Protein 7O82 (pdb70)

Structure (mmCIF, N/CA/C/O backbone):
data_7O82
#
_entry.id   7O82
#
_cell.length_a   104.708
_cell.length_b   175.592
_cell.length_c   73.275
_cell.angle_alpha   90.000
_cell.angle_beta   90.000
_cell.angle_gamma   90.000
#
_symmetry.space_group_name_H-M   'P 21 21 2'
#
loop_
_entity.id
_entity.type
_entity.pdbx_description
1 polymer 'Arginine/agmatine antiporter'
2 non-polymer 'nonyl beta-D-glucopyranoside'
3 non-polymer 2-AMINO-2-HYDROXYMETHYL-PROPANE-1,3-DIOL
4 non-polymer HEXANE
5 non-polymer DECANE
6 non-polymer N-OCTANE
7 water water
#
loop_
_atom_site.group_PDB
_atom_site.id
_atom_site.type_symbol
_atom_site.label_atom_id
_atom_site.label_alt_id
_atom_site.label_comp_id
_atom_site.label_asym_id
_atom_site.label_entity_id
_atom_site.label_seq_id
_atom_site.pdbx_PDB_ins_code
_atom_site.Cartn_x
_atom_site.Cartn_y
_atom_site.Cartn_z
_atom_site.occupancy
_atom_site.B_iso_or_equiv
_atom_site.auth_seq_id
_atom_site.auth_comp_id
_atom_site.auth_asym_id
_atom_site.auth_atom_id
_atom_site.pdbx_PDB_model_num
ATOM 1 N N . ALA A 1 5 ? -22.626 52.577 -6.401 1.00 81.26 5 ALA A N 1
ATOM 2 C CA . ALA A 1 5 ? -21.931 51.321 -6.136 1.00 74.28 5 ALA A CA 1
ATOM 3 C C . ALA A 1 5 ? -22.457 50.624 -4.877 1.00 68.01 5 ALA A C 1
ATOM 4 O O . ALA A 1 5 ? -22.724 49.397 -4.900 1.00 61.36 5 ALA A O 1
ATOM 6 N N . ASP A 1 6 ? -22.596 51.413 -3.800 1.00 66.54 6 ASP A N 1
ATOM 7 C CA . ASP A 1 6 ? -22.968 50.874 -2.487 1.00 56.69 6 ASP A CA 1
ATOM 8 C C . ASP A 1 6 ? -24.252 50.057 -2.546 1.00 49.30 6 ASP A C 1
ATOM 9 O O . ASP A 1 6 ? -24.402 49.089 -1.793 1.00 48.44 6 ASP A O 1
ATOM 14 N N . ALA A 1 7 ? -25.172 50.403 -3.444 1.00 50.78 7 ALA A N 1
ATOM 15 C CA . ALA A 1 7 ? -26.466 49.727 -3.497 1.00 54.57 7 ALA A CA 1
ATOM 16 C C . ALA A 1 7 ? -26.380 48.287 -3.992 1.00 57.69 7 ALA A C 1
ATOM 17 O O . ALA A 1 7 ? -27.331 47.522 -3.794 1.00 60.33 7 ALA A O 1
ATOM 19 N N . HIS A 1 8 ? -25.290 47.888 -4.639 1.00 51.55 8 HIS A N 1
ATOM 20 C CA . HIS A 1 8 ? -25.219 46.541 -5.179 1.00 51.96 8 HIS A CA 1
ATOM 21 C C . HIS A 1 8 ? -24.298 45.652 -4.368 1.00 50.51 8 HIS A C 1
ATOM 22 O O . HIS A 1 8 ? -23.912 44.581 -4.842 1.00 57.04 8 HIS A O 1
ATOM 29 N N . LYS A 1 9 ? -23.965 46.058 -3.139 1.00 45.37 9 LYS A N 1
ATOM 30 C CA . LYS A 1 9 ? -23.013 45.305 -2.306 1.00 42.14 9 LYS A CA 1
ATOM 31 C C . LYS A 1 9 ? -23.736 44.305 -1.404 1.00 46.46 9 LYS A C 1
ATOM 32 O O . LYS A 1 9 ? -24.872 44.542 -0.973 1.00 47.96 9 LYS A O 1
ATOM 38 N N . VAL A 1 10 ? -23.031 43.214 -1.071 1.00 40.40 10 VAL A N 1
ATOM 39 C CA . VAL A 1 10 ? -23.560 42.091 -0.308 1.00 41.60 10 VAL A CA 1
ATOM 40 C C . VAL A 1 10 ? -23.116 42.226 1.145 1.00 44.23 10 VAL A C 1
ATOM 41 O O . VAL A 1 10 ? -21.956 42.549 1.413 1.00 42.90 10 VAL A O 1
ATOM 45 N N . GLY A 1 11 ? -24.032 41.941 2.098 1.00 42.36 11 GLY A N 1
ATOM 46 C CA . GLY A 1 11 ? -23.730 42.134 3.509 1.00 42.65 11 GLY A CA 1
ATOM 47 C C . GLY A 1 11 ? -22.949 40.934 4.098 1.00 40.16 11 GLY A C 1
ATOM 48 O O . GLY A 1 11 ? -22.714 39.906 3.464 1.00 42.73 11 GLY A O 1
ATOM 49 N N . LEU A 1 12 ? -22.577 41.080 5.363 1.00 40.56 12 LEU A N 1
ATOM 50 C CA . LEU A 1 12 ? -21.684 40.106 5.996 1.00 39.03 12 LEU A CA 1
ATOM 51 C C . LEU A 1 12 ? -22.273 38.696 6.015 1.00 37.90 12 LEU A C 1
ATOM 52 O O . LEU A 1 12 ? -21.569 37.726 5.751 1.00 38.75 12 LEU A O 1
ATOM 57 N N . ILE A 1 13 ? -23.562 38.558 6.384 1.00 40.01 13 ILE A N 1
ATOM 58 C CA . ILE A 1 13 ? -24.121 37.219 6.598 1.00 39.17 13 ILE A CA 1
ATOM 59 C C . ILE A 1 13 ? -24.141 36.424 5.308 1.00 34.51 13 ILE A C 1
ATOM 60 O O . ILE A 1 13 ? -23.669 35.276 5.304 1.00 33.45 13 ILE A O 1
ATOM 65 N N . PRO A 1 14 ? -24.694 36.928 4.213 1.00 38.69 14 PRO A N 1
ATOM 66 C CA . PRO A 1 14 ? -24.663 36.180 2.959 1.00 37.61 14 PRO A CA 1
ATOM 67 C C . PRO A 1 14 ? -23.266 35.905 2.471 1.00 36.46 14 PRO A C 1
ATOM 68 O O . PRO A 1 14 ? -23.059 34.841 1.911 1.00 35.81 14 PRO A O 1
ATOM 72 N N . VAL A 1 15 ? -22.299 36.806 2.661 1.00 37.62 15 VAL A N 1
ATOM 73 C CA . VAL A 1 15 ? -20.938 36.482 2.211 1.00 34.17 15 VAL A CA 1
ATOM 74 C C . VAL A 1 15 ? -20.344 35.348 3.045 1.00 34.48 15 VAL A C 1
ATOM 75 O O . VAL A 1 15 ? -19.658 34.469 2.525 1.00 34.33 15 VAL A O 1
ATOM 79 N N . THR A 1 16 ? -20.597 35.341 4.359 1.00 36.01 16 THR A N 1
ATOM 80 C CA . THR A 1 16 ? -20.092 34.244 5.184 1.00 36.06 16 THR A CA 1
ATOM 81 C C . THR A 1 16 ? -20.705 32.913 4.783 1.00 36.46 16 THR A C 1
ATOM 82 O O . THR A 1 16 ? -20.014 31.890 4.706 1.00 35.73 16 THR A O 1
ATOM 86 N N . LEU A 1 17 ? -22.015 32.915 4.517 1.00 35.06 17 LEU A N 1
ATOM 87 C CA . LEU A 1 17 ? -22.683 31.708 4.072 1.00 34.28 17 LEU A CA 1
ATOM 88 C C . LEU A 1 17 ? -22.209 31.291 2.683 1.00 33.66 17 LEU A C 1
ATOM 89 O O . LEU A 1 17 ? -22.192 30.115 2.376 1.00 34.72 17 LEU A O 1
ATOM 94 N N . MET A 1 18 ? -21.805 32.239 1.842 1.00 35.14 18 MET A N 1
ATOM 95 C CA . MET A 1 18 ? -21.215 31.834 0.568 1.00 35.38 18 MET A CA 1
ATOM 96 C C . MET A 1 18 ? -19.859 31.162 0.766 1.00 33.72 18 MET A C 1
ATOM 97 O O . MET A 1 18 ? -19.547 30.215 0.081 1.00 33.07 18 MET A O 1
ATOM 102 N N . VAL A 1 19 ? -19.031 31.665 1.672 1.00 32.85 19 VAL A N 1
ATOM 103 C CA . VAL A 1 19 ? -17.772 30.996 1.963 1.00 30.58 19 VAL A CA 1
ATOM 104 C C . VAL A 1 19 ? -18.044 29.582 2.443 1.00 30.71 19 VAL A C 1
ATOM 105 O O . VAL A 1 19 ? -17.486 28.611 1.927 1.00 29.70 19 VAL A O 1
ATOM 109 N N . SER A 1 20 ? -18.905 29.452 3.449 1.00 32.85 20 SER A N 1
ATOM 110 C CA . SER A 1 20 ? -19.088 28.133 4.029 1.00 35.08 20 SER A CA 1
ATOM 111 C C . SER A 1 20 ? -19.814 27.201 3.057 1.00 33.07 20 SER A C 1
ATOM 112 O O . SER A 1 20 ? -19.492 26.023 2.976 1.00 31.35 20 SER A O 1
ATOM 115 N N . GLY A 1 21 ? -20.749 27.725 2.276 1.00 32.30 21 GLY A N 1
ATOM 116 C CA . GLY A 1 21 ? -21.425 26.895 1.307 1.00 32.21 21 GLY A CA 1
ATOM 117 C C . GLY A 1 21 ? -20.543 26.507 0.137 1.00 33.01 21 GLY A C 1
ATOM 118 O O . GLY A 1 21 ? -20.641 25.393 -0.348 1.00 34.57 21 GLY A O 1
ATOM 119 N N . ASN A 1 22 ? -19.682 27.427 -0.349 1.00 31.75 22 ASN A N 1
ATOM 120 C CA . ASN A 1 22 ? -18.749 27.053 -1.416 1.00 31.80 22 ASN A CA 1
ATOM 121 C C . ASN A 1 22 ? -17.772 25.979 -0.933 1.00 33.62 22 ASN A C 1
ATOM 122 O O . ASN A 1 22 ? -17.369 25.094 -1.704 1.00 32.76 22 ASN A O 1
ATOM 127 N N . ILE A 1 23 ? -17.354 26.065 0.334 1.00 29.57 23 ILE A N 1
ATOM 128 C CA . ILE A 1 23 ? -16.471 25.064 0.921 1.00 29.18 23 ILE A CA 1
ATOM 129 C C . ILE A 1 23 ? -17.179 23.709 1.052 1.00 32.85 23 ILE A C 1
ATOM 130 O O . ILE A 1 23 ? -16.668 22.671 0.617 1.00 31.32 23 ILE A O 1
ATOM 135 N N . MET A 1 24 ? -18.373 23.693 1.647 1.00 31.77 24 MET A N 1
ATOM 136 C CA . MET A 1 24 ? -18.992 22.444 2.059 1.00 31.87 24 MET A CA 1
ATOM 137 C C . MET A 1 24 ? -19.791 21.789 0.951 1.00 37.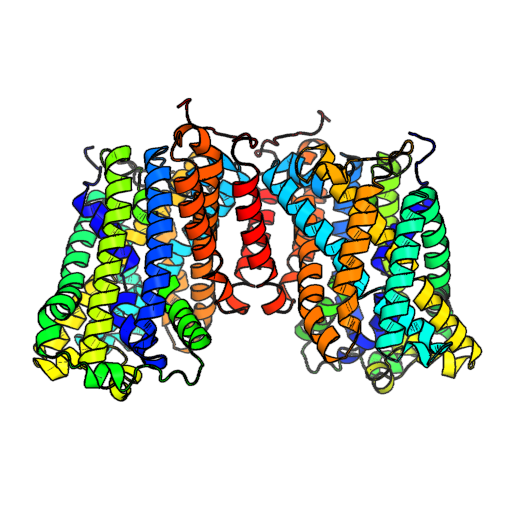66 24 MET A C 1
ATOM 138 O O . MET A 1 24 ? -19.849 20.566 0.905 1.00 38.86 24 MET A O 1
ATOM 143 N N . GLY A 1 25 ? -20.486 22.562 0.164 1.00 38.36 25 GLY A N 1
ATOM 144 C CA . GLY A 1 25 ? -20.967 22.101 -1.151 1.00 46.38 25 GLY A CA 1
ATOM 145 C C . GLY A 1 25 ? -21.460 20.678 -1.249 1.00 44.22 25 GLY A C 1
ATOM 146 O O . GLY A 1 25 ? -22.357 20.311 -0.549 1.00 46.25 25 GLY A O 1
ATOM 147 N N . SER A 1 26 ? -20.936 19.968 -2.226 1.00 48.15 26 SER A N 1
ATOM 148 C CA . SER A 1 26 ? -21.252 18.539 -2.460 1.00 57.41 26 SER A CA 1
ATOM 149 C C . SER A 1 26 ? -20.515 17.632 -1.490 1.00 60.30 26 SER A C 1
ATOM 150 O O . SER A 1 26 ? -21.104 16.652 -1.047 1.00 74.67 26 SER A O 1
ATOM 153 N N . GLY A 1 27 ? -19.302 17.972 -1.170 1.00 41.24 27 GLY A N 1
ATOM 154 C CA . GLY A 1 27 ? -18.465 17.072 -0.378 1.00 43.28 27 GLY A CA 1
ATOM 155 C C . GLY A 1 27 ? -18.974 16.763 1.008 1.00 41.92 27 GLY A C 1
ATOM 156 O O . GLY A 1 27 ? -18.740 15.673 1.441 1.00 39.39 27 GLY A O 1
ATOM 157 N N . VAL A 1 28 ? -19.635 17.671 1.669 1.00 37.56 28 VAL A N 1
ATOM 158 C CA . VAL A 1 28 ? -19.875 17.438 3.092 1.00 38.34 28 VAL A CA 1
ATOM 159 C C . VAL A 1 28 ? -20.691 16.167 3.312 1.00 38.73 28 VAL A C 1
ATOM 160 O O . VAL A 1 28 ? -20.460 15.429 4.279 1.00 37.23 28 VAL A O 1
ATOM 164 N N . PHE A 1 29 ? -21.646 15.865 2.423 1.00 34.92 29 PHE A N 1
ATOM 165 C CA . PHE A 1 29 ? -22.514 14.711 2.623 1.00 39.36 29 PHE A CA 1
ATOM 166 C C . PHE A 1 29 ? -21.844 13.386 2.270 1.00 44.47 29 PHE A C 1
ATOM 167 O O . PHE A 1 29 ? -22.352 12.323 2.643 1.00 43.23 29 PHE A O 1
ATOM 175 N N . LEU A 1 30 ? -20.702 13.447 1.600 1.00 39.28 30 LEU A N 1
ATOM 176 C CA . LEU A 1 30 ? -19.974 12.276 1.144 1.00 43.74 30 LEU A CA 1
ATOM 177 C C . LEU A 1 30 ? -18.767 11.966 2.013 1.00 45.71 30 LEU A C 1
ATOM 178 O O . LEU A 1 30 ? -18.302 10.820 2.013 1.00 43.56 30 LEU A O 1
ATOM 183 N N . LEU A 1 31 ? -18.282 12.942 2.775 1.00 41.49 31 LEU A N 1
ATOM 184 C CA . LEU A 1 31 ? -17.098 12.756 3.617 1.00 44.91 31 LEU A CA 1
ATOM 185 C C . LEU A 1 31 ? -17.123 11.476 4.424 1.00 44.66 31 LEU A C 1
ATOM 186 O O . LEU A 1 31 ? -16.122 10.745 4.408 1.00 47.45 31 LEU A O 1
ATOM 191 N N . PRO A 1 32 ? -18.163 11.179 5.198 1.00 54.11 32 PRO A N 1
ATOM 192 C CA . PRO A 1 32 ? -18.115 9.969 6.039 1.00 57.25 32 PRO A CA 1
ATOM 193 C C . PRO A 1 32 ? -17.859 8.706 5.233 1.00 51.31 32 PRO A C 1
ATOM 194 O O . PRO A 1 32 ? -17.057 7.855 5.646 1.00 48.60 32 PRO A O 1
ATOM 198 N N . ALA A 1 33 ? -18.467 8.590 4.053 1.00 48.88 33 ALA A N 1
ATOM 199 C CA . ALA A 1 33 ? -18.207 7.429 3.212 1.00 51.89 33 ALA A CA 1
ATOM 200 C C . ALA A 1 33 ? -16.747 7.381 2.776 1.00 56.00 33 ALA A C 1
ATOM 201 O O . ALA A 1 33 ? -16.113 6.323 2.827 1.00 57.30 33 ALA A O 1
ATOM 203 N N . ASN A 1 34 ? -16.196 8.521 2.370 1.00 46.77 34 ASN A N 1
ATOM 204 C CA . ASN A 1 34 ? -14.811 8.558 1.901 1.00 50.34 34 ASN A CA 1
ATOM 205 C C . ASN A 1 34 ? -13.836 8.185 3.022 1.00 50.56 34 ASN A C 1
ATOM 206 O O . ASN A 1 34 ? -12.863 7.462 2.799 1.00 57.78 34 ASN A O 1
ATOM 211 N N . LEU A 1 35 ? -14.079 8.686 4.231 1.00 40.43 35 LEU A N 1
ATOM 212 C CA . LEU A 1 35 ? -13.161 8.424 5.343 1.00 47.08 35 LEU A CA 1
ATOM 213 C C . LEU A 1 35 ? -13.393 7.068 6.011 1.00 48.17 35 LEU A C 1
ATOM 214 O O . LEU A 1 35 ? -12.569 6.649 6.840 1.00 44.23 35 LEU A O 1
ATOM 219 N N . ALA A 1 36 ? -14.493 6.377 5.684 1.00 49.68 36 ALA A N 1
ATOM 220 C CA . ALA A 1 36 ? -14.754 5.067 6.281 1.00 52.73 36 ALA A CA 1
ATOM 221 C C . ALA A 1 36 ? -13.700 4.036 5.907 1.00 51.91 36 ALA A C 1
ATOM 222 O O . ALA A 1 36 ? -13.452 3.105 6.682 1.00 44.70 36 ALA A O 1
ATOM 224 N N . SER A 1 37 ? -13.083 4.162 4.726 1.00 47.25 37 SER A N 1
ATOM 225 C CA . SER A 1 37 ? -12.036 3.211 4.370 1.00 49.64 37 SER A CA 1
ATOM 226 C C . SER A 1 37 ? -10.764 3.407 5.187 1.00 47.65 37 SER A C 1
ATOM 227 O O . SER A 1 37 ? -9.886 2.543 5.151 1.00 49.88 37 SER A O 1
ATOM 230 N N . THR A 1 38 ? -10.643 4.511 5.920 1.00 43.14 38 THR A N 1
ATOM 231 C CA . THR A 1 38 ? -9.545 4.697 6.860 1.00 47.18 38 THR A CA 1
ATOM 232 C C . THR A 1 38 ? -9.965 4.410 8.290 1.00 48.46 38 THR A C 1
ATOM 233 O O . THR A 1 38 ? -9.290 3.640 8.980 1.00 46.70 38 THR A O 1
ATOM 237 N N . GLY A 1 39 ? -11.062 4.995 8.753 1.00 44.08 39 GLY A N 1
ATOM 238 C CA . GLY A 1 39 ? -11.551 4.703 10.084 1.00 44.29 39 GLY A CA 1
ATOM 239 C C . GLY A 1 39 ? -11.496 5.923 10.977 1.00 36.29 39 GLY A C 1
ATOM 240 O O . GLY A 1 39 ? -11.259 7.052 10.536 1.00 38.81 39 GLY A O 1
ATOM 241 N N . GLY A 1 40 ? -11.741 5.688 12.267 1.00 44.47 40 GLY A N 1
ATOM 242 C CA . GLY A 1 40 ? -11.852 6.789 13.205 1.00 48.77 40 GLY A CA 1
ATOM 243 C C . GLY A 1 40 ? -10.564 7.558 13.399 1.00 51.41 40 GLY A C 1
ATOM 244 O O . GLY A 1 40 ? -10.594 8.726 13.797 1.00 51.99 40 GLY A O 1
ATOM 245 N N . ILE A 1 41 ? -9.423 6.914 13.141 1.00 44.92 41 ILE A N 1
ATOM 246 C CA . ILE A 1 41 ? -8.143 7.618 13.141 1.00 43.55 41 ILE A CA 1
ATOM 247 C C . ILE A 1 41 ? -8.176 8.845 12.239 1.00 42.79 41 ILE A C 1
ATOM 248 O O . ILE A 1 41 ? -7.311 9.719 12.354 1.00 40.82 41 ILE A O 1
ATOM 253 N N . ALA A 1 42 ? -9.190 8.988 11.366 1.00 37.74 42 ALA A N 1
ATOM 254 C CA . ALA A 1 42 ? -9.317 10.200 10.578 1.00 37.53 42 ALA A CA 1
ATOM 255 C C . ALA A 1 42 ? -9.344 11.455 11.439 1.00 41.42 42 ALA A C 1
ATOM 256 O O . ALA A 1 42 ? -8.991 12.526 10.946 1.00 38.37 42 ALA A O 1
ATOM 258 N N . ILE A 1 43 ? -9.726 11.352 12.725 1.00 38.10 43 ILE A N 1
ATOM 259 C CA . ILE A 1 43 ? -9.736 12.549 13.569 1.00 40.63 43 ILE A CA 1
ATOM 260 C C . ILE A 1 43 ? -8.356 13.209 13.562 1.00 41.49 43 ILE A C 1
ATOM 261 O O . ILE A 1 43 ? -8.245 14.443 13.549 1.00 40.71 43 ILE A O 1
ATOM 266 N N . TYR A 1 44 ? -7.276 12.400 13.505 1.00 40.38 44 TYR A N 1
ATOM 267 C CA . TYR A 1 44 ? -5.933 12.983 13.431 1.00 39.54 44 TYR A CA 1
ATOM 268 C C . TYR A 1 44 ? -5.771 13.788 12.151 1.00 41.46 44 TYR A C 1
ATOM 269 O O . TYR A 1 44 ? -5.329 14.947 12.173 1.00 42.98 44 TYR A O 1
ATOM 278 N N . GLY A 1 45 ? -6.115 13.179 11.013 1.00 39.40 45 GLY A N 1
ATOM 279 C CA . GLY A 1 45 ? -6.147 13.927 9.777 1.00 38.11 45 GLY A CA 1
ATOM 280 C C . GLY A 1 45 ? -6.932 15.215 9.905 1.00 43.15 45 GLY A C 1
ATOM 281 O O . GLY A 1 45 ? -6.492 16.273 9.430 1.00 36.40 45 GLY A O 1
ATOM 282 N N . TRP A 1 46 ? -8.089 15.166 10.591 1.00 40.95 46 TRP A N 1
ATOM 283 C CA . TRP A 1 46 ? -8.891 16.384 10.652 1.00 39.71 46 TRP A CA 1
ATOM 284 C C . TRP A 1 46 ? -8.136 17.472 11.389 1.00 38.62 46 TRP A C 1
ATOM 285 O O . TRP A 1 46 ? -8.136 18.643 10.975 1.00 39.38 46 TRP A O 1
ATOM 296 N N . LEU A 1 47 ? -7.469 17.095 12.483 1.00 40.64 47 LEU A N 1
ATOM 297 C CA . LEU A 1 47 ? -6.723 18.066 13.269 1.00 45.84 47 LEU A CA 1
ATOM 298 C C . LEU A 1 47 ? -5.678 18.754 12.402 1.00 40.75 47 LEU A C 1
ATOM 299 O O . LEU A 1 47 ? -5.612 19.997 12.349 1.00 41.29 47 LEU A O 1
ATOM 304 N N . VAL A 1 48 ? -4.927 17.964 11.633 1.00 40.75 48 VAL A N 1
ATOM 305 C CA . VAL A 1 48 ? -3.884 18.545 10.796 1.00 39.63 48 VAL A CA 1
ATOM 306 C C . VAL A 1 48 ? -4.540 19.446 9.771 1.00 35.75 48 VAL A C 1
ATOM 307 O O . VAL A 1 48 ? -4.127 20.604 9.558 1.00 37.37 48 VAL A O 1
ATOM 311 N N . THR A 1 49 ? -5.638 18.958 9.183 1.00 34.43 49 THR A N 1
ATOM 312 C CA . THR A 1 49 ? -6.284 19.716 8.122 1.00 35.37 49 THR A CA 1
ATOM 313 C C . THR A 1 49 ? -6.790 21.030 8.656 1.00 37.64 49 THR A C 1
ATOM 314 O O . THR A 1 49 ? -6.581 22.084 8.042 1.00 35.91 49 THR A O 1
ATOM 318 N N . ILE A 1 50 ? -7.378 21.014 9.861 1.00 36.83 50 ILE A N 1
ATOM 319 C CA . ILE A 1 50 ? -8.044 22.225 10.287 1.00 37.06 50 ILE A CA 1
ATOM 320 C C . ILE A 1 50 ? -6.997 23.241 10.679 1.00 35.64 50 ILE A C 1
ATOM 321 O O . ILE A 1 50 ? -7.204 24.451 10.507 1.00 37.43 50 ILE A O 1
ATOM 326 N N . ILE A 1 51 ? -5.838 22.780 11.143 1.00 36.97 51 ILE A N 1
ATOM 327 C CA . ILE A 1 51 ? -4.806 23.752 11.461 1.00 39.60 51 ILE A CA 1
ATOM 328 C C . ILE A 1 51 ? -4.306 24.401 10.172 1.00 37.12 51 ILE A C 1
ATOM 329 O O . ILE A 1 51 ? -4.174 25.640 10.090 1.00 39.25 51 ILE A O 1
ATOM 334 N N . GLY A 1 52 ? -4.116 23.588 9.132 1.00 35.77 52 GLY A N 1
ATOM 335 C CA . GLY A 1 52 ? -3.629 24.127 7.864 1.00 38.23 52 GLY A CA 1
ATOM 336 C C . GLY A 1 52 ? -4.642 25.047 7.225 1.00 36.42 52 GLY A C 1
ATOM 337 O O . GLY A 1 52 ? -4.310 26.168 6.793 1.00 34.98 52 GLY A O 1
ATOM 338 N N . ALA A 1 53 ? -5.921 24.629 7.228 1.00 37.04 53 ALA A N 1
ATOM 339 C CA . ALA A 1 53 ? -6.965 25.432 6.605 1.00 35.46 53 ALA A CA 1
ATOM 340 C C . ALA A 1 53 ? -7.202 26.737 7.347 1.00 33.26 53 ALA A C 1
ATOM 341 O O . ALA A 1 53 ? -7.370 27.805 6.725 1.00 33.99 53 ALA A O 1
ATOM 343 N N . LEU A 1 54 ? -7.239 26.693 8.694 1.00 33.59 54 LEU A N 1
ATOM 344 C CA . LEU A 1 54 ? -7.330 27.936 9.434 1.00 37.64 54 LEU A CA 1
ATOM 345 C C . LEU A 1 54 ? -6.165 28.838 9.074 1.00 37.55 54 LEU A C 1
ATOM 346 O O . LEU A 1 54 ? -6.353 30.062 8.883 1.00 37.27 54 LEU A O 1
ATOM 351 N N . GLY A 1 55 ? -4.959 28.263 9.001 1.00 35.91 55 GLY A N 1
ATOM 352 C CA . GLY A 1 55 ? -3.809 29.066 8.626 1.00 34.36 55 GLY A CA 1
ATOM 353 C C . GLY A 1 55 ? -4.055 29.767 7.314 1.00 33.42 55 GLY A C 1
ATOM 354 O O . GLY A 1 55 ? -3.880 30.987 7.202 1.00 33.58 55 GLY A O 1
ATOM 355 N N . LEU A 1 56 ? -4.539 29.011 6.327 1.00 34.43 56 LEU A N 1
ATOM 356 C CA . LEU A 1 56 ? -4.780 29.609 5.020 1.00 34.41 56 LEU A CA 1
ATOM 357 C C . LEU A 1 56 ? -5.898 30.649 5.080 1.00 34.34 56 LEU A C 1
ATOM 358 O O . LEU A 1 56 ? -5.792 31.726 4.466 1.00 33.13 56 LEU A O 1
ATOM 363 N N . SER A 1 57 ? -6.947 30.395 5.876 1.00 35.83 57 SER A N 1
ATOM 364 C CA . SER A 1 57 ? -7.986 31.418 6.016 1.00 35.68 57 SER A CA 1
ATOM 365 C C . SER A 1 57 ? -7.430 32.699 6.635 1.00 34.86 57 SER A C 1
ATOM 366 O O . SER A 1 57 ? -7.784 33.819 6.224 1.00 34.74 57 SER A O 1
ATOM 369 N N . MET A 1 58 ? -6.504 32.567 7.602 1.00 32.81 58 MET A N 1
ATOM 370 C CA . MET A 1 58 ? -5.946 33.747 8.224 1.00 35.85 58 MET A CA 1
ATOM 371 C C . MET A 1 58 ? -5.126 34.529 7.205 1.00 33.04 58 MET A C 1
ATOM 372 O O . MET A 1 58 ? -5.173 35.779 7.170 1.00 37.32 58 MET A O 1
ATOM 377 N N . VAL A 1 59 ? -4.402 33.806 6.342 1.00 34.42 59 VAL A N 1
ATOM 378 C CA . VAL A 1 59 ? -3.649 34.486 5.301 1.00 35.62 59 VAL A CA 1
ATOM 379 C C . VAL A 1 59 ? -4.604 35.283 4.441 1.00 32.69 59 VAL A C 1
ATOM 380 O O . VAL A 1 59 ? -4.427 36.500 4.256 1.00 35.52 59 VAL A O 1
ATOM 384 N N . TYR A 1 60 ? -5.681 34.627 3.973 1.00 34.89 60 TYR A N 1
ATOM 385 C CA . TYR A 1 60 ? -6.623 35.357 3.128 1.00 33.29 60 TYR A CA 1
ATOM 386 C C . TYR A 1 60 ? -7.271 36.497 3.907 1.00 36.33 60 TYR A C 1
ATOM 387 O O . TYR A 1 60 ? -7.396 37.610 3.396 1.00 36.94 60 TYR A O 1
ATOM 396 N N . ALA A 1 61 ? -7.553 36.281 5.200 1.00 36.28 61 ALA A N 1
ATOM 397 C CA . ALA A 1 61 ? -8.193 37.341 5.962 1.00 37.25 61 ALA A CA 1
ATOM 398 C C . ALA A 1 61 ? -7.280 38.548 6.076 1.00 36.80 61 ALA A C 1
ATOM 399 O O . ALA A 1 61 ? -7.710 39.705 5.888 1.00 39.39 61 ALA A O 1
ATOM 401 N N . LYS A 1 62 ? -5.989 38.300 6.340 1.00 37.59 62 LYS A N 1
ATOM 402 C CA . LYS A 1 62 ? -5.106 39.431 6.512 1.00 37.04 62 LYS A CA 1
ATOM 403 C C . LYS A 1 62 ? -4.828 40.087 5.175 1.00 35.77 62 LYS A C 1
ATOM 404 O O . LYS A 1 62 ? -4.751 41.330 5.101 1.00 38.45 62 LYS A O 1
ATOM 410 N N . MET A 1 63 ? -4.705 39.279 4.116 1.00 40.13 63 MET A N 1
ATOM 411 C CA . MET A 1 63 ? -4.332 39.882 2.851 1.00 35.18 63 MET A CA 1
ATOM 412 C C . MET A 1 63 ? -5.476 40.746 2.367 1.00 38.12 63 MET A C 1
ATOM 413 O O . MET A 1 63 ? -5.273 41.879 1.957 1.00 36.92 63 MET A O 1
ATOM 418 N N . SER A 1 64 ? -6.705 40.235 2.497 1.00 40.41 64 SER A N 1
ATOM 419 C CA . SER A 1 64 ? -7.877 40.998 2.112 1.00 40.74 64 SER A CA 1
ATOM 420 C C . SER A 1 64 ? -8.077 42.232 3.002 1.00 42.79 64 SER A C 1
ATOM 421 O O . SER A 1 64 ? -8.567 43.262 2.540 1.00 41.33 64 SER A O 1
ATOM 424 N N . PHE A 1 65 ? -7.648 42.185 4.274 1.00 41.80 65 PHE A N 1
ATOM 425 C CA . PHE A 1 65 ? -7.742 43.361 5.111 1.00 44.54 65 PHE A CA 1
ATOM 426 C C . PHE A 1 65 ? -6.792 44.428 4.608 1.00 37.24 65 PHE A C 1
ATOM 427 O O . PHE A 1 65 ? -7.143 45.610 4.544 1.00 43.09 65 PHE A O 1
ATOM 435 N N . LEU A 1 66 ? -5.594 44.002 4.176 1.00 42.47 66 LEU A N 1
ATOM 436 C CA . LEU A 1 66 ? -4.591 44.948 3.714 1.00 40.69 66 LEU A CA 1
ATOM 437 C C . LEU A 1 66 ? -4.923 45.451 2.316 1.00 43.86 66 LEU A C 1
ATOM 438 O O . LEU A 1 66 ? -4.528 46.579 1.969 1.00 45.79 66 LEU A O 1
ATOM 443 N N . ASP A 1 67 ? -5.667 44.661 1.542 1.00 46.40 67 ASP A N 1
ATOM 444 C CA . ASP A 1 67 ? -5.923 44.970 0.134 1.00 46.06 67 ASP A CA 1
ATOM 445 C C . ASP A 1 67 ? -7.221 44.324 -0.304 1.00 38.30 67 ASP A C 1
ATOM 446 O O . ASP A 1 67 ? -7.250 43.193 -0.811 1.00 39.75 67 ASP A O 1
ATOM 451 N N . PRO A 1 68 ? -8.323 45.011 -0.145 1.00 43.58 68 PRO A N 1
ATOM 452 C CA . PRO A 1 68 ? -9.596 44.374 -0.523 1.00 46.63 68 PRO A CA 1
ATOM 453 C C . PRO A 1 68 ? -9.890 44.503 -2.017 1.00 51.11 68 PRO A C 1
ATOM 454 O O . PRO A 1 68 ? -10.911 45.042 -2.437 1.00 50.94 68 PRO A O 1
ATOM 458 N N . SER A 1 69 ? -8.978 44.033 -2.829 1.00 48.88 69 SER A N 1
ATOM 459 C CA . SER A 1 69 ? -9.093 44.274 -4.260 1.00 43.77 69 SER A CA 1
ATOM 460 C C . SER A 1 69 ? -10.026 43.256 -4.901 1.00 37.22 69 SER A C 1
ATOM 461 O O . SER A 1 69 ? -10.011 42.067 -4.540 1.00 38.76 69 SER A O 1
ATOM 464 N N . PRO A 1 70 ? -10.806 43.675 -5.902 1.00 41.85 70 PRO A N 1
ATOM 465 C CA . PRO A 1 70 ? -11.592 42.711 -6.678 1.00 40.23 70 PRO A CA 1
ATOM 466 C C . PRO A 1 70 ? -10.689 41.606 -7.236 1.00 42.94 70 PRO A C 1
ATOM 467 O O . PRO A 1 70 ? -9.573 41.867 -7.683 1.00 44.29 70 PRO A O 1
ATOM 471 N N . GLY A 1 71 ? -11.182 40.358 -7.218 1.00 37.81 71 GLY A N 1
ATOM 472 C CA . GLY A 1 71 ? -10.430 39.275 -7.754 1.00 34.49 71 GLY A CA 1
ATOM 473 C C . GLY A 1 71 ? -9.565 38.517 -6.772 1.00 36.88 71 GLY A C 1
ATOM 474 O O . GLY A 1 71 ? -9.079 37.437 -7.133 1.00 38.60 71 GLY A O 1
ATOM 475 N N . GLY A 1 72 ? -9.346 39.030 -5.563 1.00 38.58 72 GLY A N 1
ATOM 476 C CA . GLY A 1 72 ? -8.674 38.227 -4.551 1.00 37.37 72 GLY A CA 1
ATOM 477 C C . GLY A 1 72 ? -7.262 37.841 -4.985 1.00 33.05 72 GLY A C 1
ATOM 478 O O . GLY A 1 72 ? -6.432 38.723 -5.265 1.00 35.93 72 GLY A O 1
ATOM 479 N N . SER A 1 73 ? -7.003 36.548 -5.003 1.00 35.89 73 SER A N 1
ATOM 480 C CA . SER A 1 73 ? -5.693 35.946 -5.357 1.00 36.74 73 SER A CA 1
ATOM 481 C C . SER A 1 73 ? -5.101 36.621 -6.591 1.00 40.61 73 SER A C 1
ATOM 482 O O . SER A 1 73 ? -3.934 36.918 -6.579 1.00 32.77 73 SER A O 1
ATOM 485 N N . TYR A 1 74 ? -5.874 36.755 -7.634 1.00 32.99 74 TYR A N 1
ATOM 486 C CA . TYR A 1 74 ? -5.417 37.434 -8.857 1.00 36.40 74 TYR A CA 1
ATOM 487 C C . TYR A 1 74 ? -4.747 38.778 -8.574 1.00 38.88 74 TYR A C 1
ATOM 488 O O . TYR A 1 74 ? -3.588 39.011 -8.952 1.00 37.49 74 TYR A O 1
ATOM 497 N N . ALA A 1 75 ? -5.452 39.650 -7.844 1.00 34.55 75 ALA A N 1
ATOM 498 C CA . ALA A 1 75 ? -4.981 40.986 -7.550 1.00 34.63 75 ALA A CA 1
ATOM 499 C C . ALA A 1 75 ? -3.697 40.915 -6.725 1.00 39.53 75 ALA A C 1
ATOM 500 O O . ALA A 1 75 ? -2.724 41.630 -7.001 1.00 41.00 75 ALA A O 1
ATOM 502 N N . TYR A 1 76 ? -3.642 39.968 -5.766 1.00 36.67 76 TYR A N 1
ATOM 503 C CA . TYR A 1 76 ? -2.461 39.918 -4.908 1.00 36.87 76 TYR A CA 1
ATOM 504 C C . TYR A 1 76 ? -1.268 39.449 -5.711 1.00 39.74 76 TYR A C 1
ATOM 505 O O . TYR A 1 76 ? -0.149 39.981 -5.567 1.00 36.55 76 TYR A O 1
ATOM 514 N N . ALA A 1 77 ? -1.498 38.465 -6.584 1.00 37.37 77 ALA A N 1
ATOM 515 C CA . ALA A 1 77 ? -0.373 37.933 -7.329 1.00 35.76 77 ALA A CA 1
ATOM 516 C C . ALA A 1 77 ? 0.156 39.012 -8.250 1.00 37.16 77 ALA A C 1
ATOM 517 O O . ALA A 1 77 ? 1.379 39.207 -8.354 1.00 37.23 77 ALA A O 1
ATOM 519 N N . ARG A 1 78 ? -0.768 39.787 -8.834 1.00 38.76 78 ARG A N 1
ATOM 520 C CA . ARG A 1 78 ? -0.339 40.834 -9.748 1.00 42.46 78 ARG A CA 1
ATOM 521 C C . ARG A 1 78 ? 0.442 41.882 -8.987 1.00 41.62 78 ARG A C 1
ATOM 522 O O . ARG A 1 78 ? 1.467 42.374 -9.471 1.00 38.79 78 ARG A O 1
ATOM 530 N N . ARG A 1 79 ? 0.013 42.173 -7.751 1.00 39.63 79 ARG A N 1
ATOM 531 C CA . ARG A 1 79 ? 0.696 43.222 -7.005 1.00 38.54 79 ARG A CA 1
ATOM 532 C C . ARG A 1 79 ? 2.121 42.816 -6.706 1.00 37.84 79 ARG A C 1
ATOM 533 O O . ARG A 1 79 ? 3.030 43.653 -6.753 1.00 42.35 79 ARG A O 1
ATOM 541 N N . CYS A 1 80 ? 2.352 41.535 -6.396 1.00 39.31 80 CYS A N 1
ATOM 542 C CA . CYS A 1 80 ? 3.652 41.218 -5.824 1.00 36.25 80 CYS A CA 1
ATOM 543 C C . CYS A 1 80 ? 4.588 40.610 -6.849 1.00 39.73 80 CYS A C 1
ATOM 544 O O . CYS A 1 80 ? 5.816 40.715 -6.692 1.00 40.45 80 CYS A O 1
ATOM 547 N N . PHE A 1 81 ? 4.048 40.002 -7.902 1.00 40.60 81 PHE A N 1
ATOM 548 C CA . PHE A 1 81 ? 4.872 39.362 -8.920 1.00 40.95 81 PHE A CA 1
ATOM 549 C C . PHE A 1 81 ? 4.718 39.983 -10.297 1.00 46.21 81 PHE A C 1
ATOM 550 O O . PHE A 1 81 ? 5.577 39.749 -11.153 1.00 52.89 81 PHE A O 1
ATOM 558 N N . GLY A 1 82 ? 3.654 40.750 -10.545 1.00 40.97 82 GLY A N 1
ATOM 559 C CA . GLY A 1 82 ? 3.513 41.478 -11.775 1.00 39.61 82 GLY A CA 1
ATOM 560 C C . GLY A 1 82 ? 2.477 40.860 -12.698 1.00 41.10 82 GLY A C 1
ATOM 561 O O . GLY A 1 82 ? 1.872 39.828 -12.394 1.00 39.92 82 GLY A O 1
ATOM 562 N N . PRO A 1 83 ? 2.282 41.473 -13.860 1.00 46.76 83 PRO A N 1
ATOM 563 C CA . PRO A 1 83 ? 1.161 41.073 -14.718 1.00 51.40 83 PRO A CA 1
ATOM 564 C C . PRO A 1 83 ? 1.213 39.625 -15.169 1.00 43.16 83 PRO A C 1
ATOM 565 O O . PRO A 1 83 ? 0.150 39.032 -15.357 1.00 42.46 83 PRO A O 1
ATOM 569 N N . PHE A 1 84 ? 2.390 39.059 -15.423 1.00 39.27 84 PHE A N 1
ATOM 570 C CA . PHE A 1 84 ? 2.415 37.681 -15.922 1.00 40.74 84 PHE A CA 1
ATOM 571 C C . PHE A 1 84 ? 1.822 36.707 -14.906 1.00 41.15 84 PHE A C 1
ATOM 572 O O . PHE A 1 84 ? 0.986 35.864 -15.259 1.00 39.08 84 PHE A O 1
ATOM 580 N N . LEU A 1 85 ? 2.247 36.791 -13.642 1.00 38.46 85 LEU A N 1
ATOM 581 C CA . LEU A 1 85 ? 1.679 35.892 -12.645 1.00 39.99 85 LEU A CA 1
ATOM 582 C C . LEU A 1 85 ? 0.233 36.255 -12.289 1.00 37.54 85 LEU A C 1
ATOM 583 O O . LEU A 1 85 ? -0.550 35.359 -11.952 1.00 39.05 85 LEU A O 1
ATOM 588 N N . GLY A 1 86 ? -0.170 37.526 -12.399 1.00 41.25 86 GLY A N 1
ATOM 589 C CA . 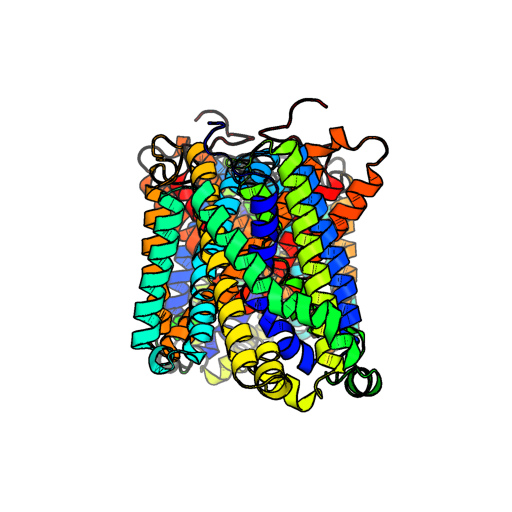GLY A 1 86 ? -1.596 37.829 -12.304 1.00 41.41 86 GLY A CA 1
ATOM 590 C C . GLY A 1 86 ? -2.403 37.138 -13.392 1.00 42.56 86 GLY A C 1
ATOM 591 O O . GLY A 1 86 ? -3.442 36.516 -13.123 1.00 36.57 86 GLY A O 1
ATOM 592 N N . TYR A 1 87 ? -1.932 37.243 -14.636 1.00 39.33 87 TYR A N 1
ATOM 593 C CA . TYR A 1 87 ? -2.549 36.553 -15.767 1.00 36.61 87 TYR A CA 1
ATOM 594 C C . TYR A 1 87 ? -2.682 35.059 -15.498 1.00 32.59 87 TYR A C 1
ATOM 595 O O . TYR A 1 87 ? -3.759 34.477 -15.679 1.00 36.51 87 TYR A O 1
ATOM 604 N N . GLN A 1 88 ? -1.581 34.426 -15.087 1.00 33.21 88 GLN A N 1
ATOM 605 C CA . GLN A 1 88 ? -1.557 33.000 -14.780 1.00 35.99 88 GLN A CA 1
ATOM 606 C C . GLN A 1 88 ? -2.585 32.650 -13.703 1.00 37.09 88 GLN A C 1
ATOM 607 O O . GLN A 1 88 ? -3.325 31.657 -13.835 1.00 33.68 88 GLN A O 1
ATOM 613 N N . THR A 1 89 ? -2.587 33.418 -12.614 1.00 35.15 89 THR A N 1
ATOM 614 C CA . THR A 1 89 ? -3.503 33.192 -11.489 1.00 36.23 89 THR A CA 1
ATOM 615 C C . THR A 1 89 ? -4.959 33.243 -11.943 1.00 30.64 89 THR A C 1
ATOM 616 O O . THR A 1 89 ? -5.745 32.340 -11.629 1.00 31.87 89 THR A O 1
ATOM 620 N N . ASN A 1 90 ? -5.319 34.255 -12.720 1.00 34.08 90 ASN A N 1
ATOM 621 C CA . ASN A 1 90 ? -6.700 34.354 -13.175 1.00 36.29 90 ASN A CA 1
ATOM 622 C C . ASN A 1 90 ? -7.063 33.206 -14.104 1.00 33.86 90 ASN A C 1
ATOM 623 O O . ASN A 1 90 ? -8.134 32.628 -13.966 1.00 34.62 90 ASN A O 1
ATOM 628 N N . VAL A 1 91 ? -6.229 32.891 -15.100 1.00 33.04 91 VAL A N 1
ATOM 629 C CA . VAL A 1 91 ? -6.581 31.787 -15.996 1.00 35.90 91 VAL A CA 1
ATOM 630 C C . VAL A 1 91 ? -6.850 30.505 -15.195 1.00 41.02 91 VAL A C 1
ATOM 631 O O . VAL A 1 91 ? -7.881 29.831 -15.379 1.00 32.95 91 VAL A O 1
ATOM 635 N N . LEU A 1 92 ? -5.928 30.153 -14.290 1.00 33.68 92 LEU A N 1
ATOM 636 C CA . LEU A 1 92 ? -6.077 28.925 -13.511 1.00 32.41 92 LEU A CA 1
ATOM 637 C C . LEU A 1 92 ? -7.364 28.955 -12.680 1.00 29.66 92 LEU A C 1
ATOM 638 O O . LEU A 1 92 ? -8.099 27.942 -12.641 1.00 34.66 92 LEU A O 1
ATOM 643 N N . TYR A 1 93 ? -7.592 30.047 -11.978 1.00 32.89 93 TYR A N 1
ATOM 644 C CA . TYR A 1 93 ? -8.704 30.128 -11.025 1.00 33.78 93 TYR A CA 1
ATOM 645 C C . TYR A 1 93 ? -10.051 30.157 -11.747 1.00 33.38 93 TYR A C 1
ATOM 646 O O . TYR A 1 93 ? -11.006 29.474 -11.351 1.00 33.90 93 TYR A O 1
ATOM 655 N N . TRP A 1 94 ? -10.141 30.940 -12.810 1.00 33.59 94 TRP A N 1
ATOM 656 C CA . TRP A 1 94 ? -11.347 30.997 -13.632 1.00 31.48 94 TRP A CA 1
ATOM 657 C C . TRP A 1 94 ? -11.718 29.618 -14.164 1.00 30.38 94 TRP A C 1
ATOM 658 O O . TRP A 1 94 ? -12.894 29.182 -14.072 1.00 35.17 94 TRP A O 1
ATOM 669 N N . LEU A 1 95 ? -10.729 28.908 -14.738 1.00 32.44 95 LEU A N 1
ATOM 670 C CA . LEU A 1 95 ? -10.958 27.539 -15.182 1.00 34.91 95 LEU A CA 1
ATOM 671 C C . LEU A 1 95 ? -11.465 26.680 -14.029 1.00 39.71 95 LEU A C 1
ATOM 672 O O . LEU A 1 95 ? -12.429 25.928 -14.183 1.00 35.20 95 LEU A O 1
ATOM 677 N N . ALA A 1 96 ? -10.789 26.733 -12.880 1.00 33.18 96 ALA A N 1
ATOM 678 C CA . ALA A 1 96 ? -11.194 25.901 -11.747 1.00 38.86 96 ALA A CA 1
ATOM 679 C C . ALA A 1 96 ? -12.658 26.160 -11.368 1.00 31.57 96 ALA A C 1
ATOM 680 O O . ALA A 1 96 ? -13.418 25.201 -11.160 1.00 36.25 96 ALA A O 1
ATOM 682 N N . CYS A 1 97 ? -13.066 27.429 -11.325 1.00 30.19 97 CYS A N 1
ATOM 683 C CA . CYS A 1 97 ? -14.437 27.794 -10.946 1.00 33.59 97 CYS A CA 1
ATOM 684 C C . CYS A 1 97 ? -15.453 27.136 -11.883 1.00 34.25 97 CYS A C 1
ATOM 685 O O . CYS A 1 97 ? -16.330 26.342 -11.465 1.00 37.26 97 CYS A O 1
ATOM 688 N N . TRP A 1 98 ? -15.332 27.415 -13.182 1.00 34.70 98 TRP A N 1
ATOM 689 C CA . TRP A 1 98 ? -16.444 26.915 -13.987 1.00 33.65 98 TRP A CA 1
ATOM 690 C C . TRP A 1 98 ? -16.339 25.435 -14.319 1.00 33.55 98 TRP A C 1
ATOM 691 O O . TRP A 1 98 ? -17.374 24.742 -14.401 1.00 35.98 98 TRP A O 1
ATOM 702 N N . ILE A 1 99 ? -15.130 24.857 -14.448 1.00 34.55 99 ILE A N 1
ATOM 703 C CA . ILE A 1 99 ? -15.047 23.433 -14.663 1.00 33.85 99 ILE A CA 1
ATOM 704 C C . ILE A 1 99 ? -15.581 22.670 -13.453 1.00 32.05 99 ILE A C 1
ATOM 705 O O . ILE A 1 99 ? -16.239 21.637 -13.624 1.00 34.46 99 ILE A O 1
ATOM 710 N N . GLY A 1 100 ? -15.314 23.168 -12.227 1.00 34.02 100 GLY A N 1
ATOM 711 C CA . GLY A 1 100 ? -15.803 22.468 -11.047 1.00 37.53 100 GLY A CA 1
ATOM 712 C C . GLY A 1 100 ? -17.313 22.470 -10.937 1.00 32.17 100 GLY A C 1
ATOM 713 O O . GLY A 1 100 ? -17.914 21.543 -10.332 1.00 37.10 100 GLY A O 1
ATOM 714 N N . ASN A 1 101 ? -17.958 23.459 -11.558 1.00 35.21 101 ASN A N 1
ATOM 715 C CA . ASN A 1 101 ? -19.425 23.441 -11.538 1.00 39.10 101 ASN A CA 1
ATOM 716 C C . ASN A 1 101 ? -20.062 22.232 -12.224 1.00 39.65 101 ASN A C 1
ATOM 717 O O . ASN A 1 101 ? -21.201 21.885 -11.889 1.00 37.89 101 ASN A O 1
ATOM 722 N N . ILE A 1 102 ? -19.402 21.591 -13.205 1.00 38.46 102 ILE A N 1
ATOM 723 C CA . ILE A 1 102 ? -20.002 20.435 -13.867 1.00 42.43 102 ILE A CA 1
ATOM 724 C C . ILE A 1 102 ? -20.225 19.300 -12.871 1.00 46.60 102 ILE A C 1
ATOM 725 O O . ILE A 1 102 ? -21.325 18.717 -12.770 1.00 44.89 102 ILE A O 1
ATOM 730 N N . ALA A 1 103 ? -19.171 18.957 -12.169 1.00 38.15 103 ALA A N 1
ATOM 731 C CA . ALA A 1 103 ? -19.250 17.859 -11.191 1.00 50.07 103 ALA A CA 1
ATOM 732 C C . ALA A 1 103 ? -20.289 18.231 -10.149 1.00 49.20 103 ALA A C 1
ATOM 733 O O . ALA A 1 103 ? -21.085 17.389 -9.781 1.00 45.99 103 ALA A O 1
ATOM 735 N N . MET A 1 104 ? -20.346 19.492 -9.747 1.00 43.63 104 MET A N 1
ATOM 736 C CA A MET A 1 104 ? -21.319 19.859 -8.777 0.53 42.61 104 MET A CA 1
ATOM 737 C CA B MET A 1 104 ? -21.331 20.011 -8.746 0.47 42.30 104 MET A CA 1
ATOM 738 C C . MET A 1 104 ? -22.881 19.898 -8.928 1.00 46.20 104 MET A C 1
ATOM 739 O O . MET A 1 104 ? -23.818 19.355 -8.261 1.00 42.05 104 MET A O 1
ATOM 748 N N . VAL A 1 105 ? -23.102 20.177 -10.195 1.00 38.25 105 VAL A N 1
ATOM 749 C CA . VAL A 1 105 ? -24.486 20.126 -10.720 1.00 40.88 105 VAL A CA 1
ATOM 750 C C . VAL A 1 105 ? -24.840 18.659 -10.915 1.00 39.95 105 VAL A C 1
ATOM 751 O O . VAL A 1 105 ? -25.951 18.313 -10.607 1.00 42.41 105 VAL A O 1
ATOM 755 N N . VAL A 1 106 ? -23.910 17.846 -11.374 1.00 44.13 106 VAL A N 1
ATOM 756 C CA . VAL A 1 106 ? -24.260 16.432 -11.506 1.00 45.82 106 VAL A CA 1
ATOM 757 C C . VAL A 1 106 ? -24.598 15.835 -10.137 1.00 44.89 106 VAL A C 1
ATOM 758 O O . VAL A 1 106 ? -25.596 15.111 -9.987 1.00 46.13 106 VAL A O 1
ATOM 762 N N . ILE A 1 107 ? -23.814 16.172 -9.111 1.00 43.80 107 ILE A N 1
ATOM 763 C CA . ILE A 1 107 ? -24.075 15.658 -7.761 1.00 47.16 107 ILE A CA 1
ATOM 764 C C . ILE A 1 107 ? -25.411 16.183 -7.229 1.00 41.53 107 ILE A C 1
ATOM 765 O O . ILE A 1 107 ? -26.235 15.415 -6.701 1.00 45.02 107 ILE A O 1
ATOM 770 N N . GLY A 1 108 ? -25.653 17.502 -7.359 1.00 44.63 108 GLY A N 1
ATOM 771 C CA . GLY A 1 108 ? -26.893 18.073 -6.830 1.00 43.12 108 GLY A CA 1
ATOM 772 C C . GLY A 1 108 ? -28.137 17.517 -7.500 1.00 50.78 108 GLY A C 1
ATOM 773 O O . GLY A 1 108 ? -29.123 17.131 -6.836 1.00 47.96 108 GLY A O 1
ATOM 774 N N . VAL A 1 109 ? -28.122 17.449 -8.835 1.00 45.55 109 VAL A N 1
ATOM 775 C CA . VAL A 1 109 ? -29.253 16.820 -9.507 1.00 47.92 109 VAL A CA 1
ATOM 776 C C . VAL A 1 109 ? -29.363 15.346 -9.107 1.00 50.85 109 VAL A C 1
ATOM 777 O O . VAL A 1 109 ? -30.477 14.821 -8.937 1.00 52.32 109 VAL A O 1
ATOM 781 N N . GLY A 1 110 ? -28.222 14.662 -8.924 1.00 51.49 110 GLY A N 1
ATOM 782 C CA . GLY A 1 110 ? -28.263 13.293 -8.442 1.00 56.19 110 GLY A CA 1
ATOM 783 C C . GLY A 1 110 ? -29.026 13.165 -7.137 1.00 52.89 110 GLY A C 1
ATOM 784 O O . GLY A 1 110 ? -29.794 12.223 -6.946 1.00 53.55 110 GLY A O 1
ATOM 785 N N . TYR A 1 111 ? -28.815 14.106 -6.219 1.00 51.05 111 TYR A N 1
ATOM 786 C CA . TYR A 1 111 ? -29.578 14.060 -4.976 1.00 50.57 111 TYR A CA 1
ATOM 787 C C . TYR A 1 111 ? -31.057 14.195 -5.266 1.00 52.92 111 TYR A C 1
ATOM 788 O O . TYR A 1 111 ? -31.889 13.541 -4.619 1.00 58.06 111 TYR A O 1
ATOM 797 N N . LEU A 1 112 ? -31.408 15.054 -6.232 1.00 54.86 112 LEU A N 1
ATOM 798 C CA . LEU A 1 112 ? -32.823 15.212 -6.577 1.00 54.06 112 LEU A CA 1
ATOM 799 C C . LEU A 1 112 ? -33.433 13.947 -7.169 1.00 58.85 112 LEU A C 1
ATOM 800 O O . LEU A 1 112 ? -34.663 13.794 -7.167 1.00 54.30 112 LEU A O 1
ATOM 805 N N . SER A 1 113 ? -32.599 13.057 -7.702 1.00 56.22 113 SER A N 1
ATOM 806 C CA . SER A 1 113 ? -33.108 11.804 -8.248 1.00 64.40 113 SER A CA 1
ATOM 807 C C . SER A 1 113 ? -33.788 10.936 -7.184 1.00 68.85 113 SER A C 1
ATOM 808 O O . SER A 1 113 ? -34.488 9.979 -7.534 1.00 70.12 113 SER A O 1
ATOM 811 N N . TYR A 1 114 ? -33.582 11.241 -5.892 1.00 61.34 114 TYR A N 1
ATOM 812 C CA . TYR A 1 114 ? -34.339 10.586 -4.823 1.00 59.32 114 TYR A CA 1
ATOM 813 C C . TYR A 1 114 ? -35.843 10.801 -4.999 1.00 57.45 114 TYR A C 1
ATOM 814 O O . TYR A 1 114 ? -36.650 9.904 -4.721 1.00 62.01 114 TYR A O 1
ATOM 823 N N . PHE A 1 115 ? -36.240 11.988 -5.455 1.00 57.28 115 PHE A N 1
ATOM 824 C CA . PHE A 1 115 ? -37.648 12.265 -5.707 1.00 57.64 115 PHE A CA 1
ATOM 825 C C . PHE A 1 115 ? -38.053 11.901 -7.128 1.00 66.29 115 PHE A C 1
ATOM 826 O O . PHE A 1 115 ? -39.152 11.382 -7.339 1.00 70.85 115 PHE A O 1
ATOM 834 N N . PHE A 1 116 ? -37.186 12.140 -8.113 1.00 59.48 116 PHE A N 1
ATOM 835 C CA . PHE A 1 116 ? -37.518 11.925 -9.520 1.00 65.19 116 PHE A CA 1
ATOM 836 C C . PHE A 1 116 ? -36.490 10.974 -10.119 1.00 65.20 116 PHE A C 1
ATOM 837 O O . PHE A 1 116 ? -35.515 11.419 -10.739 1.00 64.03 116 PHE A O 1
ATOM 845 N N . PRO A 1 117 ? -36.686 9.656 -9.990 1.00 63.36 117 PRO A N 1
ATOM 846 C CA . PRO A 1 117 ? -35.657 8.710 -10.448 1.00 63.42 117 PRO A CA 1
ATOM 847 C C . PRO A 1 117 ? -35.373 8.792 -11.943 1.00 61.06 117 PRO A C 1
ATOM 848 O O . PRO A 1 117 ? -34.328 8.300 -12.387 1.00 67.17 117 PRO A O 1
ATOM 852 N N . ILE A 1 118 ? -36.265 9.399 -12.733 1.00 60.13 118 ILE A N 1
ATOM 853 C CA . ILE A 1 118 ? -35.956 9.676 -14.138 1.00 69.97 118 ILE A CA 1
ATOM 854 C C . ILE A 1 118 ? -34.657 10.471 -14.267 1.00 69.09 118 ILE A C 1
ATOM 855 O O . ILE A 1 118 ? -33.951 10.342 -15.275 1.00 64.37 118 ILE A O 1
ATOM 860 N N . LEU A 1 119 ? -34.298 11.265 -13.248 1.00 65.46 119 LEU A N 1
ATOM 861 C CA . LEU A 1 119 ? -33.043 12.005 -13.288 1.00 64.41 119 LEU A CA 1
ATOM 862 C C . LEU A 1 119 ? -31.814 11.112 -13.261 1.00 62.98 119 LEU A C 1
ATOM 863 O O . LEU A 1 119 ? -30.702 11.651 -13.282 1.00 59.60 119 LEU A O 1
ATOM 868 N N . LYS A 1 120 ? -31.955 9.782 -13.197 1.00 66.46 120 LYS A N 1
ATOM 869 C CA . LYS A 1 120 ? -30.770 8.925 -13.246 1.00 65.43 120 LYS A CA 1
ATOM 870 C C . LYS A 1 120 ? -30.417 8.456 -14.661 1.00 63.29 120 LYS A C 1
ATOM 871 O O . LYS A 1 120 ? -29.316 7.933 -14.860 1.00 66.69 120 LYS A O 1
ATOM 877 N N . ASP A 1 121 ? -31.301 8.644 -15.639 1.00 63.89 121 ASP A N 1
ATOM 878 C CA . ASP A 1 121 ? -30.937 8.402 -17.045 1.00 69.95 121 ASP A CA 1
ATOM 879 C C . ASP A 1 121 ? -29.949 9.459 -17.545 1.00 73.09 121 ASP A C 1
ATOM 880 O O . ASP A 1 121 ? -30.213 10.662 -17.400 1.00 68.45 121 ASP A O 1
ATOM 885 N N . PRO A 1 122 ? -28.838 9.064 -18.178 1.00 79.36 122 PRO A N 1
ATOM 886 C CA . PRO A 1 122 ? -27.825 10.061 -18.578 1.00 74.83 122 PRO A CA 1
ATOM 887 C C . PRO A 1 122 ? -28.365 11.196 -19.447 1.00 72.12 122 PRO A C 1
ATOM 888 O O . PRO A 1 122 ? -27.952 12.349 -19.268 1.00 71.55 122 PRO A O 1
ATOM 892 N N . LEU A 1 123 ? -29.277 10.918 -20.379 1.00 66.12 123 LEU A N 1
ATOM 893 C CA . LEU A 1 123 ? -29.767 11.979 -21.257 1.00 66.11 123 LEU A CA 1
ATOM 894 C C . LEU A 1 123 ? -30.577 13.013 -20.473 1.00 63.70 123 LEU A C 1
ATOM 895 O O . LEU A 1 123 ? -30.356 14.230 -20.598 1.00 60.29 123 LEU A O 1
ATOM 900 N N . VAL A 1 124 ? -31.528 12.543 -19.663 1.00 60.57 124 VAL A N 1
ATOM 901 C CA . VAL A 1 124 ? -32.337 13.455 -18.857 1.00 65.49 124 VAL A CA 1
ATOM 902 C C . VAL A 1 124 ? -31.457 14.197 -17.853 1.00 58.34 124 VAL A C 1
ATOM 903 O O . VAL A 1 124 ? -31.633 15.400 -17.621 1.00 55.25 124 VAL A O 1
ATOM 907 N N . LEU A 1 125 ? -30.492 13.500 -17.249 1.00 57.52 125 LEU A N 1
ATOM 908 C CA . LEU A 1 125 ? -29.573 14.155 -16.338 1.00 60.29 125 LEU A CA 1
ATOM 909 C C . LEU A 1 125 ? -28.844 15.306 -17.027 1.00 53.75 125 LEU A C 1
ATOM 910 O O . LEU A 1 125 ? -28.715 16.399 -16.462 1.00 49.02 125 LEU A O 1
ATOM 915 N N . THR A 1 126 ? -28.347 15.071 -18.250 1.00 52.25 126 THR A N 1
ATOM 916 C CA . THR A 1 126 ? -27.587 16.094 -18.961 1.00 47.84 126 THR A CA 1
ATOM 917 C C . THR A 1 126 ?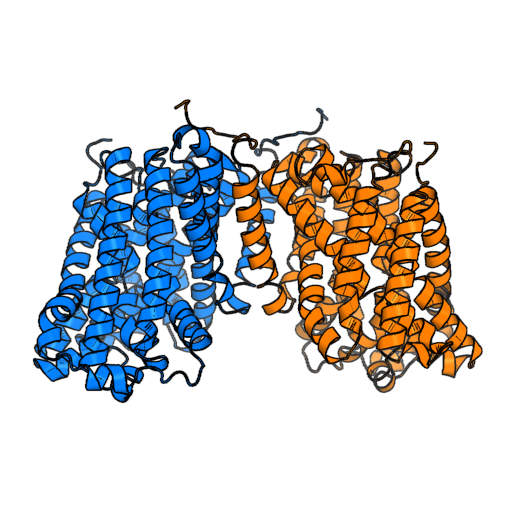 -28.471 17.286 -19.285 1.00 45.81 126 THR A C 1
ATOM 918 O O . THR A 1 126 ? -28.090 18.439 -19.058 1.00 49.45 126 THR A O 1
ATOM 922 N N . ILE A 1 127 ? -29.667 17.024 -19.809 1.00 49.09 127 ILE A N 1
ATOM 923 C CA . ILE A 1 127 ? -30.553 18.152 -20.109 1.00 56.28 127 ILE A CA 1
ATOM 924 C C . ILE A 1 127 ? -30.857 18.942 -18.841 1.00 52.79 127 ILE A C 1
ATOM 925 O O . ILE A 1 127 ? -30.835 20.180 -18.835 1.00 45.15 127 ILE A O 1
ATOM 930 N N . THR A 1 128 ? -31.163 18.237 -17.745 1.00 50.40 128 THR A N 1
ATOM 931 C CA . THR A 1 128 ? -31.521 18.919 -16.505 1.00 51.76 128 THR A CA 1
ATOM 932 C C . THR A 1 128 ? -30.352 19.740 -15.978 1.00 45.96 128 THR A C 1
ATOM 933 O O . THR A 1 128 ? -30.544 20.878 -15.524 1.00 42.24 128 THR A O 1
ATOM 937 N N . CYS A 1 129 ? -29.140 19.183 -16.029 1.00 42.35 129 CYS A N 1
ATOM 938 C CA . CYS A 1 129 ? -27.964 19.896 -15.554 1.00 45.21 129 CYS A CA 1
ATOM 939 C C . CYS A 1 129 ? -27.720 21.157 -16.355 1.00 45.88 129 CYS A C 1
ATOM 940 O O . CYS A 1 129 ? -27.392 22.196 -15.791 1.00 39.91 129 CYS A O 1
ATOM 943 N N . VAL A 1 130 ? -27.881 21.091 -17.681 1.00 45.29 130 VAL A N 1
ATOM 944 C CA . VAL A 1 130 ? -27.729 22.306 -18.482 1.00 41.54 130 VAL A CA 1
ATOM 945 C C . VAL A 1 130 ? -28.764 23.357 -18.061 1.00 45.64 130 VAL A C 1
ATOM 946 O O . VAL A 1 130 ? -28.443 24.543 -17.874 1.00 41.71 130 VAL A O 1
ATOM 950 N N . VAL A 1 131 ? -30.014 22.928 -17.877 1.00 40.29 131 VAL A N 1
ATOM 951 C CA . VAL A 1 131 ? -31.033 23.878 -17.435 1.00 43.13 131 VAL A CA 1
ATOM 952 C C . VAL A 1 131 ? -30.616 24.523 -16.114 1.00 43.63 131 VAL A C 1
ATOM 953 O O . VAL A 1 131 ? -30.670 25.747 -15.959 1.00 41.55 131 VAL A O 1
ATOM 957 N N . VAL A 1 132 ? -30.192 23.709 -15.146 1.00 41.26 132 VAL A N 1
ATOM 958 C CA . VAL A 1 132 ? -29.886 24.248 -13.818 1.00 42.51 132 VAL A CA 1
ATOM 959 C C . VAL A 1 132 ? -28.700 25.201 -13.878 1.00 40.77 132 VAL A C 1
ATOM 960 O O . VAL A 1 132 ? -28.694 26.265 -13.225 1.00 37.39 132 VAL A O 1
ATOM 964 N N . LEU A 1 133 ? -27.664 24.835 -14.639 1.00 40.58 133 LEU A N 1
ATOM 965 C CA . LEU A 1 133 ? -26.521 25.722 -14.816 1.00 42.97 133 LEU A CA 1
ATOM 966 C C . LEU A 1 133 ? -26.968 27.089 -15.325 1.00 38.70 133 LEU A C 1
ATOM 967 O O . LEU A 1 133 ? -26.529 28.126 -14.813 1.00 40.50 133 LEU A O 1
ATOM 972 N N . TRP A 1 134 ? -27.850 27.112 -16.339 1.00 38.42 134 TRP A N 1
ATOM 973 C CA . TRP A 1 134 ? -28.328 28.398 -16.835 1.00 42.46 134 TRP A CA 1
ATOM 974 C C . TRP A 1 134 ? -29.180 29.125 -15.800 1.00 40.30 134 TRP A C 1
ATOM 975 O O . TRP A 1 134 ? -29.120 30.353 -15.717 1.00 40.88 134 TRP A O 1
ATOM 986 N N . ILE A 1 135 ? -29.962 28.403 -15.004 1.00 42.31 135 ILE A N 1
ATOM 987 C CA . ILE A 1 135 ? -30.695 29.068 -13.928 1.00 43.32 135 ILE A CA 1
ATOM 988 C C . ILE A 1 135 ? -29.727 29.861 -13.053 1.00 43.03 135 ILE A C 1
ATOM 989 O O . ILE A 1 135 ? -29.965 31.038 -12.752 1.00 39.08 135 ILE A O 1
ATOM 994 N N . PHE A 1 136 ? -28.586 29.255 -12.699 1.00 37.48 136 PHE A N 1
ATOM 995 C CA . PHE A 1 136 ? -27.686 29.955 -11.777 1.00 40.21 136 PHE A CA 1
ATOM 996 C C . PHE A 1 136 ? -26.834 31.020 -12.474 1.00 36.99 136 PHE A C 1
ATOM 997 O O . PHE A 1 136 ? -26.538 32.060 -11.868 1.00 37.02 136 PHE A O 1
ATOM 1005 N N . VAL A 1 137 ? -26.537 30.855 -13.763 1.00 38.78 137 VAL A N 1
ATOM 1006 C CA . VAL A 1 137 ? -26.003 31.984 -14.532 1.00 38.70 137 VAL A CA 1
ATOM 1007 C C . VAL A 1 137 ? -26.996 33.163 -14.532 1.00 38.98 137 VAL A C 1
ATOM 1008 O O . VAL A 1 137 ? -26.622 34.322 -14.298 1.00 37.16 137 VAL A O 1
ATOM 1012 N N . LEU A 1 138 ? -28.276 32.888 -14.800 1.00 38.69 138 LEU A N 1
ATOM 1013 C CA . LEU A 1 138 ? -29.282 33.947 -14.863 1.00 38.51 138 LEU A CA 1
ATOM 1014 C C . LEU A 1 138 ? -29.460 34.636 -13.505 1.00 35.00 138 LEU A C 1
ATOM 1015 O O . LEU A 1 138 ? -29.557 35.863 -13.437 1.00 36.25 138 LEU A O 1
ATOM 1020 N N . LEU A 1 139 ? -29.474 33.862 -12.410 1.00 38.22 139 LEU A N 1
ATOM 1021 C CA . LEU A 1 139 ? -29.535 34.503 -11.095 1.00 38.75 139 LEU A CA 1
ATOM 1022 C C . LEU A 1 139 ? -28.319 35.401 -10.860 1.00 34.73 139 LEU A C 1
ATOM 1023 O O . LEU A 1 139 ? -28.450 36.502 -10.308 1.00 34.57 139 LEU A O 1
ATOM 1028 N N . ASN A 1 140 ? -27.130 34.989 -11.323 1.00 35.87 140 ASN A N 1
ATOM 1029 C CA . ASN A 1 140 ? -25.959 35.864 -11.214 1.00 33.93 140 ASN A CA 1
ATOM 1030 C C . ASN A 1 140 ? -26.128 37.135 -12.033 1.00 36.31 140 ASN A C 1
ATOM 1031 O O . ASN A 1 140 ? -25.638 38.206 -11.654 1.00 35.72 140 ASN A O 1
ATOM 1036 N N . ILE A 1 141 ? -26.783 37.026 -13.190 1.00 38.28 141 ILE A N 1
ATOM 1037 C CA . ILE A 1 141 ? -27.029 38.220 -14.000 1.00 38.49 141 ILE A CA 1
ATOM 1038 C C . ILE A 1 141 ? -27.996 39.165 -13.294 1.00 39.03 141 ILE A C 1
ATOM 1039 O O . ILE A 1 141 ? -27.850 40.391 -13.370 1.00 45.34 141 ILE A O 1
ATOM 1044 N N . VAL A 1 142 ? -28.987 38.622 -12.587 1.00 35.77 142 VAL A N 1
ATOM 1045 C CA . VAL A 1 142 ? -29.835 39.476 -11.769 1.00 37.61 142 VAL A CA 1
ATOM 1046 C C . VAL A 1 142 ? -28.986 40.272 -10.794 1.00 43.45 142 VAL A C 1
ATOM 1047 O O . VAL A 1 142 ? -29.275 41.439 -10.509 1.00 44.77 142 VAL A O 1
ATOM 1051 N N . GLY A 1 143 ? -27.951 39.645 -10.234 1.00 40.10 143 GLY A N 1
ATOM 1052 C CA . GLY A 1 143 ? -26.902 40.373 -9.551 1.00 42.32 143 GLY A CA 1
ATOM 1053 C C . GLY A 1 143 ? -26.363 39.669 -8.311 1.00 43.09 143 GLY A C 1
ATOM 1054 O O . GLY A 1 143 ? -26.903 38.658 -7.848 1.00 41.02 143 GLY A O 1
ATOM 1055 N N . PRO A 1 144 ? -25.270 40.185 -7.747 1.00 40.94 144 PRO A N 1
ATOM 1056 C CA . PRO A 1 144 ? -24.675 39.506 -6.582 1.00 42.82 144 PRO A CA 1
ATOM 1057 C C . PRO A 1 144 ? -25.598 39.433 -5.358 1.00 37.76 144 PRO A C 1
ATOM 1058 O O . PRO A 1 144 ? -25.542 38.402 -4.660 1.00 39.76 144 PRO A O 1
ATOM 1062 N N . LYS A 1 145 ? -26.435 40.449 -5.102 1.00 39.45 145 LYS A N 1
ATOM 1063 C CA . LYS A 1 145 ? -27.417 40.381 -4.005 1.00 40.41 145 LYS A CA 1
ATOM 1064 C C . LYS A 1 145 ? -28.374 39.203 -4.191 1.00 42.75 145 LYS A C 1
ATOM 1065 O O . LYS A 1 145 ? -28.633 38.453 -3.242 1.00 41.16 145 LYS A O 1
ATOM 1071 N N . MET A 1 146 ? -28.879 38.998 -5.423 1.00 38.57 146 MET A N 1
ATOM 1072 C CA . MET A 1 146 ? -29.751 37.865 -5.697 1.00 40.67 146 MET A CA 1
ATOM 1073 C C . MET A 1 146 ? -29.026 36.541 -5.462 1.00 39.75 146 MET A C 1
ATOM 1074 O O . MET A 1 146 ? -29.540 35.654 -4.772 1.00 39.06 146 MET A O 1
ATOM 1079 N N . ILE A 1 147 ? -27.830 36.371 -6.046 1.00 33.86 147 ILE A N 1
ATOM 1080 C CA . ILE A 1 147 ? -27.209 35.055 -6.033 1.00 35.90 147 ILE A CA 1
ATOM 1081 C C . ILE A 1 147 ? -26.779 34.704 -4.621 1.00 34.74 147 ILE A C 1
ATOM 1082 O O . ILE A 1 147 ? -26.913 33.547 -4.204 1.00 35.63 147 ILE A O 1
ATOM 1087 N N . THR A 1 148 ? -26.340 35.701 -3.840 1.00 35.70 148 THR A N 1
ATOM 1088 C CA . THR A 1 148 ? -25.921 35.399 -2.475 1.00 39.67 148 THR A CA 1
ATOM 1089 C C . THR A 1 148 ? -27.114 35.214 -1.550 1.00 39.01 148 THR A C 1
ATOM 1090 O O . THR A 1 148 ? -27.004 34.416 -0.607 1.00 39.01 148 THR A O 1
ATOM 1094 N N . ARG A 1 149 ? -28.257 35.835 -1.843 1.00 41.24 149 ARG A N 1
ATOM 1095 C CA . ARG A 1 149 ? -29.459 35.551 -1.056 1.00 43.49 149 ARG A CA 1
ATOM 1096 C C . ARG A 1 149 ? -29.930 34.116 -1.303 1.00 40.00 149 ARG A C 1
ATOM 1097 O O . ARG A 1 149 ? -30.282 33.383 -0.356 1.00 38.96 149 ARG A O 1
ATOM 1105 N N . VAL A 1 150 ? -29.911 33.692 -2.580 1.00 36.20 150 VAL A N 1
ATOM 1106 C CA . VAL A 1 150 ? -30.291 32.322 -2.941 1.00 37.04 150 VAL A CA 1
ATOM 1107 C C . VAL A 1 150 ? -29.335 31.327 -2.287 1.00 37.50 150 VAL A C 1
ATOM 1108 O O . VAL A 1 150 ? -29.758 30.311 -1.693 1.00 35.29 150 VAL A O 1
ATOM 1112 N N . GLN A 1 151 ? -28.028 31.593 -2.388 1.00 32.23 151 GLN A N 1
ATOM 1113 C CA . GLN A 1 151 ? -27.059 30.680 -1.806 1.00 32.42 151 GLN A CA 1
ATOM 1114 C C . GLN A 1 151 ? -27.138 30.688 -0.280 1.00 32.42 151 GLN A C 1
ATOM 1115 O O . GLN A 1 151 ? -26.989 29.621 0.331 1.00 36.72 151 GLN A O 1
ATOM 1121 N N . ALA A 1 152 ? -27.454 31.818 0.350 1.00 35.33 152 ALA A N 1
ATOM 1122 C CA . ALA A 1 152 ? -27.569 31.838 1.811 1.00 37.36 152 ALA A CA 1
ATOM 1123 C C . ALA A 1 152 ? -28.696 30.931 2.274 1.00 40.80 152 ALA A C 1
ATOM 1124 O O . ALA A 1 152 ? -28.520 30.121 3.207 1.00 37.37 152 ALA A O 1
ATOM 1126 N N . VAL A 1 153 ? -29.849 31.000 1.588 1.00 38.29 153 VAL A N 1
ATOM 1127 C CA . VAL A 1 153 ? -30.949 30.107 1.934 1.00 41.67 153 VAL A CA 1
ATOM 1128 C C . VAL A 1 153 ? -30.556 28.655 1.694 1.00 38.03 153 VAL A C 1
ATOM 1129 O O . VAL A 1 153 ? -30.816 27.773 2.528 1.00 37.92 153 VAL A O 1
ATOM 1133 N N . ALA A 1 154 ? -29.932 28.376 0.544 1.00 33.84 154 ALA A N 1
ATOM 1134 C CA . ALA A 1 154 ? -29.562 27.004 0.214 1.00 39.31 154 ALA A CA 1
ATOM 1135 C C . ALA A 1 154 ? -28.552 26.443 1.219 1.00 38.90 154 ALA A C 1
ATOM 1136 O O . ALA A 1 154 ? -28.608 25.262 1.587 1.00 37.16 154 ALA A O 1
ATOM 1138 N N . THR A 1 155 ? -27.642 27.286 1.690 1.00 34.54 155 THR A N 1
ATOM 1139 C CA . THR A 1 155 ? -26.594 26.860 2.600 1.00 36.06 155 THR A CA 1
ATOM 1140 C C . THR A 1 155 ? -27.179 26.546 3.975 1.00 36.39 155 THR A C 1
ATOM 1141 O O . THR A 1 155 ? -26.818 25.528 4.588 1.00 37.98 155 THR A O 1
ATOM 1145 N N . VAL A 1 156 ? -28.108 27.383 4.455 1.00 37.33 156 VAL A N 1
ATOM 1146 C CA . VAL A 1 156 ? -28.787 27.084 5.723 1.00 38.36 156 VAL A CA 1
ATOM 1147 C C . VAL A 1 156 ? -29.578 25.776 5.609 1.00 39.82 156 VAL A C 1
ATOM 1148 O O . VAL A 1 156 ? -29.525 24.902 6.499 1.00 39.73 156 VAL A O 1
ATOM 1152 N N . LEU A 1 157 ? -30.314 25.609 4.493 1.00 34.77 157 LEU A N 1
ATOM 1153 C CA . LEU A 1 157 ? -31.003 24.343 4.268 1.00 42.65 157 LEU A CA 1
ATOM 1154 C C . LEU A 1 157 ? -30.021 23.177 4.330 1.00 44.10 157 LEU A C 1
ATOM 1155 O O . LEU A 1 157 ? -30.258 22.179 5.022 1.00 38.68 157 LEU A O 1
ATOM 1160 N N . ALA A 1 158 ? -28.908 23.283 3.606 1.00 37.42 158 ALA A N 1
ATOM 1161 C CA . ALA A 1 158 ? -27.935 22.204 3.595 1.00 42.02 158 ALA A CA 1
ATOM 1162 C C . ALA A 1 158 ? -27.356 21.959 4.993 1.00 42.40 158 ALA A C 1
ATOM 1163 O O . ALA A 1 158 ? -26.893 20.852 5.292 1.00 45.79 158 ALA A O 1
ATOM 1165 N N . LEU A 1 159 ? -27.362 22.973 5.848 1.00 42.25 159 LEU A N 1
ATOM 1166 C CA . LEU A 1 159 ? -26.846 22.799 7.195 1.00 42.73 159 LEU A CA 1
ATOM 1167 C C . LEU A 1 159 ? -27.787 22.014 8.087 1.00 45.83 159 LEU A C 1
ATOM 1168 O O . LEU A 1 159 ? -27.354 21.489 9.125 1.00 46.18 159 LEU A O 1
ATOM 1173 N N . ILE A 1 160 ? -29.067 21.975 7.735 1.00 43.75 160 ILE A N 1
ATOM 1174 C CA . ILE A 1 160 ? -30.039 21.252 8.565 1.00 46.33 160 ILE A CA 1
ATOM 1175 C C . ILE A 1 160 ? -29.608 19.817 8.898 1.00 46.65 160 ILE A C 1
ATOM 1176 O O . ILE A 1 160 ? -29.549 19.461 10.086 1.00 44.45 160 ILE A O 1
ATOM 1181 N N . PRO A 1 161 ? -29.330 18.942 7.931 1.00 42.83 161 PRO A N 1
ATOM 1182 C CA . PRO A 1 161 ? -28.897 17.586 8.329 1.00 45.36 161 PRO A CA 1
ATOM 1183 C C . PRO A 1 161 ? -27.540 17.579 9.024 1.00 48.49 161 PRO A C 1
ATOM 1184 O O . PRO A 1 161 ? -27.321 16.793 9.962 1.00 43.44 161 PRO A O 1
ATOM 1188 N N . ILE A 1 162 ? -26.638 18.465 8.607 1.00 45.71 162 ILE A N 1
ATOM 1189 C CA . ILE A 1 162 ? -25.269 18.431 9.114 1.00 53.28 162 ILE A CA 1
ATOM 1190 C C . ILE A 1 162 ? -25.248 18.855 10.571 1.00 53.76 162 ILE A C 1
ATOM 1191 O O . ILE A 1 162 ? -24.739 18.141 11.443 1.00 60.92 162 ILE A O 1
ATOM 1196 N N . VAL A 1 163 ? -25.819 20.018 10.859 1.00 55.61 163 VAL A N 1
ATOM 1197 C CA . VAL A 1 163 ? -25.953 20.470 12.239 1.00 57.44 163 VAL A CA 1
ATOM 1198 C C . VAL A 1 163 ? -26.865 19.540 13.028 1.00 62.26 163 VAL A C 1
ATOM 1199 O O . VAL A 1 163 ? -26.625 19.282 14.217 1.00 69.38 163 VAL A O 1
ATOM 1203 N N . GLY A 1 164 ? -27.935 19.047 12.407 1.00 54.04 164 GLY A N 1
ATOM 1204 C CA . GLY A 1 164 ? -28.815 18.148 13.139 1.00 50.36 164 GLY A CA 1
ATOM 1205 C C . GLY A 1 164 ? -28.054 16.983 13.725 1.00 59.34 164 GLY A C 1
ATOM 1206 O O . GLY A 1 164 ? -28.136 16.708 14.924 1.00 60.75 164 GLY A O 1
ATOM 1207 N N . ILE A 1 165 ? -27.278 16.292 12.878 1.00 59.19 165 ILE A N 1
ATOM 1208 C CA . ILE A 1 165 ? -26.420 15.205 13.347 1.00 56.96 165 ILE A CA 1
ATOM 1209 C C . ILE A 1 165 ? -25.401 15.719 14.363 1.00 61.21 165 ILE A C 1
ATOM 1210 O O . ILE A 1 165 ? -25.320 15.204 15.477 1.00 62.34 165 ILE A O 1
ATOM 1215 N N . ALA A 1 166 ? -24.661 16.778 14.019 1.00 62.13 166 ALA A N 1
ATOM 1216 C CA . ALA A 1 166 ? -23.587 17.266 14.884 1.00 64.76 166 ALA A CA 1
ATOM 1217 C C . ALA A 1 166 ? -24.062 17.608 16.293 1.00 71.40 166 ALA A C 1
ATOM 1218 O O . ALA A 1 166 ? -23.247 17.603 17.221 1.00 74.75 166 ALA A O 1
ATOM 1220 N N . VAL A 1 167 ? -25.337 17.934 16.477 1.00 63.50 167 VAL A N 1
ATOM 1221 C CA . VAL A 1 167 ? -25.848 18.281 17.799 1.00 70.92 167 VAL A CA 1
ATOM 1222 C C . VAL A 1 167 ? -26.590 17.117 18.446 1.00 75.87 167 VAL A C 1
ATOM 1223 O O . VAL A 1 167 ? -26.448 16.885 19.647 1.00 83.15 167 VAL A O 1
ATOM 1227 N N . PHE A 1 168 ? -27.398 16.374 17.687 1.00 71.41 168 PHE A N 1
ATOM 1228 C CA . PHE A 1 168 ? -28.313 15.429 18.308 1.00 72.02 168 PHE A CA 1
ATOM 1229 C C . PHE A 1 168 ? -27.962 13.977 18.063 1.00 74.68 168 PHE A C 1
ATOM 1230 O O . PHE A 1 168 ? -28.492 13.111 18.764 1.00 77.12 168 PHE A O 1
ATOM 1238 N N . GLY A 1 169 ? -27.098 13.677 17.095 1.00 72.02 169 GLY A N 1
ATOM 1239 C CA . GLY A 1 169 ? -26.736 12.299 16.873 1.00 69.22 169 GLY A CA 1
ATOM 1240 C C . GLY A 1 169 ? -25.892 11.723 17.977 1.00 67.22 169 GLY A C 1
ATOM 1241 O O . GLY A 1 169 ? -25.765 10.497 18.064 1.00 70.79 169 GLY A O 1
ATOM 1242 N N . TRP A 1 170 ? -25.324 12.577 18.832 1.00 61.81 170 TRP A N 1
ATOM 1243 C CA . TRP A 1 170 ? -24.528 12.108 19.955 1.00 65.16 170 TRP A CA 1
ATOM 1244 C C . TRP A 1 170 ? -25.360 11.298 20.933 1.00 76.16 170 TRP A C 1
ATOM 1245 O O . TRP A 1 170 ? -24.804 10.505 21.700 1.00 83.59 170 TRP A O 1
ATOM 1256 N N . PHE A 1 171 ? -26.678 11.484 20.932 1.00 73.73 171 PHE A N 1
ATOM 1257 C CA . PHE A 1 171 ? -27.535 10.621 21.726 1.00 70.07 171 PHE A CA 1
ATOM 1258 C C . PHE A 1 171 ? -27.492 9.178 21.220 1.00 61.18 171 PHE A C 1
ATOM 1259 O O . PHE A 1 171 ? -27.673 8.248 22.008 1.00 55.87 171 PHE A O 1
ATOM 1267 N N . TRP A 1 172 ? -27.201 8.959 19.939 1.00 59.23 172 TRP A N 1
ATOM 1268 C CA . TRP A 1 172 ? -27.039 7.606 19.424 1.00 62.53 172 TRP A CA 1
ATOM 1269 C C . TRP A 1 172 ? -25.573 7.216 19.217 1.00 59.21 172 TRP A C 1
ATOM 1270 O O . TRP A 1 172 ? -25.287 6.053 18.909 1.00 55.81 172 TRP A O 1
ATOM 1281 N N . PHE A 1 173 ? -24.655 8.158 19.375 1.00 57.38 173 PHE A N 1
ATOM 1282 C CA . PHE A 1 173 ? -23.234 7.870 19.227 1.00 49.57 173 PHE A CA 1
ATOM 1283 C C . PHE A 1 173 ? -22.795 6.827 20.239 1.00 59.38 173 PHE A C 1
ATOM 1284 O O . PHE A 1 173 ? -23.178 6.880 21.410 1.00 54.83 173 PHE A O 1
ATOM 1292 N N . ARG A 1 174 ? -21.996 5.863 19.784 1.00 54.28 174 ARG A N 1
ATOM 1293 C CA . ARG A 1 174 ? -21.411 4.851 20.658 1.00 56.21 174 ARG A CA 1
ATOM 1294 C C . ARG A 1 174 ? -19.911 4.782 20.402 1.00 59.59 174 ARG A C 1
ATOM 1295 O O . ARG A 1 174 ? -19.473 4.569 19.258 1.00 53.18 174 ARG A O 1
ATOM 1303 N N . GLY A 1 175 ? -19.123 4.982 21.462 1.00 60.91 175 GLY A N 1
ATOM 1304 C CA . GLY A 1 175 ? -17.674 4.945 21.320 1.00 61.80 175 GLY A CA 1
ATOM 1305 C C . GLY A 1 175 ? -17.140 3.568 20.971 1.00 61.95 175 GLY A C 1
ATOM 1306 O O . GLY A 1 175 ? -16.097 3.447 20.317 1.00 60.85 175 GLY A O 1
ATOM 1307 N N . GLU A 1 176 ? -17.843 2.518 21.396 1.00 60.48 176 GLU A N 1
ATOM 1308 C CA . GLU A 1 176 ? -17.476 1.176 20.960 1.00 66.73 176 GLU A CA 1
ATOM 1309 C C . GLU A 1 176 ? -17.511 1.081 19.447 1.00 64.67 176 GLU A C 1
ATOM 1310 O O . GLU A 1 176 ? -16.617 0.491 18.832 1.00 59.39 176 GLU A O 1
ATOM 1316 N N . THR A 1 177 ? -18.543 1.662 18.834 1.00 61.42 177 THR A N 1
ATOM 1317 C CA . THR A 1 177 ? -18.696 1.594 17.386 1.00 56.80 177 THR A CA 1
ATOM 1318 C C . THR A 1 177 ? -17.596 2.385 16.693 1.00 53.12 177 THR A C 1
ATOM 1319 O O . THR A 1 177 ? -17.022 1.927 15.698 1.00 58.99 177 THR A O 1
ATOM 1323 N N . TYR A 1 178 ? -17.299 3.586 17.202 1.00 46.65 178 TYR A N 1
ATOM 1324 C CA . TYR A 1 178 ? -16.243 4.406 16.626 1.00 52.53 178 TYR A CA 1
ATOM 1325 C C . TYR A 1 178 ? -14.902 3.682 16.692 1.00 57.28 178 TYR A C 1
ATOM 1326 O O . TYR A 1 178 ? -14.204 3.538 15.680 1.00 47.31 178 TYR A O 1
ATOM 1335 N N . MET A 1 179 ? -14.530 3.211 17.884 1.00 51.70 179 MET A N 1
ATOM 1336 C CA . MET A 1 179 ? -13.223 2.605 18.083 1.00 57.71 179 MET A CA 1
ATOM 1337 C C . MET A 1 179 ? -13.089 1.223 17.458 1.00 60.40 179 MET A C 1
ATOM 1338 O O . MET A 1 179 ? -11.959 0.791 17.200 1.00 60.49 179 MET A O 1
ATOM 1343 N N . ALA A 1 180 ? -14.185 0.499 17.224 1.00 57.87 180 ALA A N 1
ATOM 1344 C CA . ALA A 1 180 ? -14.019 -0.797 16.578 1.00 61.22 180 ALA A CA 1
ATOM 1345 C C . ALA A 1 180 ? -13.446 -0.629 15.178 1.00 61.76 180 ALA A C 1
ATOM 1346 O O . ALA A 1 180 ? -12.804 -1.545 14.649 1.00 67.66 180 ALA A O 1
ATOM 1348 N N . ALA A 1 181 ? -13.639 0.542 14.585 1.00 50.44 181 ALA A N 1
ATOM 1349 C CA . ALA A 1 181 ? -13.148 0.877 13.258 1.00 49.98 181 ALA A CA 1
ATOM 1350 C C . ALA A 1 181 ? -12.116 1.983 13.349 1.00 46.62 181 ALA A C 1
ATOM 1351 O O . ALA A 1 181 ? -12.057 2.855 12.495 1.00 46.07 181 ALA A O 1
ATOM 1353 N N . TRP A 1 182 ? -11.289 1.963 14.404 1.00 49.68 182 TRP A N 1
ATOM 1354 C CA . TRP A 1 182 ? -10.330 3.049 14.593 1.00 46.74 182 TRP A CA 1
ATOM 1355 C C . TRP A 1 182 ? -9.382 3.166 13.408 1.00 40.51 182 TRP A C 1
ATOM 1356 O O . TRP A 1 182 ? -9.060 4.265 12.970 1.00 41.81 182 TRP A O 1
ATOM 1367 N N . ASN A 1 183 ? -8.856 2.034 12.938 1.00 44.67 183 ASN A N 1
ATOM 1368 C CA . ASN A 1 183 ? -7.940 2.051 11.797 1.00 48.77 183 ASN A CA 1
ATOM 1369 C C . ASN A 1 183 ? -8.203 0.783 11.001 1.00 42.33 183 ASN A C 1
ATOM 1370 O O . ASN A 1 183 ? -7.806 -0.307 11.400 1.00 45.83 183 ASN A O 1
ATOM 1375 N N . VAL A 1 184 ? -8.897 0.945 9.880 1.00 42.96 184 VAL A N 1
ATOM 1376 C CA . VAL A 1 184 ? -9.191 -0.161 8.990 1.00 52.48 184 VAL A CA 1
ATOM 1377 C C . VAL A 1 184 ? -8.466 0.019 7.656 1.00 48.93 184 VAL A C 1
ATOM 1378 O O . VAL A 1 184 ? -8.761 -0.686 6.699 1.00 56.17 184 VAL A O 1
ATOM 1382 N N . SER A 1 185 ? -7.533 0.977 7.578 1.00 43.29 185 SER A N 1
ATOM 1383 C CA . SER A 1 185 ? -6.786 1.266 6.346 1.00 49.39 185 SER A CA 1
ATOM 1384 C C . SER A 1 185 ? -5.788 0.160 5.996 1.00 50.30 185 SER A C 1
ATOM 1385 O O . SER A 1 185 ? -5.321 0.114 4.857 1.00 55.50 185 SER A O 1
ATOM 1388 N N . GLY A 1 186 ? -5.440 -0.696 6.951 1.00 46.49 186 GLY A N 1
ATOM 1389 C CA . GLY A 1 186 ? -4.317 -1.594 6.828 1.00 52.01 186 GLY A CA 1
ATOM 1390 C C . GLY A 1 186 ? -2.953 -0.928 6.870 1.00 50.75 186 GLY A C 1
ATOM 1391 O O . GLY A 1 186 ? -1.941 -1.620 6.720 1.00 54.29 186 GLY A O 1
ATOM 1392 N N . LEU A 1 187 ? -2.897 0.380 7.086 1.00 46.45 187 LEU A N 1
ATOM 1393 C CA . LEU A 1 187 ? -1.671 1.158 7.151 1.00 53.80 187 LEU A CA 1
ATOM 1394 C C . LEU A 1 187 ? -1.313 1.466 8.604 1.00 53.70 187 LEU A C 1
ATOM 1395 O O . LEU A 1 187 ? -2.166 1.455 9.495 1.00 49.75 187 LEU A O 1
ATOM 1400 N N . GLY A 1 188 ? -0.030 1.732 8.842 1.00 50.43 188 GLY A N 1
ATOM 1401 C CA . GLY A 1 188 ? 0.382 2.291 10.121 1.00 52.55 188 GLY A CA 1
ATOM 1402 C C . GLY A 1 188 ? -0.197 3.696 10.302 1.00 50.13 188 GLY A C 1
ATOM 1403 O O . GLY A 1 188 ? -0.845 4.269 9.418 1.00 41.86 188 GLY A O 1
ATOM 1404 N N . THR A 1 189 ? 0.070 4.278 11.480 1.00 38.61 189 THR A N 1
ATOM 1405 C CA . THR A 1 189 ? -0.536 5.565 11.843 1.00 42.09 189 THR A CA 1
ATOM 1406 C C . THR A 1 189 ? -0.252 6.665 10.813 1.00 43.89 189 THR A C 1
ATOM 1407 O O . THR A 1 189 ? -1.165 7.392 10.407 1.00 41.09 189 THR A O 1
ATOM 1411 N N . PHE A 1 190 ? 1.008 6.828 10.380 1.00 43.28 190 PHE A N 1
ATOM 1412 C CA . PHE A 1 190 ? 1.271 7.917 9.445 1.00 42.54 190 PHE A CA 1
ATOM 1413 C C . PHE A 1 190 ? 0.563 7.681 8.113 1.00 39.95 190 PHE A C 1
ATOM 1414 O O . PHE A 1 190 ? -0.011 8.622 7.543 1.00 40.18 190 PHE A O 1
ATOM 1422 N N . GLY A 1 191 ? 0.616 6.455 7.593 1.00 43.08 191 GLY A N 1
ATOM 1423 C CA . GLY A 1 191 ? -0.074 6.159 6.343 1.00 43.28 191 GLY A CA 1
ATOM 1424 C C . GLY A 1 191 ? -1.568 6.398 6.443 1.00 38.98 191 GLY A C 1
ATOM 1425 O O . GLY A 1 191 ? -2.179 6.947 5.527 1.00 37.77 191 GLY A O 1
ATOM 1426 N N . ALA A 1 192 ? -2.175 6.023 7.572 1.00 38.78 192 ALA A N 1
ATOM 1427 C CA . ALA A 1 192 ? -3.599 6.269 7.778 1.00 39.52 192 ALA A CA 1
ATOM 1428 C C . ALA A 1 192 ? -3.910 7.762 7.815 1.00 44.88 192 ALA A C 1
ATOM 1429 O O . ALA A 1 192 ? -4.917 8.216 7.251 1.00 37.54 192 ALA A O 1
ATOM 1431 N N . ILE A 1 193 ? -3.066 8.555 8.491 1.00 40.27 193 ILE A N 1
ATOM 1432 C CA . ILE A 1 193 ? -3.259 9.993 8.456 1.00 37.94 193 ILE A CA 1
ATOM 1433 C C . ILE A 1 193 ? -3.143 10.504 7.028 1.00 39.56 193 ILE A C 1
ATOM 1434 O O . ILE A 1 193 ? -3.947 11.338 6.592 1.00 37.89 193 ILE A O 1
ATOM 1439 N N . GLN A 1 194 ? -2.152 10.011 6.288 1.00 36.84 194 GLN A N 1
ATOM 1440 C CA . GLN A 1 194 ? -2.002 10.441 4.904 1.00 36.92 194 GLN A CA 1
ATOM 1441 C C . GLN A 1 194 ? -3.247 10.102 4.088 1.00 37.26 194 GLN A C 1
ATOM 1442 O O . GLN A 1 194 ? -3.718 10.928 3.285 1.00 38.56 194 GLN A O 1
ATOM 1448 N N . SER A 1 195 ? -3.787 8.885 4.259 1.00 37.86 195 SER A N 1
ATOM 1449 C CA . SER A 1 195 ? -4.976 8.537 3.486 1.00 43.71 195 SER A CA 1
ATOM 1450 C C . SER A 1 195 ? -6.135 9.458 3.847 1.00 40.83 195 SER A C 1
ATOM 1451 O O . SER A 1 195 ? -6.946 9.800 2.974 1.00 38.96 195 SER A O 1
ATOM 1454 N N . THR A 1 196 ? -6.194 9.930 5.103 1.00 33.34 196 THR A N 1
ATOM 1455 C CA . THR A 1 196 ? -7.208 10.920 5.480 1.00 32.81 196 THR A CA 1
ATOM 1456 C C . THR A 1 196 ? -6.991 12.247 4.760 1.00 33.10 196 THR A C 1
ATOM 1457 O O . THR A 1 196 ? -7.940 12.838 4.205 1.00 34.53 196 THR A O 1
ATOM 1461 N N . LEU A 1 197 ? -5.751 12.762 4.819 1.00 34.41 197 LEU A N 1
ATOM 1462 C CA . LEU A 1 197 ? -5.416 14.057 4.220 1.00 32.14 197 LEU A CA 1
ATOM 1463 C C . LEU A 1 197 ? -5.730 14.065 2.731 1.00 37.03 197 LEU A C 1
ATOM 1464 O O . LEU A 1 197 ? -6.156 15.099 2.195 1.00 36.07 197 LEU A O 1
ATOM 1469 N N . ASN A 1 198 ? -5.512 12.926 2.070 1.00 39.01 198 ASN A N 1
ATOM 1470 C CA . ASN A 1 198 ? -5.852 12.765 0.659 1.00 46.61 198 ASN A CA 1
ATOM 1471 C C . ASN A 1 198 ? -7.297 13.175 0.393 1.00 45.22 198 ASN A C 1
ATOM 1472 O O . ASN A 1 198 ? -7.628 13.594 -0.713 1.00 42.56 198 ASN A O 1
ATOM 1477 N N . VAL A 1 199 ? -8.164 13.053 1.390 1.00 40.03 199 VAL A N 1
ATOM 1478 C CA . VAL A 1 199 ? -9.560 13.489 1.294 1.00 39.35 199 VAL A CA 1
ATOM 1479 C C . VAL A 1 199 ? -9.750 14.882 1.875 1.00 42.89 199 VAL A C 1
ATOM 1480 O O . VAL A 1 199 ? -10.307 15.788 1.225 1.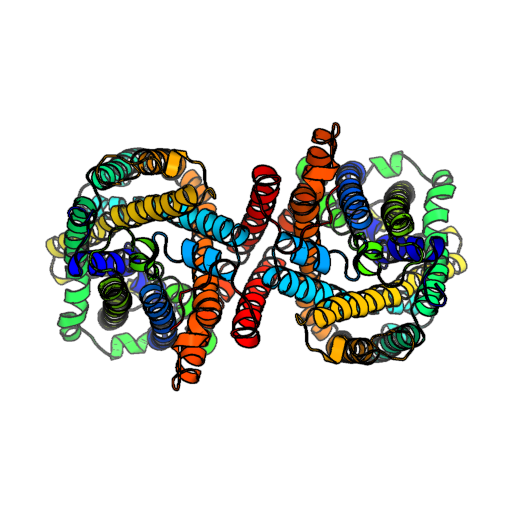00 38.80 199 VAL A O 1
ATOM 1484 N N . THR A 1 200 ? -9.291 15.089 3.109 1.00 35.71 200 THR A N 1
ATOM 1485 C CA . THR A 1 200 ? -9.685 16.232 3.890 1.00 31.96 200 THR A CA 1
ATOM 1486 C C . THR A 1 200 ? -9.008 17.525 3.433 1.00 33.41 200 THR A C 1
ATOM 1487 O O . THR A 1 200 ? -9.606 18.588 3.572 1.00 34.47 200 THR A O 1
ATOM 1491 N N . LEU A 1 201 ? -7.767 17.464 2.927 1.00 34.13 201 LEU A N 1
ATOM 1492 C CA . LEU A 1 201 ? -7.111 18.699 2.514 1.00 40.98 201 LEU A CA 1
ATOM 1493 C C . LEU A 1 201 ? -7.898 19.367 1.397 1.00 38.95 201 LEU A C 1
ATOM 1494 O O . LEU A 1 201 ? -7.925 20.595 1.290 1.00 47.17 201 LEU A O 1
ATOM 1499 N N . TRP A 1 202 ? -8.562 18.569 0.576 1.00 34.66 202 TRP A N 1
ATOM 1500 C CA . TRP A 1 202 ? -9.341 19.124 -0.515 1.00 36.93 202 TRP A CA 1
ATOM 1501 C C . TRP A 1 202 ? -10.709 19.612 -0.062 1.00 42.14 202 TRP A C 1
ATOM 1502 O O . TRP A 1 202 ? -11.387 20.290 -0.839 1.00 40.07 202 TRP A O 1
ATOM 1513 N N A SER A 1 203 ? -11.085 19.368 1.197 0.53 34.89 203 SER A N 1
ATOM 1514 N N B SER A 1 203 ? -11.047 19.436 1.194 0.47 35.66 203 SER A N 1
ATOM 1515 C CA A SER A 1 203 ? -12.406 19.798 1.675 0.53 35.80 203 SER A CA 1
ATOM 1516 C CA B SER A 1 203 ? -12.406 19.817 1.652 0.47 35.87 203 SER A CA 1
ATOM 1517 C C A SER A 1 203 ? -12.510 21.292 1.995 0.53 38.31 203 SER A C 1
ATOM 1518 C C B SER A 1 203 ? -12.499 21.301 2.034 0.47 38.47 203 SER A C 1
ATOM 1519 O O A SER A 1 203 ? -13.591 21.729 2.403 0.53 35.47 203 SER A O 1
ATOM 1520 O O B SER A 1 203 ? -13.601 21.723 2.358 0.47 36.05 203 SER A O 1
ATOM 1525 N N . PHE A 1 204 ? -11.436 22.084 1.921 1.00 35.67 204 PHE A N 1
ATOM 1526 C CA . PHE A 1 204 ? -11.533 23.498 2.238 1.00 32.37 204 PHE A CA 1
ATOM 1527 C C . PHE A 1 204 ? -11.325 24.374 1.014 1.00 29.84 204 PHE A C 1
ATOM 1528 O O . PHE A 1 204 ? -11.225 25.598 1.146 1.00 32.93 204 PHE A O 1
ATOM 1536 N N . ILE A 1 205 ? -11.390 23.785 -0.185 1.00 30.90 205 ILE A N 1
ATOM 1537 C CA . ILE A 1 205 ? -11.439 24.632 -1.374 1.00 31.33 205 ILE A CA 1
ATOM 1538 C C . ILE A 1 205 ? -12.655 25.561 -1.283 1.00 31.92 205 ILE A C 1
ATOM 1539 O O . ILE A 1 205 ? -13.787 25.098 -1.062 1.00 33.12 205 ILE A O 1
ATOM 1544 N N . GLY A 1 206 ? -12.451 26.854 -1.503 1.00 29.95 206 GLY A N 1
ATOM 1545 C CA . GLY A 1 206 ? -13.492 27.849 -1.318 1.00 29.59 206 GLY A CA 1
ATOM 1546 C C . GLY A 1 206 ? -13.202 28.814 -0.207 1.00 27.77 206 GLY A C 1
ATOM 1547 O O . GLY A 1 206 ? -13.897 29.836 -0.092 1.00 29.71 206 GLY A O 1
ATOM 1548 N N . VAL A 1 207 ? -12.125 28.586 0.560 1.00 32.18 207 VAL A N 1
ATOM 1549 C CA . VAL A 1 207 ? -11.726 29.518 1.612 1.00 31.33 207 VAL A CA 1
ATOM 1550 C C . VAL A 1 207 ? -11.472 30.926 1.060 1.00 31.55 207 VAL A C 1
ATOM 1551 O O . VAL A 1 207 ? -11.675 31.921 1.762 1.00 34.21 207 VAL A O 1
ATOM 1555 N N . GLU A 1 208 ? -11.057 31.025 -0.212 1.00 34.19 208 GLU A N 1
ATOM 1556 C CA . GLU A 1 208 ? -10.770 32.296 -0.874 1.00 32.20 208 GLU A CA 1
ATOM 1557 C C . GLU A 1 208 ? -12.006 33.046 -1.352 1.00 30.96 208 GLU A C 1
ATOM 1558 O O . GLU A 1 208 ? -11.861 34.130 -1.946 1.00 32.87 208 GLU A O 1
ATOM 1564 N N . SER A 1 209 ? -13.208 32.513 -1.146 1.00 34.92 209 SER A N 1
ATOM 1565 C CA . SER A 1 209 ? -14.380 33.008 -1.865 1.00 38.02 209 SER A CA 1
ATOM 1566 C C . SER A 1 209 ? -14.645 34.486 -1.562 1.00 35.92 209 SER A C 1
ATOM 1567 O O . SER A 1 209 ? -14.905 35.275 -2.473 1.00 34.00 209 SER A O 1
ATOM 1570 N N . ALA A 1 210 ? -14.605 34.892 -0.284 1.00 29.96 210 ALA A N 1
ATOM 1571 C CA . ALA A 1 210 ? -14.905 36.289 0.015 1.00 33.80 210 ALA A CA 1
ATOM 1572 C C . ALA A 1 210 ? -13.839 37.220 -0.556 1.00 32.51 210 ALA A C 1
ATOM 1573 O O . ALA A 1 210 ? -14.174 38.328 -1.019 1.00 33.61 210 ALA A O 1
ATOM 1575 N N . SER A 1 211 ? -12.572 36.826 -0.462 1.00 32.54 211 SER A N 1
ATOM 1576 C CA . SER A 1 211 ? -11.465 37.606 -1.012 1.00 35.28 211 SER A CA 1
ATOM 1577 C C . SER A 1 211 ? -11.643 37.814 -2.515 1.00 34.37 211 SER A C 1
ATOM 1578 O O . SER A 1 211 ? -11.506 38.947 -3.018 1.00 35.28 211 SER A O 1
ATOM 1581 N N . VAL A 1 212 ? -12.022 36.753 -3.227 1.00 32.67 212 VAL A N 1
ATOM 1582 C CA . VAL A 1 212 ? -12.220 36.866 -4.675 1.00 35.55 212 VAL A CA 1
ATOM 1583 C C . VAL A 1 212 ? -13.431 37.737 -4.979 1.00 34.46 212 VAL A C 1
ATOM 1584 O O . VAL A 1 212 ? -13.419 38.502 -5.957 1.00 34.21 212 VAL A O 1
ATOM 1588 N N . ALA A 1 213 ? -14.483 37.703 -4.135 1.00 35.08 213 ALA A N 1
ATOM 1589 C CA . ALA A 1 213 ? -15.694 38.496 -4.306 1.00 33.52 213 ALA A CA 1
ATOM 1590 C C . ALA A 1 213 ? -15.629 39.898 -3.639 1.00 33.12 213 ALA A C 1
ATOM 1591 O O . ALA A 1 213 ? -16.654 40.561 -3.500 1.00 36.19 213 ALA A O 1
ATOM 1593 N N . ALA A 1 214 ? -14.440 40.347 -3.225 1.00 37.18 214 ALA A N 1
ATOM 1594 C CA . ALA A 1 214 ? -14.313 41.576 -2.439 1.00 37.18 214 ALA A CA 1
ATOM 1595 C C . ALA A 1 214 ? -14.935 42.785 -3.162 1.00 38.65 214 ALA A C 1
ATOM 1596 O O . ALA A 1 214 ? -15.503 43.670 -2.511 1.00 37.91 214 ALA A O 1
ATOM 1598 N N . GLY A 1 215 ? -14.872 42.829 -4.503 1.00 38.05 215 GLY A N 1
ATOM 1599 C CA . GLY A 1 215 ? -15.493 43.907 -5.263 1.00 37.42 215 GLY A CA 1
ATOM 1600 C C . GLY A 1 215 ? -17.003 44.036 -5.115 1.00 39.44 215 GLY A C 1
ATOM 1601 O O . GLY A 1 215 ? -17.564 45.108 -5.416 1.00 41.01 215 GLY A O 1
ATOM 1602 N N . VAL A 1 216 ? -17.699 42.986 -4.667 1.00 36.54 216 VAL A N 1
ATOM 1603 C CA . VAL A 1 216 ? -19.141 43.095 -4.487 1.00 37.45 216 VAL A CA 1
ATOM 1604 C C . VAL A 1 216 ? -19.529 43.020 -3.009 1.00 38.40 216 VAL A C 1
ATOM 1605 O O . VAL A 1 216 ? -20.718 42.988 -2.682 1.00 41.22 216 VAL A O 1
ATOM 1609 N N . VAL A 1 217 ? -18.555 43.031 -2.095 1.00 36.11 217 VAL A N 1
ATOM 1610 C CA . VAL A 1 217 ? -18.864 42.926 -0.664 1.00 35.67 217 VAL A CA 1
ATOM 1611 C C . VAL A 1 217 ? -18.932 44.325 -0.027 1.00 36.69 217 VAL A C 1
ATOM 1612 O O . VAL A 1 217 ? -18.033 45.157 -0.205 1.00 38.19 217 VAL A O 1
ATOM 1616 N N . LYS A 1 218 ? -19.971 44.563 0.761 1.00 37.38 218 LYS A N 1
ATOM 1617 C CA . LYS A 1 218 ? -20.056 45.752 1.604 1.00 38.30 218 LYS A CA 1
ATOM 1618 C C . LYS A 1 218 ? -18.868 45.803 2.569 1.00 37.40 218 LYS A C 1
ATOM 1619 O O . LYS A 1 218 ? -18.528 44.802 3.203 1.00 39.10 218 LYS A O 1
ATOM 1625 N N . ASN A 1 219 ? -18.273 46.995 2.733 1.00 41.19 219 ASN A N 1
ATOM 1626 C CA . ASN A 1 219 ? -17.193 47.219 3.691 1.00 43.11 219 ASN A CA 1
ATOM 1627 C C . ASN A 1 219 ? -16.180 46.061 3.705 1.00 40.41 219 ASN A C 1
ATOM 1628 O O . ASN A 1 219 ? -15.964 45.420 4.735 1.00 41.29 219 ASN A O 1
ATOM 1633 N N . PRO A 1 220 ? -15.549 45.791 2.565 1.00 39.16 220 PRO A N 1
ATOM 1634 C CA . PRO A 1 220 ? -14.735 44.567 2.451 1.00 42.56 220 PRO A CA 1
ATOM 1635 C C . PRO A 1 220 ? -13.560 44.498 3.420 1.00 39.62 220 PRO A C 1
ATOM 1636 O O . PRO A 1 220 ? -13.236 43.386 3.839 1.00 37.28 220 PRO A O 1
ATOM 1640 N N . LYS A 1 221 ? -12.946 45.596 3.779 1.00 45.11 221 LYS A N 1
ATOM 1641 C CA . LYS A 1 221 ? -11.795 45.522 4.715 1.00 49.49 221 LYS A CA 1
ATOM 1642 C C . LYS A 1 221 ? -12.257 44.930 6.033 1.00 55.31 221 LYS A C 1
ATOM 1643 O O . LYS A 1 221 ? -11.454 44.390 6.738 1.00 47.78 221 LYS A O 1
ATOM 1649 N N . ARG A 1 222 ? -13.519 45.039 6.330 1.00 49.19 222 ARG A N 1
ATOM 1650 C CA . ARG A 1 222 ? -14.031 44.494 7.595 1.00 43.69 222 ARG A CA 1
ATOM 1651 C C . ARG A 1 222 ? -14.727 43.166 7.329 1.00 46.52 222 ARG A C 1
ATOM 1652 O O . ARG A 1 222 ? -14.477 42.239 8.036 1.00 46.10 222 ARG A O 1
ATOM 1660 N N . ASN A 1 223 ? -15.499 43.084 6.294 1.00 37.82 223 ASN A N 1
ATOM 1661 C CA . ASN A 1 223 ? -16.334 41.883 6.128 1.00 42.08 223 ASN A CA 1
ATOM 1662 C C . ASN A 1 223 ? -15.614 40.721 5.432 1.00 41.22 223 ASN A C 1
ATOM 1663 O O . ASN A 1 223 ? -15.936 39.623 5.759 1.00 39.03 223 ASN A O 1
ATOM 1668 N N . VAL A 1 224 ? -14.722 40.948 4.491 1.00 40.87 224 VAL A N 1
ATOM 1669 C CA . VAL A 1 224 ? -14.048 39.812 3.884 1.00 36.95 224 VAL A CA 1
ATOM 1670 C C . VAL A 1 224 ? -13.247 39.040 4.931 1.00 34.62 224 VAL A C 1
ATOM 1671 O O . VAL A 1 224 ? -13.353 37.803 4.969 1.00 36.55 224 VAL A O 1
ATOM 1675 N N . PRO A 1 225 ? -12.475 39.685 5.815 1.00 39.50 225 PRO A N 1
ATOM 1676 C CA . PRO A 1 225 ? -11.744 38.891 6.826 1.00 41.94 225 PRO A CA 1
ATOM 1677 C C . PRO A 1 225 ? -12.675 38.089 7.729 1.00 36.09 225 PRO A C 1
ATOM 1678 O O . PRO A 1 225 ? -12.424 36.883 7.954 1.00 39.63 225 PRO A O 1
ATOM 1682 N N . ILE A 1 226 ? -13.752 38.723 8.230 1.00 39.49 226 ILE A N 1
ATOM 1683 C CA . ILE A 1 226 ? -14.700 38.018 9.094 1.00 38.71 226 ILE A CA 1
ATOM 1684 C C . ILE A 1 226 ? -15.350 36.862 8.353 1.00 36.67 226 ILE A C 1
ATOM 1685 O O . ILE A 1 226 ? -15.452 35.752 8.876 1.00 40.79 226 ILE A O 1
ATOM 1690 N N . ALA A 1 227 ? -15.829 37.107 7.122 1.00 36.17 227 ALA A N 1
ATOM 1691 C CA . ALA A 1 227 ? -16.481 36.038 6.362 1.00 35.39 227 ALA A CA 1
ATOM 1692 C C . ALA A 1 227 ? -15.531 34.893 6.028 1.00 35.84 227 ALA A C 1
ATOM 1693 O O . ALA A 1 227 ? -15.939 33.728 6.024 1.00 33.22 227 ALA A O 1
ATOM 1695 N N . THR A 1 228 ? -14.258 35.189 5.753 1.00 35.48 228 THR A N 1
ATOM 1696 C CA . THR A 1 228 ? -13.291 34.164 5.447 1.00 33.76 228 THR A CA 1
ATOM 1697 C C . THR A 1 228 ? -13.064 33.262 6.642 1.00 35.28 228 THR A C 1
ATOM 1698 O O . THR A 1 228 ? -13.232 32.038 6.560 1.00 35.07 228 THR A O 1
ATOM 1702 N N . ILE A 1 229 ? -12.707 33.870 7.778 1.00 38.65 229 ILE A N 1
ATOM 1703 C CA . ILE A 1 229 ? -12.408 33.055 8.951 1.00 40.95 229 ILE A CA 1
ATOM 1704 C C . ILE A 1 229 ? -13.680 32.369 9.458 1.00 38.95 229 ILE A C 1
ATOM 1705 O O . ILE A 1 229 ? -13.667 31.172 9.805 1.00 39.85 229 ILE A O 1
ATOM 1710 N N . GLY A 1 230 ? -14.784 33.114 9.513 1.00 43.09 230 GLY A N 1
ATOM 1711 C CA . GLY A 1 230 ? -16.049 32.541 9.946 1.00 43.86 230 GLY A CA 1
ATOM 1712 C C . GLY A 1 230 ? -16.545 31.412 9.067 1.00 36.93 230 GLY A C 1
ATOM 1713 O O . GLY A 1 230 ? -16.983 30.372 9.576 1.00 39.19 230 GLY A O 1
ATOM 1714 N N . GLY A 1 231 ? -16.475 31.572 7.730 1.00 35.07 231 GLY A N 1
ATOM 1715 C CA . GLY A 1 231 ? -16.867 30.480 6.859 1.00 35.12 231 GLY A CA 1
ATOM 1716 C C . GLY A 1 231 ? -16.047 29.224 7.081 1.00 39.49 231 GLY A C 1
ATOM 1717 O O . GLY A 1 231 ? -16.598 28.108 7.148 1.00 36.09 231 GLY A O 1
ATOM 1718 N N . VAL A 1 232 ? -14.715 29.384 7.210 1.00 32.96 232 VAL A N 1
ATOM 1719 C CA . VAL A 1 232 ? -13.873 28.230 7.424 1.00 34.51 232 VAL A CA 1
ATOM 1720 C C . VAL A 1 232 ? -14.195 27.568 8.761 1.00 32.83 232 VAL A C 1
ATOM 1721 O O . VAL A 1 232 ? -14.217 26.328 8.847 1.00 34.22 232 VAL A O 1
ATOM 1725 N N . LEU A 1 233 ? -14.470 28.362 9.786 1.00 35.74 233 LEU A N 1
ATOM 1726 C CA . LEU A 1 233 ? -14.770 27.788 11.105 1.00 37.81 233 LEU A CA 1
ATOM 1727 C C . LEU A 1 233 ? -16.088 27.012 11.098 1.00 36.18 233 LEU A C 1
ATOM 1728 O O . LEU A 1 233 ? -16.167 25.920 11.690 1.00 34.87 233 LEU A O 1
ATOM 1733 N N . ILE A 1 234 ? -17.116 27.564 10.433 1.00 37.69 234 ILE A N 1
ATOM 1734 C CA . ILE A 1 234 ? -18.379 26.850 10.241 1.00 38.78 234 ILE A CA 1
ATOM 1735 C C . ILE A 1 234 ? -18.112 25.501 9.597 1.00 38.64 234 ILE A C 1
ATOM 1736 O O . ILE A 1 234 ? -18.555 24.452 10.094 1.00 35.64 234 ILE A O 1
ATOM 1741 N N . ALA A 1 235 ? -17.365 25.504 8.491 1.00 35.74 235 ALA A N 1
ATOM 1742 C CA . ALA A 1 235 ? -17.098 24.259 7.795 1.00 36.18 235 ALA A CA 1
ATOM 1743 C C . ALA A 1 235 ? -16.315 23.287 8.679 1.00 34.02 235 ALA A C 1
ATOM 1744 O O . ALA A 1 235 ? -16.623 22.088 8.728 1.00 36.83 235 ALA A O 1
ATOM 1746 N N . ALA A 1 236 ? -15.253 23.763 9.329 1.00 34.59 236 ALA A N 1
ATOM 1747 C CA . ALA A 1 236 ? -14.448 22.877 10.157 1.00 37.06 236 ALA A CA 1
ATOM 1748 C C . ALA A 1 236 ? -15.301 22.206 11.231 1.00 37.42 236 ALA A C 1
ATOM 1749 O O . ALA A 1 236 ? -15.226 20.977 11.414 1.00 37.98 236 ALA A O 1
ATOM 1751 N N . VAL A 1 237 ? -16.114 22.993 11.949 1.00 38.10 237 VAL A N 1
ATOM 1752 C CA . VAL A 1 237 ? -16.944 22.420 13.011 1.00 37.35 237 VAL A CA 1
ATOM 1753 C C . VAL A 1 237 ? -17.931 21.425 12.430 1.00 38.22 237 VAL A C 1
ATOM 1754 O O . VAL A 1 237 ? -18.075 20.299 12.932 1.00 42.23 237 VAL A O 1
ATOM 1758 N N . CYS A 1 238 ? -18.598 21.803 11.342 1.00 35.42 238 CYS A N 1
ATOM 1759 C CA . CYS A 1 238 ? -19.560 20.906 10.729 1.00 38.72 238 CYS A CA 1
ATOM 1760 C C . CYS A 1 238 ? -18.909 19.585 10.339 1.00 43.12 238 CYS A C 1
ATOM 1761 O O . CYS A 1 238 ? -19.432 18.503 10.648 1.00 42.27 238 CYS A O 1
ATOM 1764 N N . TYR A 1 239 ? -17.733 19.654 9.689 1.00 36.44 239 TYR A N 1
ATOM 1765 C CA . TYR A 1 239 ? -17.010 18.472 9.229 1.00 36.24 239 TYR A CA 1
ATOM 1766 C C . TYR A 1 239 ? -16.669 17.549 10.381 1.00 36.14 239 TYR A C 1
ATOM 1767 O O . TYR A 1 239 ? -16.981 16.352 10.353 1.00 39.50 239 TYR A O 1
ATOM 1776 N N . VAL A 1 240 ? -15.982 18.092 11.392 1.00 37.39 240 VAL A N 1
ATOM 1777 C CA . VAL A 1 240 ? -15.503 17.241 12.471 1.00 41.16 240 VAL A CA 1
ATOM 1778 C C . VAL A 1 240 ? -16.678 16.625 13.219 1.00 46.24 240 VAL A C 1
ATOM 1779 O O . VAL A 1 240 ? -16.744 15.400 13.404 1.00 46.10 240 VAL A O 1
ATOM 1783 N N . LEU A 1 241 ? -17.630 17.459 13.648 1.00 44.56 241 LEU A N 1
ATOM 1784 C CA . LEU A 1 241 ? -18.709 16.931 14.479 1.00 47.60 241 LEU A CA 1
ATOM 1785 C C . LEU A 1 241 ? -19.543 15.911 13.710 1.00 46.93 241 LEU A C 1
ATOM 1786 O O . LEU A 1 241 ? -19.866 14.839 14.243 1.00 47.13 241 LEU A O 1
ATOM 1791 N N . SER A 1 242 ? -19.876 16.205 12.448 1.00 43.85 242 SER A N 1
ATOM 1792 C CA . SER A 1 242 ? -20.766 15.308 11.724 1.00 49.42 242 SER A CA 1
ATOM 1793 C C . SER A 1 242 ? -20.069 14.003 11.340 1.00 48.48 242 SER A C 1
ATOM 1794 O O . SER A 1 242 ? -20.636 12.920 11.536 1.00 48.91 242 SER A O 1
ATOM 1797 N N . THR A 1 243 ? -18.840 14.059 10.787 1.00 42.74 243 THR A N 1
ATOM 1798 C CA . THR A 1 243 ? -18.199 12.795 10.440 1.00 41.25 243 THR A CA 1
ATOM 1799 C C . THR A 1 243 ? -17.942 11.951 11.688 1.00 38.55 243 THR A C 1
ATOM 1800 O O . THR A 1 243 ? -18.122 10.714 11.671 1.00 39.28 243 THR A O 1
ATOM 1804 N N . THR A 1 244 ? -17.539 12.593 12.794 1.00 39.30 244 THR A N 1
ATOM 1805 C CA . THR A 1 244 ? -17.324 11.839 14.024 1.00 41.89 244 THR A CA 1
ATOM 1806 C C . THR A 1 244 ? -18.626 11.182 14.489 1.00 43.54 244 THR A C 1
ATOM 1807 O O . THR A 1 244 ? -18.661 9.965 14.755 1.00 44.60 244 THR A O 1
ATOM 1811 N N . ALA A 1 245 ? -19.707 11.963 14.577 1.00 44.63 245 ALA A N 1
ATOM 1812 C CA . ALA A 1 245 ? -20.970 11.417 15.061 1.00 48.07 245 ALA A CA 1
ATOM 1813 C C . ALA A 1 245 ? -21.377 10.211 14.223 1.00 51.50 245 ALA A C 1
ATOM 1814 O O . ALA A 1 245 ? -21.676 9.131 14.756 1.00 49.67 245 ALA A O 1
ATOM 1816 N N . ILE A 1 246 ? -21.327 10.367 12.895 1.00 48.80 246 ILE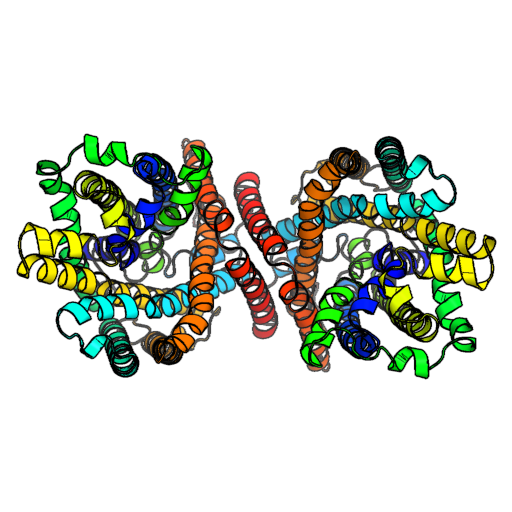 A N 1
ATOM 1817 C CA . ILE A 1 246 ? -21.759 9.284 12.006 1.00 49.62 246 ILE A CA 1
ATOM 1818 C C . ILE A 1 246 ? -20.928 8.026 12.229 1.00 39.62 246 ILE A C 1
ATOM 1819 O O . ILE A 1 246 ? -21.473 6.915 12.306 1.00 42.44 246 ILE A O 1
ATOM 1824 N N . MET A 1 247 ? -19.601 8.161 12.354 1.00 40.06 247 MET A N 1
ATOM 1825 C CA . MET A 1 247 ? -18.785 6.977 12.572 1.00 43.05 247 MET A CA 1
ATOM 1826 C C . MET A 1 247 ? -19.067 6.322 13.918 1.00 45.92 247 MET A C 1
ATOM 1827 O O . MET A 1 247 ? -18.676 5.172 14.121 1.00 44.26 247 MET A O 1
ATOM 1832 N N . GLY A 1 248 ? -19.698 7.046 14.850 1.00 47.33 248 GLY A N 1
ATOM 1833 C CA . GLY A 1 248 ? -20.093 6.372 16.074 1.00 50.85 248 GLY A CA 1
ATOM 1834 C C . GLY A 1 248 ? -21.520 5.853 16.082 1.00 54.97 248 GLY A C 1
ATOM 1835 O O . GLY A 1 248 ? -21.937 5.165 17.021 1.00 57.35 248 GLY A O 1
ATOM 1836 N N . MET A 1 249 ? -22.299 6.176 15.047 1.00 52.83 249 MET A N 1
ATOM 1837 C CA . MET A 1 249 ? -23.687 5.737 14.990 1.00 53.68 249 MET A CA 1
ATOM 1838 C C . MET A 1 249 ? -23.909 4.575 14.020 1.00 56.23 249 MET A C 1
ATOM 1839 O O . MET A 1 249 ? -24.856 3.799 14.210 1.00 61.31 249 MET A O 1
ATOM 1844 N N . ILE A 1 250 ? -23.041 4.416 13.026 1.00 52.86 250 ILE A N 1
ATOM 1845 C CA . ILE A 1 250 ? -23.249 3.495 11.912 1.00 55.63 250 ILE A CA 1
ATOM 1846 C C . ILE A 1 250 ? -22.022 2.600 11.818 1.00 54.00 250 ILE A C 1
ATOM 1847 O O . ILE A 1 250 ? -20.906 3.115 11.705 1.00 51.61 250 ILE A O 1
ATOM 1852 N N . PRO A 1 251 ? -22.176 1.276 11.812 1.00 54.04 251 PRO A N 1
ATOM 1853 C CA . PRO A 1 251 ? -20.996 0.413 11.704 1.00 56.44 251 PRO A CA 1
ATOM 1854 C C . PRO A 1 251 ? -20.208 0.701 10.434 1.00 51.09 251 PRO A C 1
ATOM 1855 O O . PRO A 1 251 ? -20.759 1.027 9.375 1.00 54.82 251 PRO A O 1
ATOM 1859 N N . ASN A 1 252 ? -18.892 0.563 10.561 1.00 50.40 252 ASN A N 1
ATOM 1860 C CA . ASN A 1 252 ? -17.978 0.914 9.484 1.00 48.74 252 ASN A CA 1
ATOM 1861 C C . ASN A 1 252 ? -18.324 0.190 8.181 1.00 48.42 252 ASN A C 1
ATOM 1862 O O . ASN A 1 252 ? -18.271 0.799 7.104 1.00 53.04 252 ASN A O 1
ATOM 1867 N N . ALA A 1 253 ? -18.690 -1.093 8.258 1.00 56.32 253 ALA A N 1
ATOM 1868 C CA . ALA A 1 253 ? -18.968 -1.866 7.044 1.00 62.89 253 ALA A CA 1
ATOM 1869 C C . ALA A 1 253 ? -20.087 -1.238 6.212 1.00 66.87 253 ALA A C 1
ATOM 1870 O O . ALA A 1 253 ? -19.973 -1.119 4.987 1.00 68.37 253 ALA A O 1
ATOM 1872 N N . ALA A 1 254 ? -21.183 -0.825 6.862 1.00 68.91 254 ALA A N 1
ATOM 1873 C CA . ALA A 1 254 ? -22.264 -0.160 6.132 1.00 64.95 254 ALA A CA 1
ATOM 1874 C C . ALA A 1 254 ? -21.836 1.196 5.594 1.00 63.67 254 ALA A C 1
ATOM 1875 O O . ALA A 1 254 ? -22.159 1.563 4.450 1.00 63.33 254 ALA A O 1
ATOM 1877 N N . LEU A 1 255 ? -21.117 1.970 6.416 1.00 57.18 255 LEU A N 1
ATOM 1878 C CA . LEU A 1 255 ? -20.674 3.297 6.021 1.00 58.47 255 LEU A CA 1
ATOM 1879 C C . LEU A 1 255 ? -19.807 3.243 4.767 1.00 62.47 255 LEU A C 1
ATOM 1880 O O . LEU A 1 255 ? -19.881 4.136 3.911 1.00 59.91 255 LEU A O 1
ATOM 1885 N N . ARG A 1 256 ? -18.982 2.203 4.643 1.00 67.59 256 ARG A N 1
ATOM 1886 C CA . ARG A 1 256 ? -18.095 2.081 3.492 1.00 70.57 256 ARG A CA 1
ATOM 1887 C C . ARG A 1 256 ? -18.882 2.037 2.192 1.00 77.07 256 ARG A C 1
ATOM 1888 O O . ARG A 1 256 ? -18.557 2.738 1.227 1.00 84.47 256 ARG A O 1
ATOM 1896 N N . VAL A 1 257 ? -19.930 1.211 2.152 1.00 75.87 257 VAL A N 1
ATOM 1897 C CA . VAL A 1 257 ? -20.666 0.951 0.916 1.00 83.73 257 VAL A CA 1
ATOM 1898 C C . VAL A 1 257 ? -21.714 2.005 0.601 1.00 81.50 257 VAL A C 1
ATOM 1899 O O . VAL A 1 257 ? -22.192 2.067 -0.542 1.00 82.88 257 VAL A O 1
ATOM 1903 N N . SER A 1 258 ? -22.094 2.832 1.568 1.00 79.26 258 SER A N 1
ATOM 1904 C CA . SER A 1 258 ? -23.173 3.787 1.352 1.00 80.71 258 SER A CA 1
ATOM 1905 C C . SER A 1 258 ? -22.752 4.869 0.362 1.00 82.22 258 SER A C 1
ATOM 1906 O O . SER A 1 258 ? -21.703 5.501 0.526 1.00 74.07 258 SER A O 1
ATOM 1909 N N . ALA A 1 259 ? -23.586 5.096 -0.660 1.00 83.34 259 ALA A N 1
ATOM 1910 C CA . ALA A 1 259 ? -23.358 6.219 -1.561 1.00 84.23 259 ALA A CA 1
ATOM 1911 C C . ALA A 1 259 ? -23.863 7.540 -0.994 1.00 85.99 259 ALA A C 1
ATOM 1912 O O . ALA A 1 259 ? -23.419 8.606 -1.438 1.00 85.42 259 ALA A O 1
ATOM 1914 N N . SER A 1 260 ? -24.780 7.493 -0.031 1.00 87.69 260 SER A N 1
ATOM 1915 C CA . SER A 1 260 ? -25.266 8.686 0.662 1.00 81.12 260 SER A CA 1
ATOM 1916 C C . SER A 1 260 ? -25.397 8.339 2.134 1.00 70.57 260 SER A C 1
ATOM 1917 O O . SER A 1 260 ? -26.488 8.015 2.616 1.00 71.94 260 SER A O 1
ATOM 1920 N N . PRO A 1 261 ? -24.290 8.389 2.889 1.00 63.15 261 PRO A N 1
ATOM 1921 C CA . PRO A 1 261 ? -24.360 7.969 4.302 1.00 67.25 261 PRO A CA 1
ATOM 1922 C C . PRO A 1 261 ? -25.358 8.771 5.139 1.00 72.84 261 PRO A C 1
ATOM 1923 O O . PRO A 1 261 ? -26.169 8.157 5.834 1.00 81.73 261 PRO A O 1
ATOM 1927 N N . PHE A 1 262 ? -25.328 10.111 5.113 1.00 62.04 262 PHE A N 1
ATOM 1928 C CA . PHE A 1 262 ? -26.336 10.891 5.844 1.00 56.82 262 PHE A CA 1
ATOM 1929 C C . PHE A 1 262 ? -27.750 10.486 5.442 1.00 63.46 262 PHE A C 1
ATOM 1930 O O . PHE A 1 262 ? -28.614 10.270 6.299 1.00 68.01 262 PHE A O 1
ATOM 1938 N N . GLY A 1 263 ? -28.021 10.415 4.133 1.00 72.55 263 GLY A N 1
ATOM 1939 C CA . GLY A 1 263 ? -29.349 10.054 3.665 1.00 77.13 263 GLY A CA 1
ATOM 1940 C C . GLY A 1 263 ? -29.714 8.607 3.908 1.00 86.16 263 GLY A C 1
ATOM 1941 O O . GLY A 1 263 ? -30.875 8.305 4.204 1.00 88.48 263 GLY A O 1
ATOM 1942 N N . ASP A 1 264 ? -28.740 7.691 3.797 1.00 92.00 264 ASP A N 1
ATOM 1943 C CA . ASP A 1 264 ? -29.016 6.279 4.053 1.00 98.03 264 ASP A CA 1
ATOM 1944 C C . ASP A 1 264 ? -29.240 6.028 5.540 1.00 87.59 264 ASP A C 1
ATOM 1945 O O . ASP A 1 264 ? -30.098 5.222 5.908 1.00 88.87 264 ASP A O 1
ATOM 1950 N N . ALA A 1 265 ? -28.504 6.738 6.398 1.00 75.50 265 ALA A N 1
ATOM 1951 C CA . ALA A 1 265 ? -28.697 6.665 7.842 1.00 71.07 265 ALA A CA 1
ATOM 1952 C C . ALA A 1 265 ? -29.998 7.310 8.271 1.00 81.90 265 ALA A C 1
ATOM 1953 O O . ALA A 1 265 ? -30.613 6.867 9.248 1.00 85.72 265 ALA A O 1
ATOM 1955 N N . ALA A 1 266 ? -30.410 8.383 7.589 1.00 80.59 266 ALA A N 1
ATOM 1956 C CA . ALA A 1 266 ? -31.659 9.032 7.957 1.00 87.08 266 ALA A CA 1
ATOM 1957 C C . ALA A 1 266 ? -32.858 8.202 7.517 1.00 99.47 266 ALA A C 1
ATOM 1958 O O . ALA A 1 266 ? -33.722 7.874 8.340 1.00 99.71 266 ALA A O 1
ATOM 1960 N N . ARG A 1 267 ? -32.910 7.830 6.227 1.00 102.49 267 ARG A N 1
ATOM 1961 C CA . ARG A 1 267 ? -34.044 7.087 5.691 1.00 111.74 267 ARG A CA 1
ATOM 1962 C C . ARG A 1 267 ? -34.351 5.831 6.494 1.00 118.21 267 ARG A C 1
ATOM 1963 O O . ARG A 1 267 ? -35.488 5.335 6.450 1.00 121.38 267 ARG A O 1
ATOM 1971 N N . MET A 1 268 ? -33.373 5.307 7.225 1.00 119.57 268 MET A N 1
ATOM 1972 C CA . MET A 1 268 ? -33.546 4.125 8.050 1.00 126.46 268 MET A CA 1
ATOM 1973 C C . MET A 1 268 ? -33.620 4.438 9.540 1.00 122.98 268 MET A C 1
ATOM 1974 O O . MET A 1 268 ? -33.909 3.536 10.334 1.00 125.48 268 MET A O 1
ATOM 1979 N N . ALA A 1 269 ? -33.404 5.695 9.952 1.00 119.63 269 ALA A N 1
ATOM 1980 C CA . ALA A 1 269 ? -33.553 6.086 11.352 1.00 115.48 269 ALA A CA 1
ATOM 1981 C C . ALA A 1 269 ? -34.956 6.620 11.635 1.00 123.19 269 ALA A C 1
ATOM 1982 O O . ALA A 1 269 ? -35.734 5.976 12.348 1.00 135.02 269 ALA A O 1
ATOM 1984 N N . LEU A 1 270 ? -35.294 7.790 11.077 1.00 116.85 270 LEU A N 1
ATOM 1985 C CA . LEU A 1 270 ? -36.569 8.451 11.336 1.00 111.09 270 LEU A CA 1
ATOM 1986 C C . LEU A 1 270 ? -37.575 8.291 10.197 1.00 103.57 270 LEU A C 1
ATOM 1987 O O . LEU A 1 270 ? -38.558 9.043 10.153 1.00 107.29 270 LEU A O 1
ATOM 1992 N N . GLY A 1 271 ? -37.356 7.351 9.278 1.00 94.07 271 GLY A N 1
ATOM 1993 C CA . GLY A 1 271 ? -38.327 7.023 8.248 1.00 98.09 271 GLY A CA 1
ATOM 1994 C C . GLY A 1 271 ? -37.953 7.591 6.883 1.00 109.49 271 GLY A C 1
ATOM 1995 O O . GLY A 1 271 ? -36.904 8.204 6.692 1.00 107.63 271 GLY A O 1
ATOM 1996 N N . ASP A 1 272 ? -38.870 7.389 5.931 1.00 90.42 272 ASP A N 1
ATOM 1997 C CA . ASP A 1 272 ? -38.627 7.800 4.546 1.00 97.18 272 ASP A CA 1
ATOM 1998 C C . ASP A 1 272 ? -38.627 9.322 4.389 1.00 91.27 272 ASP A C 1
ATOM 1999 O O . ASP A 1 272 ? -37.884 9.861 3.548 1.00 82.39 272 ASP A O 1
ATOM 2004 N N . THR A 1 273 ? -39.452 10.034 5.178 1.00 86.18 273 THR A N 1
ATOM 2005 C CA . THR A 1 273 ? -39.405 11.493 5.148 1.00 83.12 273 THR A CA 1
ATOM 2006 C C . THR A 1 273 ? -38.013 12.002 5.502 1.00 77.51 273 THR A C 1
ATOM 2007 O O . THR A 1 273 ? -37.599 13.047 5.003 1.00 78.78 273 THR A O 1
ATOM 2011 N N . ALA A 1 274 ? -37.274 11.276 6.339 1.00 70.97 274 ALA A N 1
ATOM 2012 C CA . ALA A 1 274 ? -35.950 11.741 6.730 1.00 68.61 274 ALA A CA 1
ATOM 2013 C C . ALA A 1 274 ? -34.971 11.643 5.569 1.00 64.06 274 ALA A C 1
ATOM 2014 O O . ALA A 1 274 ? -34.175 12.559 5.336 1.00 59.47 274 ALA A O 1
ATOM 2016 N N . GLY A 1 275 ? -34.991 10.517 4.849 1.00 62.80 275 GLY A N 1
ATOM 2017 C CA . GLY A 1 275 ? -34.179 10.416 3.646 1.00 58.02 275 GLY A CA 1
ATOM 2018 C C . GLY A 1 275 ? -34.550 11.484 2.635 1.00 57.06 275 GLY A C 1
ATOM 2019 O O . GLY A 1 275 ? -33.683 12.034 1.954 1.00 52.57 275 GLY A O 1
ATOM 2020 N N . ALA A 1 276 ? -35.844 11.818 2.569 1.00 55.24 276 ALA A N 1
ATOM 2021 C CA . ALA A 1 276 ? -36.301 12.889 1.689 1.00 55.67 276 ALA A CA 1
ATOM 2022 C C . ALA A 1 276 ? -35.722 14.233 2.111 1.00 55.03 276 ALA A C 1
ATOM 2023 O O . ALA A 1 276 ? -35.189 14.987 1.287 1.00 51.96 276 ALA A O 1
ATOM 2025 N N . ILE A 1 277 ? -35.826 14.551 3.394 1.00 55.58 277 ILE A N 1
ATOM 2026 C CA . ILE A 1 277 ? -35.297 15.819 3.887 1.00 57.51 277 ILE A CA 1
ATOM 2027 C C . ILE A 1 277 ? -33.807 15.913 3.599 1.00 51.10 277 ILE A C 1
ATOM 2028 O O . ILE A 1 277 ? -33.306 16.949 3.132 1.00 51.20 277 ILE A O 1
ATOM 2033 N N . VAL A 1 278 ? -33.069 14.837 3.876 1.00 47.79 278 VAL A N 1
ATOM 2034 C CA . VAL A 1 278 ? -31.626 14.876 3.675 1.00 52.08 278 VAL A CA 1
ATOM 2035 C C . VAL A 1 278 ? -31.301 15.081 2.204 1.00 52.67 278 VAL A C 1
ATOM 2036 O O . VAL A 1 278 ? -30.430 15.887 1.856 1.00 44.32 278 VAL A O 1
ATOM 2040 N N . SER A 1 279 ? -31.973 14.330 1.319 1.00 49.07 279 SER A N 1
ATOM 2041 C CA . SER A 1 279 ? -31.678 14.455 -0.105 1.00 51.61 279 SER A CA 1
ATOM 2042 C C . SER A 1 279 ? -31.972 15.863 -0.599 1.00 47.53 279 SER A C 1
ATOM 2043 O O . SER A 1 279 ? -31.179 16.446 -1.346 1.00 43.03 279 SER A O 1
ATOM 2046 N N . PHE A 1 280 ? -33.080 16.445 -0.149 1.00 42.11 280 PHE A N 1
ATOM 2047 C CA . PHE A 1 280 ? -33.428 17.802 -0.547 1.00 46.66 280 PHE A CA 1
ATOM 2048 C C . PHE A 1 280 ? -32.387 18.803 -0.056 1.00 48.23 280 PHE A C 1
ATOM 2049 O O . PHE A 1 280 ? -31.936 19.673 -0.818 1.00 41.43 280 PHE A O 1
ATOM 2057 N N . CYS A 1 281 ? -31.999 18.705 1.221 1.00 46.09 281 CYS A N 1
ATOM 2058 C CA . CYS A 1 281 ? -31.012 19.633 1.770 1.00 41.64 281 CYS A CA 1
ATOM 2059 C C . CYS A 1 281 ? -29.666 19.500 1.068 1.00 39.38 281 CYS A C 1
ATOM 2060 O O . CYS A 1 281 ? -28.985 20.509 0.814 1.00 40.05 281 CYS A O 1
ATOM 2063 N N . ALA A 1 282 ? -29.260 18.271 0.747 1.00 39.70 282 ALA A N 1
ATOM 2064 C CA . ALA A 1 282 ? -27.978 18.074 0.094 1.00 38.74 282 ALA A CA 1
ATOM 2065 C C . ALA A 1 282 ? -28.001 18.640 -1.320 1.00 42.38 282 ALA A C 1
ATOM 2066 O O . ALA A 1 282 ? -27.023 19.267 -1.764 1.00 43.51 282 ALA A O 1
ATOM 2068 N N . ALA A 1 283 ? -29.116 18.438 -2.039 1.00 38.48 283 ALA A N 1
ATOM 2069 C CA . ALA A 1 283 ? -29.253 19.079 -3.344 1.00 42.28 283 ALA A CA 1
ATOM 2070 C C . ALA A 1 283 ? -29.157 20.596 -3.212 1.00 39.73 283 ALA A C 1
ATOM 2071 O O . ALA A 1 283 ? -28.475 21.255 -4.005 1.00 39.01 283 ALA A O 1
ATOM 2073 N N . ALA A 1 284 ? -29.833 21.172 -2.211 1.00 37.01 284 ALA A N 1
ATOM 2074 C CA . ALA A 1 284 ? -29.804 22.620 -2.049 1.00 38.91 284 ALA A CA 1
ATOM 2075 C C . ALA A 1 284 ? -28.374 23.115 -1.830 1.00 38.31 284 ALA A C 1
ATOM 2076 O O . ALA A 1 284 ? -27.949 24.108 -2.443 1.00 40.50 284 ALA A O 1
ATOM 2078 N N . GLY A 1 285 ? -27.599 22.429 -0.986 1.00 39.18 285 GLY A N 1
ATOM 2079 C CA . GLY A 1 285 ? -26.228 22.875 -0.767 1.00 39.34 285 GLY A CA 1
ATOM 2080 C C . GLY A 1 285 ? -25.410 22.859 -2.049 1.00 44.78 285 GLY A C 1
ATOM 2081 O O . GLY A 1 285 ? -24.671 23.821 -2.348 1.00 37.32 285 GLY A O 1
ATOM 2082 N N A CYS A 1 286 ? -25.551 21.790 -2.838 0.63 43.11 286 CYS A N 1
ATOM 2083 N N B CYS A 1 286 ? -25.451 21.790 -2.838 0.37 44.39 286 CYS A N 1
ATOM 2084 C CA A CYS A 1 286 ? -24.817 21.709 -4.114 0.63 44.75 286 CYS A CA 1
ATOM 2085 C CA B CYS A 1 286 ? -24.717 21.708 -4.114 0.37 44.67 286 CYS A CA 1
ATOM 2086 C C A CYS A 1 286 ? -25.212 22.836 -5.065 0.63 41.95 286 CYS A C 1
ATOM 2087 C C B CYS A 1 286 ? -25.112 22.836 -5.065 0.37 42.67 286 CYS A C 1
ATOM 2088 O O A CYS A 1 286 ? -24.350 23.520 -5.652 0.63 43.40 286 CYS A O 1
ATOM 2089 O O B CYS A 1 286 ? -24.250 23.520 -5.652 0.37 43.67 286 CYS A O 1
ATOM 2094 N N . LEU A 1 287 ? -26.517 22.983 -5.302 1.00 42.08 287 LEU A N 1
ATOM 2095 C CA . LEU A 1 287 ? -26.972 23.929 -6.309 1.00 43.51 287 LEU A CA 1
ATOM 2096 C C . LEU A 1 287 ? -26.652 25.364 -5.908 1.00 43.77 287 LEU A C 1
ATOM 2097 O O . LEU A 1 287 ? -26.202 26.190 -6.743 1.00 43.06 287 LEU A O 1
ATOM 2102 N N . GLY A 1 288 ? -26.834 25.695 -4.613 1.00 43.48 288 GLY A N 1
ATOM 2103 C CA . GLY A 1 288 ? -26.452 27.020 -4.166 1.00 42.78 288 GLY A CA 1
ATOM 2104 C C . GLY A 1 288 ? -24.979 27.291 -4.408 1.00 41.18 288 GLY A C 1
ATOM 2105 O O . GLY A 1 288 ? -24.592 28.404 -4.818 1.00 42.21 288 GLY A O 1
ATOM 2106 N N . SER A 1 289 ? -24.151 26.278 -4.150 1.00 37.42 289 SER A N 1
ATOM 2107 C CA . SER A 1 289 ? -22.730 26.339 -4.466 1.00 39.39 289 SER A CA 1
ATOM 2108 C C . SER A 1 289 ? -22.496 26.688 -5.943 1.00 38.39 289 SER A C 1
ATOM 2109 O O . SER A 1 289 ? -21.550 27.427 -6.280 1.00 36.38 289 SER A O 1
ATOM 2112 N N . LEU A 1 290 ? -23.306 26.122 -6.846 1.00 39.14 290 LEU A N 1
ATOM 2113 C CA . LEU A 1 290 ? -23.219 26.521 -8.265 1.00 39.84 290 LEU A CA 1
ATOM 2114 C C . LEU A 1 290 ? -23.317 28.028 -8.449 1.00 40.43 290 LEU A C 1
ATOM 2115 O O . LEU A 1 290 ? -22.555 28.635 -9.217 1.00 35.87 290 LEU A O 1
ATOM 2120 N N . GLY A 1 291 ? -24.283 28.650 -7.772 1.00 37.66 291 GLY A N 1
ATOM 2121 C CA . GLY A 1 291 ? -24.419 30.098 -7.873 1.00 38.42 291 GLY A CA 1
ATOM 2122 C C . GLY A 1 291 ? -23.162 30.817 -7.417 1.00 38.96 291 GLY A C 1
ATOM 2123 O O . GLY A 1 291 ? -22.656 31.728 -8.094 1.00 33.92 291 GLY A O 1
ATOM 2124 N N . GLY A 1 292 ? -22.646 30.416 -6.251 1.00 37.22 292 GLY A N 1
ATOM 2125 C CA . GLY A 1 292 ? -21.471 31.085 -5.705 1.00 33.91 292 GLY A CA 1
ATOM 2126 C C . GLY A 1 292 ? -20.217 30.940 -6.570 1.00 30.66 292 GLY A C 1
ATOM 2127 O O . GLY A 1 292 ? -19.472 31.926 -6.761 1.00 31.97 292 GLY A O 1
ATOM 2128 N N . TRP A 1 293 ? -19.967 29.725 -7.089 1.00 32.43 293 TRP A N 1
ATOM 2129 C CA . TRP A 1 293 ? -18.758 29.494 -7.895 1.00 32.85 293 TRP A CA 1
ATOM 2130 C C . TRP A 1 293 ? -18.866 30.198 -9.238 1.00 32.16 293 TRP A C 1
ATOM 2131 O O . TRP A 1 293 ? -17.874 30.732 -9.748 1.00 32.81 293 TRP A O 1
ATOM 2142 N N . THR A 1 294 ? -20.078 30.279 -9.788 1.00 30.57 294 THR A N 1
ATOM 2143 C CA . THR A 1 294 ? -20.261 31.090 -10.992 1.00 33.79 294 THR A CA 1
ATOM 2144 C C . THR A 1 294 ? -19.983 32.568 -10.730 1.00 34.66 294 THR A C 1
ATOM 2145 O O . THR A 1 294 ? -19.336 33.257 -11.554 1.00 32.83 294 THR A O 1
ATOM 2149 N N . LEU A 1 295 ? -20.494 33.111 -9.599 1.00 31.57 295 LEU A N 1
ATOM 2150 C CA . LEU A 1 295 ? -20.167 34.475 -9.236 1.00 34.15 295 LEU A CA 1
ATOM 2151 C C . LEU A 1 295 ? -18.658 34.686 -9.240 1.00 32.02 295 LEU A C 1
ATOM 2152 O O . LEU A 1 295 ? -18.160 35.684 -9.781 1.00 33.52 295 LEU A O 1
ATOM 2157 N N . LEU A 1 296 ? -17.931 33.746 -8.644 1.00 32.46 296 LEU A N 1
ATOM 2158 C CA . LEU A 1 296 ? -16.488 33.902 -8.498 1.00 33.11 296 LEU A CA 1
ATOM 2159 C C . LEU A 1 296 ? -15.801 33.873 -9.877 1.00 33.97 296 LEU A C 1
ATOM 2160 O O . LEU A 1 296 ? -14.869 34.659 -10.125 1.00 32.83 296 LEU A O 1
ATOM 2165 N N . ALA A 1 297 ? -16.251 32.981 -10.774 1.00 31.57 297 ALA A N 1
ATOM 2166 C CA . ALA A 1 297 ? -15.708 32.996 -12.145 1.00 34.94 297 ALA A CA 1
ATOM 2167 C C . ALA A 1 297 ? -15.888 34.376 -12.790 1.00 36.76 297 ALA A C 1
ATOM 2168 O O . ALA A 1 297 ? -14.939 34.960 -13.340 1.00 34.36 297 ALA A O 1
ATOM 2170 N N . GLY A 1 298 ? -17.108 34.937 -12.718 1.00 33.88 298 GLY A N 1
ATOM 2171 C CA . GLY A 1 298 ? -17.320 36.259 -13.288 1.00 32.62 298 GLY A CA 1
ATOM 2172 C C . GLY A 1 298 ? -16.426 37.309 -12.646 1.00 37.62 298 GLY A C 1
ATOM 2173 O O . GLY A 1 298 ? -15.870 38.162 -13.322 1.00 35.45 298 GLY A O 1
ATOM 2174 N N . GLN A 1 299 ? -16.202 37.193 -11.328 1.00 31.34 299 GLN A N 1
ATOM 2175 C CA . GLN A 1 299 ? -15.456 38.241 -10.626 1.00 33.73 299 GLN A CA 1
ATOM 2176 C C . GLN A 1 299 ? -13.950 38.188 -10.944 1.00 32.20 299 GLN A C 1
ATOM 2177 O O . GLN A 1 299 ? -13.337 39.262 -11.185 1.00 37.03 299 GLN A O 1
ATOM 2183 N N . THR A 1 300 ? -13.342 36.993 -10.919 1.00 34.64 300 THR A N 1
ATOM 2184 C CA . THR A 1 300 ? -11.921 36.884 -11.250 1.00 35.22 300 THR A CA 1
ATOM 2185 C C . THR A 1 300 ? -11.682 37.373 -12.682 1.00 33.82 300 THR A C 1
ATOM 2186 O O . THR A 1 300 ? -10.798 38.210 -12.924 1.00 35.30 300 THR A O 1
ATOM 2190 N N . ALA A 1 301 ? -12.512 36.899 -13.637 1.00 34.41 301 ALA A N 1
ATOM 2191 C CA . ALA A 1 301 ? -12.308 37.312 -15.025 1.00 35.97 301 ALA A CA 1
ATOM 2192 C C . ALA A 1 301 ? -12.504 38.815 -15.217 1.00 37.42 301 ALA A C 1
ATOM 2193 O O . ALA A 1 301 ? -11.771 39.442 -15.992 1.00 37.40 301 ALA A O 1
ATOM 2195 N N . LYS A 1 302 ? -13.503 39.429 -14.560 1.00 36.51 302 LYS A N 1
ATOM 2196 C CA . LYS A 1 302 ? -13.668 40.873 -14.673 1.00 37.48 302 LYS A CA 1
ATOM 2197 C C . LYS A 1 302 ? -12.449 41.623 -14.128 1.00 37.73 302 LYS A C 1
ATOM 2198 O O . LYS A 1 302 ? -11.999 42.602 -14.733 1.00 37.99 302 LYS A O 1
ATOM 2204 N N . ALA A 1 303 ? -11.931 41.212 -12.965 1.00 39.40 303 ALA A N 1
ATOM 2205 C CA . ALA A 1 303 ? -10.799 41.931 -12.371 1.00 39.89 303 ALA A CA 1
ATOM 2206 C C . ALA A 1 303 ? -9.569 41.864 -13.288 1.00 36.66 303 ALA A C 1
ATOM 2207 O O . ALA A 1 303 ? -8.884 42.878 -13.525 1.00 42.36 303 ALA A O 1
ATOM 2209 N N . ALA A 1 304 ? -9.314 40.680 -13.844 1.00 36.19 304 ALA A N 1
ATOM 2210 C CA . ALA A 1 304 ? -8.186 40.511 -14.761 1.00 39.56 304 ALA A CA 1
ATOM 2211 C C . ALA A 1 304 ? -8.403 41.344 -16.034 1.00 40.94 304 ALA A C 1
ATOM 2212 O O . ALA A 1 304 ? -7.502 42.084 -16.471 1.00 42.30 304 ALA A O 1
ATOM 2214 N N . ALA A 1 305 ? -9.615 41.286 -16.614 1.00 40.05 305 ALA A N 1
ATOM 2215 C CA . ALA A 1 305 ? -9.909 42.085 -17.800 1.00 41.29 305 ALA A CA 1
ATOM 2216 C C . ALA A 1 305 ? -9.791 43.585 -17.525 1.00 42.63 305 ALA A C 1
ATOM 2217 O O . ALA A 1 305 ? -9.352 44.353 -18.390 1.00 43.46 305 ALA A O 1
ATOM 2219 N N . ASP A 1 306 ? -10.215 44.031 -16.334 1.00 39.04 306 ASP A N 1
ATOM 2220 C CA . ASP A 1 306 ? -10.136 45.438 -15.975 1.00 44.78 306 ASP A CA 1
ATOM 2221 C C . ASP A 1 306 ? -8.696 45.926 -15.956 1.00 45.53 306 ASP A C 1
ATOM 2222 O O . ASP A 1 306 ? -8.465 47.125 -16.160 1.00 45.16 306 ASP A O 1
ATOM 2227 N N . ASP A 1 307 ? -7.750 45.046 -15.654 1.00 45.24 307 ASP A N 1
ATOM 2228 C CA . ASP A 1 307 ? -6.316 45.349 -15.748 1.00 47.06 307 ASP A CA 1
ATOM 2229 C C . ASP A 1 307 ? -5.687 45.047 -17.117 1.00 49.58 307 ASP A C 1
ATOM 2230 O O . ASP A 1 307 ? -4.454 45.031 -17.227 1.00 53.38 307 ASP A O 1
ATOM 2235 N N . GLY A 1 308 ? -6.481 44.802 -18.155 1.00 48.35 308 GLY A N 1
ATOM 2236 C CA . GLY A 1 308 ? -5.911 44.398 -19.439 1.00 47.59 308 GLY A CA 1
ATOM 2237 C C . GLY A 1 308 ? -5.225 43.042 -19.482 1.00 46.46 308 GLY A C 1
ATOM 2238 O O . GLY A 1 308 ? -4.378 42.825 -20.356 1.00 46.80 308 GLY A O 1
ATOM 2239 N N . LEU A 1 309 ? -5.566 42.103 -18.582 1.00 39.00 309 LEU A N 1
ATOM 2240 C CA . LEU A 1 309 ? -4.907 40.799 -18.521 1.00 38.84 309 LEU A CA 1
ATOM 2241 C C . LEU A 1 309 ? -5.862 39.645 -18.848 1.00 42.45 309 LEU A C 1
ATOM 2242 O O . LEU A 1 309 ? -5.621 38.511 -18.468 1.00 41.02 309 LEU A O 1
ATOM 2247 N N . PHE A 1 310 ? -6.947 39.919 -19.562 1.00 42.11 310 PHE A N 1
ATOM 2248 C CA . PHE A 1 310 ? -7.953 38.933 -19.956 1.00 40.02 310 PHE A CA 1
ATOM 2249 C C . PHE A 1 310 ? -8.787 39.630 -21.013 1.00 40.33 310 PHE A C 1
ATOM 2250 O O . PHE A 1 310 ? -8.775 40.861 -21.067 1.00 43.86 310 PHE A O 1
ATOM 2258 N N . PRO A 1 311 ? -9.485 38.925 -21.895 1.00 41.12 311 PRO A N 1
ATOM 2259 C CA . PRO A 1 311 ? -10.151 39.628 -23.012 1.00 43.57 311 PRO A CA 1
ATOM 2260 C C . PRO A 1 311 ? -11.156 40.654 -22.510 1.00 45.92 311 PRO A C 1
ATOM 2261 O O . PRO A 1 311 ? -11.919 40.390 -21.561 1.00 42.48 311 PRO A O 1
ATOM 2265 N N . PRO A 1 312 ? -11.178 41.830 -23.130 1.00 45.89 312 PRO A N 1
ATOM 2266 C CA . PRO A 1 312 ? -12.057 42.935 -22.671 1.00 46.70 312 PRO A CA 1
ATOM 2267 C C . PRO A 1 312 ? -13.517 42.553 -22.485 1.00 47.26 312 PRO A C 1
ATOM 2268 O O . PRO A 1 312 ? -14.182 43.150 -21.630 1.00 44.76 312 PRO A O 1
ATOM 2272 N N . ILE A 1 313 ? -14.037 41.585 -23.245 1.00 46.53 313 ILE A N 1
ATOM 2273 C CA . ILE A 1 313 ? -15.438 41.215 -23.089 1.00 46.88 313 ILE A CA 1
ATOM 2274 C C . ILE A 1 313 ? -15.752 40.822 -21.643 1.00 44.87 313 ILE A C 1
ATOM 2275 O O . ILE A 1 313 ? -16.892 40.988 -21.194 1.00 43.29 313 ILE A O 1
ATOM 2280 N N . PHE A 1 314 ? -14.769 40.326 -20.888 1.00 40.84 314 PHE A N 1
ATOM 2281 C CA . PHE A 1 314 ? -15.065 39.878 -19.522 1.00 39.37 314 PHE A CA 1
ATOM 2282 C C . PHE A 1 314 ? -15.196 41.031 -18.528 1.00 43.71 314 PHE A C 1
ATOM 2283 O O . PHE A 1 314 ? -15.569 40.807 -17.359 1.00 44.27 314 PHE A O 1
ATOM 2291 N N . ALA A 1 315 ? -14.861 42.237 -18.940 1.00 40.64 315 ALA A N 1
ATOM 2292 C CA . ALA A 1 315 ? -15.030 43.419 -18.103 1.00 40.52 315 ALA A CA 1
ATOM 2293 C C . ALA A 1 315 ? -16.255 44.242 -18.485 1.00 45.60 315 ALA A C 1
ATOM 2294 O O . ALA A 1 315 ? -16.514 45.284 -17.872 1.00 47.72 315 ALA A O 1
ATOM 2296 N N . ARG A 1 316 ? -16.998 43.831 -19.502 1.00 46.87 316 ARG A N 1
ATOM 2297 C CA . ARG A 1 316 ? -18.162 44.606 -19.887 1.00 51.51 316 ARG A CA 1
ATOM 2298 C C . ARG A 1 316 ? -19.246 44.408 -18.845 1.00 47.71 316 ARG A C 1
ATOM 2299 O O . ARG A 1 316 ? -19.553 43.269 -18.470 1.00 49.44 316 ARG A O 1
ATOM 2307 N N . VAL A 1 317 ? -19.802 45.502 -18.353 1.00 49.28 317 VAL A N 1
ATOM 2308 C CA . VAL A 1 317 ? -20.769 45.410 -17.269 1.00 47.28 317 VAL A CA 1
ATOM 2309 C C . VAL A 1 317 ? -22.055 46.143 -17.622 1.00 45.71 317 VAL A C 1
ATOM 2310 O O . VAL A 1 317 ? -22.084 47.092 -18.426 1.00 49.16 317 VAL A O 1
ATOM 2314 N N . ASN A 1 318 ? -23.130 45.737 -16.962 1.00 44.84 318 ASN A N 1
ATOM 2315 C CA . ASN A 1 318 ? -24.365 46.505 -16.970 1.00 49.75 318 ASN A CA 1
ATOM 2316 C C . ASN A 1 318 ? -24.238 47.663 -15.976 1.00 55.23 318 ASN A C 1
ATOM 2317 O O . ASN A 1 318 ? -23.177 47.888 -15.371 1.00 47.77 318 ASN A O 1
ATOM 2322 N N . LYS A 1 319 ? -25.339 48.390 -15.771 1.00 55.08 319 LYS A N 1
ATOM 2323 C CA . LYS A 1 319 ? -25.313 49.597 -14.951 1.00 59.05 319 LYS A CA 1
ATOM 2324 C C . LYS A 1 319 ? -24.977 49.276 -13.500 1.00 62.06 319 LYS A C 1
ATOM 2325 O O . LYS A 1 319 ? -24.380 50.104 -12.804 1.00 59.62 319 LYS A O 1
ATOM 2331 N N . ALA A 1 320 ? -25.342 48.087 -13.032 1.00 54.28 320 ALA A N 1
ATOM 2332 C CA . ALA A 1 320 ? -25.011 47.645 -11.679 1.00 53.61 320 ALA A CA 1
ATOM 2333 C C . ALA A 1 320 ? -23.581 47.149 -11.525 1.00 52.41 320 ALA A C 1
ATOM 2334 O O . ALA A 1 320 ? -23.187 46.793 -10.405 1.00 53.23 320 ALA A O 1
ATOM 2336 N N . GLY A 1 321 ? -22.794 47.084 -12.598 1.00 46.51 321 GLY A N 1
ATOM 2337 C CA . GLY A 1 321 ? -21.462 46.538 -12.503 1.00 45.99 321 GLY A CA 1
ATOM 2338 C C . GLY A 1 321 ? -21.333 45.034 -12.649 1.00 44.50 321 GLY A C 1
ATOM 2339 O O . GLY A 1 321 ? -20.248 44.498 -12.398 1.00 43.20 321 GLY A O 1
ATOM 2340 N N . THR A 1 322 ? -22.390 44.342 -13.039 1.00 44.92 322 THR A N 1
ATOM 2341 C CA . THR A 1 322 ? -22.338 42.907 -13.246 1.00 43.88 322 THR A CA 1
ATOM 2342 C C . THR A 1 322 ? -21.717 42.587 -14.606 1.00 41.67 322 THR A C 1
ATOM 2343 O O . THR A 1 322 ? -22.152 43.163 -15.615 1.00 42.36 322 THR A O 1
ATOM 2347 N N . PRO A 1 323 ? -20.743 41.684 -14.669 1.00 41.42 323 PRO A N 1
ATOM 2348 C CA . PRO A 1 323 ? -20.140 41.261 -15.963 1.00 43.18 323 PRO A CA 1
ATOM 2349 C C . PRO A 1 323 ? -21.048 40.267 -16.685 1.00 41.16 323 PRO A C 1
ATOM 2350 O O . PRO A 1 323 ? -20.791 39.066 -16.740 1.00 40.51 323 PRO A O 1
ATOM 2354 N N . VAL A 1 324 ? -22.137 40.808 -17.245 1.00 40.21 324 VAL A N 1
ATOM 2355 C CA . VAL A 1 324 ? -23.173 39.961 -17.831 1.00 42.50 324 VAL A CA 1
ATOM 2356 C C . VAL A 1 324 ? -22.583 39.089 -18.933 1.00 40.98 324 VAL A C 1
ATOM 2357 O O . VAL A 1 324 ? -22.806 37.870 -18.983 1.00 37.90 324 VAL A O 1
ATOM 2361 N N . ALA A 1 325 ? -21.837 39.712 -19.850 1.00 43.99 325 ALA A N 1
ATOM 2362 C CA . ALA A 1 325 ? -21.243 38.940 -20.943 1.00 46.04 325 ALA A CA 1
ATOM 2363 C C . ALA A 1 325 ? -20.313 37.851 -20.424 1.00 43.78 325 ALA A C 1
ATOM 2364 O O . ALA A 1 325 ? -20.317 36.728 -20.940 1.00 43.85 325 ALA A O 1
ATOM 2366 N N . GLY A 1 326 ? -19.494 38.150 -19.405 1.00 40.75 326 GLY A N 1
ATOM 2367 C CA . GLY A 1 326 ? -18.606 37.139 -18.854 1.00 40.00 326 GLY A CA 1
ATOM 2368 C C . GLY A 1 326 ? -19.361 35.961 -18.258 1.00 38.74 326 GLY A C 1
ATOM 2369 O O . GLY A 1 326 ? -18.936 34.803 -18.376 1.00 38.45 326 GLY A O 1
ATOM 2370 N N . LEU A 1 327 ? -20.503 36.249 -17.613 1.00 36.53 327 LEU A N 1
ATOM 2371 C CA . LEU A 1 327 ? -21.306 35.199 -17.012 1.00 35.14 327 LEU A CA 1
ATOM 2372 C C . LEU A 1 327 ? -21.937 34.335 -18.087 1.00 36.89 327 LEU A C 1
ATOM 2373 O O . LEU A 1 327 ? -21.959 33.104 -17.964 1.00 37.01 327 LEU A O 1
ATOM 2378 N N . ILE A 1 328 ? -22.382 34.960 -19.178 1.00 37.51 328 ILE A N 1
ATOM 2379 C CA . ILE A 1 328 ? -22.932 34.186 -20.293 1.00 38.29 328 ILE A CA 1
ATOM 2380 C C . ILE A 1 328 ? -21.853 33.297 -20.924 1.00 35.58 328 ILE A C 1
ATOM 2381 O O . ILE A 1 328 ? -22.103 32.139 -21.291 1.00 37.50 328 ILE A O 1
ATOM 2386 N N . ILE A 1 329 ? -20.650 33.832 -21.105 1.00 36.77 329 ILE A N 1
ATOM 2387 C CA . ILE A 1 329 ? -19.583 33.015 -21.687 1.00 40.36 329 ILE A CA 1
ATOM 2388 C C . ILE A 1 329 ? -19.313 31.799 -20.807 1.00 43.74 329 ILE A C 1
ATOM 2389 O O . ILE A 1 329 ? -19.185 30.673 -21.295 1.00 38.83 329 ILE A O 1
ATOM 2394 N N . VAL A 1 330 ? -19.239 32.002 -19.486 1.00 36.45 330 VAL A N 1
ATOM 2395 C CA . VAL A 1 330 ? -19.079 30.885 -18.567 1.00 37.79 330 VAL A CA 1
ATOM 2396 C C . VAL A 1 330 ? -20.227 29.895 -18.706 1.00 35.20 330 VAL A C 1
ATOM 2397 O O . VAL A 1 330 ? -20.014 28.678 -18.633 1.00 37.32 330 VAL A O 1
ATOM 2401 N N . GLY A 1 331 ? -21.455 30.389 -18.897 1.00 35.46 331 GLY A N 1
ATOM 2402 C CA . GLY A 1 331 ? -22.584 29.489 -19.094 1.00 36.98 331 GLY A CA 1
ATOM 2403 C C . GLY A 1 331 ? -22.433 28.637 -20.341 1.00 39.23 331 GLY A C 1
ATOM 2404 O O . GLY A 1 331 ? -22.705 27.430 -20.328 1.00 36.13 331 GLY A O 1
ATOM 2405 N N . ILE A 1 332 ? -21.973 29.248 -21.430 1.00 38.83 332 ILE A N 1
ATOM 2406 C CA . ILE A 1 332 ? -21.773 28.500 -22.672 1.00 42.20 332 ILE A CA 1
ATOM 2407 C C . ILE A 1 332 ? -20.706 27.423 -22.478 1.00 39.71 332 ILE A C 1
ATOM 2408 O O . ILE A 1 332 ? -20.886 26.262 -22.875 1.00 39.38 332 ILE A O 1
ATOM 2413 N N . LEU A 1 333 ? -19.575 27.799 -21.883 1.00 37.05 333 LEU A N 1
ATOM 2414 C CA . LEU A 1 333 ? -18.472 26.863 -21.679 1.00 39.95 333 LEU A CA 1
ATOM 2415 C C . LEU A 1 333 ? -18.916 25.698 -20.798 1.00 40.73 333 LEU A C 1
ATOM 2416 O O . LEU A 1 333 ? -18.633 24.523 -21.096 1.00 42.15 333 LEU A O 1
ATOM 2421 N N . MET A 1 334 ? -19.626 26.012 -19.710 1.00 37.30 334 MET A N 1
ATOM 2422 C CA . MET A 1 334 ? -20.124 24.960 -18.835 1.00 40.41 334 MET A CA 1
ATOM 2423 C C . MET A 1 334 ? -21.101 24.065 -19.568 1.00 39.35 334 MET A C 1
ATOM 2424 O O . MET A 1 334 ? -21.122 22.857 -19.339 1.00 39.07 334 MET A O 1
ATOM 2429 N N . THR A 1 335 ? -21.949 24.638 -20.434 1.00 36.34 335 THR A N 1
ATOM 2430 C CA . THR A 1 335 ? -22.888 23.825 -21.196 1.00 39.51 335 THR A CA 1
ATOM 2431 C C . THR A 1 335 ? -22.155 22.827 -22.066 1.00 43.00 335 THR A C 1
ATOM 2432 O O . THR A 1 335 ? -22.547 21.659 -22.147 1.00 43.71 335 THR A O 1
ATOM 2436 N N . ILE A 1 336 ? -21.096 23.283 -22.732 1.00 45.02 336 ILE A N 1
ATOM 2437 C CA . ILE A 1 336 ? -20.341 22.383 -23.603 1.00 49.19 336 ILE A CA 1
ATOM 2438 C C . ILE A 1 336 ? -19.763 21.227 -22.788 1.00 52.29 336 ILE A C 1
ATOM 2439 O O . ILE A 1 336 ? -19.919 20.052 -23.143 1.00 57.44 336 ILE A O 1
ATOM 2444 N N . PHE A 1 337 ? -19.100 21.547 -21.679 1.00 48.98 337 PHE A N 1
ATOM 2445 C CA . PHE A 1 337 ? -18.503 20.466 -20.896 1.00 49.19 337 PHE A CA 1
ATOM 2446 C C . PHE A 1 337 ? -19.555 19.587 -20.247 1.00 46.52 337 PHE A C 1
ATOM 2447 O O . PHE A 1 337 ? -19.312 18.396 -20.022 1.00 52.83 337 PHE A O 1
ATOM 2455 N N . GLN A 1 338 ? -20.733 20.134 -19.959 1.00 39.72 338 GLN A N 1
ATOM 2456 C CA . GLN A 1 338 ? -21.803 19.345 -19.363 1.00 40.74 338 GLN A CA 1
ATOM 2457 C C . GLN A 1 338 ? -22.254 18.206 -20.260 1.00 48.12 338 GLN A C 1
ATOM 2458 O O . GLN A 1 338 ? -22.967 17.303 -19.798 1.00 56.11 338 GLN A O 1
ATOM 2464 N N . LEU A 1 339 ? -21.896 18.238 -21.539 1.00 53.47 339 LEU A N 1
ATOM 2465 C CA . LEU A 1 339 ? -22.240 17.105 -22.384 1.00 58.45 339 LEU A CA 1
ATOM 2466 C C . LEU A 1 339 ? -21.589 15.821 -21.878 1.00 59.00 339 LEU A C 1
ATOM 2467 O O . LEU A 1 339 ? -22.081 14.733 -22.184 1.00 64.57 339 LEU A O 1
ATOM 2472 N N . SER A 1 340 ? -20.521 15.934 -21.092 1.00 57.48 340 SER A N 1
ATOM 2473 C CA . SER A 1 340 ? -19.842 14.740 -20.589 1.00 60.96 340 SER A CA 1
ATOM 2474 C C . SER A 1 340 ? -20.783 13.810 -19.821 1.00 64.44 340 SER A C 1
ATOM 2475 O O . SER A 1 340 ? -20.525 12.605 -19.755 1.00 64.77 340 SER A O 1
ATOM 2478 N N . SER A 1 341 ? -21.855 14.333 -19.216 1.00 57.77 341 SER A N 1
ATOM 2479 C CA . SER A 1 341 ? -22.724 13.469 -18.419 1.00 61.00 341 SER A CA 1
ATOM 2480 C C . SER A 1 341 ? -23.676 12.634 -19.279 1.00 65.44 341 SER A C 1
ATOM 2481 O O . SER A 1 341 ? -24.584 11.982 -18.738 1.00 61.37 341 SER A O 1
ATOM 2484 N N . ILE A 1 342 ? -23.486 12.615 -20.599 1.00 66.39 342 ILE A N 1
ATOM 2485 C CA . ILE A 1 342 ? -24.456 11.971 -21.472 1.00 68.33 342 ILE A CA 1
ATOM 2486 C C . ILE A 1 342 ? -24.349 10.451 -21.422 1.00 75.11 342 ILE A C 1
ATOM 2487 O O . ILE A 1 342 ? -25.304 9.753 -21.780 1.00 81.36 342 ILE A O 1
ATOM 2492 N N . SER A 1 343 ? -23.208 9.920 -20.999 1.00 68.45 343 SER A N 1
ATOM 2493 C CA . SER A 1 343 ? -23.008 8.482 -20.899 1.00 69.17 343 SER A CA 1
ATOM 2494 C C . SER A 1 343 ? -21.975 8.225 -19.822 1.00 65.12 343 SER A C 1
ATOM 2495 O O . SER A 1 343 ? -21.249 9.142 -19.414 1.00 56.17 343 SER A O 1
ATOM 2498 N N . PRO A 1 344 ? -21.888 6.988 -19.326 1.00 67.36 344 PRO A N 1
ATOM 2499 C CA . PRO A 1 344 ? -20.804 6.652 -18.387 1.00 67.42 344 PRO A CA 1
ATOM 2500 C C . PRO A 1 344 ? -19.412 6.878 -18.965 1.00 72.68 344 PRO A C 1
ATOM 2501 O O . PRO A 1 344 ? -18.529 7.388 -18.261 1.00 69.46 344 PRO A O 1
ATOM 2505 N N . ASN A 1 345 ? -19.197 6.533 -20.245 1.00 72.59 345 ASN A N 1
ATOM 2506 C CA . ASN A 1 345 ? -17.892 6.749 -20.872 1.00 68.41 345 ASN A CA 1
ATOM 2507 C C . ASN A 1 345 ? -17.616 8.233 -21.085 1.00 61.17 345 ASN A C 1
ATOM 2508 O O . ASN A 1 345 ? -16.479 8.688 -20.902 1.00 60.15 345 ASN A O 1
ATOM 2513 N N . ALA A 1 346 ? -18.638 9.003 -21.467 1.00 63.98 346 ALA A N 1
ATOM 2514 C CA . ALA A 1 346 ? -18.475 10.451 -21.576 1.00 64.62 346 ALA A CA 1
ATOM 2515 C C . ALA A 1 346 ? -18.043 11.059 -20.240 1.00 63.15 346 ALA A C 1
ATOM 2516 O O . ALA A 1 346 ? -17.115 11.884 -20.183 1.00 64.76 346 ALA A O 1
ATOM 2518 N N . THR A 1 347 ? -18.708 10.653 -19.147 1.00 70.89 347 THR A N 1
ATOM 2519 C CA . THR A 1 347 ? -18.388 11.183 -17.824 1.00 72.49 347 THR A CA 1
ATOM 2520 C C . THR A 1 347 ? -16.997 10.755 -17.376 1.00 74.87 347 THR A C 1
ATOM 2521 O O . THR A 1 347 ? -16.254 11.548 -16.775 1.00 67.38 347 THR A O 1
ATOM 2525 N N . LYS A 1 348 ? -16.610 9.510 -17.667 1.00 82.66 348 LYS A N 1
ATOM 2526 C CA . LYS A 1 348 ? -15.251 9.100 -17.340 1.00 87.29 348 LYS A CA 1
ATOM 2527 C C . LYS A 1 348 ? -14.221 9.941 -18.095 1.00 84.16 348 LYS A C 1
ATOM 2528 O O . LYS A 1 348 ? -13.236 10.405 -17.505 1.00 76.53 348 LYS A O 1
ATOM 2534 N N . GLU A 1 349 ? -14.451 10.173 -19.395 1.00 82.70 349 GLU A N 1
ATOM 2535 C CA . GLU A 1 349 ? -13.591 11.084 -20.160 1.00 88.02 349 GLU A CA 1
ATOM 2536 C C . GLU A 1 349 ? -13.446 12.443 -19.465 1.00 82.92 349 GLU A C 1
ATOM 2537 O O . GLU A 1 349 ? -12.331 12.911 -19.212 1.00 76.73 349 GLU A O 1
ATOM 2543 N N . PHE A 1 350 ? -14.574 13.093 -19.143 1.00 83.36 350 PHE A N 1
ATOM 2544 C CA . PHE A 1 350 ? -14.488 14.411 -18.503 1.00 78.53 350 PHE A CA 1
ATOM 2545 C C . PHE A 1 350 ? -13.817 14.373 -17.120 1.00 74.33 350 PHE A C 1
ATOM 2546 O O . PHE A 1 350 ? -13.283 15.404 -16.665 1.00 76.55 350 PHE A O 1
ATOM 2554 N N . GLY A 1 351 ? -13.825 13.210 -16.455 1.00 65.46 351 GLY A N 1
ATOM 2555 C CA . GLY A 1 351 ? -13.308 13.129 -15.092 1.00 65.71 351 GLY A CA 1
ATOM 2556 C C . GLY A 1 351 ? -11.887 13.631 -14.913 1.00 69.63 351 GLY A C 1
ATOM 2557 O O . GLY A 1 351 ? -11.576 14.284 -13.907 1.00 71.50 351 GLY A O 1
ATOM 2558 N N . LEU A 1 352 ? -10.983 13.294 -15.840 1.00 71.38 352 LEU A N 1
ATOM 2559 C CA . LEU A 1 352 ? -9.602 13.744 -15.672 1.00 76.61 352 LEU A CA 1
ATOM 2560 C C . LEU A 1 352 ? -9.521 15.262 -15.726 1.00 68.48 352 LEU A C 1
ATOM 2561 O O . LEU A 1 352 ? -8.752 15.884 -14.970 1.00 67.46 352 LEU A O 1
ATOM 2566 N N . VAL A 1 353 ? -10.294 15.876 -16.619 1.00 61.91 353 VAL A N 1
ATOM 2567 C CA . VAL A 1 353 ? -10.373 17.325 -16.655 1.00 56.45 353 VAL A CA 1
ATOM 2568 C C . VAL A 1 353 ? -10.770 17.863 -15.286 1.00 56.85 353 VAL A C 1
ATOM 2569 O O . VAL A 1 353 ? -10.106 18.757 -14.734 1.00 49.18 353 VAL A O 1
ATOM 2573 N N . SER A 1 354 ? -11.856 17.333 -14.715 1.00 54.94 354 SER A N 1
ATOM 2574 C CA . SER A 1 354 ? -12.289 17.819 -13.399 1.00 54.06 354 SER A CA 1
ATOM 2575 C C . SER A 1 354 ? -11.167 17.698 -12.362 1.00 47.62 354 SER A C 1
ATOM 2576 O O . SER A 1 354 ? -10.907 18.636 -11.578 1.00 48.84 354 SER A O 1
ATOM 2579 N N . SER A 1 355 ? -10.487 16.541 -12.333 1.00 49.74 355 SER A N 1
ATOM 2580 C CA . SER A 1 355 ? -9.475 16.327 -11.296 1.00 59.43 355 SER A CA 1
ATOM 2581 C C . SER A 1 355 ? -8.320 17.303 -11.446 1.00 53.02 355 SER A C 1
ATOM 2582 O O . SER A 1 355 ? -7.881 17.930 -10.470 1.00 54.28 355 SER A O 1
ATOM 2585 N N . VAL A 1 356 ? -7.839 17.475 -12.678 1.00 47.40 356 VAL A N 1
ATOM 2586 C CA . VAL A 1 356 ? -6.779 18.451 -12.935 1.00 44.72 356 VAL A CA 1
ATOM 2587 C C . VAL A 1 356 ? -7.195 19.852 -12.478 1.00 40.03 356 VAL A C 1
ATOM 2588 O O . VAL A 1 356 ? -6.438 20.604 -11.804 1.00 43.28 356 VAL A O 1
ATOM 2592 N N . SER A 1 357 ? -8.415 20.256 -12.863 1.00 39.84 357 SER A N 1
ATOM 2593 C CA . SER A 1 357 ? -8.808 21.627 -12.612 1.00 38.08 357 SER A CA 1
ATOM 2594 C C . SER A 1 357 ? -8.883 21.915 -11.124 1.00 34.96 357 SER A C 1
ATOM 2595 O O . SER A 1 357 ? -8.696 23.060 -10.705 1.00 43.03 357 SER A O 1
ATOM 2598 N N . VAL A 1 358 ? -9.119 20.888 -10.301 1.00 42.12 358 VAL A N 1
ATOM 2599 C CA . VAL A 1 358 ? -9.121 21.133 -8.853 1.00 37.05 358 VAL A CA 1
ATOM 2600 C C . VAL A 1 358 ? -7.724 21.512 -8.354 1.00 38.90 358 VAL A C 1
ATOM 2601 O O . VAL A 1 358 ? -7.561 22.393 -7.495 1.00 38.44 358 VAL A O 1
ATOM 2605 N N . ILE A 1 359 ? -6.686 20.875 -8.902 1.00 35.85 359 ILE A N 1
ATOM 2606 C CA . ILE A 1 359 ? -5.318 21.249 -8.543 1.00 38.18 359 ILE A CA 1
ATOM 2607 C C . ILE A 1 359 ? -5.043 22.702 -8.879 1.00 38.93 359 ILE A C 1
ATOM 2608 O O . ILE A 1 359 ? -4.288 23.385 -8.168 1.00 36.29 359 ILE A O 1
ATOM 2613 N N . PHE A 1 360 ? -5.675 23.230 -9.955 1.00 35.56 360 PHE A N 1
ATOM 2614 C CA . PHE A 1 360 ? -5.406 24.620 -10.347 1.00 35.47 360 PHE A CA 1
ATOM 2615 C C . PHE A 1 360 ? -5.506 25.609 -9.174 1.00 36.94 360 PHE A C 1
ATOM 2616 O O . PHE A 1 360 ? -4.739 26.573 -9.099 1.00 36.97 360 PHE A O 1
ATOM 2624 N N . THR A 1 361 ? -6.512 25.437 -8.307 1.00 35.34 361 THR A N 1
ATOM 2625 C CA . THR A 1 361 ? -6.791 26.405 -7.254 1.00 35.19 361 THR A CA 1
ATOM 2626 C C . THR A 1 361 ? -5.606 26.613 -6.330 1.00 33.99 361 THR A C 1
ATOM 2627 O O . THR A 1 361 ? -5.467 27.693 -5.735 1.00 36.67 361 THR A O 1
ATOM 2631 N N . LEU A 1 362 ? -4.760 25.597 -6.192 1.00 32.03 362 LEU A N 1
ATOM 2632 C CA . LEU A 1 362 ? -3.668 25.703 -5.222 1.00 34.30 362 LEU A CA 1
ATOM 2633 C C . LEU A 1 362 ? -2.625 26.717 -5.641 1.00 35.46 362 LEU A C 1
ATOM 2634 O O . LEU A 1 362 ? -1.894 27.221 -4.782 1.00 34.06 362 LEU A O 1
ATOM 2639 N N . VAL A 1 363 ? -2.483 27.024 -6.932 1.00 34.20 363 VAL A N 1
ATOM 2640 C CA . VAL A 1 363 ? -1.507 28.045 -7.316 1.00 32.02 363 VAL A CA 1
ATOM 2641 C C . VAL A 1 363 ? -1.935 29.431 -6.817 1.00 34.35 363 VAL A C 1
ATOM 2642 O O . VAL A 1 363 ? -1.125 30.133 -6.184 1.00 36.50 363 VAL A O 1
ATOM 2646 N N . PRO A 1 364 ? -3.206 29.865 -7.038 1.00 34.22 364 PRO A N 1
ATOM 2647 C CA . PRO A 1 364 ? -3.724 31.056 -6.345 1.00 34.27 364 PRO A CA 1
ATOM 2648 C C . PRO A 1 364 ? -3.467 31.043 -4.834 1.00 29.73 364 PRO A C 1
ATOM 2649 O O . PRO A 1 364 ? -3.038 32.077 -4.341 1.00 32.16 364 PRO A O 1
ATOM 2653 N N . TYR A 1 365 ? -3.675 29.951 -4.171 1.00 32.25 365 TYR A N 1
ATOM 2654 C CA . TYR A 1 365 ? -3.407 29.914 -2.719 1.00 31.04 365 TYR A CA 1
ATOM 2655 C C . TYR A 1 365 ? -1.924 30.154 -2.445 1.00 35.64 365 TYR A C 1
ATOM 2656 O O . TYR A 1 365 ? -1.620 30.907 -1.569 1.00 31.93 365 TYR A O 1
ATOM 2665 N N . LEU A 1 366 ? -1.050 29.485 -3.190 1.00 33.74 366 LEU A N 1
ATOM 2666 C CA . LEU A 1 366 ? 0.419 29.616 -2.992 1.00 36.58 366 LEU A CA 1
ATOM 2667 C C . LEU A 1 366 ? 0.847 31.075 -3.185 1.00 35.45 366 LEU A C 1
ATOM 2668 O O . LEU A 1 366 ? 1.661 31.557 -2.371 1.00 31.80 366 LEU A O 1
ATOM 2673 N N . TYR A 1 367 ? 0.330 31.755 -4.204 1.00 32.33 367 TYR A N 1
ATOM 2674 C CA . TYR A 1 367 ? 0.714 33.150 -4.457 1.00 32.39 367 TYR A CA 1
ATOM 2675 C C . TYR A 1 367 ? 0.066 34.066 -3.428 1.00 32.99 367 TYR A C 1
ATOM 2676 O O . TYR A 1 367 ? 0.599 35.096 -3.226 1.00 36.83 367 TYR A O 1
ATOM 2685 N N . THR A 1 368 ? -1.071 33.735 -2.906 1.00 31.31 368 THR A N 1
ATOM 2686 C CA . THR A 1 368 ? -1.623 34.607 -1.872 1.00 32.70 368 THR A CA 1
ATOM 2687 C C . THR A 1 368 ? -0.738 34.552 -0.615 1.00 33.10 368 THR A C 1
ATOM 2688 O O . THR A 1 368 ? 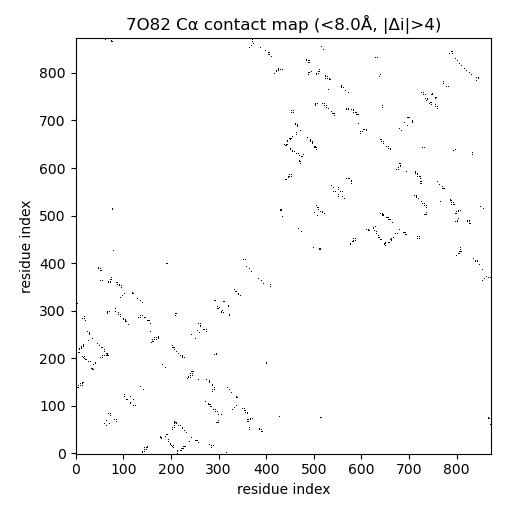-0.472 35.573 0.011 1.00 35.17 368 THR A O 1
ATOM 2692 N N . CYS A 1 369 ? -0.272 33.351 -0.247 1.00 32.75 369 CYS A N 1
ATOM 2693 C CA . CYS A 1 369 ? 0.658 33.236 0.885 1.00 34.04 369 CYS A CA 1
ATOM 2694 C C . CYS A 1 369 ? 1.915 34.079 0.631 1.00 31.77 369 CYS A C 1
ATOM 2695 O O . CYS A 1 369 ? 2.346 34.895 1.473 1.00 34.71 369 CYS A O 1
ATOM 2698 N N . ALA A 1 370 ? 2.492 33.902 -0.561 1.00 35.72 370 ALA A N 1
ATOM 2699 C CA . ALA A 1 370 ? 3.666 34.681 -0.932 1.00 35.67 370 ALA A CA 1
ATOM 2700 C C . ALA A 1 370 ? 3.390 36.172 -0.823 1.00 35.78 370 ALA A C 1
ATOM 2701 O O . ALA A 1 370 ? 4.172 36.918 -0.249 1.00 35.67 370 ALA A O 1
ATOM 2703 N N . ALA A 1 371 ? 2.260 36.608 -1.375 1.00 36.16 371 ALA A N 1
ATOM 2704 C CA . ALA A 1 371 ? 1.919 38.010 -1.435 1.00 35.67 371 ALA A CA 1
ATOM 2705 C C . ALA A 1 371 ? 1.754 38.591 -0.036 1.00 34.08 371 ALA A C 1
ATOM 2706 O O . ALA A 1 371 ? 2.207 39.699 0.219 1.00 37.26 371 ALA A O 1
ATOM 2708 N N . LEU A 1 372 ? 1.112 37.863 0.886 1.00 38.23 372 LEU A N 1
ATOM 2709 C CA . LEU A 1 372 ? 0.977 38.403 2.245 1.00 35.32 372 LEU A CA 1
ATOM 2710 C C . LEU A 1 372 ? 2.351 38.780 2.791 1.00 36.63 372 LEU A C 1
ATOM 2711 O O . LEU A 1 372 ? 2.550 39.899 3.279 1.00 41.04 372 LEU A O 1
ATOM 2716 N N . LEU A 1 373 ? 3.339 37.882 2.640 1.00 36.80 373 LEU A N 1
ATOM 2717 C CA . LEU A 1 373 ? 4.671 38.232 3.175 1.00 38.84 373 LEU A CA 1
ATOM 2718 C C . LEU A 1 373 ? 5.316 39.379 2.388 1.00 42.36 373 LEU A C 1
ATOM 2719 O O . LEU A 1 373 ? 5.791 40.375 2.978 1.00 45.28 373 LEU A O 1
ATOM 2724 N N . LEU A 1 374 ? 5.275 39.282 1.053 1.00 39.43 374 LEU A N 1
ATOM 2725 C CA . LEU A 1 374 ? 6.036 40.161 0.167 1.00 42.55 374 LEU A CA 1
ATOM 2726 C C . LEU A 1 374 ? 5.487 41.583 0.152 1.00 44.85 374 LEU A C 1
ATOM 2727 O O . LEU A 1 374 ? 6.254 42.547 0.035 1.00 42.18 374 LEU A O 1
ATOM 2732 N N . LEU A 1 375 ? 4.162 41.726 0.224 1.00 39.14 375 LEU A N 1
ATOM 2733 C CA . LEU A 1 375 ? 3.475 43.010 0.287 1.00 41.00 375 LEU A CA 1
ATOM 2734 C C . LEU A 1 375 ? 3.253 43.485 1.711 1.00 49.14 375 LEU A C 1
ATOM 2735 O O . LEU A 1 375 ? 3.288 44.681 1.960 1.00 48.91 375 LEU A O 1
ATOM 2740 N N . GLY A 1 376 ? 2.989 42.599 2.666 1.00 39.35 376 GLY A N 1
ATOM 2741 C CA . GLY A 1 376 ? 2.532 43.053 3.953 1.00 42.68 376 GLY A CA 1
ATOM 2742 C C . GLY A 1 376 ? 3.565 43.135 5.042 1.00 44.42 376 GLY A C 1
ATOM 2743 O O . GLY A 1 376 ? 3.207 43.561 6.144 1.00 47.36 376 GLY A O 1
ATOM 2744 N N . HIS A 1 377 ? 4.851 42.813 4.773 1.00 46.38 377 HIS A N 1
ATOM 2745 C CA . HIS A 1 377 ? 5.828 42.858 5.862 1.00 48.37 377 HIS A CA 1
ATOM 2746 C C . HIS A 1 377 ? 5.841 44.176 6.635 1.00 53.72 377 HIS A C 1
ATOM 2747 O O . HIS A 1 377 ? 6.155 44.190 7.838 1.00 51.12 377 HIS A O 1
ATOM 2754 N N . GLY A 1 378 ? 5.552 45.304 5.985 1.00 53.25 378 GLY A N 1
ATOM 2755 C CA . GLY A 1 378 ? 5.586 46.556 6.712 1.00 56.43 378 GLY A CA 1
ATOM 2756 C C . GLY A 1 378 ? 4.435 46.771 7.674 1.00 62.62 378 GLY A C 1
ATOM 2757 O O . GLY A 1 378 ? 4.412 47.790 8.374 1.00 64.47 378 GLY A O 1
ATOM 2758 N N . HIS A 1 379 ? 3.480 45.838 7.727 1.00 60.11 379 HIS A N 1
ATOM 2759 C CA . HIS A 1 379 ? 2.306 45.925 8.585 1.00 65.57 379 HIS A CA 1
ATOM 2760 C C . HIS A 1 379 ? 2.336 44.936 9.744 1.00 67.25 379 HIS A C 1
ATOM 2761 O O . HIS A 1 379 ? 1.444 44.987 10.600 1.00 69.93 379 HIS A O 1
ATOM 2768 N N . PHE A 1 380 ? 3.338 44.052 9.818 1.00 54.10 380 PHE A N 1
ATOM 2769 C CA . PHE A 1 380 ? 3.353 43.034 10.865 1.00 57.48 380 PHE A CA 1
ATOM 2770 C C . PHE A 1 380 ? 3.742 43.614 12.227 1.00 61.01 380 PHE A C 1
ATOM 2771 O O . PHE A 1 380 ? 3.126 43.281 13.245 1.00 66.96 380 PHE A O 1
ATOM 2779 N N . GLY A 1 381 ? 4.770 44.454 12.267 1.00 60.25 381 GLY A N 1
ATOM 2780 C CA . GLY A 1 381 ? 5.284 44.963 13.531 1.00 70.30 381 GLY A CA 1
ATOM 2781 C C . GLY A 1 381 ? 5.842 43.850 14.404 1.00 73.29 381 GLY A C 1
ATOM 2782 O O . GLY A 1 381 ? 6.451 42.866 13.930 1.00 68.50 381 GLY A O 1
ATOM 2783 N N . LYS A 1 382 ? 5.592 43.984 15.714 1.00 71.84 382 LYS A N 1
ATOM 2784 C CA . LYS A 1 382 ? 6.125 43.044 16.697 1.00 75.52 382 LYS A CA 1
ATOM 2785 C C . LYS A 1 382 ? 5.645 41.619 16.460 1.00 70.38 382 LYS A C 1
ATOM 2786 O O . LYS A 1 382 ? 6.319 40.672 16.882 1.00 69.22 382 LYS A O 1
ATOM 2792 N N . ALA A 1 383 ? 4.498 41.451 15.808 1.00 66.57 383 ALA A N 1
ATOM 2793 C CA . ALA A 1 383 ? 3.924 40.137 15.564 1.00 66.14 383 ALA A CA 1
ATOM 2794 C C . ALA A 1 383 ? 4.492 39.456 14.321 1.00 61.79 383 ALA A C 1
ATOM 2795 O O . ALA A 1 383 ? 3.948 38.432 13.898 1.00 60.17 383 ALA A O 1
ATOM 2797 N N . ARG A 1 384 ? 5.582 39.976 13.742 1.00 60.62 384 ARG A N 1
ATOM 2798 C CA . ARG A 1 384 ? 6.149 39.361 12.539 1.00 60.39 384 ARG A CA 1
ATOM 2799 C C . ARG A 1 384 ? 6.346 37.849 12.648 1.00 60.94 384 ARG A C 1
ATOM 2800 O O . ARG A 1 384 ? 5.973 37.133 11.700 1.00 58.70 384 ARG A O 1
ATOM 2808 N N . PRO A 1 385 ? 6.942 37.297 13.716 1.00 57.59 385 PRO A N 1
ATOM 2809 C CA . PRO A 1 385 ? 7.102 35.829 13.761 1.00 60.49 385 PRO A CA 1
ATOM 2810 C C . PRO A 1 385 ? 5.786 35.085 13.621 1.00 57.31 385 PRO A C 1
ATOM 2811 O O . PRO A 1 385 ? 5.718 34.087 12.892 1.00 57.68 385 PRO A O 1
ATOM 2815 N N . ALA A 1 386 ? 4.738 35.552 14.302 1.00 55.96 386 ALA A N 1
ATOM 2816 C CA . ALA A 1 386 ? 3.420 34.946 14.157 1.00 56.65 386 ALA A CA 1
ATOM 2817 C C . ALA A 1 386 ? 2.992 34.922 12.694 1.00 54.94 386 ALA A C 1
ATOM 2818 O O . ALA A 1 386 ? 2.609 33.870 12.156 1.00 48.58 386 ALA A O 1
ATOM 2820 N N . TYR A 1 387 ? 3.106 36.064 12.014 1.00 51.48 387 TYR A N 1
ATOM 2821 C CA . TYR A 1 387 ? 2.735 36.087 10.601 1.00 50.05 387 TYR A CA 1
ATOM 2822 C C . TYR A 1 387 ? 3.561 35.074 9.811 1.00 46.31 387 TYR A C 1
ATOM 2823 O O . TYR A 1 387 ? 3.037 34.392 8.904 1.00 40.96 387 TYR A O 1
ATOM 2832 N N . LEU A 1 388 ? 4.842 34.936 10.158 1.00 44.53 388 LEU A N 1
ATOM 2833 C CA . LEU A 1 388 ? 5.700 34.025 9.413 1.00 47.04 388 LEU A CA 1
ATOM 2834 C C . LEU A 1 388 ? 5.305 32.584 9.692 1.00 47.10 388 LEU A C 1
ATOM 2835 O O . LEU A 1 388 ? 5.264 31.755 8.775 1.00 44.32 388 LEU A O 1
ATOM 2840 N N . ALA A 1 389 ? 4.969 32.273 10.951 1.00 45.10 389 ALA A N 1
ATOM 2841 C CA . ALA A 1 389 ? 4.604 30.897 11.278 1.00 44.47 389 ALA A CA 1
ATOM 2842 C C . ALA A 1 389 ? 3.272 30.526 10.613 1.00 41.93 389 ALA A C 1
ATOM 2843 O O . ALA A 1 389 ? 3.172 29.501 9.920 1.00 42.87 389 ALA A O 1
ATOM 2845 N N . VAL A 1 390 ? 2.249 31.375 10.767 1.00 37.91 390 VAL A N 1
ATOM 2846 C CA . VAL A 1 390 ? 0.950 31.035 10.189 1.00 37.16 390 VAL A CA 1
ATOM 2847 C C . VAL A 1 390 ? 1.063 30.868 8.676 1.00 36.53 390 VAL A C 1
ATOM 2848 O O . VAL A 1 390 ? 0.496 29.930 8.090 1.00 37.19 390 VAL A O 1
ATOM 2852 N N . THR A 1 391 ? 1.787 31.783 8.011 1.00 39.24 391 THR A N 1
ATOM 2853 C CA . THR A 1 391 ? 1.905 31.693 6.552 1.00 40.58 391 THR A CA 1
ATOM 2854 C C . THR A 1 391 ? 2.689 30.437 6.142 1.00 39.94 391 THR A C 1
ATOM 2855 O O . THR A 1 391 ? 2.364 29.791 5.140 1.00 33.68 391 THR A O 1
ATOM 2859 N N . THR A 1 392 ? 3.693 30.049 6.935 1.00 37.02 392 THR A N 1
ATOM 2860 C CA . THR A 1 392 ? 4.410 28.822 6.636 1.00 36.14 392 THR A CA 1
ATOM 2861 C C . THR A 1 392 ? 3.462 27.642 6.751 1.00 33.69 392 THR A C 1
ATOM 2862 O O . THR A 1 392 ? 3.475 26.740 5.903 1.00 37.21 392 THR A O 1
ATOM 2866 N N . ILE A 1 393 ? 2.576 27.674 7.770 1.00 34.00 393 ILE A N 1
ATOM 2867 C CA . ILE A 1 393 ? 1.595 26.601 7.884 1.00 35.19 393 ILE A CA 1
ATOM 2868 C C . ILE A 1 393 ? 0.707 26.579 6.647 1.00 36.53 393 ILE A C 1
ATOM 2869 O O . ILE A 1 393 ? 0.435 25.497 6.079 1.00 36.04 393 ILE A O 1
ATOM 2874 N N . ALA A 1 394 ? 0.312 27.756 6.151 1.00 32.03 394 ALA A N 1
ATOM 2875 C CA . ALA A 1 394 ? -0.554 27.781 4.980 1.00 32.25 394 ALA A CA 1
ATOM 2876 C C . ALA A 1 394 ? 0.186 27.248 3.752 1.00 33.83 394 ALA A C 1
ATOM 2877 O O . ALA A 1 394 ? -0.398 26.507 2.935 1.00 33.92 394 ALA A O 1
ATOM 2879 N N . PHE A 1 395 ? 1.492 27.562 3.638 1.00 33.51 395 PHE A N 1
ATOM 2880 C CA . PHE A 1 395 ? 2.277 27.032 2.525 1.00 34.60 395 PHE A CA 1
ATOM 2881 C C . PHE A 1 395 ? 2.289 25.522 2.580 1.00 36.77 395 PHE A C 1
ATOM 2882 O O . PHE A 1 395 ? 2.101 24.838 1.552 1.00 33.46 395 PHE A O 1
ATOM 2890 N N . LEU A 1 396 ? 2.453 24.989 3.790 1.00 34.38 396 LEU A N 1
ATOM 2891 C CA . LEU A 1 396 ? 2.559 23.551 3.930 1.00 36.73 396 LEU A CA 1
ATOM 2892 C C . LEU A 1 396 ? 1.252 22.897 3.547 1.00 35.89 396 LEU A C 1
ATOM 2893 O O . LEU A 1 396 ? 1.235 21.849 2.880 1.00 34.32 396 LEU A O 1
ATOM 2898 N N . TYR A 1 397 ? 0.143 23.544 3.915 1.00 33.60 397 TYR A N 1
ATOM 2899 C CA . TYR A 1 397 ? -1.159 23.040 3.535 1.00 32.22 397 TYR A CA 1
ATOM 2900 C C . TYR A 1 397 ? -1.207 22.838 2.021 1.00 30.26 397 TYR A C 1
ATOM 2901 O O . TYR A 1 397 ? -1.424 21.704 1.528 1.00 36.10 397 TYR A O 1
ATOM 2910 N N . CYS A 1 398 ? -0.838 23.883 1.283 1.00 33.77 398 CYS A N 1
ATOM 2911 C CA . CYS A 1 398 ? -0.944 23.819 -0.173 1.00 38.91 398 CYS A CA 1
ATOM 2912 C C . CYS A 1 398 ? -0.024 22.751 -0.719 1.00 36.47 398 CYS A C 1
ATOM 2913 O O . CYS A 1 398 ? -0.438 21.866 -1.489 1.00 35.50 398 CYS A O 1
ATOM 2916 N N . ILE A 1 399 ? 1.210 22.731 -0.221 1.00 35.72 399 ILE A N 1
ATOM 2917 C CA . ILE A 1 399 ? 2.151 21.784 -0.763 1.00 30.77 399 ILE A CA 1
ATOM 2918 C C . ILE A 1 399 ? 1.706 20.379 -0.435 1.00 37.47 399 ILE A C 1
ATOM 2919 O O . ILE A 1 399 ? 1.755 19.475 -1.289 1.00 34.49 399 ILE A O 1
ATOM 2924 N N A TRP A 1 400 ? 1.225 20.164 0.796 0.52 34.62 400 TRP A N 1
ATOM 2925 N N B TRP A 1 400 ? 1.214 20.153 0.785 0.48 34.69 400 TRP A N 1
ATOM 2926 C CA A TRP A 1 400 ? 0.877 18.807 1.189 0.52 34.91 400 TRP A CA 1
ATOM 2927 C CA B TRP A 1 400 ? 0.928 18.764 1.084 0.48 34.66 400 TRP A CA 1
ATOM 2928 C C A TRP A 1 400 ? -0.277 18.283 0.333 0.52 36.54 400 TRP A C 1
ATOM 2929 C C B TRP A 1 400 ? -0.274 18.272 0.285 0.48 36.49 400 TRP A C 1
ATOM 2930 O O A TRP A 1 400 ? -0.273 17.107 -0.075 0.52 36.42 400 TRP A O 1
ATOM 2931 O O B TRP A 1 400 ? -0.304 17.098 -0.120 0.48 37.36 400 TRP A O 1
ATOM 2952 N N . ALA A 1 401 ? -1.217 19.171 -0.016 1.00 33.14 401 ALA A N 1
ATOM 2953 C CA . ALA A 1 401 ? -2.360 18.780 -0.830 1.00 36.54 401 ALA A CA 1
ATOM 2954 C C . ALA A 1 401 ? -1.881 18.213 -2.161 1.00 37.40 401 ALA A C 1
ATOM 2955 O O . ALA A 1 401 ? -2.329 17.136 -2.585 1.00 38.69 401 ALA A O 1
ATOM 2957 N N . VAL A 1 402 ? -0.895 18.872 -2.777 1.00 35.16 402 VAL A N 1
ATOM 2958 C CA . VAL A 1 402 ? -0.351 18.376 -4.045 1.00 39.45 402 VAL A CA 1
ATOM 2959 C C . VAL A 1 402 ? 0.450 17.099 -3.832 1.00 38.20 402 VAL A C 1
ATOM 2960 O O . VAL A 1 402 ? 0.368 16.152 -4.644 1.00 37.59 402 VAL A O 1
ATOM 2964 N N . VAL A 1 403 ? 1.221 17.023 -2.730 1.00 37.15 403 VAL A N 1
ATOM 2965 C CA . VAL A 1 403 ? 2.072 15.854 -2.531 1.00 40.36 403 VAL A CA 1
ATOM 2966 C C . VAL A 1 403 ? 1.226 14.597 -2.524 1.00 43.70 403 VAL A C 1
ATOM 2967 O O . VAL A 1 403 ? 1.636 13.555 -3.053 1.00 44.45 403 VAL A O 1
ATOM 2971 N N . GLY A 1 404 ? 0.009 14.684 -1.990 1.00 40.34 404 GLY A N 1
ATOM 2972 C CA . GLY A 1 404 ? -0.837 13.519 -1.902 1.00 46.23 404 GLY A CA 1
ATOM 2973 C C . GLY A 1 404 ? -1.785 13.285 -3.068 1.00 49.95 404 GLY A C 1
ATOM 2974 O O . GLY A 1 404 ? -2.559 12.325 -3.004 1.00 49.44 404 GLY A O 1
ATOM 2975 N N . SER A 1 405 ? -1.740 14.105 -4.127 1.00 42.45 405 SER A N 1
ATOM 2976 C CA . SER A 1 405 ? -2.615 14.007 -5.297 1.00 44.25 405 SER A CA 1
ATOM 2977 C C . SER A 1 405 ? -2.108 12.953 -6.280 1.00 44.81 405 SER A C 1
ATOM 2978 O O . SER A 1 405 ? -0.959 12.517 -6.231 1.00 43.38 405 SER A O 1
ATOM 2981 N N . GLY A 1 406 ? -2.970 12.551 -7.217 1.00 42.20 406 GLY A N 1
ATOM 2982 C CA . GLY A 1 406 ? -2.535 11.598 -8.223 1.00 44.32 406 GLY A CA 1
ATOM 2983 C C . GLY A 1 406 ? -1.516 12.226 -9.162 1.00 35.68 406 GLY A C 1
ATOM 2984 O O . GLY A 1 406 ? -1.649 13.384 -9.565 1.00 38.98 406 GLY A O 1
ATOM 2985 N N . ALA A 1 407 ? -0.490 11.441 -9.515 1.00 40.81 407 ALA A N 1
ATOM 2986 C CA . ALA A 1 407 ? 0.594 11.981 -10.335 1.00 41.97 407 ALA A CA 1
ATOM 2987 C C . ALA A 1 407 ? 0.070 12.505 -11.676 1.00 41.44 407 ALA A C 1
ATOM 2988 O O . ALA A 1 407 ? 0.506 13.556 -12.139 1.00 38.91 407 ALA A O 1
ATOM 2990 N N . LYS A 1 408 ? -0.860 11.786 -12.315 1.00 43.35 408 LYS A N 1
ATOM 2991 C CA . LYS A 1 408 ? -1.337 12.244 -13.633 1.00 46.21 408 LYS A CA 1
ATOM 2992 C C . LYS A 1 408 ? -2.039 13.604 -13.567 1.00 42.08 408 LYS A C 1
ATOM 2993 O O . LYS A 1 408 ? -1.815 14.481 -14.429 1.00 39.76 408 LYS A O 1
ATOM 2999 N N . GLU A 1 409 ? -2.858 13.858 -12.530 1.00 34.48 409 GLU A N 1
ATOM 3000 C CA . GLU A 1 409 ? -3.523 15.136 -12.435 1.00 33.78 409 GLU A CA 1
ATOM 3001 C C . GLU A 1 409 ? -2.510 16.265 -12.208 1.00 35.18 409 GLU A C 1
ATOM 3002 O O . GLU A 1 409 ? -2.609 17.330 -12.813 1.00 33.01 409 GLU A O 1
ATOM 3008 N N . VAL A 1 410 ? -1.466 16.002 -11.399 1.00 34.26 410 VAL A N 1
ATOM 3009 C CA . VAL A 1 410 ? -0.473 17.054 -11.191 1.00 33.01 410 VAL A CA 1
ATOM 3010 C C . VAL A 1 410 ? 0.336 17.280 -12.479 1.00 30.96 410 VAL A C 1
ATOM 3011 O O . VAL A 1 410 ? 0.646 18.435 -12.815 1.00 33.04 410 VAL A O 1
ATOM 3015 N N A MET A 1 411 ? 0.629 16.228 -13.189 0.51 33.56 411 MET A N 1
ATOM 3016 N N B MET A 1 411 ? 0.611 16.194 -13.197 0.49 33.70 411 MET A N 1
ATOM 3017 C CA A MET A 1 411 ? 1.397 16.364 -14.442 0.51 35.41 411 MET A CA 1
ATOM 3018 C CA B MET A 1 411 ? 1.387 16.252 -14.464 0.49 35.02 411 MET A CA 1
ATOM 3019 C C A MET A 1 411 ? 0.633 17.249 -15.422 0.51 33.04 411 MET A C 1
ATOM 3020 C C B MET A 1 411 ? 0.676 17.182 -15.451 0.49 32.84 411 MET A C 1
ATOM 3021 O O A MET A 1 411 ? 1.221 18.119 -15.982 0.51 29.89 411 MET A O 1
ATOM 3022 O O B MET A 1 411 ? 1.266 18.237 -15.761 0.49 33.46 411 MET A O 1
ATOM 3031 N N . TRP A 1 412 ? -0.631 17.005 -15.618 1.00 35.80 412 TRP A N 1
ATOM 3032 C CA . TRP A 1 412 ? -1.373 17.858 -16.550 1.00 36.37 412 TRP A CA 1
ATOM 3033 C C . TRP A 1 412 ? -1.567 19.284 -16.034 1.00 37.14 412 TRP A C 1
ATOM 3034 O O . TRP A 1 412 ? -1.684 20.227 -16.832 1.00 34.39 412 TRP A O 1
ATOM 3045 N N . SER A 1 413 ? -1.542 19.513 -14.705 1.00 31.22 413 SER A N 1
ATOM 3046 C CA . SER A 1 413 ? -1.478 20.868 -14.210 1.00 33.27 413 SER A CA 1
ATOM 3047 C C . SER A 1 413 ? -0.166 21.565 -14.609 1.00 33.69 413 SER A C 1
ATOM 3048 O O . SER A 1 413 ? -0.178 22.748 -14.979 1.00 34.77 413 SER A O 1
ATOM 3051 N N . PHE A 1 414 ? 0.966 20.854 -14.463 1.00 32.72 414 PHE A N 1
ATOM 3052 C CA . PHE A 1 414 ? 2.275 21.359 -14.889 1.00 31.75 414 PHE A CA 1
ATOM 3053 C C . PHE A 1 414 ? 2.217 21.771 -16.371 1.00 27.81 414 PHE A C 1
ATOM 3054 O O . PHE A 1 414 ? 2.563 22.914 -16.730 1.00 31.26 414 PHE A O 1
ATOM 3062 N N . VAL A 1 415 ? 1.699 20.871 -17.205 1.00 31.86 415 VAL A N 1
ATOM 3063 C CA . VAL A 1 415 ? 1.555 21.172 -18.636 1.00 34.46 415 VAL A CA 1
ATOM 3064 C C . VAL A 1 415 ? 0.710 22.426 -18.834 1.00 36.19 415 VAL A C 1
ATOM 3065 O O . VAL A 1 415 ? 1.022 23.280 -19.675 1.00 33.15 415 VAL A O 1
ATOM 3069 N N . THR A 1 416 ? -0.398 22.566 -18.080 1.00 34.89 416 THR A N 1
ATOM 3070 C CA . THR A 1 416 ? -1.249 23.742 -18.238 1.00 36.49 416 THR A CA 1
ATOM 3071 C C . THR A 1 416 ? -0.498 25.031 -17.934 1.00 35.23 416 THR A C 1
ATOM 3072 O O . THR A 1 416 ? -0.644 26.047 -18.636 1.00 35.87 416 THR A O 1
ATOM 3076 N N . LEU A 1 417 ? 0.304 25.035 -16.852 1.00 34.53 417 LEU A N 1
ATOM 3077 C CA . LEU A 1 417 ? 1.126 26.196 -16.569 1.00 32.25 417 LEU A CA 1
ATOM 3078 C C . LEU A 1 417 ? 2.042 26.519 -17.756 1.00 29.69 417 LEU A C 1
ATOM 3079 O O . LEU A 1 417 ? 2.236 27.701 -18.098 1.00 32.69 417 LEU A O 1
ATOM 3084 N N . MET A 1 418 ? 2.601 25.501 -18.387 1.00 32.34 418 MET A N 1
ATOM 3085 C CA . MET A 1 418 ? 3.499 25.778 -19.511 1.00 36.13 418 MET A CA 1
ATOM 3086 C C . MET A 1 418 ? 2.737 26.407 -20.680 1.00 34.87 418 MET A C 1
ATOM 3087 O O . MET A 1 418 ? 3.215 27.360 -21.320 1.00 32.57 418 MET A O 1
ATOM 3092 N N . VAL A 1 419 ? 1.551 25.874 -20.980 1.00 34.92 419 VAL A N 1
ATOM 3093 C CA . VAL A 1 419 ? 0.716 26.429 -22.053 1.00 34.90 419 VAL A CA 1
ATOM 3094 C C . VAL A 1 419 ? 0.318 27.870 -21.759 1.00 35.11 419 VAL A C 1
ATOM 3095 O O . VAL A 1 419 ? 0.318 28.722 -22.656 1.00 34.03 419 VAL A O 1
ATOM 3099 N N . ILE A 1 420 ? -0.061 28.171 -20.507 1.00 34.41 420 ILE A N 1
ATOM 3100 C CA . ILE A 1 420 ? -0.389 29.540 -20.125 1.00 36.13 420 ILE A CA 1
ATOM 3101 C C . ILE A 1 420 ? 0.800 30.467 -20.347 1.00 35.63 420 ILE A C 1
ATOM 3102 O O . ILE A 1 420 ? 0.643 31.591 -20.831 1.00 35.87 420 ILE A O 1
ATOM 3107 N N . THR A 1 421 ? 2.010 30.007 -20.010 1.00 33.62 421 THR A N 1
ATOM 3108 C CA . THR A 1 421 ? 3.190 30.840 -20.240 1.00 35.20 421 THR A CA 1
ATOM 3109 C C . THR A 1 421 ? 3.341 31.174 -21.722 1.00 33.75 421 THR A C 1
ATOM 3110 O O . THR A 1 421 ? 3.589 32.335 -22.103 1.00 36.42 421 THR A O 1
ATOM 3114 N N . ALA A 1 422 ? 3.248 30.153 -22.565 1.00 36.40 422 ALA A N 1
ATOM 3115 C CA . ALA A 1 422 ? 3.346 30.388 -24.002 1.00 37.11 422 ALA A CA 1
ATOM 3116 C C . ALA A 1 422 ? 2.246 31.333 -24.480 1.00 39.25 422 ALA A C 1
ATOM 3117 O O . ALA A 1 422 ? 2.505 32.231 -25.287 1.00 35.23 422 ALA A O 1
ATOM 3119 N N . MET A 1 423 ? 1.012 31.137 -24.011 1.00 37.89 423 MET A N 1
ATOM 3120 C CA . MET A 1 423 ? -0.101 32.012 -24.406 1.00 39.88 423 MET A CA 1
ATOM 3121 C C . MET A 1 423 ? 0.168 33.453 -24.012 1.00 38.55 423 MET A C 1
ATOM 3122 O O . MET A 1 423 ? -0.111 34.382 -24.774 1.00 39.99 423 MET A O 1
ATOM 3127 N N . TYR A 1 424 ? 0.635 33.660 -22.782 1.00 35.90 424 TYR A N 1
ATOM 3128 C CA . TYR A 1 424 ? 0.938 35.009 -22.338 1.00 37.48 424 TYR A CA 1
ATOM 3129 C C . TYR A 1 424 ? 1.977 35.640 -23.241 1.00 38.77 424 TYR A C 1
ATOM 3130 O O . TYR A 1 424 ? 1.833 36.782 -23.675 1.00 40.82 424 TYR A O 1
ATOM 3139 N N . ALA A 1 425 ? 3.047 34.909 -23.535 1.00 36.33 425 ALA A N 1
ATOM 3140 C CA . ALA A 1 425 ? 4.099 35.486 -24.371 1.00 38.54 425 ALA A CA 1
ATOM 3141 C C . ALA A 1 425 ? 3.592 35.801 -25.775 1.00 41.58 425 ALA A C 1
ATOM 3142 O O . ALA A 1 425 ? 3.881 36.873 -26.324 1.00 42.68 425 ALA A O 1
ATOM 3144 N N . LEU A 1 426 ? 2.826 34.884 -26.369 1.00 39.97 426 LEU A N 1
ATOM 3145 C CA . LEU A 1 426 ? 2.360 35.082 -27.733 1.00 43.37 426 LEU A CA 1
ATOM 3146 C C . LEU A 1 426 ? 1.287 36.166 -27.809 1.00 47.94 426 LEU A C 1
ATOM 3147 O O . LEU A 1 426 ? 1.166 36.829 -28.834 1.00 49.62 426 LEU A O 1
ATOM 3152 N N . ASN A 1 427 ? 0.510 36.362 -26.745 1.00 44.22 427 ASN A N 1
ATOM 3153 C CA . ASN A 1 427 ? -0.590 37.315 -26.821 1.00 44.02 427 ASN A CA 1
ATOM 3154 C C . ASN A 1 427 ? -0.218 38.692 -26.314 1.00 51.33 427 ASN A C 1
ATOM 3155 O O . ASN A 1 427 ? -0.831 39.682 -26.733 1.00 53.41 427 ASN A O 1
ATOM 3160 N N . TYR A 1 428 ? 0.769 38.786 -25.422 1.00 42.41 428 TYR A N 1
ATOM 3161 C CA . TYR A 1 428 ? 1.055 40.042 -24.749 1.00 46.29 428 TYR A CA 1
ATOM 3162 C C . TYR A 1 428 ? 2.408 40.648 -25.095 1.00 50.80 428 TYR A C 1
ATOM 3163 O O . TYR A 1 428 ? 2.724 41.743 -24.592 1.00 52.00 428 TYR A O 1
ATOM 3172 N N . ASN A 1 429 ? 3.206 40.027 -25.958 1.00 47.04 429 ASN A N 1
ATOM 3173 C CA . ASN A 1 429 ? 4.398 40.744 -26.385 1.00 44.42 429 ASN A CA 1
ATOM 3174 C C . ASN A 1 429 ? 4.007 42.032 -27.108 1.00 54.42 429 ASN A C 1
ATOM 3175 O O . ASN A 1 429 ? 3.014 42.080 -27.842 1.00 49.56 429 ASN A O 1
ATOM 3180 N N . ARG A 1 430 ? 4.763 43.098 -26.835 1.00 56.51 430 ARG A N 1
ATOM 3181 C CA . ARG A 1 430 ? 4.526 44.468 -27.311 1.00 60.12 430 ARG A CA 1
ATOM 3182 C C . ARG A 1 430 ? 3.530 45.255 -26.458 1.00 59.80 430 ARG A C 1
ATOM 3183 O O . ARG A 1 430 ? 3.372 46.463 -26.650 1.00 67.73 430 ARG A O 1
ATOM 3191 N N . LEU A 1 431 ? 2.854 44.580 -25.527 1.00 56.49 431 LEU A N 1
ATOM 3192 C CA . LEU A 1 431 ? 1.985 45.227 -24.548 1.00 61.98 431 LEU A CA 1
ATOM 3193 C C . LEU A 1 431 ? 2.651 45.103 -23.180 1.00 59.45 431 LEU A C 1
ATOM 3194 O O . LEU A 1 431 ? 2.636 46.051 -22.385 1.00 60.59 431 LEU A O 1
ATOM 3199 N N . HIS A 1 432 ? 3.257 43.949 -22.918 1.00 49.36 432 HIS A N 1
ATOM 3200 C CA . HIS A 1 432 ? 3.944 43.673 -21.665 1.00 48.32 432 HIS A CA 1
ATOM 3201 C C . HIS A 1 432 ? 5.125 44.604 -21.446 1.00 52.32 432 HIS A C 1
ATOM 3202 O O . HIS A 1 432 ? 5.966 44.790 -22.336 1.00 50.77 432 HIS A O 1
ATOM 3209 N N . LYS A 1 433 ? 5.199 45.171 -20.247 1.00 48.66 433 LYS A N 1
ATOM 3210 C CA . LYS A 1 433 ? 6.320 46.006 -19.854 1.00 46.92 433 LYS A CA 1
ATOM 3211 C C . LYS A 1 433 ? 7.295 45.141 -19.066 1.00 45.36 433 LYS A C 1
ATOM 3212 O O . LYS A 1 433 ? 6.882 44.399 -18.171 1.00 49.33 433 LYS A O 1
ATOM 3218 N N . ASN A 1 434 ? 8.581 45.220 -19.422 1.00 49.16 434 ASN A N 1
ATOM 3219 C CA . ASN A 1 434 ? 9.624 44.370 -18.855 1.00 46.98 434 ASN A CA 1
ATOM 3220 C C . ASN A 1 434 ? 10.276 45.083 -17.678 1.00 51.65 434 ASN A C 1
ATOM 3221 O O . ASN A 1 434 ? 10.625 46.256 -17.799 1.00 50.82 434 ASN A O 1
ATOM 3226 N N . PRO A 1 435 ? 10.432 44.414 -16.533 1.00 48.77 435 PRO A N 1
ATOM 3227 C CA . PRO A 1 435 ? 11.119 45.055 -15.404 1.00 52.52 435 PRO A CA 1
ATOM 3228 C C . PRO A 1 435 ? 12.528 45.508 -15.743 1.00 52.99 435 PRO A C 1
ATOM 3229 O O . PRO A 1 435 ? 12.970 46.553 -15.238 1.00 51.27 435 PRO A O 1
ATOM 3233 N N . TYR A 1 436 ? 13.261 44.760 -16.566 1.00 49.37 436 TYR A N 1
ATOM 3234 C CA . TYR A 1 436 ? 14.606 45.165 -16.999 1.00 49.47 436 TYR A CA 1
ATOM 3235 C C . TYR A 1 436 ? 14.715 45.083 -18.513 1.00 51.41 436 TYR A C 1
ATOM 3236 O O . TYR A 1 436 ? 15.318 44.148 -19.053 1.00 50.53 436 TYR A O 1
ATOM 3245 N N . PRO A 1 437 ? 14.173 46.061 -19.224 1.00 53.80 437 PRO A N 1
ATOM 3246 C CA . PRO A 1 437 ? 14.137 45.977 -20.684 1.00 58.19 437 PRO A CA 1
ATOM 3247 C C . PRO A 1 437 ? 15.521 46.107 -21.306 1.00 58.27 437 PRO A C 1
ATOM 3248 O O . PRO A 1 437 ? 16.474 46.646 -20.720 1.00 57.35 437 PRO A O 1
ATOM 3252 N N . LEU A 1 438 ? 15.632 45.584 -22.523 1.00 54.57 438 LEU A N 1
ATOM 3253 C CA . LEU A 1 438 ? 16.835 45.849 -23.288 1.00 57.76 438 LEU A CA 1
ATOM 3254 C C . LEU A 1 438 ? 16.931 47.340 -23.575 1.00 59.07 438 LEU A C 1
ATOM 3255 O O . LEU A 1 438 ? 15.974 48.096 -23.423 1.00 63.21 438 LEU A O 1
ATOM 3260 N N . ASP A 1 439 ? 18.103 47.765 -24.004 1.00 71.02 439 ASP A N 1
ATOM 3261 C CA . ASP A 1 439 ? 18.200 49.138 -24.468 1.00 85.26 439 ASP A CA 1
ATOM 3262 C C . ASP A 1 439 ? 17.400 49.317 -25.763 1.00 94.35 439 ASP A C 1
ATOM 3263 O O . ASP A 1 439 ? 17.103 48.353 -26.481 1.00 93.82 439 ASP A O 1
ATOM 3268 N N . ALA A 1 440 ? 17.016 50.560 -26.034 1.00 101.90 440 ALA A N 1
ATOM 3269 C CA . ALA A 1 440 ? 16.209 50.864 -27.209 1.00 109.62 440 ALA A CA 1
ATOM 3270 C C . ALA A 1 440 ? 16.843 50.255 -28.463 1.00 119.09 440 ALA A C 1
ATOM 3271 O O . ALA A 1 440 ? 18.071 50.310 -28.623 1.00 123.15 440 ALA A O 1
ATOM 3273 N N . PRO A 1 441 ? 16.038 49.668 -29.382 1.00 118.75 441 PRO A N 1
ATOM 3274 C CA . PRO A 1 441 ? 16.539 49.052 -30.624 1.00 117.40 441 PRO A CA 1
ATOM 3275 C C . PRO A 1 441 ? 17.610 49.872 -31.357 1.00 119.79 441 PRO A C 1
ATOM 3276 O O . PRO A 1 441 ? 17.408 51.050 -31.686 1.00 121.54 441 PRO A O 1
ATOM 3280 N N . ASP B 1 6 ? 39.652 39.718 -22.387 1.00 120.22 6 ASP B N 1
ATOM 3281 C CA . ASP B 1 6 ? 39.689 38.351 -22.980 1.00 117.05 6 ASP B CA 1
ATOM 3282 C C . ASP B 1 6 ? 40.939 37.547 -22.604 1.00 116.47 6 ASP B C 1
ATOM 3283 O O . ASP B 1 6 ? 41.424 36.790 -23.456 1.00 116.40 6 ASP B O 1
ATOM 3288 N N . ALA B 1 7 ? 41.444 37.644 -21.392 1.00 116.07 7 ALA B N 1
ATOM 3289 C CA . ALA B 1 7 ? 42.635 36.849 -21.052 1.00 111.88 7 ALA B CA 1
ATOM 3290 C C . ALA B 1 7 ? 42.138 35.474 -20.634 1.00 106.08 7 ALA B C 1
ATOM 3291 O O . ALA B 1 7 ? 42.724 34.473 -21.042 1.00 106.49 7 ALA B O 1
ATOM 3293 N N . HIS B 1 8 ? 41.079 35.475 -19.861 1.00 101.18 8 HIS B N 1
ATOM 3294 C CA . HIS B 1 8 ? 40.508 34.201 -19.372 1.00 97.90 8 HIS B CA 1
ATOM 3295 C C . HIS B 1 8 ? 39.259 33.856 -20.178 1.00 85.96 8 HIS B C 1
ATOM 3296 O O . HIS B 1 8 ? 38.568 32.964 -19.726 1.00 90.63 8 HIS B O 1
ATOM 3303 N N . LYS B 1 9 ? 38.957 34.527 -21.273 1.00 73.59 9 LYS B N 1
ATOM 3304 C CA . LYS B 1 9 ? 37.741 34.217 -22.014 1.00 63.41 9 LYS B CA 1
ATOM 3305 C C . LYS B 1 9 ? 37.991 33.075 -23.001 1.00 60.00 9 LYS B C 1
ATOM 3306 O O . LYS B 1 9 ? 39.111 32.878 -23.492 1.00 53.51 9 LYS B O 1
ATOM 3312 N N . VAL B 1 10 ? 36.925 32.386 -23.318 1.00 50.59 10 VAL B N 1
ATOM 3313 C CA . VAL B 1 10 ? 36.948 31.138 -24.059 1.00 51.44 10 VAL B CA 1
ATOM 3314 C C . VAL B 1 10 ? 36.599 31.443 -25.500 1.00 52.35 10 VAL B C 1
ATOM 3315 O O . VAL B 1 10 ? 35.691 32.232 -25.784 1.00 49.74 10 VAL B O 1
ATOM 3319 N N . GLY B 1 11 ? 37.361 30.848 -26.422 1.00 53.26 11 GLY B N 1
ATOM 3320 C CA . GLY B 1 11 ? 37.168 31.088 -27.831 1.00 48.45 11 GLY B CA 1
ATOM 3321 C C . GLY B 1 11 ? 36.012 30.283 -28.411 1.00 48.74 11 GLY B C 1
ATOM 3322 O O . GLY B 1 11 ? 35.413 29.400 -27.787 1.00 45.79 11 GLY B O 1
ATOM 3323 N N . LEU B 1 12 ? 35.714 30.608 -29.670 1.00 47.48 12 LEU B N 1
ATOM 3324 C CA . LEU B 1 12 ? 34.541 30.068 -30.348 1.00 48.47 12 LEU B CA 1
ATOM 3325 C C . LEU B 1 12 ? 34.588 28.547 -30.448 1.00 50.38 12 LEU B C 1
ATOM 3326 O O . LEU B 1 12 ? 33.599 27.869 -30.153 1.00 49.06 12 LEU B O 1
ATOM 3331 N N . ILE B 1 13 ? 35.713 27.979 -30.890 1.00 47.56 13 ILE B N 1
ATOM 3332 C CA . ILE B 1 13 ? 35.767 26.529 -31.082 1.00 47.32 13 ILE B CA 1
ATOM 3333 C C . ILE B 1 13 ? 35.519 25.796 -29.770 1.00 44.77 13 ILE B C 1
ATOM 3334 O O . ILE B 1 13 ? 34.671 24.893 -29.739 1.00 43.68 13 ILE B O 1
ATOM 3339 N N . PRO B 1 14 ? 36.221 26.098 -28.683 1.00 45.20 14 PRO B N 1
ATOM 3340 C CA . PRO B 1 14 ? 35.929 25.377 -27.429 1.00 43.22 14 PRO B CA 1
ATOM 3341 C C . PRO B 1 14 ? 34.505 25.581 -26.961 1.00 42.87 14 PRO B C 1
ATOM 3342 O O . PRO B 1 14 ? 33.915 24.632 -26.456 1.00 41.29 14 PRO B O 1
ATOM 3346 N N . VAL B 1 15 ? 33.930 26.778 -27.086 1.00 42.42 15 VAL B N 1
ATOM 3347 C CA . VAL B 1 15 ? 32.543 26.949 -26.634 1.00 40.37 15 VAL B CA 1
ATOM 3348 C C . VAL B 1 15 ? 31.588 26.091 -27.456 1.00 43.54 15 VAL B C 1
ATOM 3349 O O . VAL B 1 15 ? 30.655 25.456 -26.917 1.00 40.76 15 VAL B O 1
ATOM 3353 N N . THR B 1 16 ? 31.781 26.067 -28.777 1.00 40.55 16 THR B N 1
ATOM 3354 C CA . THR B 1 16 ? 30.933 25.234 -29.633 1.00 43.19 16 THR B CA 1
ATOM 3355 C C . THR B 1 16 ? 31.016 23.766 -29.238 1.00 40.07 16 THR B C 1
ATOM 3356 O O . THR B 1 16 ? 29.988 23.058 -29.179 1.00 38.86 16 THR B O 1
ATOM 3360 N N . LEU B 1 17 ? 32.233 23.284 -28.982 1.00 38.63 17 LEU B N 1
ATOM 3361 C CA . LEU B 1 17 ? 32.432 21.906 -28.560 1.00 38.63 17 LEU B CA 1
ATOM 3362 C C . LEU B 1 17 ? 31.830 21.656 -27.180 1.00 39.43 17 LEU B C 1
ATOM 3363 O O . LEU B 1 17 ? 31.372 20.545 -26.916 1.00 39.03 17 LEU B O 1
ATOM 3368 N N . MET B 1 18 ? 31.809 22.657 -26.300 1.00 37.99 18 MET B N 1
ATOM 3369 C CA . MET B 1 18 ? 31.079 22.512 -25.043 1.00 37.77 18 MET B CA 1
ATOM 3370 C C . MET B 1 18 ? 29.594 22.317 -25.296 1.00 39.59 18 MET B C 1
ATOM 3371 O O . MET B 1 18 ? 28.959 21.489 -24.664 1.00 36.77 18 MET B O 1
ATOM 3376 N N . VAL B 1 19 ? 29.021 23.079 -26.216 1.00 36.93 19 VAL B N 1
ATOM 3377 C CA . VAL B 1 19 ? 27.594 22.922 -26.507 1.00 38.13 19 VAL B CA 1
ATOM 3378 C C . VAL B 1 19 ? 27.333 21.512 -27.020 1.00 38.88 19 VAL B C 1
ATOM 3379 O O . VAL B 1 19 ? 26.466 20.784 -26.507 1.00 34.76 19 VAL B O 1
ATOM 3383 N N . SER B 1 20 ? 28.090 21.088 -28.035 1.00 37.42 20 SER B N 1
ATOM 3384 C CA . SER B 1 20 ? 27.824 19.776 -28.617 1.00 37.00 20 SER B CA 1
ATOM 3385 C C . SER B 1 20 ? 28.147 18.656 -27.632 1.00 36.78 20 SER B C 1
ATOM 3386 O O . SER B 1 20 ? 27.402 17.665 -27.548 1.00 39.26 20 SER B O 1
ATOM 3389 N N . GLY B 1 21 ? 29.221 18.799 -26.844 1.00 34.93 21 GLY B N 1
ATOM 3390 C CA . GLY B 1 21 ? 29.559 17.767 -25.884 1.00 35.27 21 GLY B CA 1
ATOM 3391 C C . GLY B 1 21 ? 28.595 17.690 -24.716 1.00 32.82 21 GLY B C 1
ATOM 3392 O O . GLY B 1 21 ? 28.332 16.599 -24.201 1.00 35.72 21 GLY B O 1
ATOM 3393 N N . ASN B 1 22 ? 28.073 18.839 -24.265 1.00 34.65 22 ASN B N 1
ATOM 3394 C CA . ASN B 1 22 ? 27.085 18.834 -23.187 1.00 36.85 22 ASN B CA 1
ATOM 3395 C C . ASN B 1 22 ? 25.790 18.203 -23.658 1.00 38.23 22 ASN B C 1
ATOM 3396 O O . ASN B 1 22 ? 25.082 17.567 -22.871 1.00 34.85 22 ASN B O 1
ATOM 3401 N N . ILE B 1 23 ? 25.443 18.431 -24.926 1.00 34.57 23 ILE B N 1
ATOM 3402 C CA . ILE B 1 23 ? 24.243 17.845 -25.502 1.00 35.36 23 ILE B CA 1
ATOM 3403 C C . ILE B 1 23 ? 24.408 16.337 -25.670 1.00 39.16 23 ILE B C 1
ATOM 3404 O O . ILE B 1 23 ? 23.545 15.550 -25.260 1.00 36.08 23 ILE B O 1
ATOM 3409 N N . MET B 1 24 ? 25.471 15.941 -26.327 1.00 32.71 24 MET B N 1
ATOM 3410 C CA . MET B 1 24 ? 25.696 14.525 -26.698 1.00 36.86 24 MET B CA 1
ATOM 3411 C C . MET B 1 24 ? 26.087 13.634 -25.537 1.00 44.25 24 MET B C 1
ATOM 3412 O O . MET B 1 24 ? 25.646 12.539 -25.557 1.00 43.33 24 MET B O 1
ATOM 3417 N N . GLY B 1 25 ? 27.048 14.042 -24.747 1.00 43.92 25 GLY B N 1
ATOM 3418 C CA . GLY B 1 25 ? 27.325 13.441 -23.436 1.00 50.81 25 GLY B CA 1
ATOM 3419 C C . GLY B 1 25 ? 27.268 11.942 -23.393 1.00 49.26 25 GLY B C 1
ATOM 3420 O O . GLY B 1 25 ? 27.925 11.310 -24.158 1.00 52.05 25 GLY B O 1
ATOM 3421 N N . SER B 1 26 ? 26.565 11.432 -22.414 1.00 54.80 26 SER B N 1
ATOM 3422 C CA . SER B 1 26 ? 26.327 9.981 -22.215 1.00 67.38 26 SER B CA 1
ATOM 3423 C C . SER B 1 26 ? 25.346 9.421 -23.230 1.00 61.58 26 SER B C 1
ATOM 3424 O O . SER B 1 26 ? 25.540 8.303 -23.681 1.00 72.41 26 SER B O 1
ATOM 3427 N N . GLY B 1 27 ? 24.347 10.182 -23.568 1.00 45.37 27 GLY B N 1
ATOM 3428 C CA . GLY B 1 27 ? 23.239 9.674 -24.383 1.00 45.01 27 GLY B CA 1
ATOM 3429 C C . GLY B 1 27 ? 23.596 9.201 -25.766 1.00 46.45 27 GLY B C 1
ATOM 3430 O O . GLY B 1 27 ? 23.008 8.235 -26.172 1.00 42.61 27 GLY B O 1
ATOM 3431 N N . VAL B 1 28 ? 24.525 9.828 -26.441 1.00 43.75 28 VAL B N 1
ATOM 3432 C CA . VAL B 1 28 ? 24.689 9.515 -27.868 1.00 46.32 28 VAL B CA 1
ATOM 3433 C C . VAL B 1 28 ? 24.991 8.030 -28.075 1.00 43.25 28 VAL B C 1
ATOM 3434 O O . VAL B 1 28 ? 24.445 7.394 -28.995 1.00 45.47 28 VAL B O 1
ATOM 3438 N N . PHE B 1 29 ? 25.834 7.429 -27.216 1.00 39.77 29 PHE B N 1
ATOM 3439 C CA . PHE B 1 29 ? 26.246 6.032 -27.418 1.00 45.45 29 PHE B CA 1
ATOM 3440 C C . PHE B 1 29 ? 25.161 5.031 -27.039 1.00 48.94 29 PHE B C 1
ATOM 3441 O O . PHE B 1 29 ? 25.287 3.849 -27.373 1.00 52.03 29 PHE B O 1
ATOM 3449 N N . LEU B 1 30 ? 24.104 5.489 -26.367 1.00 44.01 30 LEU B N 1
ATOM 3450 C CA . LEU B 1 30 ? 23.015 4.648 -25.901 1.00 48.85 30 LEU B CA 1
ATOM 3451 C C . LEU B 1 30 ? 21.749 4.817 -26.716 1.00 44.46 30 LEU B C 1
ATOM 3452 O O . LEU B 1 30 ? 20.857 3.966 -26.618 1.00 45.93 30 LEU B O 1
ATOM 3457 N N . LEU B 1 31 ? 21.646 5.886 -27.502 1.00 40.92 31 LEU B N 1
ATOM 3458 C CA . LEU B 1 31 ? 20.459 6.149 -28.316 1.00 44.46 31 LEU B CA 1
ATOM 3459 C C . LEU B 1 31 ? 20.013 4.972 -29.160 1.00 44.25 31 LEU B C 1
ATOM 3460 O O . LEU B 1 31 ? 18.804 4.692 -29.194 1.00 50.37 31 LEU B O 1
ATOM 3465 N N . PRO B 1 32 ? 20.888 4.318 -29.925 1.00 51.13 32 PRO B N 1
ATOM 3466 C CA . PRO B 1 32 ? 20.398 3.232 -30.787 1.00 53.14 32 PRO B CA 1
ATOM 3467 C C . PRO B 1 32 ? 19.748 2.108 -29.993 1.00 53.92 32 PRO B C 1
ATOM 3468 O O . PRO B 1 32 ? 18.755 1.524 -30.445 1.00 53.87 32 PRO B O 1
ATOM 3472 N N . ALA B 1 33 ? 20.254 1.807 -28.797 1.00 52.64 33 ALA B N 1
ATOM 3473 C CA . ALA B 1 33 ? 19.633 0.754 -28.002 1.00 58.82 33 ALA B CA 1
ATOM 3474 C C . ALA B 1 33 ? 18.262 1.187 -27.505 1.00 59.32 33 ALA B C 1
ATOM 3475 O O . ALA B 1 33 ? 17.326 0.381 -27.464 1.00 57.06 33 ALA B O 1
ATOM 3477 N N . ASN B 1 34 ? 18.123 2.463 -27.136 1.00 51.63 34 ASN B N 1
ATOM 3478 C CA . ASN B 1 34 ? 16.838 2.954 -26.669 1.00 52.05 34 ASN B CA 1
ATOM 3479 C C . ASN B 1 34 ? 15.817 3.032 -27.801 1.00 53.13 34 ASN B C 1
ATOM 3480 O O . ASN B 1 34 ? 14.619 2.830 -27.577 1.00 60.27 34 ASN B O 1
ATOM 3485 N N . LEU B 1 35 ? 16.269 3.338 -29.009 1.00 41.51 35 LEU B N 1
ATOM 3486 C CA . LEU B 1 35 ? 15.356 3.478 -30.138 1.00 46.53 35 LEU B CA 1
ATOM 3487 C C . LEU B 1 35 ? 15.029 2.137 -30.796 1.00 48.86 35 LEU B C 1
ATOM 3488 O O . LEU B 1 35 ? 14.010 2.030 -31.476 1.00 43.16 35 LEU B O 1
ATOM 3493 N N . ALA B 1 36 ? 15.858 1.118 -30.569 1.00 47.28 36 ALA B N 1
ATOM 3494 C CA . ALA B 1 36 ? 15.639 -0.193 -31.162 1.00 49.36 36 ALA B CA 1
ATOM 3495 C C . ALA B 1 36 ? 14.309 -0.806 -30.739 1.00 49.18 36 ALA B C 1
ATOM 3496 O O . ALA B 1 36 ? 13.750 -1.626 -31.483 1.00 45.02 36 ALA B O 1
ATOM 3498 N N . SER B 1 37 ? 13.778 -0.435 -29.556 1.00 45.01 37 SER B N 1
ATOM 3499 C CA . SER B 1 37 ? 12.487 -0.983 -29.138 1.00 53.83 37 SER B CA 1
ATOM 3500 C C . SER B 1 37 ? 11.331 -0.465 -29.983 1.00 47.18 37 SER B C 1
ATOM 3501 O O . SER B 1 37 ? 10.242 -1.047 -29.950 1.00 52.31 37 SER B O 1
ATOM 3504 N N . THR B 1 38 ? 11.547 0.620 -30.721 1.00 39.91 38 THR B N 1
ATOM 3505 C CA . THR B 1 38 ? 10.578 1.174 -31.668 1.00 46.59 38 THR B CA 1
ATOM 3506 C C . THR B 1 38 ? 10.883 0.772 -33.101 1.00 44.79 38 THR B C 1
ATOM 3507 O O . THR B 1 38 ? 9.994 0.280 -33.797 1.00 47.72 38 THR B O 1
ATOM 3511 N N . GLY B 1 39 ? 12.135 0.955 -33.545 1.00 37.96 39 GLY B N 1
ATOM 3512 C CA . GLY B 1 39 ? 12.547 0.542 -34.888 1.00 42.04 39 GLY B CA 1
ATOM 3513 C C . GLY B 1 39 ? 12.893 1.748 -35.753 1.00 42.26 39 GLY B C 1
ATOM 3514 O O . GLY B 1 39 ? 12.993 2.880 -35.271 1.00 41.82 39 GLY B O 1
ATOM 3515 N N . GLY B 1 40 ? 13.063 1.485 -37.057 1.00 48.65 40 GLY B N 1
ATOM 3516 C CA . GLY B 1 40 ? 13.547 2.505 -37.965 1.00 54.71 40 GLY B CA 1
ATOM 3517 C C . GLY B 1 40 ? 12.591 3.653 -38.190 1.00 53.12 40 GLY B C 1
ATOM 3518 O O . GLY B 1 40 ? 13.017 4.724 -38.644 1.00 47.78 40 GLY B O 1
ATOM 3519 N N . ILE B 1 41 ? 11.305 3.461 -37.892 1.00 55.33 41 ILE B N 1
ATOM 3520 C CA . ILE B 1 41 ? 10.347 4.561 -37.892 1.00 51.99 41 ILE B CA 1
ATOM 3521 C C . ILE B 1 41 ? 10.794 5.687 -36.976 1.00 44.05 41 ILE B C 1
ATOM 3522 O O . ILE B 1 41 ? 10.326 6.830 -37.099 1.00 43.26 41 ILE B O 1
ATOM 3527 N N . ALA B 1 42 ? 11.751 5.430 -36.074 1.00 46.44 42 ALA B N 1
ATOM 3528 C CA . ALA B 1 42 ? 12.355 6.497 -35.302 1.00 49.12 42 ALA B CA 1
ATOM 3529 C C . ALA B 1 42 ? 12.825 7.664 -36.183 1.00 45.57 42 ALA B C 1
ATOM 3530 O O . ALA B 1 42 ? 12.887 8.798 -35.708 1.00 45.11 42 ALA B O 1
ATOM 3532 N N . ILE B 1 43 ? 13.097 7.419 -37.467 1.00 42.61 43 ILE B N 1
ATOM 3533 C CA . ILE B 1 43 ? 13.548 8.529 -38.307 1.00 43.92 43 ILE B CA 1
ATOM 3534 C C . ILE B 1 43 ? 12.532 9.671 -38.264 1.00 42.03 43 ILE B C 1
ATOM 3535 O O . ILE B 1 43 ? 12.908 10.839 -38.160 1.00 43.78 43 ILE B O 1
ATOM 3540 N N . TYR B 1 44 ? 11.226 9.342 -38.254 1.00 46.18 44 TYR B N 1
ATOM 3541 C CA . TYR B 1 44 ? 10.181 10.376 -38.158 1.00 46.45 44 TYR B CA 1
ATOM 3542 C C . TYR B 1 44 ? 10.305 11.165 -36.863 1.00 41.48 44 TYR B C 1
ATOM 3543 O O . TYR B 1 44 ? 10.269 12.408 -36.857 1.00 41.64 44 TYR B O 1
ATOM 3552 N N . GLY B 1 45 ? 10.448 10.462 -35.744 1.00 41.60 45 GLY B N 1
ATOM 3553 C CA . GLY B 1 45 ? 10.693 11.159 -34.498 1.00 40.64 45 GLY B CA 1
ATOM 3554 C C . GLY B 1 45 ? 11.894 12.076 -34.576 1.00 46.49 45 GLY B C 1
ATOM 3555 O O . GLY B 1 45 ? 11.841 13.229 -34.144 1.00 40.27 45 GLY B O 1
ATOM 3556 N N . TRP B 1 46 ? 12.988 11.594 -35.195 1.00 45.21 46 TRP B N 1
ATOM 3557 C CA . TRP B 1 46 ? 14.161 12.460 -35.292 1.00 43.39 46 TRP B CA 1
ATOM 3558 C C . TRP B 1 46 ? 13.812 13.729 -36.047 1.00 41.06 46 TRP B C 1
ATOM 3559 O O . TRP B 1 46 ? 14.199 14.836 -35.652 1.00 41.84 46 TRP B O 1
ATOM 3570 N N . LEU B 1 47 ? 13.044 13.590 -37.126 1.00 43.22 47 LEU B N 1
ATOM 3571 C CA . LEU B 1 47 ? 12.741 14.773 -37.916 1.00 45.50 47 LEU B CA 1
ATOM 3572 C C . LEU B 1 47 ? 11.982 15.797 -37.078 1.00 39.35 47 LEU B C 1
ATOM 3573 O O . LEU B 1 47 ? 12.264 17.001 -37.154 1.00 41.61 47 LEU B O 1
ATOM 3578 N N . VAL B 1 48 ? 11.027 15.325 -36.264 1.00 42.26 48 VAL B N 1
ATOM 3579 C CA . VAL B 1 48 ? 10.247 16.241 -35.450 1.00 42.23 48 VAL B CA 1
ATOM 3580 C C . VAL B 1 48 ? 11.157 16.881 -34.412 1.00 42.10 48 VAL B C 1
ATOM 3581 O O . VAL B 1 48 ? 11.153 18.108 -34.214 1.00 38.47 48 VAL B O 1
ATOM 3585 N N . THR B 1 49 ? 12.030 16.066 -33.813 1.00 41.40 49 THR B N 1
ATOM 3586 C CA . THR B 1 49 ? 12.871 16.553 -32.715 1.00 38.03 49 THR B CA 1
ATOM 3587 C C . THR B 1 49 ? 13.827 17.609 -33.223 1.00 37.60 49 THR B C 1
ATOM 3588 O O . THR B 1 49 ? 13.969 18.689 -32.630 1.00 39.70 49 THR B O 1
ATOM 3592 N N . ILE B 1 50 ? 14.467 17.330 -34.361 1.00 37.11 50 ILE B N 1
ATOM 3593 C CA . ILE B 1 50 ? 15.463 18.254 -34.837 1.00 41.67 50 ILE B CA 1
ATOM 3594 C C . ILE B 1 50 ? 14.816 19.562 -35.275 1.00 42.01 50 ILE B C 1
ATOM 3595 O O . ILE B 1 50 ? 15.433 20.626 -35.142 1.00 39.63 50 ILE B O 1
ATOM 3600 N N . ILE B 1 51 ? 13.569 19.537 -35.760 1.00 42.92 51 ILE B N 1
ATOM 3601 C CA . ILE B 1 51 ? 12.969 20.835 -36.070 1.00 44.55 51 ILE B CA 1
ATOM 3602 C C . ILE B 1 51 ? 12.744 21.622 -34.774 1.00 40.81 51 ILE B C 1
ATOM 3603 O O . ILE B 1 51 ? 12.996 22.834 -34.701 1.00 40.84 51 ILE B O 1
ATOM 3608 N N . GLY B 1 52 ? 12.294 20.931 -33.729 1.00 39.49 52 GLY B N 1
ATOM 3609 C CA . GLY B 1 52 ? 11.996 21.610 -32.476 1.00 42.78 52 GLY B CA 1
ATOM 3610 C C . GLY B 1 52 ? 13.261 22.106 -31.811 1.00 40.06 52 GLY B C 1
ATOM 3611 O O . GLY B 1 52 ? 13.334 23.258 -31.358 1.00 38.94 52 GLY B O 1
ATOM 3612 N N . ALA B 1 53 ? 14.297 21.257 -31.781 1.00 38.71 53 ALA B N 1
ATOM 3613 C CA . ALA B 1 53 ? 15.558 21.631 -31.152 1.00 40.14 53 ALA B CA 1
ATOM 3614 C C . ALA B 1 53 ? 16.244 22.759 -31.917 1.00 41.64 53 ALA B C 1
ATOM 3615 O O . ALA B 1 53 ? 16.778 23.709 -31.319 1.00 38.03 53 ALA B O 1
ATOM 3617 N N . LEU B 1 54 ? 16.243 22.689 -33.255 1.00 37.08 54 LEU B N 1
ATOM 3618 C CA . LEU B 1 54 ? 16.779 23.807 -34.004 1.00 41.26 54 LEU B CA 1
ATOM 3619 C C . LEU B 1 54 ? 16.019 25.068 -33.645 1.00 43.29 54 LEU B C 1
ATOM 3620 O O . LEU B 1 54 ? 16.625 26.131 -33.426 1.00 45.26 54 LEU B O 1
ATOM 3625 N N . GLY B 1 55 ? 14.688 24.951 -33.511 1.00 39.79 55 GLY B N 1
ATOM 3626 C CA . GLY B 1 55 ? 13.907 26.116 -33.156 1.00 39.19 55 GLY B CA 1
ATOM 3627 C C . GLY B 1 55 ? 14.377 26.689 -31.847 1.00 37.29 55 GLY B C 1
ATOM 3628 O O . GLY B 1 55 ? 14.655 27.893 -31.736 1.00 38.84 55 GLY B O 1
ATOM 3629 N N . LEU B 1 56 ? 14.539 25.808 -30.857 1.00 35.58 56 LEU B N 1
ATOM 3630 C CA . LEU B 1 56 ? 14.945 26.298 -29.555 1.00 34.48 56 LEU B CA 1
ATOM 3631 C C . LEU B 1 56 ? 16.341 26.894 -29.629 1.00 33.52 56 LEU B C 1
ATOM 3632 O O . LEU B 1 56 ? 16.600 27.954 -29.041 1.00 35.85 56 LEU B O 1
ATOM 3637 N N . SER B 1 57 ? 17.223 26.299 -30.441 1.00 38.22 57 SER B N 1
ATOM 3638 C CA . SER B 1 57 ? 18.572 26.847 -30.543 1.00 42.77 57 SER B CA 1
ATOM 3639 C C . SER B 1 57 ? 18.539 28.242 -31.159 1.00 40.89 57 SER B C 1
ATOM 3640 O O . SER B 1 57 ? 19.255 29.159 -30.712 1.00 38.89 57 SER B O 1
ATOM 3643 N N . MET B 1 58 ? 17.634 28.459 -32.119 1.00 37.73 58 MET B N 1
ATOM 3644 C CA . MET B 1 58 ? 17.533 29.780 -32.726 1.00 43.82 58 MET B CA 1
ATOM 3645 C C . MET B 1 58 ? 17.017 30.788 -31.714 1.00 41.89 58 MET B C 1
ATOM 3646 O O . MET B 1 58 ? 17.497 31.940 -31.652 1.00 42.00 58 MET B O 1
ATOM 3651 N N . VAL B 1 59 ? 16.062 30.358 -30.882 1.00 36.92 59 VAL B N 1
ATOM 3652 C CA . VAL B 1 59 ? 15.596 31.225 -29.824 1.00 38.36 59 VAL B CA 1
ATOM 3653 C C . VAL B 1 59 ? 16.770 31.613 -28.940 1.00 37.23 59 VAL B C 1
ATOM 3654 O O . VAL B 1 59 ? 17.028 32.809 -28.713 1.00 40.81 59 VAL B O 1
ATOM 3658 N N . TYR B 1 60 ? 17.539 30.619 -28.494 1.00 37.89 60 TYR B N 1
ATOM 3659 C CA . TYR B 1 60 ? 18.677 30.948 -27.637 1.00 38.83 60 TYR B CA 1
ATOM 3660 C C . TYR B 1 60 ? 19.664 31.827 -28.393 1.00 41.74 60 TYR B C 1
ATOM 3661 O O . TYR B 1 60 ? 20.146 32.843 -27.857 1.00 39.60 60 TYR B O 1
ATOM 3670 N N . ALA B 1 61 ? 19.887 31.521 -29.685 1.00 41.85 61 ALA B N 1
ATOM 3671 C CA . ALA B 1 61 ? 20.868 32.301 -30.421 1.00 43.86 61 ALA B CA 1
ATOM 3672 C C . ALA B 1 61 ? 20.446 33.753 -30.493 1.00 45.93 61 ALA B C 1
ATOM 3673 O O . ALA B 1 61 ? 21.257 34.665 -30.281 1.00 46.58 61 ALA B O 1
ATOM 3675 N N . LYS B 1 62 ? 19.149 33.987 -30.727 1.00 43.70 62 LYS B N 1
ATOM 3676 C CA . LYS B 1 62 ? 18.730 35.361 -30.901 1.00 44.28 62 LYS B CA 1
ATOM 3677 C C . LYS B 1 62 ? 18.713 36.066 -29.554 1.00 43.85 62 LYS B C 1
ATOM 3678 O O . LYS B 1 62 ? 19.125 37.233 -29.445 1.00 42.65 62 LYS B O 1
ATOM 3684 N N . MET B 1 63 ? 18.322 35.343 -28.506 1.00 46.15 63 MET B N 1
ATOM 3685 C CA . MET B 1 63 ? 18.168 36.020 -27.231 1.00 43.94 63 MET B CA 1
ATOM 3686 C C . MET B 1 63 ? 19.546 36.432 -26.722 1.00 39.36 63 MET B C 1
ATOM 3687 O O . MET B 1 63 ? 19.743 37.578 -26.296 1.00 45.33 63 MET B O 1
ATOM 3692 N N . SER B 1 64 ? 20.526 35.539 -26.874 1.00 42.96 64 SER B N 1
ATOM 3693 C CA . SER B 1 64 ? 21.896 35.825 -26.460 1.00 44.21 64 SER B CA 1
ATOM 3694 C C . SER B 1 64 ? 22.518 36.902 -27.337 1.00 45.66 64 SER B C 1
ATOM 3695 O O . SER B 1 64 ? 23.345 37.696 -26.860 1.00 45.52 64 SER B O 1
ATOM 3698 N N . PHE B 1 65 ? 22.098 36.985 -28.604 1.00 47.75 65 PHE B N 1
ATOM 3699 C CA . PHE B 1 65 ? 22.575 38.084 -29.431 1.00 47.73 65 PHE B CA 1
ATOM 3700 C C . PHE B 1 65 ? 22.079 39.405 -28.873 1.00 47.01 65 PHE B C 1
ATOM 3701 O O . PHE B 1 65 ? 22.839 40.380 -28.776 1.00 53.94 65 PHE B O 1
ATOM 3709 N N . LEU B 1 66 ? 20.812 39.437 -28.446 1.00 52.87 66 LEU B N 1
ATOM 3710 C CA . LEU B 1 66 ? 20.221 40.666 -27.949 1.00 54.47 66 LEU B CA 1
ATOM 3711 C C . LEU B 1 66 ? 20.735 40.993 -26.558 1.00 52.24 66 LEU B C 1
ATOM 3712 O O . LEU B 1 66 ? 20.758 42.164 -26.163 1.00 55.16 66 LEU B O 1
ATOM 3717 N N . ASP B 1 67 ? 21.158 39.998 -25.818 1.00 50.49 67 ASP B N 1
ATOM 3718 C CA . ASP B 1 67 ? 21.544 40.211 -24.436 1.00 58.62 67 ASP B CA 1
ATOM 3719 C C . ASP B 1 67 ? 22.499 39.118 -23.971 1.00 52.30 67 ASP B C 1
ATOM 3720 O O . ASP B 1 67 ? 22.079 38.120 -23.371 1.00 46.88 67 ASP B O 1
ATOM 3725 N N . PRO B 1 68 ? 23.792 39.261 -24.244 1.00 51.10 68 PRO B N 1
ATOM 3726 C CA . PRO B 1 68 ? 24.756 38.234 -23.830 1.00 56.36 68 PRO B CA 1
ATOM 3727 C C . PRO B 1 68 ? 24.990 38.256 -22.321 1.00 59.49 68 PRO B C 1
ATOM 3728 O O . PRO B 1 68 ? 26.128 38.404 -21.871 1.00 60.05 68 PRO B O 1
ATOM 3732 N N . SER B 1 69 ? 23.939 38.147 -21.540 1.00 54.23 69 SER B N 1
ATOM 3733 C CA . SER B 1 69 ? 24.118 38.287 -20.104 1.00 50.40 69 SER B CA 1
ATOM 3734 C C . SER B 1 69 ? 24.655 36.997 -19.499 1.00 42.65 69 SER B C 1
ATOM 3735 O O . SER B 1 69 ? 24.247 35.890 -19.877 1.00 45.15 69 SER B O 1
ATOM 3738 N N . PRO B 1 70 ? 25.561 37.101 -18.531 1.00 41.52 70 PRO B N 1
ATOM 3739 C CA . PRO B 1 70 ? 25.955 35.907 -17.775 1.00 42.73 70 PRO B CA 1
ATOM 3740 C C . PRO B 1 70 ? 24.733 35.228 -17.165 1.00 42.41 70 PRO B C 1
ATOM 3741 O O . PRO B 1 70 ? 23.819 35.890 -16.650 1.00 43.87 70 PRO B O 1
ATOM 3745 N N . GLY B 1 71 ? 24.700 33.899 -17.253 1.00 38.01 71 GLY B N 1
ATOM 3746 C CA . GLY B 1 71 ? 23.622 33.108 -16.703 1.00 35.87 71 GLY B CA 1
ATOM 3747 C C . GLY B 1 71 ? 22.529 32.750 -17.690 1.00 38.74 71 GLY B C 1
ATOM 3748 O O . GLY B 1 71 ? 21.681 31.914 -17.360 1.00 39.40 71 GLY B O 1
ATOM 3749 N N . GLY B 1 72 ? 22.552 33.308 -18.868 1.00 41.30 72 GLY B N 1
ATOM 3750 C CA . GLY B 1 72 ? 21.600 32.944 -19.929 1.00 40.67 72 GLY B CA 1
ATOM 3751 C C . GLY B 1 72 ? 20.154 32.973 -19.491 1.00 36.55 72 GLY B C 1
ATOM 3752 O O . GLY B 1 72 ? 19.679 34.035 -19.202 1.00 37.84 72 GLY B O 1
ATOM 3753 N N . SER B 1 73 ? 19.489 31.831 -19.452 1.00 38.20 73 SER B N 1
ATOM 3754 C CA . SER B 1 73 ? 18.045 31.726 -19.101 1.00 38.30 73 SER B CA 1
ATOM 3755 C C . SER B 1 73 ? 17.704 32.523 -17.845 1.00 36.84 73 SER B C 1
ATOM 3756 O O . SER B 1 73 ? 16.716 33.195 -17.855 1.00 34.92 73 SER B O 1
ATOM 3759 N N . TYR B 1 74 ? 18.471 32.381 -16.801 1.00 36.48 74 TYR B N 1
ATOM 3760 C CA . TYR B 1 74 ? 18.200 33.109 -15.550 1.00 39.39 74 TYR B CA 1
ATOM 3761 C C . TYR B 1 74 ? 18.114 34.604 -15.831 1.00 40.02 74 TYR B C 1
ATOM 3762 O O . TYR B 1 74 ? 17.170 35.229 -15.411 1.00 35.47 74 TYR B O 1
ATOM 3771 N N . ALA B 1 75 ? 19.076 35.148 -16.538 1.00 37.05 75 ALA B N 1
ATOM 3772 C CA . ALA B 1 75 ? 19.107 36.574 -16.785 1.00 36.32 75 ALA B CA 1
ATOM 3773 C C . ALA B 1 75 ? 17.924 36.989 -17.654 1.00 36.32 75 ALA B C 1
ATOM 3774 O O . ALA B 1 75 ? 17.343 38.060 -17.456 1.00 38.92 75 ALA B O 1
ATOM 3776 N N . TYR B 1 76 ? 17.533 36.140 -18.606 1.00 38.16 76 TYR B N 1
ATOM 3777 C CA . TYR B 1 76 ? 16.446 36.557 -19.474 1.00 36.28 76 TYR B CA 1
ATOM 3778 C C . TYR B 1 76 ? 15.140 36.551 -18.701 1.00 35.48 76 TYR B C 1
ATOM 3779 O O . TYR B 1 76 ? 14.317 37.472 -18.850 1.00 37.47 76 TYR B O 1
ATOM 3788 N N . ALA B 1 77 ? 14.948 35.538 -17.849 1.00 37.04 77 ALA B N 1
ATOM 3789 C CA . ALA B 1 77 ? 13.668 35.434 -17.161 1.00 38.40 77 ALA B CA 1
ATOM 3790 C C . ALA B 1 77 ? 13.516 36.596 -16.195 1.00 38.42 77 ALA B C 1
ATOM 3791 O O . ALA B 1 77 ? 12.475 37.262 -16.143 1.00 38.76 77 ALA B O 1
ATOM 3793 N N . ARG B 1 78 ? 14.605 36.902 -15.486 1.00 38.95 78 ARG B N 1
ATOM 3794 C CA . ARG B 1 78 ? 14.641 38.090 -14.648 1.00 38.86 78 ARG B CA 1
ATOM 3795 C C . ARG B 1 78 ? 14.285 39.353 -15.420 1.00 36.86 78 ARG B C 1
ATOM 3796 O O . ARG B 1 78 ? 13.505 40.167 -14.937 1.00 38.88 78 ARG B O 1
ATOM 3804 N N . ARG B 1 79 ? 14.816 39.505 -16.646 1.00 39.21 79 ARG B N 1
ATOM 3805 C CA . ARG B 1 79 ? 14.545 40.727 -17.400 1.00 39.05 79 ARG B CA 1
ATOM 3806 C C . ARG B 1 79 ? 13.067 40.847 -17.709 1.00 43.63 79 ARG B C 1
ATOM 3807 O O . ARG B 1 79 ? 12.488 41.935 -17.604 1.00 45.28 79 ARG B O 1
ATOM 3815 N N . CYS B 1 80 ? 12.426 39.739 -18.081 1.00 39.74 80 CYS B N 1
ATOM 3816 C CA . CYS B 1 80 ? 11.097 39.907 -18.634 1.00 38.36 80 CYS B CA 1
ATOM 3817 C C . CYS B 1 80 ? 10.016 39.673 -17.605 1.00 42.67 80 CYS B C 1
ATOM 3818 O O . CYS B 1 80 ? 8.937 40.239 -17.725 1.00 44.40 80 CYS B O 1
ATOM 3821 N N . PHE B 1 81 ? 10.303 38.864 -16.581 1.00 44.92 81 PHE B N 1
ATOM 3822 C CA . PHE B 1 81 ? 9.319 38.528 -15.558 1.00 43.36 81 PHE B CA 1
ATOM 3823 C C . PHE B 1 81 ? 9.702 39.023 -14.175 1.00 47.50 81 PHE B C 1
ATOM 3824 O O . PHE B 1 81 ? 8.838 39.071 -13.294 1.00 47.47 81 PHE B O 1
ATOM 3832 N N . GLY B 1 82 ? 10.953 39.402 -13.958 1.00 41.90 82 GLY B N 1
ATOM 3833 C CA . GLY B 1 82 ? 11.319 39.985 -12.688 1.00 40.77 82 GLY B CA 1
ATOM 3834 C C . GLY B 1 82 ? 12.016 39.005 -11.758 1.00 39.99 82 GLY B C 1
ATOM 3835 O O . GLY B 1 82 ? 12.220 37.831 -12.076 1.00 43.02 82 GLY B O 1
ATOM 3836 N N . PRO B 1 83 ? 12.376 39.492 -10.569 1.00 46.14 83 PRO B N 1
ATOM 3837 C CA . PRO B 1 83 ? 13.235 38.710 -9.665 1.00 42.77 83 PRO B CA 1
ATOM 3838 C C . PRO B 1 83 ? 12.661 37.376 -9.235 1.00 43.72 83 PRO B C 1
ATOM 3839 O O . PRO B 1 83 ? 13.432 36.440 -9.057 1.00 45.47 83 PRO B O 1
ATOM 3843 N N . PHE B 1 84 ? 11.353 37.272 -8.953 1.00 40.50 84 PHE B N 1
ATOM 3844 C CA . PHE B 1 84 ? 10.865 35.971 -8.503 1.00 40.48 84 PHE B CA 1
ATOM 3845 C C . PHE B 1 84 ? 11.136 34.899 -9.560 1.00 43.48 84 PHE B C 1
ATOM 3846 O O . PHE B 1 84 ? 11.607 33.800 -9.242 1.00 37.54 84 PHE B O 1
ATOM 3854 N N . LEU B 1 85 ? 10.801 35.177 -10.826 1.00 41.19 85 LEU B N 1
ATOM 3855 C CA . LEU B 1 85 ? 10.984 34.130 -11.829 1.00 41.81 85 LEU B CA 1
ATOM 3856 C C . LEU B 1 85 ? 12.452 33.953 -12.189 1.00 38.54 85 LEU B C 1
ATOM 3857 O O . LEU B 1 85 ? 12.864 32.832 -12.518 1.00 37.92 85 LEU B O 1
ATOM 3862 N N . GLY B 1 86 ? 13.268 35.016 -12.098 1.00 39.63 86 GLY B N 1
ATOM 3863 C CA . GLY B 1 86 ? 14.712 34.826 -12.104 1.00 38.06 86 GLY B CA 1
ATOM 3864 C C . GLY B 1 86 ? 15.169 33.848 -11.037 1.00 37.21 86 GLY B C 1
ATOM 3865 O O . GLY B 1 86 ? 15.926 32.908 -11.308 1.00 34.86 86 GLY B O 1
ATOM 3866 N N . TYR B 1 87 ? 14.731 34.073 -9.799 1.00 37.17 87 TYR B N 1
ATOM 3867 C CA . TYR B 1 87 ? 15.089 33.202 -8.683 1.00 35.42 87 TYR B CA 1
ATOM 3868 C C . TYR B 1 87 ? 14.715 31.751 -8.988 1.00 33.64 87 TYR B C 1
ATOM 3869 O O . TYR B 1 87 ? 15.516 30.827 -8.796 1.00 34.31 87 TYR B O 1
ATOM 3878 N N . GLN B 1 88 ? 13.484 31.545 -9.464 1.00 33.42 88 GLN B N 1
ATOM 3879 C CA . GLN B 1 88 ? 12.995 30.212 -9.774 1.00 31.99 88 GLN B CA 1
ATOM 3880 C C . GLN B 1 88 ? 13.834 29.566 -10.865 1.00 32.87 88 GLN B C 1
ATOM 3881 O O . GLN B 1 88 ? 14.202 28.373 -10.769 1.00 32.20 88 GLN B O 1
ATOM 3887 N N . THR B 1 89 ? 14.137 30.343 -11.915 1.00 32.62 89 THR B N 1
ATOM 3888 C CA . THR B 1 89 ? 14.875 29.822 -13.060 1.00 33.12 89 THR B CA 1
ATOM 3889 C C . THR B 1 89 ? 16.253 29.346 -12.629 1.00 37.83 89 THR B C 1
ATOM 3890 O O . THR B 1 89 ? 16.682 28.233 -12.975 1.00 34.71 89 THR B O 1
ATOM 3894 N N . ASN B 1 90 ? 16.944 30.146 -11.824 1.00 36.83 90 ASN B N 1
ATOM 3895 C CA . ASN B 1 90 ? 18.269 29.719 -11.407 1.00 33.42 90 ASN B CA 1
ATOM 3896 C C . ASN B 1 90 ? 18.203 28.509 -10.484 1.00 30.75 90 ASN B C 1
ATOM 3897 O O . ASN B 1 90 ? 19.033 27.609 -10.601 1.00 30.75 90 ASN B O 1
ATOM 3902 N N . VAL B 1 91 ? 17.328 28.528 -9.471 1.00 30.26 91 VAL B N 1
ATOM 3903 C CA . VAL B 1 91 ? 17.261 27.352 -8.602 1.00 33.98 91 VAL B CA 1
ATOM 3904 C C . VAL B 1 91 ? 17.072 26.082 -9.427 1.00 36.70 91 VAL B C 1
ATOM 3905 O O . VAL B 1 91 ? 17.770 25.076 -9.226 1.00 33.00 91 VAL B O 1
ATOM 3909 N N . LEU B 1 92 ? 16.063 26.075 -10.315 1.00 32.35 92 LEU B N 1
ATOM 3910 C CA . LEU B 1 92 ? 15.785 24.883 -11.110 1.00 32.21 92 LEU B CA 1
ATOM 3911 C C . LEU B 1 92 ? 17.010 24.485 -11.943 1.00 30.46 92 LEU B C 1
ATOM 3912 O O . LEU B 1 92 ? 17.366 23.280 -11.989 1.00 32.79 92 LEU B O 1
ATOM 3917 N N . TYR B 1 93 ? 17.594 25.447 -12.658 1.00 34.69 93 TYR B N 1
ATOM 3918 C CA . TYR B 1 93 ? 18.663 25.122 -13.598 1.00 32.07 93 TYR B CA 1
ATOM 3919 C C . TYR B 1 93 ? 19.925 24.668 -12.849 1.00 34.48 93 TYR B C 1
ATOM 3920 O O . TYR B 1 93 ? 20.569 23.676 -13.219 1.00 33.67 93 TYR B O 1
ATOM 3929 N N . TRP B 1 94 ? 20.269 25.368 -11.777 1.00 32.21 94 TRP B N 1
ATOM 3930 C CA . TRP B 1 94 ? 21.417 24.969 -10.961 1.00 33.56 94 TRP B CA 1
ATOM 3931 C C . TRP B 1 94 ? 21.282 23.538 -10.462 1.00 30.35 94 TRP B C 1
ATOM 3932 O O . TRP B 1 94 ? 22.227 22.734 -10.586 1.00 34.13 94 TRP B O 1
ATOM 3943 N N . LEU B 1 95 ? 20.134 23.205 -9.856 1.00 30.34 95 LEU B N 1
ATOM 3944 C CA . LEU B 1 95 ? 19.859 21.837 -9.445 1.00 29.65 95 LEU B CA 1
ATOM 3945 C C . LEU B 1 95 ? 20.045 20.867 -10.611 1.00 37.68 95 LEU B C 1
ATOM 3946 O O . LEU B 1 95 ? 20.674 19.818 -10.462 1.00 34.37 95 LEU B O 1
ATOM 3951 N N . ALA B 1 96 ? 19.446 21.173 -11.771 1.00 34.16 96 ALA B N 1
ATOM 3952 C CA . ALA B 1 96 ? 19.535 20.253 -12.905 1.00 39.30 96 ALA B CA 1
ATOM 3953 C C . ALA B 1 96 ? 21.002 19.991 -13.286 1.00 30.23 96 ALA B C 1
ATOM 3954 O O . ALA B 1 96 ? 21.385 18.818 -13.495 1.00 35.44 96 ALA B O 1
ATOM 3956 N N . CYS B 1 97 ? 21.819 21.044 -13.337 1.00 33.65 97 CYS B N 1
ATOM 3957 C CA . CYS B 1 97 ? 23.233 20.884 -13.724 1.00 41.81 97 CYS B CA 1
ATOM 3958 C C . CYS B 1 97 ? 23.941 19.880 -12.810 1.00 33.08 97 CYS B C 1
ATOM 3959 O O . CYS B 1 97 ? 24.482 18.838 -13.254 1.00 37.53 97 CYS B O 1
ATOM 3962 N N . TRP B 1 98 ? 23.923 20.154 -11.492 1.00 35.37 98 TRP B N 1
ATOM 3963 C CA . TRP B 1 98 ? 24.797 19.286 -10.711 1.00 36.75 98 TRP B CA 1
ATOM 3964 C C . TRP B 1 98 ? 24.164 17.942 -10.359 1.00 37.71 98 TRP B C 1
ATOM 3965 O O . TRP B 1 98 ? 24.891 16.947 -10.240 1.00 34.90 98 TRP B O 1
ATOM 3976 N N . ILE B 1 99 ? 22.824 17.831 -10.238 1.00 36.67 99 ILE B N 1
ATOM 3977 C CA . ILE B 1 99 ? 22.227 16.525 -10.067 1.00 35.53 99 ILE B CA 1
ATOM 3978 C C . ILE B 1 99 ? 22.443 15.657 -11.320 1.00 33.07 99 ILE B C 1
ATOM 3979 O O . ILE B 1 99 ? 22.700 14.455 -11.209 1.00 34.87 99 ILE B O 1
ATOM 3984 N N . GLY B 1 100 ? 22.385 16.256 -12.516 1.00 36.84 100 GLY B N 1
ATOM 3985 C CA . GLY B 1 100 ? 22.623 15.464 -13.724 1.00 41.11 100 GLY B CA 1
ATOM 3986 C C . GLY B 1 100 ? 24.032 14.904 -13.816 1.00 36.85 100 GLY B C 1
ATOM 3987 O O . GLY B 1 100 ? 24.256 13.833 -14.413 1.00 40.10 100 GLY B O 1
ATOM 3988 N N . ASN B 1 101 ? 24.990 15.585 -13.181 1.00 37.46 101 ASN B N 1
ATOM 3989 C CA . ASN B 1 101 ? 26.340 15.026 -13.186 1.00 37.27 101 ASN B CA 1
ATOM 3990 C C . ASN B 1 101 ? 26.478 13.660 -12.522 1.00 38.91 101 ASN B C 1
ATOM 3991 O O . ASN B 1 101 ? 27.427 12.935 -12.843 1.00 40.50 101 ASN B O 1
ATOM 3996 N N . ILE B 1 102 ? 25.602 13.269 -11.582 1.00 38.74 102 ILE B N 1
ATOM 3997 C CA . ILE B 1 102 ? 25.750 11.963 -10.924 1.00 44.39 102 ILE B CA 1
ATOM 3998 C C . ILE B 1 102 ? 25.543 10.820 -11.925 1.00 45.67 102 ILE B C 1
ATOM 3999 O O . ILE B 1 102 ? 26.367 9.895 -12.053 1.00 46.56 102 ILE B O 1
ATOM 4004 N N . ALA B 1 103 ? 24.435 10.877 -12.629 1.00 43.98 103 ALA B N 1
ATOM 4005 C CA . ALA B 1 103 ? 24.123 9.851 -13.644 1.00 52.67 103 ALA B CA 1
ATOM 4006 C C . ALA B 1 103 ? 25.244 9.860 -14.665 1.00 51.32 103 ALA B C 1
ATOM 4007 O O . ALA B 1 103 ? 25.702 8.805 -15.052 1.00 52.29 103 ALA B O 1
ATOM 4009 N N . MET B 1 104 ? 25.750 11.037 -15.024 1.00 46.86 104 MET B N 1
ATOM 4010 C CA A MET B 1 104 ? 26.812 11.283 -16.049 0.46 47.98 104 MET B CA 1
ATOM 4011 C CA B MET B 1 104 ? 26.879 11.219 -15.996 0.54 48.29 104 MET B CA 1
ATOM 4012 C C . MET B 1 104 ? 28.287 10.555 -15.811 1.00 47.52 104 MET B C 1
ATOM 4013 O O . MET B 1 104 ? 28.960 9.733 -16.496 1.00 42.93 104 MET B O 1
ATOM 4022 N N . VAL B 1 105 ? 28.641 10.744 -14.556 1.00 43.46 105 VAL B N 1
ATOM 4023 C CA . VAL B 1 105 ? 29.898 10.147 -14.044 1.00 45.26 105 VAL B CA 1
ATOM 4024 C C . VAL B 1 105 ? 29.677 8.646 -13.861 1.00 49.56 105 VAL B C 1
ATOM 4025 O O . VAL B 1 105 ? 30.613 7.928 -14.072 1.00 47.58 105 VAL B O 1
ATOM 4029 N N . VAL B 1 106 ? 28.517 8.192 -13.443 1.00 42.38 106 VAL B N 1
ATOM 4030 C CA . VAL B 1 106 ? 28.343 6.752 -13.330 1.00 44.47 106 VAL B CA 1
ATOM 4031 C C . VAL B 1 106 ? 28.445 6.107 -14.707 1.00 49.64 106 VAL B C 1
ATOM 4032 O O . VAL B 1 106 ? 29.122 5.089 -14.885 1.00 46.91 106 VAL B O 1
ATOM 4036 N N . ILE B 1 107 ? 27.831 6.725 -15.716 1.00 46.49 107 ILE B N 1
ATOM 4037 C CA . ILE B 1 107 ? 27.928 6.161 -17.063 1.00 52.94 107 ILE B CA 1
ATOM 4038 C C . ILE B 1 107 ? 29.373 6.204 -17.560 1.00 48.99 107 ILE B C 1
ATOM 4039 O O . ILE B 1 107 ? 29.898 5.203 -18.081 1.00 47.98 107 ILE B O 1
ATOM 4044 N N . GLY B 1 108 ? 30.033 7.361 -17.418 1.00 50.61 108 GLY B N 1
ATOM 4045 C CA . GLY B 1 108 ? 31.408 7.480 -17.882 1.00 52.85 108 GLY B CA 1
ATOM 4046 C C . GLY B 1 108 ? 32.337 6.456 -17.253 1.00 53.39 108 GLY B C 1
ATOM 4047 O O . GLY B 1 108 ? 33.094 5.752 -17.944 1.00 59.43 108 GLY B O 1
ATOM 4048 N N . VAL B 1 109 ? 32.313 6.369 -15.918 1.00 47.57 109 VAL B N 1
ATOM 4049 C CA . VAL B 1 109 ? 33.156 5.375 -15.260 1.00 49.53 109 VAL B CA 1
ATOM 4050 C C . VAL B 1 109 ? 32.755 3.954 -15.673 1.00 54.36 109 VAL B C 1
ATOM 4051 O O . VAL B 1 109 ? 33.618 3.078 -15.847 1.00 55.53 109 VAL B O 1
ATOM 4055 N N . GLY B 1 110 ? 31.459 3.716 -15.914 1.00 54.60 110 GLY B N 1
ATOM 4056 C CA . GLY B 1 110 ? 31.036 2.413 -16.387 1.00 55.17 110 GLY B CA 1
ATOM 4057 C C . GLY B 1 110 ? 31.653 2.046 -17.726 1.00 56.93 110 GLY B C 1
ATOM 4058 O O . GLY B 1 110 ? 32.053 0.898 -17.938 1.00 57.90 110 GLY B O 1
ATOM 4059 N N . TYR B 1 111 ? 31.738 3.013 -18.654 1.00 56.35 111 TYR B N 1
ATOM 4060 C CA . TYR B 1 111 ? 32.458 2.750 -19.904 1.00 54.87 111 TYR B CA 1
ATOM 4061 C C . TYR B 1 111 ? 33.889 2.332 -19.615 1.00 58.41 111 TYR B C 1
ATOM 4062 O O . TYR B 1 111 ? 34.421 1.415 -20.260 1.00 61.28 111 TYR B O 1
ATOM 4071 N N . LEU B 1 112 ? 34.533 2.991 -18.644 1.00 55.93 112 LEU B N 1
ATOM 4072 C CA . LEU B 1 112 ? 35.905 2.610 -18.296 1.00 55.94 112 LEU B CA 1
ATOM 4073 C C . LEU B 1 112 ? 35.991 1.220 -17.660 1.00 64.59 112 LEU B C 1
ATOM 4074 O O . LEU B 1 112 ? 37.080 0.635 -17.596 1.00 61.86 112 LEU B O 1
ATOM 4079 N N . SER B 1 113 ? 34.878 0.680 -17.171 1.00 65.53 113 SER B N 1
ATOM 4080 C CA . SER B 1 113 ? 34.935 -0.693 -16.671 1.00 67.79 113 SER B CA 1
ATOM 4081 C C . SER B 1 113 ? 35.342 -1.691 -17.763 1.00 69.99 113 SER B C 1
ATOM 4082 O O . SER B 1 113 ? 35.740 -2.809 -17.429 1.00 70.24 113 SER B O 1
ATOM 4085 N N . TYR B 1 114 ? 35.269 -1.318 -19.055 1.00 69.02 114 TYR B N 1
ATOM 4086 C CA . TYR B 1 114 ? 35.772 -2.188 -20.124 1.00 64.06 114 TYR B CA 1
ATOM 4087 C C . TYR B 1 114 ? 37.244 -2.533 -19.914 1.00 61.81 114 TYR B C 1
ATOM 4088 O O . TYR B 1 114 ? 37.670 -3.661 -20.181 1.00 64.77 114 TYR B O 1
ATOM 4097 N N . PHE B 1 115 ? 38.020 -1.579 -19.405 1.00 65.55 115 PHE B N 1
ATOM 4098 C CA . PHE B 1 115 ? 39.437 -1.757 -19.128 1.00 66.81 115 PHE B CA 1
ATOM 4099 C C . PHE B 1 115 ? 39.692 -2.273 -17.715 1.00 71.68 115 PHE B C 1
ATOM 4100 O O . PHE B 1 115 ? 40.556 -3.131 -17.519 1.00 75.67 115 PHE B O 1
ATOM 4108 N N . PHE B 1 116 ? 38.950 -1.776 -16.728 1.00 65.78 116 PHE B N 1
ATOM 4109 C CA . PHE B 1 116 ? 39.165 -2.114 -15.320 1.00 73.33 116 PHE B CA 1
ATOM 4110 C C . PHE B 1 116 ? 37.859 -2.663 -14.752 1.00 71.09 116 PHE B C 1
ATOM 4111 O O . PHE B 1 116 ? 36.989 -1.899 -14.303 1.00 65.77 116 PHE B O 1
ATOM 4119 N N . PRO B 1 117 ? 37.671 -3.990 -14.747 1.00 74.70 117 PRO B N 1
ATOM 4120 C CA . PRO B 1 117 ? 36.357 -4.541 -14.350 1.00 71.39 117 PRO B CA 1
ATOM 4121 C C . PRO B 1 117 ? 36.015 -4.348 -12.864 1.00 63.23 117 PRO B C 1
ATOM 4122 O O . PRO B 1 117 ? 34.828 -4.415 -12.511 1.00 65.44 117 PRO B O 1
ATOM 4126 N N . ILE B 1 118 ? 36.997 -4.079 -11.996 1.00 69.88 118 ILE B N 1
ATOM 4127 C CA . ILE B 1 118 ? 36.713 -3.697 -10.611 1.00 75.33 118 ILE B CA 1
ATOM 4128 C C . ILE B 1 118 ? 35.779 -2.495 -10.534 1.00 70.99 118 ILE B C 1
ATOM 4129 O O . ILE B 1 118 ? 35.114 -2.292 -9.509 1.00 68.00 118 ILE B O 1
ATOM 4134 N N . LEU B 1 119 ? 35.700 -1.687 -11.602 1.00 65.63 119 LEU B N 1
ATOM 4135 C CA . LEU B 1 119 ? 34.822 -0.531 -11.577 1.00 64.35 119 LEU B CA 1
ATOM 4136 C C . LEU B 1 119 ? 33.347 -0.908 -11.610 1.00 68.11 119 LEU B C 1
ATOM 4137 O O . LEU B 1 119 ? 32.508 -0.017 -11.433 1.00 70.60 119 LEU B O 1
ATOM 4142 N N . LYS B 1 120 ? 33.005 -2.183 -11.828 1.00 66.98 120 LYS B N 1
ATOM 4143 C CA . LYS B 1 120 ? 31.604 -2.574 -11.684 1.00 67.90 120 LYS B CA 1
ATOM 4144 C C . LYS B 1 120 ? 31.225 -2.918 -10.246 1.00 66.22 120 LYS B C 1
ATOM 4145 O O . LYS B 1 120 ? 30.029 -3.024 -9.950 1.00 72.35 120 LYS B O 1
ATOM 4151 N N . ASP B 1 121 ? 32.194 -3.080 -9.356 1.00 61.12 121 ASP B N 1
ATOM 4152 C CA . ASP B 1 121 ? 31.892 -3.235 -7.932 1.00 70.65 121 ASP B CA 1
ATOM 4153 C C . ASP B 1 121 ? 31.350 -1.917 -7.395 1.00 68.76 121 ASP B C 1
ATOM 4154 O O . ASP B 1 121 ? 32.043 -0.895 -7.491 1.00 62.44 121 ASP B O 1
ATOM 4159 N N . PRO B 1 122 ? 30.132 -1.876 -6.854 1.00 73.05 122 PRO B N 1
ATOM 4160 C CA . PRO B 1 122 ? 29.551 -0.572 -6.493 1.00 72.53 122 PRO B CA 1
ATOM 4161 C C . PRO B 1 122 ? 30.436 0.267 -5.574 1.00 75.45 122 PRO B C 1
ATOM 4162 O O . PRO B 1 122 ? 30.436 1.492 -5.705 1.00 75.81 122 PRO B O 1
ATOM 4166 N N . LEU B 1 123 ? 31.210 -0.341 -4.680 1.00 73.14 123 LEU B N 1
ATOM 4167 C CA . LEU B 1 123 ? 32.020 0.455 -3.764 1.00 73.93 123 LEU B CA 1
ATOM 4168 C C . LEU B 1 123 ? 33.147 1.174 -4.505 1.00 67.36 123 LEU B C 1
ATOM 4169 O O . LEU B 1 123 ? 33.335 2.397 -4.356 1.00 63.93 123 LEU B O 1
ATOM 4174 N N . VAL B 1 124 ? 33.928 0.415 -5.283 1.00 63.79 124 VAL B N 1
ATOM 4175 C CA . VAL B 1 124 ? 35.002 0.995 -6.079 1.00 63.28 124 VAL B CA 1
ATOM 4176 C C . VAL B 1 124 ? 34.429 2.002 -7.064 1.00 62.80 124 VAL B C 1
ATOM 4177 O O . VAL B 1 124 ? 35.027 3.054 -7.318 1.00 58.43 124 VAL B O 1
ATOM 4181 N N . LEU B 1 125 ? 33.269 1.688 -7.650 1.00 58.62 125 LEU B N 1
ATOM 4182 C CA . LEU B 1 125 ? 32.622 2.626 -8.555 1.00 59.15 125 LEU B CA 1
ATOM 4183 C C . LEU B 1 125 ? 32.318 3.942 -7.847 1.00 56.92 125 LEU B C 1
ATOM 4184 O O . LEU B 1 125 ? 32.573 5.021 -8.388 1.00 50.32 125 LEU B O 1
ATOM 4189 N N . THR B 1 126 ? 31.767 3.869 -6.632 1.00 55.81 126 THR B N 1
ATOM 4190 C CA . THR B 1 126 ? 31.386 5.086 -5.925 1.00 57.76 126 THR B CA 1
ATOM 4191 C C . THR B 1 126 ? 32.610 5.918 -5.605 1.00 53.97 126 THR B C 1
ATOM 4192 O O . THR B 1 126 ? 32.621 7.138 -5.801 1.00 50.05 126 THR B O 1
ATOM 4196 N N . ILE B 1 127 ? 33.651 5.276 -5.080 1.00 57.47 127 ILE B N 1
ATOM 4197 C CA . ILE B 1 127 ? 34.861 6.018 -4.742 1.00 58.00 127 ILE B CA 1
ATOM 4198 C C . ILE B 1 127 ? 35.437 6.668 -5.989 1.00 52.36 127 ILE B C 1
ATOM 4199 O O . ILE B 1 127 ? 35.836 7.839 -5.976 1.00 48.69 127 ILE B O 1
ATOM 4204 N N . THR B 1 128 ? 35.472 5.921 -7.093 1.00 52.66 128 THR B N 1
ATOM 4205 C CA . THR B 1 128 ? 36.055 6.451 -8.314 1.00 53.71 128 THR B CA 1
ATOM 4206 C C . THR B 1 128 ? 35.238 7.625 -8.825 1.00 49.21 128 THR B C 1
ATOM 4207 O O . THR B 1 128 ? 35.796 8.632 -9.282 1.00 48.17 128 THR B O 1
ATOM 4211 N N . CYS B 1 129 ? 33.912 7.512 -8.756 1.00 42.47 129 CYS B N 1
ATOM 4212 C CA . CYS B 1 129 ? 33.051 8.587 -9.197 1.00 43.46 129 CYS B CA 1
ATOM 4213 C C . CYS B 1 129 ? 33.293 9.848 -8.386 1.00 47.89 129 CYS B C 1
ATOM 4214 O O . CYS B 1 129 ? 33.399 10.933 -8.955 1.00 43.13 129 CYS B O 1
ATOM 4217 N N . VAL B 1 130 ? 33.371 9.724 -7.052 1.00 45.23 130 VAL B N 1
ATOM 4218 C CA . VAL B 1 130 ? 33.637 10.888 -6.204 1.00 45.50 130 VAL B CA 1
ATOM 4219 C C . VAL B 1 130 ? 34.944 11.553 -6.612 1.00 47.05 130 VAL B C 1
ATOM 4220 O O . VAL B 1 130 ? 35.037 12.784 -6.744 1.00 43.98 130 VAL B O 1
ATOM 4224 N N . VAL B 1 131 ? 35.984 10.737 -6.791 1.00 47.88 131 VAL B N 1
ATOM 4225 C CA . VAL B 1 131 ? 37.279 11.270 -7.201 1.00 49.67 131 VAL B CA 1
ATOM 4226 C C . VAL B 1 131 ? 37.150 12.020 -8.522 1.00 43.72 131 VAL B C 1
ATOM 4227 O O . VAL B 1 131 ? 37.630 13.148 -8.665 1.00 44.96 131 VAL B O 1
ATOM 4231 N N . VAL B 1 132 ? 36.496 11.407 -9.506 1.00 46.35 132 VAL B N 1
ATOM 4232 C CA . VAL B 1 132 ? 36.383 12.022 -10.828 1.00 41.38 132 VAL B CA 1
ATOM 4233 C C . VAL B 1 132 ? 35.597 13.333 -10.762 1.00 40.98 132 VAL B C 1
ATOM 4234 O O . VAL B 1 132 ? 35.977 14.341 -11.383 1.00 41.46 132 VAL B O 1
ATOM 4238 N N . LEU B 1 133 ? 34.495 13.349 -10.000 1.00 39.78 133 LEU B N 1
ATOM 4239 C CA . LEU B 1 133 ? 33.736 14.576 -9.815 1.00 44.08 133 LEU B CA 1
ATOM 4240 C C . LEU B 1 133 ? 34.629 15.678 -9.272 1.00 41.87 133 LEU B C 1
ATOM 4241 O O . LEU B 1 133 ? 34.562 16.828 -9.721 1.00 39.22 133 LEU B O 1
ATOM 4246 N N . TRP B 1 134 ? 35.470 15.347 -8.293 1.00 38.48 134 TRP B N 1
ATOM 4247 C CA . TRP B 1 134 ? 36.332 16.389 -7.748 1.00 39.46 134 TRP B CA 1
ATOM 4248 C C . TRP B 1 134 ? 37.414 16.795 -8.744 1.00 42.61 134 TRP B C 1
ATOM 4249 O O . TRP B 1 134 ? 37.818 17.962 -8.769 1.00 43.52 134 TRP B O 1
ATOM 4260 N N . ILE B 1 135 ? 37.884 15.860 -9.565 1.00 44.15 135 ILE B N 1
ATOM 4261 C CA . ILE B 1 135 ? 38.828 16.218 -10.625 1.00 45.21 135 ILE B CA 1
ATOM 4262 C C . ILE B 1 135 ? 38.225 17.317 -11.481 1.00 43.71 135 ILE B C 1
ATOM 4263 O O . ILE B 1 135 ? 38.875 18.320 -11.795 1.00 39.86 135 ILE B O 1
ATOM 4268 N N . PHE B 1 136 ? 36.955 17.161 -11.842 1.00 41.59 136 PHE B N 1
ATOM 4269 C CA . PHE B 1 136 ? 36.360 18.179 -12.705 1.00 42.72 136 PHE B CA 1
ATOM 4270 C C . PHE B 1 136 ? 35.978 19.453 -11.961 1.00 37.61 136 PHE B C 1
ATOM 4271 O O . PHE B 1 136 ? 36.070 20.550 -12.539 1.00 37.36 136 PHE B O 1
ATOM 4279 N N . VAL B 1 137 ? 35.652 19.372 -10.673 1.00 36.65 137 VAL B N 1
ATOM 4280 C CA . VAL B 1 137 ? 35.510 20.601 -9.903 1.00 35.64 137 VAL B CA 1
ATOM 4281 C C . VAL B 1 137 ? 36.839 21.364 -9.874 1.00 38.20 137 VAL B C 1
ATOM 4282 O O . VAL B 1 137 ? 36.878 22.590 -10.060 1.00 39.51 137 VAL B O 1
ATOM 4286 N N . LEU B 1 138 ? 37.945 20.650 -9.648 1.00 37.61 138 LEU B N 1
ATOM 4287 C CA . LEU B 1 138 ? 39.255 21.274 -9.545 1.00 42.56 138 LEU B CA 1
ATOM 4288 C C . LEU B 1 138 ? 39.677 21.881 -10.871 1.00 41.71 138 LEU B C 1
ATOM 4289 O O . LEU B 1 138 ? 40.223 22.985 -10.906 1.00 41.37 138 LEU B O 1
ATOM 4294 N N . LEU B 1 139 ? 39.414 21.192 -11.975 1.00 39.63 139 LEU B N 1
ATOM 4295 C CA . LEU B 1 139 ? 39.707 21.803 -13.272 1.00 40.82 139 LEU B CA 1
ATOM 4296 C C . LEU B 1 139 ? 38.910 23.089 -13.470 1.00 44.44 139 LEU B C 1
ATOM 4297 O O . LEU B 1 139 ? 39.437 24.074 -14.006 1.00 42.24 139 LEU B O 1
ATOM 4302 N N . ASN B 1 140 ? 37.641 23.112 -13.034 1.00 39.33 140 ASN B N 1
ATOM 4303 C CA . ASN B 1 140 ? 36.875 24.344 -13.147 1.00 37.90 140 ASN B CA 1
ATOM 4304 C C . ASN B 1 140 ? 37.462 25.436 -12.283 1.00 38.59 140 ASN B C 1
ATOM 4305 O O . ASN B 1 140 ? 37.411 26.612 -12.642 1.00 41.81 140 ASN B O 1
ATOM 4310 N N . ILE B 1 141 ? 37.965 25.072 -11.104 1.00 38.29 141 ILE B N 1
ATOM 4311 C CA . ILE B 1 141 ? 38.623 26.077 -10.255 1.00 37.50 141 ILE B CA 1
ATOM 4312 C C . ILE B 1 141 ? 39.905 26.606 -10.922 1.00 42.22 141 ILE B C 1
ATOM 4313 O O . ILE B 1 141 ? 40.235 27.803 -10.798 1.00 44.48 141 ILE B O 1
ATOM 4318 N N . VAL B 1 142 ? 40.622 25.757 -11.656 1.00 40.89 142 VAL B N 1
ATOM 4319 C CA . VAL B 1 142 ? 41.767 26.230 -12.430 1.00 46.30 142 VAL B CA 1
ATOM 4320 C C . VAL B 1 142 ? 41.311 27.285 -13.435 1.00 50.11 142 VAL B C 1
ATOM 4321 O O . VAL B 1 142 ? 41.998 28.287 -13.666 1.00 56.20 142 VAL B O 1
ATOM 4325 N N . GLY B 1 143 ? 40.130 27.094 -14.028 1.00 43.28 143 GLY B N 1
ATOM 4326 C CA . GLY B 1 143 ? 39.483 28.148 -14.781 1.00 44.78 143 GLY B CA 1
ATOM 4327 C C . GLY B 1 143 ? 38.685 27.684 -15.984 1.00 44.30 143 GLY B C 1
ATOM 4328 O O . GLY B 1 143 ? 38.805 26.538 -16.435 1.00 43.81 143 GLY B O 1
ATOM 4329 N N . PRO B 1 144 ? 37.844 28.576 -16.532 1.00 42.91 144 PRO B N 1
ATOM 4330 C CA . PRO B 1 144 ? 37.026 28.187 -17.688 1.00 48.39 144 PRO B CA 1
ATOM 4331 C C . PRO B 1 144 ? 37.840 27.898 -18.948 1.00 36.72 144 PRO B C 1
ATOM 4332 O O . PRO B 1 144 ? 37.456 26.984 -19.696 1.00 43.85 144 PRO B O 1
ATOM 4336 N N . LYS B 1 145 ? 38.952 28.603 -19.200 1.00 39.87 145 LYS B N 1
ATOM 4337 C CA . LYS B 1 145 ? 39.807 28.223 -20.327 1.00 45.16 145 LYS B CA 1
ATOM 4338 C C . LYS B 1 145 ? 40.314 26.782 -20.172 1.00 48.54 145 LYS B C 1
ATOM 4339 O O . LYS B 1 145 ? 40.306 26.002 -21.142 1.00 45.75 145 LYS B O 1
ATOM 4345 N N . MET B 1 146 ? 40.729 26.397 -18.950 1.00 44.22 146 MET B N 1
ATOM 4346 C CA . MET B 1 146 ? 41.146 25.020 -18.691 1.00 47.09 146 MET B CA 1
ATOM 4347 C C . MET B 1 146 ? 40.007 24.033 -18.924 1.00 47.18 146 MET B C 1
ATOM 4348 O O . MET B 1 146 ? 40.180 23.025 -19.635 1.00 42.07 146 MET B O 1
ATOM 4353 N N . ILE B 1 147 ? 38.841 24.270 -18.295 1.00 41.52 147 ILE B N 1
ATOM 4354 C CA . ILE B 1 147 ? 37.780 23.267 -18.342 1.00 39.49 147 ILE B CA 1
ATOM 4355 C C . ILE B 1 147 ? 37.274 23.110 -19.772 1.00 40.80 147 ILE B C 1
ATOM 4356 O O . ILE B 1 147 ? 36.989 21.991 -20.222 1.00 40.62 147 ILE B O 1
ATOM 4361 N N . THR B 1 148 ? 37.233 24.216 -20.538 1.00 39.09 148 THR B N 1
ATOM 4362 C CA . THR B 1 148 ? 36.717 24.110 -21.899 1.00 44.39 148 THR B CA 1
ATOM 4363 C C . THR B 1 148 ? 37.752 23.535 -22.850 1.00 44.05 148 THR B C 1
ATOM 4364 O O . THR B 1 148 ? 37.362 22.853 -23.805 1.00 42.60 148 THR B O 1
ATOM 4368 N N . ARG B 1 149 ? 39.049 23.715 -22.577 1.00 44.88 149 ARG B N 1
ATOM 4369 C CA . ARG B 1 149 ? 40.083 23.016 -23.346 1.00 50.18 149 ARG B CA 1
ATOM 4370 C C . ARG B 1 149 ? 39.994 21.502 -23.130 1.00 45.50 149 ARG B C 1
ATOM 4371 O O . ARG B 1 149 ? 40.023 20.706 -24.091 1.00 42.48 149 ARG B O 1
ATOM 4379 N N . VAL B 1 150 ? 39.877 21.090 -21.854 1.00 46.25 150 VAL B N 1
ATOM 4380 C CA . VAL B 1 150 ? 39.733 19.676 -21.528 1.00 46.81 150 VAL B CA 1
ATOM 4381 C C . VAL B 1 150 ? 38.482 19.090 -22.202 1.00 42.27 150 VAL B C 1
ATOM 4382 O O . VAL B 1 150 ? 38.546 18.035 -22.854 1.00 42.54 150 VAL B O 1
ATOM 4386 N N . GLN B 1 151 ? 37.335 19.774 -22.076 1.00 39.39 151 GLN B N 1
ATOM 4387 C CA . GLN B 1 151 ? 36.123 19.250 -22.694 1.00 38.49 151 GLN B CA 1
ATOM 4388 C C . GLN B 1 151 ? 36.222 19.246 -24.212 1.00 39.33 151 GLN B C 1
ATOM 4389 O O . GLN B 1 151 ? 35.675 18.352 -24.851 1.00 40.90 151 GLN B O 1
ATOM 4395 N N . ALA B 1 152 ? 36.914 20.223 -24.814 1.00 43.48 152 ALA B N 1
ATOM 4396 C CA . ALA B 1 152 ? 37.059 20.212 -26.267 1.00 43.36 152 ALA B CA 1
ATOM 4397 C C . ALA B 1 152 ? 37.762 18.950 -26.726 1.00 41.35 152 ALA B C 1
ATOM 4398 O O . ALA B 1 152 ? 37.303 18.260 -27.654 1.00 42.88 152 ALA B O 1
ATOM 4400 N N . VAL B 1 153 ? 38.897 18.640 -26.100 1.00 42.20 153 VAL B N 1
ATOM 4401 C CA . VAL B 1 153 ? 39.614 17.421 -26.460 1.00 43.96 153 VAL B CA 1
ATOM 4402 C C . VAL B 1 153 ? 38.729 16.200 -26.229 1.00 46.23 153 VAL B C 1
ATOM 4403 O O . VAL B 1 153 ? 38.653 15.284 -27.068 1.00 42.81 153 VAL B O 1
ATOM 4407 N N . ALA B 1 154 ? 38.049 16.169 -25.074 1.00 42.08 154 ALA B N 1
ATOM 4408 C CA . ALA B 1 154 ? 37.220 15.017 -24.744 1.00 43.58 154 ALA B CA 1
ATOM 4409 C C . ALA B 1 154 ? 36.117 14.829 -25.774 1.00 39.41 154 ALA B C 1
ATOM 4410 O O . ALA B 1 154 ? 35.788 13.694 -26.152 1.00 40.41 154 ALA B O 1
ATOM 4412 N N . THR B 1 155 ? 35.566 15.938 -26.255 1.00 40.41 155 THR B N 1
ATOM 4413 C CA . THR B 1 155 ? 34.430 15.919 -27.170 1.00 39.90 155 THR B CA 1
ATOM 4414 C C . THR B 1 155 ? 34.866 15.461 -28.558 1.00 40.95 155 THR B C 1
ATOM 4415 O O . THR B 1 155 ? 34.150 14.691 -29.222 1.00 40.99 155 THR B O 1
ATOM 4419 N N . VAL B 1 156 ? 36.044 15.902 -29.007 1.00 39.66 156 VAL B N 1
ATOM 4420 C CA . VAL B 1 156 ? 36.564 15.398 -30.283 1.00 43.63 156 VAL B CA 1
ATOM 4421 C C . VAL B 1 156 ? 36.831 13.893 -30.195 1.00 41.74 156 VAL B C 1
ATOM 4422 O O . VAL B 1 156 ? 36.490 13.111 -31.113 1.00 43.51 156 VAL B O 1
ATOM 4426 N N . LEU B 1 157 ? 37.428 13.447 -29.089 1.00 41.05 157 LEU B N 1
ATOM 4427 C CA . LEU B 1 157 ? 37.600 12.010 -28.903 1.00 44.97 157 LEU B CA 1
ATOM 4428 C C . LEU B 1 157 ? 36.253 11.296 -29.003 1.00 41.65 157 LEU B C 1
ATOM 4429 O O . LEU B 1 157 ? 36.118 10.297 -29.724 1.00 45.39 157 LEU B O 1
ATOM 4434 N N . ALA B 1 158 ? 35.236 11.812 -28.319 1.00 40.92 158 ALA B N 1
ATOM 4435 C CA . ALA B 1 158 ? 33.931 11.161 -28.333 1.00 45.91 158 ALA B CA 1
ATOM 4436 C C . ALA B 1 158 ? 33.304 11.172 -29.724 1.00 45.78 158 ALA B C 1
ATOM 4437 O O . ALA B 1 158 ? 32.504 10.285 -30.042 1.00 51.75 158 ALA B O 1
ATOM 4439 N N . LEU B 1 159 ? 33.666 12.146 -30.561 1.00 45.52 159 LEU B N 1
ATOM 4440 C CA . LEU B 1 159 ? 33.200 12.166 -31.946 1.00 47.03 159 LEU B CA 1
ATOM 4441 C C . LEU B 1 159 ? 33.828 11.082 -32.798 1.00 46.77 159 LEU B C 1
ATOM 4442 O O . LEU B 1 159 ? 33.258 10.716 -33.834 1.00 54.60 159 LEU B O 1
ATOM 4447 N N . ILE B 1 160 ? 35.009 10.607 -32.428 1.00 46.01 160 ILE B N 1
ATOM 4448 C CA . ILE B 1 160 ? 35.695 9.632 -33.284 1.00 54.16 160 ILE B CA 1
ATOM 4449 C C . ILE B 1 160 ? 34.793 8.461 -33.656 1.00 55.20 160 ILE B C 1
ATOM 4450 O O . ILE B 1 160 ? 34.611 8.177 -34.848 1.00 51.57 160 ILE B O 1
ATOM 4455 N N . PRO B 1 161 ? 34.211 7.735 -32.698 1.00 52.73 161 PRO B N 1
ATOM 4456 C CA . PRO B 1 161 ? 33.338 6.610 -33.089 1.00 54.04 161 PRO B CA 1
ATOM 4457 C C . PRO B 1 161 ? 32.047 7.061 -33.759 1.00 56.17 161 PRO B C 1
ATOM 4458 O O . PRO B 1 161 ? 31.578 6.407 -34.707 1.00 50.78 161 PRO B O 1
ATOM 4462 N N . ILE B 1 162 ? 31.475 8.168 -33.288 1.00 54.66 162 ILE B N 1
ATOM 4463 C CA . ILE B 1 162 ? 30.179 8.620 -33.794 1.00 62.57 162 ILE B CA 1
ATOM 4464 C C . ILE B 1 162 ? 30.315 9.034 -35.249 1.00 62.84 162 ILE B C 1
ATOM 4465 O O . ILE B 1 162 ? 29.577 8.560 -36.121 1.00 61.61 162 ILE B O 1
ATOM 4470 N N . VAL B 1 163 ? 31.306 9.872 -35.537 1.00 69.02 163 VAL B N 1
ATOM 4471 C CA . VAL B 1 163 ? 31.580 10.303 -36.905 1.00 67.86 163 VAL B CA 1
ATOM 4472 C C . VAL B 1 163 ? 32.112 9.148 -37.736 1.00 67.67 163 VAL B C 1
ATOM 4473 O O . VAL B 1 163 ? 31.822 9.044 -38.935 1.00 76.09 163 VAL B O 1
ATOM 4477 N N . GLY B 1 164 ? 32.908 8.265 -37.132 1.00 62.84 164 GLY B N 1
ATOM 4478 C CA . GLY B 1 164 ? 33.416 7.121 -37.875 1.00 56.13 164 GLY B CA 1
ATOM 4479 C C . GLY B 1 164 ? 32.298 6.252 -38.421 1.00 63.99 164 GLY B C 1
ATOM 4480 O O . GLY B 1 164 ? 32.298 5.874 -39.594 1.00 69.91 164 GLY B O 1
ATOM 4481 N N . ILE B 1 165 ? 31.308 5.925 -37.573 1.00 63.38 165 ILE B N 1
ATOM 4482 C CA . ILE B 1 165 ? 30.187 5.127 -38.061 1.00 62.66 165 ILE B CA 1
ATOM 4483 C C . ILE B 1 165 ? 29.311 5.958 -38.995 1.00 65.31 165 ILE B C 1
ATOM 4484 O O . ILE B 1 165 ? 28.863 5.462 -40.033 1.00 63.43 165 ILE B O 1
ATOM 4489 N N . ALA B 1 166 ? 29.047 7.233 -38.645 1.00 75.49 166 ALA B N 1
ATOM 4490 C CA . ALA B 1 166 ? 28.144 8.069 -39.431 1.00 77.26 166 ALA B CA 1
ATOM 4491 C C . ALA B 1 166 ? 28.689 8.386 -40.815 1.00 82.99 166 ALA B C 1
ATOM 4492 O O . ALA B 1 166 ? 27.920 8.822 -41.681 1.00 91.15 166 ALA B O 1
ATOM 4494 N N . VAL B 1 167 ? 29.985 8.210 -41.036 1.00 77.82 167 VAL B N 1
ATOM 4495 C CA . VAL B 1 167 ? 30.582 8.403 -42.354 1.00 81.19 167 VAL B CA 1
ATOM 4496 C C . VAL B 1 167 ? 30.870 7.077 -43.040 1.00 85.60 167 VAL B C 1
ATOM 4497 O O . VAL B 1 167 ? 30.525 6.885 -44.204 1.00 93.54 167 VAL B O 1
ATOM 4501 N N . PHE B 1 168 ? 31.510 6.145 -42.336 1.00 81.22 168 PHE B N 1
ATOM 4502 C CA . PHE B 1 168 ? 31.984 4.920 -42.960 1.00 83.97 168 PHE B CA 1
ATOM 4503 C C . PHE B 1 168 ? 31.111 3.722 -42.652 1.00 83.11 168 PHE B C 1
ATOM 4504 O O . PHE B 1 168 ? 31.315 2.663 -43.250 1.00 80.26 168 PHE B O 1
ATOM 4512 N N . GLY B 1 169 ? 30.156 3.863 -41.735 1.00 81.74 169 GLY B N 1
ATOM 4513 C CA . GLY B 1 169 ? 29.211 2.804 -41.476 1.00 81.91 169 GLY B CA 1
ATOM 4514 C C . GLY B 1 169 ? 28.317 2.461 -42.649 1.00 84.33 169 GLY B C 1
ATOM 4515 O O . GLY B 1 169 ? 27.713 1.382 -42.645 1.00 87.12 169 GLY B O 1
ATOM 4516 N N . TRP B 1 170 ? 28.259 3.306 -43.673 1.00 80.70 170 TRP B N 1
ATOM 4517 C CA . TRP B 1 170 ? 27.320 3.070 -44.759 1.00 81.29 170 TRP B CA 1
ATOM 4518 C C . TRP B 1 170 ? 27.803 1.988 -45.714 1.00 86.78 170 TRP B C 1
ATOM 4519 O O . TRP B 1 170 ? 26.977 1.379 -46.409 1.00 93.17 170 TRP B O 1
ATOM 4530 N N . PHE B 1 171 ? 29.113 1.726 -45.747 1.00 82.02 171 PHE B N 1
ATOM 4531 C CA . PHE B 1 171 ? 29.622 0.581 -46.487 1.00 75.44 171 PHE B CA 1
ATOM 4532 C C . PHE B 1 171 ? 28.962 -0.720 -46.032 1.00 69.60 171 PHE B C 1
ATOM 4533 O O . PHE B 1 171 ? 28.729 -1.617 -46.848 1.00 67.54 171 PHE B O 1
ATOM 4541 N N . TRP B 1 172 ? 28.647 -0.838 -44.736 1.00 66.72 172 TRP B N 1
ATOM 4542 C CA . TRP B 1 172 ? 28.033 -2.029 -44.147 1.00 62.06 172 TRP B CA 1
ATOM 4543 C C . TRP B 1 172 ? 26.524 -1.876 -43.950 1.00 57.17 172 TRP B C 1
ATOM 4544 O O . TRP B 1 172 ? 25.865 -2.835 -43.530 1.00 57.51 172 TRP B O 1
ATOM 4555 N N . PHE B 1 173 ? 25.966 -0.709 -44.242 1.00 53.47 173 PHE B N 1
ATOM 4556 C CA . PHE B 1 173 ? 24.547 -0.468 -44.034 1.00 53.81 173 PHE B CA 1
ATOM 4557 C C . PHE B 1 173 ? 23.732 -1.257 -45.044 1.00 62.34 173 PHE B C 1
ATOM 4558 O O . PHE B 1 173 ? 24.069 -1.308 -46.231 1.00 64.48 173 PHE B O 1
ATOM 4566 N N . ARG B 1 174 ? 22.657 -1.889 -44.575 1.00 57.58 174 ARG B N 1
ATOM 4567 C CA . ARG B 1 174 ? 21.755 -2.605 -45.474 1.00 61.04 174 ARG B CA 1
ATOM 4568 C C . ARG B 1 174 ? 20.340 -2.111 -45.228 1.00 63.68 174 ARG B C 1
ATOM 4569 O O . ARG B 1 174 ? 19.835 -2.170 -44.096 1.00 56.21 174 ARG B O 1
ATOM 4577 N N . GLY B 1 175 ? 19.699 -1.618 -46.290 1.00 56.80 175 GLY B N 1
ATOM 4578 C CA . GLY B 1 175 ? 18.332 -1.148 -46.160 1.00 61.85 175 GLY B CA 1
ATOM 4579 C C . GLY B 1 175 ? 17.379 -2.250 -45.749 1.00 61.58 175 GLY B C 1
ATOM 4580 O O . GLY B 1 175 ? 16.428 -2.007 -44.998 1.00 56.73 175 GLY B O 1
ATOM 4581 N N . GLU B 1 176 ? 17.621 -3.472 -46.226 1.00 58.23 176 GLU B N 1
ATOM 4582 C CA . GLU B 1 176 ? 16.832 -4.620 -45.797 1.00 62.38 176 GLU B CA 1
ATOM 4583 C C . GLU B 1 176 ? 16.815 -4.714 -44.278 1.00 58.94 176 GLU B C 1
ATOM 4584 O O . GLU B 1 176 ? 15.755 -4.869 -43.663 1.00 57.52 176 GLU B O 1
ATOM 4590 N N . THR B 1 177 ? 17.994 -4.646 -43.655 1.00 56.01 177 THR B N 1
ATOM 4591 C CA . THR B 1 177 ? 18.080 -4.764 -42.205 1.00 54.11 177 THR B CA 1
ATOM 4592 C C . THR B 1 177 ? 17.316 -3.644 -41.523 1.00 52.01 177 THR B C 1
ATOM 4593 O O . THR B 1 177 ? 16.567 -3.882 -40.566 1.00 58.29 177 THR B O 1
ATOM 4597 N N . TYR B 1 178 ? 17.483 -2.415 -42.010 1.00 50.23 178 TYR B N 1
ATOM 4598 C CA . TYR B 1 178 ? 16.796 -1.267 -41.437 1.00 51.22 178 TYR B CA 1
ATOM 4599 C C . TYR B 1 178 ? 15.282 -1.436 -41.515 1.00 57.16 178 TYR B C 1
ATOM 4600 O O . TYR B 1 178 ? 14.566 -1.265 -40.520 1.00 47.75 178 TYR B O 1
ATOM 4609 N N . MET B 1 179 ? 14.769 -1.762 -42.705 1.00 47.78 179 MET B N 1
ATOM 4610 C CA . MET B 1 179 ? 13.332 -1.839 -42.916 1.00 50.22 179 MET B CA 1
ATOM 4611 C C . MET B 1 179 ? 12.716 -3.095 -42.321 1.00 49.38 179 MET B C 1
ATOM 4612 O O . MET B 1 179 ? 11.517 -3.092 -42.021 1.00 58.87 179 MET B O 1
ATOM 4617 N N . ALA B 1 180 ? 13.503 -4.155 -42.101 1.00 50.17 180 ALA B N 1
ATOM 4618 C CA . ALA B 1 180 ? 12.958 -5.344 -41.456 1.00 54.73 180 ALA B CA 1
ATOM 4619 C C . ALA B 1 180 ? 12.478 -5.032 -40.045 1.00 57.82 180 ALA B C 1
ATOM 4620 O O . ALA B 1 180 ? 11.605 -5.729 -39.525 1.00 54.25 180 ALA B O 1
ATOM 4622 N N . ALA B 1 181 ? 13.045 -4.014 -39.410 1.00 50.04 181 ALA B N 1
ATOM 4623 C CA . ALA B 1 181 ? 12.579 -3.544 -38.113 1.00 47.19 181 ALA B CA 1
ATOM 4624 C C . ALA B 1 181 ? 12.063 -2.117 -38.206 1.00 44.47 181 ALA B C 1
ATOM 4625 O O . ALA B 1 181 ? 12.331 -1.290 -37.339 1.00 42.79 181 ALA B O 1
ATOM 4627 N N . TRP B 1 182 ? 11.307 -1.811 -39.262 1.00 46.54 182 TRP B N 1
ATOM 4628 C CA . TRP B 1 182 ? 10.723 -0.480 -39.403 1.00 45.23 182 TRP B CA 1
ATOM 4629 C C . TRP B 1 182 ? 9.902 -0.094 -38.177 1.00 47.83 182 TRP B C 1
ATOM 4630 O O . TRP B 1 182 ? 10.067 0.997 -37.629 1.00 40.47 182 TRP B O 1
ATOM 4641 N N . ASN B 1 183 ? 8.985 -0.963 -37.755 1.00 47.54 183 ASN B N 1
ATOM 4642 C CA . ASN B 1 183 ? 8.131 -0.630 -36.610 1.00 46.22 183 ASN B CA 1
ATOM 4643 C C . ASN B 1 183 ? 7.946 -1.909 -35.817 1.00 44.56 183 ASN B C 1
ATOM 4644 O O . ASN B 1 183 ? 7.109 -2.754 -36.156 1.00 43.37 183 ASN B O 1
ATOM 4649 N N . VAL B 1 184 ? 8.731 -2.050 -34.755 1.00 45.79 184 VAL B N 1
ATOM 4650 C CA . VAL B 1 184 ? 8.639 -3.178 -33.867 1.00 43.72 184 VAL B CA 1
ATOM 4651 C C . VAL B 1 184 ? 8.027 -2.771 -32.525 1.00 45.05 184 VAL B C 1
ATOM 4652 O O . VAL B 1 184 ? 8.109 -3.531 -31.562 1.00 48.40 184 VAL B O 1
ATOM 4656 N N . SER B 1 185 ? 7.386 -1.606 -32.457 1.00 42.69 185 SER B N 1
ATOM 4657 C CA . SER B 1 185 ? 6.841 -1.097 -31.197 1.00 43.02 185 SER B CA 1
ATOM 4658 C C . SER B 1 185 ? 5.535 -1.767 -30.803 1.00 44.83 185 SER B C 1
ATOM 4659 O O . SER B 1 185 ? 5.117 -1.631 -29.648 1.00 45.17 185 SER B O 1
ATOM 4662 N N . GLY B 1 186 ? 4.862 -2.415 -31.746 1.00 39.75 186 GLY B N 1
ATOM 4663 C CA . GLY B 1 186 ? 3.503 -2.878 -31.571 1.00 46.70 186 GLY B CA 1
ATOM 4664 C C . GLY B 1 186 ? 2.439 -1.792 -31.620 1.00 45.22 186 GLY B C 1
ATOM 4665 O O . GLY B 1 186 ? 1.256 -2.119 -31.460 1.00 42.46 186 GLY B O 1
ATOM 4666 N N . LEU B 1 187 ? 2.812 -0.543 -31.870 1.00 41.44 187 LEU B N 1
ATOM 4667 C CA . LEU B 1 187 ? 1.911 0.605 -31.924 1.00 38.98 187 LEU B CA 1
ATOM 4668 C C . LEU B 1 187 ? 1.674 1.017 -33.361 1.00 42.14 187 LEU B C 1
ATOM 4669 O O . LEU B 1 187 ? 2.467 0.721 -34.257 1.00 41.74 187 LEU B O 1
ATOM 4674 N N . GLY B 1 188 ? 0.578 1.739 -33.573 1.00 40.23 188 GLY B N 1
ATOM 4675 C CA . GLY B 1 188 ? 0.400 2.431 -34.840 1.00 40.40 188 GLY B CA 1
ATOM 4676 C C . GLY B 1 188 ? 1.463 3.486 -35.058 1.00 41.90 188 GLY B C 1
ATOM 4677 O O . GLY B 1 188 ? 2.319 3.726 -34.197 1.00 38.80 188 GLY B O 1
ATOM 4678 N N . THR B 1 189 ? 1.400 4.151 -36.206 1.00 40.62 189 THR B N 1
ATOM 4679 C CA . THR B 1 189 ? 2.436 5.120 -36.566 1.00 41.02 189 THR B CA 1
ATOM 4680 C C . THR B 1 189 ? 2.556 6.241 -35.541 1.00 39.20 189 THR B C 1
ATOM 4681 O O . THR B 1 189 ? 3.664 6.612 -35.134 1.00 41.47 189 THR B O 1
ATOM 4685 N N . PHE B 1 190 ? 1.429 6.841 -35.129 1.00 40.68 190 PHE B N 1
ATOM 4686 C CA . PHE B 1 190 ? 1.587 7.969 -34.209 1.00 44.77 190 PHE B CA 1
ATOM 4687 C C . PHE B 1 190 ? 2.141 7.513 -32.863 1.00 37.81 190 PHE B C 1
ATOM 4688 O O . PHE B 1 190 ? 2.973 8.216 -32.265 1.00 35.81 190 PHE B O 1
ATOM 4696 N N . GLY B 1 191 ? 1.650 6.384 -32.341 1.00 39.43 191 GLY B N 1
ATOM 4697 C CA . GLY B 1 191 ? 2.182 5.873 -31.083 1.00 37.01 191 GLY B CA 1
ATOM 4698 C C . GLY B 1 191 ? 3.661 5.560 -31.184 1.00 36.18 191 GLY B C 1
ATOM 4699 O O . GLY B 1 191 ? 4.430 5.815 -30.251 1.00 34.22 191 GLY B O 1
ATOM 4700 N N . ALA B 1 192 ? 4.080 4.996 -32.317 1.00 38.46 192 ALA B N 1
ATOM 4701 C CA . ALA B 1 192 ? 5.495 4.716 -32.528 1.00 41.74 192 ALA B CA 1
ATOM 4702 C C . ALA B 1 192 ? 6.318 6.008 -32.584 1.00 42.29 192 ALA B C 1
ATOM 4703 O O . ALA B 1 192 ? 7.421 6.099 -32.004 1.00 39.08 192 ALA B O 1
ATOM 4705 N N . ILE B 1 193 ? 5.792 7.040 -33.239 1.00 36.33 193 ILE B N 1
ATOM 4706 C CA . ILE B 1 193 ? 6.506 8.311 -33.238 1.00 39.26 193 ILE B CA 1
ATOM 4707 C C . ILE B 1 193 ? 6.599 8.852 -31.819 1.00 39.52 193 ILE B C 1
ATOM 4708 O O . ILE B 1 193 ? 7.655 9.319 -31.390 1.00 38.41 193 ILE B O 1
ATOM 4713 N N . GLN B 1 194 ? 5.517 8.737 -31.050 1.00 36.85 194 GLN B N 1
ATOM 4714 C CA . GLN B 1 194 ? 5.552 9.250 -29.681 1.00 37.30 194 GLN B CA 1
ATOM 4715 C C . GLN B 1 194 ? 6.569 8.494 -28.835 1.00 31.93 194 GLN B C 1
ATOM 4716 O O . GLN B 1 194 ? 7.288 9.098 -28.022 1.00 35.79 194 GLN B O 1
ATOM 4722 N N . SER B 1 195 ? 6.629 7.169 -28.994 1.00 35.39 195 SER B N 1
ATOM 4723 C CA . SER B 1 195 ? 7.618 6.382 -28.254 1.00 35.36 195 SER B CA 1
ATOM 4724 C C . SER B 1 195 ? 9.030 6.824 -28.616 1.00 37.31 195 SER B C 1
ATOM 4725 O O . SER B 1 195 ? 9.925 6.836 -27.754 1.00 39.65 195 SER B O 1
ATOM 4728 N N . THR B 1 196 ? 9.253 7.230 -29.867 1.00 35.10 196 THR B N 1
ATOM 4729 C CA . THR B 1 196 ? 10.544 7.826 -30.244 1.00 34.10 196 THR B CA 1
ATOM 4730 C C . THR B 1 196 ? 10.794 9.147 -29.530 1.00 35.08 196 THR B C 1
ATOM 4731 O O . THR B 1 196 ? 11.878 9.377 -28.955 1.00 34.10 196 THR B O 1
ATOM 4735 N N . LEU B 1 197 ? 9.826 10.057 -29.607 1.00 33.04 197 LEU B N 1
ATOM 4736 C CA . LEU B 1 197 ? 9.969 11.386 -29.016 1.00 32.35 197 LEU B CA 1
ATOM 4737 C C . LEU B 1 197 ? 10.279 11.304 -27.526 1.00 37.70 197 LEU B C 1
ATOM 4738 O O . LEU B 1 197 ? 11.026 12.145 -27.013 1.00 38.13 197 LEU B O 1
ATOM 4743 N N . ASN B 1 198 ? 9.700 10.326 -26.837 1.00 38.00 198 ASN B N 1
ATOM 4744 C CA . ASN B 1 198 ? 9.970 10.148 -25.403 1.00 40.17 198 ASN B CA 1
ATOM 4745 C C . ASN B 1 198 ? 11.443 9.967 -25.129 1.00 42.81 198 ASN B C 1
ATOM 4746 O O . ASN B 1 198 ? 11.897 10.251 -24.018 1.00 42.12 198 ASN B O 1
ATOM 4751 N N . VAL B 1 199 ? 12.190 9.460 -26.101 1.00 37.84 199 VAL B N 1
ATOM 4752 C CA . VAL B 1 199 ? 13.649 9.398 -26.029 1.00 39.55 199 VAL B CA 1
ATOM 4753 C C . VAL B 1 199 ? 14.293 10.655 -26.611 1.00 41.18 199 VAL B C 1
ATOM 4754 O O . VAL B 1 199 ? 15.122 11.313 -25.965 1.00 36.77 199 VAL B O 1
ATOM 4758 N N . THR B 1 200 ? 13.929 11.026 -27.843 1.00 35.51 200 THR B N 1
ATOM 4759 C CA . THR B 1 200 ? 14.724 11.986 -28.595 1.00 38.03 200 THR B CA 1
ATOM 4760 C C . THR B 1 200 ? 14.540 13.428 -28.122 1.00 34.94 200 THR B C 1
ATOM 4761 O O . THR B 1 200 ? 15.481 14.222 -28.206 1.00 35.77 200 THR B O 1
ATOM 4765 N N . LEU B 1 201 ? 13.349 13.825 -27.656 1.00 32.67 201 LEU B N 1
ATOM 4766 C CA . LEU B 1 201 ? 13.208 15.208 -27.226 1.00 35.61 201 LEU B CA 1
ATOM 4767 C C . LEU B 1 201 ? 14.206 15.520 -26.114 1.00 42.17 201 LEU B C 1
ATOM 4768 O O . LEU B 1 201 ? 14.748 16.628 -26.050 1.00 52.07 201 LEU B O 1
ATOM 4773 N N . TRP B 1 202 ? 14.514 14.541 -25.279 1.00 35.14 202 TRP B N 1
ATOM 4774 C CA . TRP B 1 202 ? 15.442 14.768 -24.174 1.00 39.70 202 TRP B CA 1
ATOM 4775 C C . TRP B 1 202 ? 16.898 14.750 -24.622 1.00 45.84 202 TRP B C 1
ATOM 4776 O O . TRP B 1 202 ? 17.784 15.100 -23.824 1.00 45.16 202 TRP B O 1
ATOM 4787 N N A SER B 1 203 ? 17.165 14.422 -25.889 0.44 41.08 203 SER B N 1
ATOM 4788 N N B SER B 1 203 ? 17.154 14.499 -25.884 0.56 39.87 203 SER B N 1
ATOM 4789 C CA A SER B 1 203 ? 18.537 14.349 -26.389 0.44 39.78 203 SER B CA 1
ATOM 4790 C CA B SER B 1 203 ? 18.565 14.369 -26.316 0.56 39.04 203 SER B CA 1
ATOM 4791 C C A SER B 1 203 ? 19.207 15.705 -26.614 0.44 38.27 203 SER B C 1
ATOM 4792 C C B SER B 1 203 ? 19.191 15.723 -26.672 0.56 39.07 203 SER B C 1
ATOM 4793 O O A SER B 1 203 ? 20.396 15.716 -26.967 0.44 37.26 203 SER B O 1
ATOM 4794 O O B SER B 1 203 ? 20.389 15.726 -26.927 0.56 37.27 203 SER B O 1
ATOM 4799 N N . PHE B 1 204 ? 18.486 16.832 -26.522 1.00 33.66 204 PHE B N 1
ATOM 4800 C CA . PHE B 1 204 ? 19.071 18.123 -26.849 1.00 31.66 204 PHE B CA 1
ATOM 4801 C C . PHE B 1 204 ? 19.213 19.042 -25.640 1.00 36.37 204 PHE B C 1
ATOM 4802 O O . PHE B 1 204 ? 19.527 20.223 -25.813 1.00 39.65 204 PHE B O 1
ATOM 4810 N N . ILE B 1 205 ? 19.054 18.493 -24.432 1.00 33.09 205 ILE B N 1
ATOM 4811 C CA . ILE B 1 205 ? 19.400 19.222 -23.204 1.00 37.65 205 ILE B CA 1
ATOM 4812 C C . ILE B 1 205 ? 20.864 19.639 -23.279 1.00 36.41 205 ILE B C 1
ATOM 4813 O O . ILE B 1 205 ? 21.746 18.795 -23.497 1.00 36.01 205 ILE B O 1
ATOM 4818 N N . GLY B 1 206 ? 21.145 20.937 -23.051 1.00 33.83 206 GLY B N 1
ATOM 4819 C CA . GLY B 1 206 ? 22.484 21.485 -23.254 1.00 33.57 206 GLY B CA 1
ATOM 4820 C C . GLY B 1 206 ? 22.568 22.530 -24.356 1.00 32.24 206 GLY B C 1
ATOM 4821 O O . GLY B 1 206 ? 23.608 23.201 -24.499 1.00 34.29 206 GLY B O 1
ATOM 4822 N N . VAL B 1 207 ? 21.476 22.723 -25.106 1.00 33.38 207 VAL B N 1
ATOM 4823 C CA . VAL B 1 207 ? 21.419 23.766 -26.131 1.00 35.94 207 VAL B CA 1
ATOM 4824 C C . VAL B 1 207 ? 21.694 25.151 -25.544 1.00 36.91 207 VAL B C 1
ATOM 4825 O O . VAL B 1 207 ? 22.279 26.007 -26.210 1.00 38.37 207 VAL B O 1
ATOM 4829 N N . GLU B 1 208 ? 21.294 25.382 -24.296 1.00 37.03 208 GLU B N 1
ATOM 4830 C CA . GLU B 1 208 ? 21.468 26.650 -23.601 1.00 37.34 208 GLU B CA 1
ATOM 4831 C C . GLU B 1 208 ? 22.896 26.891 -23.119 1.00 34.93 208 GLU B C 1
ATOM 4832 O O . GLU B 1 208 ? 23.151 27.956 -22.553 1.00 34.39 208 GLU B O 1
ATOM 4838 N N . SER B 1 209 ? 23.816 25.958 -23.343 1.00 34.74 209 SER B N 1
ATOM 4839 C CA . SER B 1 209 ? 25.104 25.953 -22.630 1.00 36.41 209 SER B CA 1
ATOM 4840 C C . SER B 1 209 ? 25.907 27.219 -22.889 1.00 38.45 209 SER B C 1
ATOM 4841 O O . SER B 1 209 ? 26.450 27.830 -21.958 1.00 35.06 209 SER B O 1
ATOM 4844 N N . ALA B 1 210 ? 26.047 27.620 -24.163 1.00 33.23 210 ALA B N 1
ATOM 4845 C CA . ALA B 1 210 ? 26.806 28.829 -24.425 1.00 37.43 210 ALA B CA 1
ATOM 4846 C C . ALA B 1 210 ? 26.115 30.050 -23.817 1.00 41.76 210 ALA B C 1
ATOM 4847 O O . ALA B 1 210 ? 26.783 30.947 -23.278 1.00 41.10 210 ALA B O 1
ATOM 4849 N N . SER B 1 211 ? 24.789 30.144 -23.965 1.00 36.37 211 SER B N 1
ATOM 4850 C CA . SER B 1 211 ? 24.035 31.248 -23.387 1.00 37.29 211 SER B CA 1
ATOM 4851 C C . SER B 1 211 ? 24.337 31.398 -21.892 1.00 36.46 211 SER B C 1
ATOM 4852 O O . SER B 1 211 ? 24.600 32.503 -21.409 1.00 37.02 211 SER B O 1
ATOM 4855 N N . VAL B 1 212 ? 24.323 30.280 -21.146 1.00 36.21 212 VAL B N 1
ATOM 4856 C CA . VAL B 1 212 ? 24.535 30.346 -19.696 1.00 37.47 212 VAL B CA 1
ATOM 4857 C C . VAL B 1 212 ? 25.973 30.740 -19.396 1.00 37.13 212 VAL B C 1
ATOM 4858 O O . VAL B 1 212 ? 26.252 31.488 -18.442 1.00 38.61 212 VAL B O 1
ATOM 4862 N N . ALA B 1 213 ? 26.903 30.297 -20.234 1.00 36.45 213 ALA B N 1
ATOM 4863 C CA . ALA B 1 213 ? 28.327 30.567 -20.076 1.00 39.45 213 ALA B CA 1
ATOM 4864 C C . ALA B 1 213 ? 28.770 31.906 -20.682 1.00 40.75 213 ALA B C 1
ATOM 4865 O O . ALA B 1 213 ? 29.969 32.150 -20.812 1.00 38.99 213 ALA B O 1
ATOM 4867 N N . ALA B 1 214 ? 27.831 32.773 -21.074 1.00 43.66 214 ALA B N 1
ATOM 4868 C CA . ALA B 1 214 ? 28.197 33.933 -21.875 1.00 41.95 214 ALA B CA 1
ATOM 4869 C C . ALA B 1 214 ? 29.194 34.836 -21.152 1.00 42.05 214 ALA B C 1
ATOM 4870 O O . ALA B 1 214 ? 30.036 35.466 -21.796 1.00 43.84 214 ALA B O 1
ATOM 4872 N N . GLY B 1 215 ? 29.133 34.898 -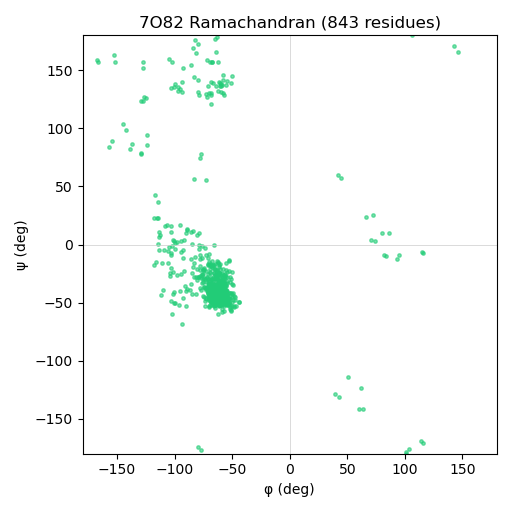19.813 1.00 40.75 215 GLY B N 1
ATOM 4873 C CA . GLY B 1 215 ? 30.100 35.653 -19.032 1.00 41.21 215 GLY B CA 1
ATOM 4874 C C . GLY B 1 215 ? 31.566 35.259 -19.212 1.00 44.66 215 GLY B C 1
ATOM 4875 O O . GLY B 1 215 ? 32.445 36.070 -18.901 1.00 47.27 215 GLY B O 1
ATOM 4876 N N . VAL B 1 216 ? 31.861 34.047 -19.692 1.00 46.45 216 VAL B N 1
ATOM 4877 C CA . VAL B 1 216 ? 33.245 33.608 -19.843 1.00 44.19 216 VAL B CA 1
ATOM 4878 C C . VAL B 1 216 ? 33.626 33.424 -21.308 1.00 49.43 216 VAL B C 1
ATOM 4879 O O . VAL B 1 216 ? 34.749 32.991 -21.603 1.00 45.61 216 VAL B O 1
ATOM 4883 N N . VAL B 1 217 ? 32.753 33.800 -22.233 1.00 42.29 217 VAL B N 1
ATOM 4884 C CA . VAL B 1 217 ? 32.999 33.634 -23.664 1.00 46.08 217 VAL B CA 1
ATOM 4885 C C . VAL B 1 217 ? 33.526 34.929 -24.276 1.00 50.38 217 VAL B C 1
ATOM 4886 O O . VAL B 1 217 ? 33.014 36.022 -23.996 1.00 47.01 217 VAL B O 1
ATOM 4890 N N . LYS B 1 218 ? 34.559 34.811 -25.120 1.00 51.59 218 LYS B N 1
ATOM 4891 C CA . LYS B 1 218 ? 35.068 35.949 -25.873 1.00 54.13 218 LYS B CA 1
ATOM 4892 C C . LYS B 1 218 ? 34.001 36.458 -26.831 1.00 55.47 218 LYS B C 1
ATOM 4893 O O . LYS B 1 218 ? 33.314 35.668 -27.493 1.00 56.45 218 LYS B O 1
ATOM 4899 N N . ASN B 1 219 ? 33.849 37.778 -26.891 1.00 55.40 219 ASN B N 1
ATOM 4900 C CA . ASN B 1 219 ? 32.936 38.452 -27.815 1.00 59.86 219 ASN B CA 1
ATOM 4901 C C . ASN B 1 219 ? 31.599 37.722 -27.825 1.00 54.47 219 ASN B C 1
ATOM 4902 O O . ASN B 1 219 ? 31.150 37.236 -28.890 1.00 50.26 219 ASN B O 1
ATOM 4907 N N . PRO B 1 220 ? 30.933 37.579 -26.671 1.00 50.66 220 PRO B N 1
ATOM 4908 C CA . PRO B 1 220 ? 29.786 36.674 -26.588 1.00 49.17 220 PRO B CA 1
ATOM 4909 C C . PRO B 1 220 ? 28.660 37.036 -27.528 1.00 46.71 220 PRO B C 1
ATOM 4910 O O . PRO B 1 220 ? 27.918 36.131 -27.938 1.00 47.30 220 PRO B O 1
ATOM 4914 N N . LYS B 1 221 ? 28.506 38.311 -27.873 1.00 50.56 221 LYS B N 1
ATOM 4915 C CA . LYS B 1 221 ? 27.414 38.711 -28.760 1.00 54.30 221 LYS B CA 1
ATOM 4916 C C . LYS B 1 221 ? 27.549 38.089 -30.152 1.00 53.23 221 LYS B C 1
ATOM 4917 O O . LYS B 1 221 ? 26.536 37.788 -30.797 1.00 54.67 221 LYS B O 1
ATOM 4923 N N . ARG B 1 222 ? 28.770 37.811 -30.602 1.00 56.81 222 ARG B N 1
ATOM 4924 C CA . ARG B 1 222 ? 28.944 37.048 -31.839 1.00 56.93 222 ARG B CA 1
ATOM 4925 C C . ARG B 1 222 ? 29.072 35.555 -31.591 1.00 50.84 222 ARG B C 1
ATOM 4926 O O . ARG B 1 222 ? 28.414 34.726 -32.250 1.00 51.35 222 ARG B O 1
ATOM 4934 N N . ASN B 1 223 ? 29.886 35.173 -30.620 1.00 46.87 223 ASN B N 1
ATOM 4935 C CA . ASN B 1 223 ? 30.237 33.767 -30.527 1.00 43.51 223 ASN B CA 1
ATOM 4936 C C . ASN B 1 223 ? 29.191 32.882 -29.839 1.00 47.73 223 ASN B C 1
ATOM 4937 O O . ASN B 1 223 ? 29.108 31.691 -30.162 1.00 45.09 223 ASN B O 1
ATOM 4942 N N . VAL B 1 224 ? 28.380 33.409 -28.919 1.00 44.15 224 VAL B N 1
ATOM 4943 C CA . VAL B 1 224 ? 27.392 32.577 -28.240 1.00 41.84 224 VAL B CA 1
ATOM 4944 C C . VAL B 1 224 ? 26.337 32.125 -29.240 1.00 43.77 224 VAL B C 1
ATOM 4945 O O . VAL B 1 224 ? 26.011 30.935 -29.280 1.00 43.62 224 VAL B O 1
ATOM 4949 N N . PRO B 1 225 ? 25.806 33.014 -30.082 1.00 45.61 225 PRO B N 1
ATOM 4950 C CA . PRO B 1 225 ? 24.834 32.528 -31.084 1.00 46.95 225 PRO B CA 1
ATOM 4951 C C . PRO B 1 225 ? 25.426 31.470 -32.004 1.00 46.16 225 PRO B C 1
ATOM 4952 O O . PRO B 1 225 ? 24.795 30.429 -32.273 1.00 43.05 225 PRO B O 1
ATOM 4956 N N . ILE B 1 226 ? 26.639 31.726 -32.504 1.00 49.95 226 ILE B N 1
ATOM 4957 C CA . ILE B 1 226 ? 27.266 30.769 -33.405 1.00 48.36 226 ILE B CA 1
ATOM 4958 C C . ILE B 1 226 ? 27.460 29.439 -32.699 1.00 44.81 226 ILE B C 1
ATOM 4959 O O . ILE B 1 226 ? 27.103 28.386 -33.224 1.00 44.43 226 ILE B O 1
ATOM 4964 N N . ALA B 1 227 ? 28.046 29.456 -31.500 1.00 43.56 227 ALA B N 1
ATOM 4965 C CA . ALA B 1 227 ? 28.249 28.195 -30.793 1.00 39.51 227 ALA B CA 1
ATOM 4966 C C . ALA B 1 227 ? 26.922 27.473 -30.496 1.00 42.40 227 ALA B C 1
ATOM 4967 O O . ALA B 1 227 ? 26.854 26.236 -30.525 1.00 40.73 227 ALA B O 1
ATOM 4969 N N . THR B 1 228 ? 25.849 28.214 -30.221 1.00 42.33 228 THR B N 1
ATOM 4970 C CA . THR B 1 228 ? 24.580 27.563 -29.905 1.00 39.99 228 THR B CA 1
ATOM 4971 C C . THR B 1 228 ? 24.058 26.806 -31.114 1.00 40.12 228 THR B C 1
ATOM 4972 O O . THR B 1 228 ? 23.775 25.599 -31.046 1.00 42.06 228 THR B O 1
ATOM 4976 N N . ILE B 1 229 ? 23.962 27.502 -32.251 1.00 45.25 229 ILE B N 1
ATOM 4977 C CA . ILE B 1 229 ? 23.414 26.852 -33.439 1.00 49.45 229 ILE B CA 1
ATOM 4978 C C . ILE B 1 229 ? 24.374 25.773 -33.956 1.00 47.06 229 ILE B C 1
ATOM 4979 O O . ILE B 1 229 ? 23.942 24.669 -34.316 1.00 45.43 229 ILE B O 1
ATOM 4984 N N . GLY B 1 230 ? 25.682 26.049 -33.950 1.00 47.08 230 GLY B N 1
ATOM 4985 C CA . GLY B 1 230 ? 26.652 25.047 -34.387 1.00 47.68 230 GLY B CA 1
ATOM 4986 C C . GLY B 1 230 ? 26.701 23.810 -33.511 1.00 43.97 230 GLY B C 1
ATOM 4987 O O . GLY B 1 230 ? 26.790 22.681 -34.015 1.00 44.45 230 GLY B O 1
ATOM 4988 N N . GLY B 1 231 ? 26.633 23.986 -32.189 1.00 40.88 231 GLY B N 1
ATOM 4989 C CA . GLY B 1 231 ? 26.600 22.834 -31.311 1.00 36.00 231 GLY B CA 1
ATOM 4990 C C . GLY B 1 231 ? 25.381 21.969 -31.568 1.00 39.25 231 GLY B C 1
ATOM 4991 O O . GLY B 1 231 ? 25.480 20.731 -31.633 1.00 38.13 231 GLY B O 1
ATOM 4992 N N . VAL B 1 232 ? 24.218 22.613 -31.754 1.00 41.48 232 VAL B N 1
ATOM 4993 C CA . VAL B 1 232 ? 23.018 21.830 -31.995 1.00 40.95 232 VAL B CA 1
ATOM 4994 C C . VAL B 1 232 ? 23.097 21.103 -33.340 1.00 40.45 232 VAL B C 1
ATOM 4995 O O . VAL B 1 232 ? 22.714 19.931 -33.428 1.00 42.87 232 VAL B O 1
ATOM 4999 N N . LEU B 1 233 ? 23.570 21.781 -34.388 1.00 38.57 233 LEU B N 1
ATOM 5000 C CA . LEU B 1 233 ? 23.675 21.124 -35.698 1.00 43.28 233 LEU B CA 1
ATOM 5001 C C . LEU B 1 233 ? 24.614 19.925 -35.642 1.00 41.90 233 LEU B C 1
ATOM 5002 O O . LEU B 1 233 ? 24.327 18.870 -36.223 1.00 42.10 233 LEU B O 1
ATOM 5007 N N . ILE B 1 234 ? 25.756 20.078 -34.958 1.00 42.66 234 ILE B N 1
ATOM 5008 C CA . ILE B 1 234 ? 26.681 18.962 -34.807 1.00 41.85 234 ILE B CA 1
ATOM 5009 C C . ILE B 1 234 ? 25.979 17.773 -34.160 1.00 45.71 234 ILE B C 1
ATOM 5010 O O . ILE B 1 234 ? 26.014 16.641 -34.678 1.00 40.50 234 ILE B O 1
ATOM 5015 N N . ALA B 1 235 ? 25.336 18.008 -33.004 1.00 37.09 235 ALA B N 1
ATOM 5016 C CA . ALA B 1 235 ? 24.629 16.936 -32.329 1.00 40.35 235 ALA B CA 1
ATOM 5017 C C . ALA B 1 235 ? 23.575 16.320 -33.244 1.00 38.65 235 ALA B C 1
ATOM 5018 O O . ALA B 1 235 ? 23.398 15.096 -33.259 1.00 38.23 235 ALA B O 1
ATOM 5020 N N . ALA B 1 236 ? 22.828 17.145 -33.971 1.00 37.83 236 ALA B N 1
ATOM 5021 C CA . ALA B 1 236 ? 21.708 16.603 -34.737 1.00 38.63 236 ALA B CA 1
ATOM 5022 C C . ALA B 1 236 ? 22.210 15.696 -35.860 1.00 43.77 236 ALA B C 1
ATOM 5023 O O . ALA B 1 236 ? 21.692 14.586 -36.069 1.00 43.01 236 ALA B O 1
ATOM 5025 N N . VAL B 1 237 ? 23.234 16.149 -36.570 1.00 41.06 237 VAL B N 1
ATOM 5026 C CA . VAL B 1 237 ? 23.818 15.334 -37.629 1.00 41.33 237 VAL B CA 1
ATOM 5027 C C . VAL B 1 237 ? 24.303 14.011 -37.062 1.00 41.72 237 VAL B C 1
ATOM 5028 O O . VAL B 1 237 ? 24.029 12.940 -37.619 1.00 48.48 237 VAL B O 1
ATOM 5032 N N . CYS B 1 238 ? 25.059 14.072 -35.956 1.00 39.81 238 CYS B N 1
ATOM 5033 C CA . CYS B 1 238 ? 25.634 12.863 -35.374 1.00 43.13 238 CYS B CA 1
ATOM 5034 C C . CYS B 1 238 ? 24.562 11.888 -34.930 1.00 43.73 238 CYS B C 1
ATOM 5035 O O . CYS B 1 238 ? 24.639 10.684 -35.211 1.00 42.58 238 CYS B O 1
ATOM 5038 N N . TYR B 1 239 ? 23.568 12.392 -34.207 1.00 38.91 239 TYR B N 1
ATOM 5039 C CA . TYR B 1 239 ? 22.438 11.586 -33.770 1.00 43.36 239 TYR B CA 1
ATOM 5040 C C . TYR B 1 239 ? 21.799 10.831 -34.931 1.00 39.35 239 TYR B C 1
ATOM 5041 O O . TYR B 1 239 ? 21.647 9.598 -34.900 1.00 43.09 239 TYR B O 1
ATOM 5050 N N . VAL B 1 240 ? 21.403 11.571 -35.970 1.00 36.55 240 VAL B N 1
ATOM 5051 C CA . VAL B 1 240 ? 20.651 10.937 -37.034 1.00 48.16 240 VAL B CA 1
ATOM 5052 C C . VAL B 1 240 ? 21.530 9.966 -37.817 1.00 55.38 240 VAL B C 1
ATOM 5053 O O . VAL B 1 240 ? 21.163 8.801 -38.034 1.00 45.51 240 VAL B O 1
ATOM 5057 N N . LEU B 1 241 ? 22.715 10.424 -38.245 1.00 53.17 241 LEU B N 1
ATOM 5058 C CA . LEU B 1 241 ? 23.591 9.570 -39.050 1.00 56.99 241 LEU B CA 1
ATOM 5059 C C . LEU B 1 241 ? 23.937 8.285 -38.310 1.00 52.84 241 LEU B C 1
ATOM 5060 O O . LEU B 1 241 ? 23.797 7.185 -38.855 1.00 56.33 241 LEU B O 1
ATOM 5065 N N . SER B 1 242 ? 24.382 8.399 -37.060 1.00 46.00 242 SER B N 1
ATOM 5066 C CA . SER B 1 242 ? 24.855 7.218 -36.357 1.00 52.55 242 SER B CA 1
ATOM 5067 C C . SER B 1 242 ? 23.712 6.262 -36.018 1.00 55.74 242 SER B C 1
ATOM 5068 O O . SER B 1 242 ? 23.849 5.049 -36.216 1.00 56.82 242 SER B O 1
ATOM 5071 N N . THR B 1 243 ? 22.587 6.766 -35.466 1.00 48.86 243 THR B N 1
ATOM 5072 C CA . THR B 1 243 ? 21.514 5.835 -35.129 1.00 50.34 243 THR B CA 1
ATOM 5073 C C . THR B 1 243 ? 20.984 5.151 -36.389 1.00 42.07 243 THR B C 1
ATOM 5074 O O . THR B 1 243 ? 20.744 3.932 -36.394 1.00 41.59 243 THR B O 1
ATOM 5078 N N . THR B 1 244 ? 20.832 5.910 -37.476 1.00 39.68 244 THR B N 1
ATOM 5079 C CA . THR B 1 244 ? 20.380 5.298 -38.719 1.00 42.00 244 THR B CA 1
ATOM 5080 C C . THR B 1 244 ? 21.357 4.235 -39.189 1.00 44.36 244 THR B C 1
ATOM 5081 O O . THR B 1 244 ? 20.959 3.123 -39.557 1.00 48.93 244 THR B O 1
ATOM 5085 N N . ALA B 1 245 ? 22.655 4.562 -39.189 1.00 46.44 245 ALA B N 1
ATOM 5086 C CA . ALA B 1 245 ? 23.640 3.617 -39.689 1.00 50.64 245 ALA B CA 1
ATOM 5087 C C . ALA B 1 245 ? 23.602 2.335 -38.872 1.00 48.75 245 ALA B C 1
ATOM 5088 O O . ALA B 1 245 ? 23.582 1.227 -39.424 1.00 45.57 245 ALA B O 1
ATOM 5090 N N . ILE B 1 246 ? 23.597 2.480 -37.540 1.00 42.03 246 ILE B N 1
ATOM 5091 C CA . ILE B 1 246 ? 23.665 1.303 -36.693 1.00 43.68 246 ILE B CA 1
ATOM 5092 C C . ILE B 1 246 ? 22.447 0.419 -36.913 1.00 38.42 246 ILE B C 1
ATOM 5093 O O . ILE B 1 246 ? 22.564 -0.812 -36.998 1.00 41.28 246 ILE B O 1
ATOM 5098 N N . MET B 1 247 ? 21.261 1.034 -37.030 1.00 40.98 247 MET B N 1
ATOM 5099 C CA . MET B 1 247 ? 20.061 0.246 -37.317 1.00 44.11 247 MET B CA 1
ATOM 5100 C C . MET B 1 247 ? 20.095 -0.423 -38.678 1.00 47.48 247 MET B C 1
ATOM 5101 O O . MET B 1 247 ? 19.337 -1.379 -38.906 1.00 44.91 247 MET B O 1
ATOM 5106 N N . GLY B 1 248 ? 20.914 0.070 -39.606 1.00 49.94 248 GLY B N 1
ATOM 5107 C CA . GLY B 1 248 ? 21.043 -0.705 -40.820 1.00 48.42 248 GLY B CA 1
ATOM 5108 C C . GLY B 1 248 ? 22.189 -1.695 -40.824 1.00 49.14 248 GLY B C 1
ATOM 5109 O O . GLY B 1 248 ? 22.359 -2.424 -41.805 1.00 52.62 248 GLY B O 1
ATOM 5110 N N . MET B 1 249 ? 23.012 -1.696 -39.762 1.00 48.97 249 MET B N 1
ATOM 5111 C CA . MET B 1 249 ? 24.172 -2.582 -39.683 1.00 52.29 249 MET B CA 1
ATOM 5112 C C . MET B 1 249 ? 23.980 -3.773 -38.747 1.00 48.30 249 MET B C 1
ATOM 5113 O O . MET B 1 249 ? 24.598 -4.818 -38.974 1.00 54.77 249 MET B O 1
ATOM 5118 N N . ILE B 1 250 ? 23.130 -3.653 -37.734 1.00 58.02 250 ILE B N 1
ATOM 5119 C CA . ILE B 1 250 ? 22.982 -4.660 -36.684 1.00 59.61 250 ILE B CA 1
ATOM 5120 C C . ILE B 1 250 ? 21.524 -5.097 -36.590 1.00 58.22 250 ILE B C 1
ATOM 5121 O O . ILE B 1 250 ? 20.640 -4.239 -36.418 1.00 59.71 250 ILE B O 1
ATOM 5126 N N . PRO B 1 251 ? 21.226 -6.395 -36.674 1.00 61.82 251 PRO B N 1
ATOM 5127 C CA . PRO B 1 251 ? 19.839 -6.838 -36.551 1.00 58.08 251 PRO B CA 1
ATOM 5128 C C . PRO B 1 251 ? 19.188 -6.234 -35.316 1.00 55.27 251 PRO B C 1
ATOM 5129 O O . PRO B 1 251 ? 19.834 -6.012 -34.289 1.00 57.33 251 PRO B O 1
ATOM 5133 N N . ASN B 1 252 ? 17.894 -5.943 -35.446 1.00 60.31 252 ASN B N 1
ATOM 5134 C CA . ASN B 1 252 ? 17.171 -5.258 -34.383 1.00 52.24 252 ASN B CA 1
ATOM 5135 C C . ASN B 1 252 ? 17.216 -6.059 -33.086 1.00 54.23 252 ASN B C 1
ATOM 5136 O O . ASN B 1 252 ? 17.327 -5.488 -31.995 1.00 48.37 252 ASN B O 1
ATOM 5141 N N . ALA B 1 253 ? 17.151 -7.387 -33.191 1.00 52.50 253 ALA B N 1
ATOM 5142 C CA . ALA B 1 253 ? 17.116 -8.211 -31.987 1.00 61.64 253 ALA B CA 1
ATOM 5143 C C . ALA B 1 253 ? 18.367 -7.989 -31.138 1.00 67.34 253 ALA B C 1
ATOM 5144 O O . ALA B 1 253 ? 18.280 -7.801 -29.919 1.00 68.31 253 ALA B O 1
ATOM 5146 N N . ALA B 1 254 ? 19.541 -7.990 -31.770 1.00 64.31 254 ALA B N 1
ATOM 5147 C CA . ALA B 1 254 ? 20.797 -7.779 -31.046 1.00 62.90 254 ALA B CA 1
ATOM 5148 C C . ALA B 1 254 ? 20.907 -6.356 -30.519 1.00 60.70 254 ALA B C 1
ATOM 5149 O O . ALA B 1 254 ? 21.355 -6.127 -29.384 1.00 57.42 254 ALA B O 1
ATOM 5151 N N . LEU B 1 255 ? 20.510 -5.385 -31.334 1.00 55.57 255 LEU B N 1
ATOM 5152 C CA . LEU B 1 255 ? 20.533 -3.992 -30.921 1.00 61.64 255 LEU B CA 1
ATOM 5153 C C . LEU B 1 255 ? 19.713 -3.779 -29.653 1.00 64.63 255 LEU B C 1
ATOM 5154 O O . LEU B 1 255 ? 20.070 -2.957 -28.798 1.00 66.34 255 LEU B O 1
ATOM 5159 N N . ARG B 1 256 ? 18.607 -4.514 -29.511 1.00 63.28 256 ARG B N 1
ATOM 5160 C CA . ARG B 1 256 ? 17.774 -4.375 -28.322 1.00 68.01 256 ARG B CA 1
ATOM 5161 C C . ARG B 1 256 ? 18.539 -4.750 -27.056 1.00 78.24 256 ARG B C 1
ATOM 5162 O O . ARG B 1 256 ? 18.692 -3.934 -26.139 1.00 91.91 256 ARG B O 1
ATOM 5170 N N . VAL B 1 257 ? 19.021 -5.997 -26.993 1.00 73.89 257 VAL B N 1
ATOM 5171 C CA . VAL B 1 257 ? 19.624 -6.533 -25.779 1.00 78.00 257 VAL B CA 1
ATOM 5172 C C . VAL B 1 257 ? 20.986 -5.922 -25.475 1.00 75.25 257 VAL B C 1
ATOM 5173 O O . VAL B 1 257 ? 21.476 -6.055 -24.347 1.00 75.65 257 VAL B O 1
ATOM 5177 N N . SER B 1 258 ? 21.612 -5.273 -26.448 1.00 73.70 258 SER B N 1
ATOM 5178 C CA . SER B 1 258 ? 22.939 -4.709 -26.242 1.00 78.23 258 SER B CA 1
ATOM 5179 C C . SER B 1 258 ? 22.882 -3.543 -25.259 1.00 82.52 258 SER B C 1
ATOM 5180 O O . SER B 1 258 ? 22.050 -2.638 -25.394 1.00 83.70 258 SER B O 1
ATOM 5183 N N . ALA B 1 259 ? 23.774 -3.574 -24.262 1.00 86.83 259 ALA B N 1
ATOM 5184 C CA . ALA B 1 259 ? 23.892 -2.469 -23.322 1.00 85.43 259 ALA B CA 1
ATOM 5185 C C . ALA B 1 259 ? 24.800 -1.361 -23.844 1.00 81.24 259 ALA B C 1
ATOM 5186 O O . ALA B 1 259 ? 24.670 -0.209 -23.410 1.00 80.71 259 ALA B O 1
ATOM 5188 N N . SER B 1 260 ? 25.719 -1.684 -24.755 1.00 77.09 260 SER B N 1
ATOM 5189 C CA . SER B 1 260 ? 26.538 -0.679 -25.435 1.00 74.59 260 SER B CA 1
ATOM 5190 C C . SER B 1 260 ? 26.605 -1.067 -26.903 1.00 67.28 260 SER B C 1
ATOM 5191 O O . SER B 1 260 ? 27.547 -1.740 -27.337 1.00 69.13 260 SER B O 1
ATOM 5194 N N . PRO B 1 261 ? 25.619 -0.644 -27.707 1.00 63.27 261 PRO B N 1
ATOM 5195 C CA . PRO B 1 261 ? 25.577 -1.074 -29.115 1.00 63.31 261 PRO B CA 1
ATOM 5196 C C . PRO B 1 261 ? 26.782 -0.643 -29.946 1.00 64.97 261 PRO B C 1
ATOM 5197 O O . PRO B 1 261 ? 27.273 -1.449 -30.743 1.00 69.38 261 PRO B O 1
ATOM 5201 N N . PHE B 1 262 ? 27.271 0.595 -29.811 1.00 60.99 262 PHE B N 1
ATOM 5202 C CA . PHE B 1 262 ? 28.519 0.970 -30.479 1.00 61.56 262 PHE B CA 1
ATOM 5203 C C . PHE B 1 262 ? 29.678 0.101 -29.999 1.00 61.90 262 PHE B C 1
ATOM 5204 O O . PHE B 1 262 ? 30.498 -0.356 -30.799 1.00 59.38 262 PHE B O 1
ATOM 5212 N N . GLY B 1 263 ? 29.780 -0.109 -28.677 1.00 69.53 263 GLY B N 1
ATOM 5213 C CA . GLY B 1 263 ? 30.879 -0.895 -28.129 1.00 81.33 263 GLY B CA 1
ATOM 5214 C C . GLY B 1 263 ? 30.771 -2.380 -28.441 1.00 88.90 263 GLY B C 1
ATOM 5215 O O . GLY B 1 263 ? 31.777 -3.033 -28.753 1.00 88.19 263 GLY B O 1
ATOM 5216 N N . ASP B 1 264 ? 29.558 -2.938 -28.362 1.00 98.29 264 ASP B N 1
ATOM 5217 C CA . ASP B 1 264 ? 29.357 -4.349 -28.700 1.00 101.68 264 ASP B CA 1
ATOM 5218 C C . ASP B 1 264 ? 29.534 -4.589 -30.198 1.00 90.58 264 ASP B C 1
ATOM 5219 O O . ASP B 1 264 ? 30.149 -5.585 -30.596 1.00 95.63 264 ASP B O 1
ATOM 5224 N N . ALA B 1 265 ? 29.012 -3.682 -31.041 1.00 81.54 265 ALA B N 1
ATOM 5225 C CA . ALA B 1 265 ? 29.174 -3.775 -32.492 1.00 78.88 265 ALA B CA 1
ATOM 5226 C C . ALA B 1 265 ? 30.624 -3.607 -32.912 1.00 86.82 265 ALA B C 1
ATOM 5227 O O . ALA B 1 265 ? 31.082 -4.286 -33.835 1.00 92.07 265 ALA B O 1
ATOM 5229 N N . ALA B 1 266 ? 31.352 -2.670 -32.288 1.00 83.62 266 ALA B N 1
ATOM 5230 C CA . ALA B 1 266 ? 32.756 -2.508 -32.636 1.00 90.32 266 ALA B CA 1
ATOM 5231 C C . ALA B 1 266 ? 33.564 -3.720 -32.195 1.00 100.32 266 ALA B C 1
ATOM 5232 O O . ALA B 1 266 ? 34.282 -4.321 -33.001 1.00 102.81 266 ALA B O 1
ATOM 5234 N N . ARG B 1 267 ? 33.441 -4.103 -30.916 1.00 104.01 267 ARG B N 1
ATOM 5235 C CA . ARG B 1 267 ? 34.209 -5.222 -30.375 1.00 113.50 267 ARG B CA 1
ATOM 5236 C C . ARG B 1 267 ? 34.104 -6.466 -31.251 1.00 125.89 267 ARG B C 1
ATOM 5237 O O . ARG B 1 267 ? 35.036 -7.278 -31.297 1.00 131.07 267 ARG B O 1
ATOM 5245 N N . MET B 1 268 ? 32.952 -6.667 -31.881 1.00 129.15 268 MET B N 1
ATOM 5246 C CA . MET B 1 268 ? 32.721 -7.852 -32.757 1.00 134.57 268 MET B CA 1
ATOM 5247 C C . MET B 1 268 ? 32.863 -7.498 -34.251 1.00 131.15 268 MET B C 1
ATOM 5248 O O . MET B 1 268 ? 32.646 -8.406 -35.039 1.00 136.76 268 MET B O 1
ATOM 5253 N N . ALA B 1 269 ? 33.210 -6.276 -34.654 1.00 125.41 269 ALA B N 1
ATOM 5254 C CA . ALA B 1 269 ? 33.367 -5.883 -36.054 1.00 117.60 269 ALA B CA 1
ATOM 5255 C C . ALA B 1 269 ? 34.831 -5.822 -36.465 1.00 125.44 269 ALA B C 1
ATOM 5256 O O . ALA B 1 269 ? 35.256 -6.544 -37.375 1.00 136.96 269 ALA B O 1
ATOM 5258 N N . LEU B 1 270 ? 35.618 -4.970 -35.803 1.00 121.03 270 LEU B N 1
ATOM 5259 C CA . LEU B 1 270 ? 37.044 -4.860 -36.084 1.00 122.88 270 LEU B CA 1
ATOM 5260 C C . LEU B 1 270 ? 37.910 -5.315 -34.907 1.00 116.90 270 LEU B C 1
ATOM 5261 O O . LEU B 1 270 ? 39.068 -4.894 -34.800 1.00 120.67 270 LEU B O 1
ATOM 5266 N N . GLY B 1 271 ? 37.371 -6.151 -34.017 1.00 108.60 271 GLY B N 1
ATOM 5267 C CA . GLY B 1 271 ? 38.159 -6.796 -32.981 1.00 114.07 271 GLY B CA 1
ATOM 5268 C C . GLY B 1 271 ? 38.032 -6.132 -31.617 1.00 119.45 271 GLY B C 1
ATOM 5269 O O . GLY B 1 271 ? 37.309 -5.152 -31.411 1.00 112.43 271 GLY B O 1
ATOM 5270 N N . ASP B 1 272 ? 38.778 -6.707 -30.673 1.00 100.43 272 ASP B N 1
ATOM 5271 C CA . ASP B 1 272 ? 38.789 -6.208 -29.301 1.00 110.69 272 ASP B CA 1
ATOM 5272 C C . ASP B 1 272 ? 39.335 -4.785 -29.221 1.00 111.68 272 ASP B C 1
ATOM 5273 O O . ASP B 1 272 ? 38.898 -3.992 -28.370 1.00 111.76 272 ASP B O 1
ATOM 5278 N N . THR B 1 273 ? 40.300 -4.446 -30.083 1.00 108.45 273 THR B N 1
ATOM 5279 C CA . THR B 1 273 ? 40.853 -3.102 -30.041 1.00 99.25 273 THR B CA 1
ATOM 5280 C C . THR B 1 273 ? 39.798 -2.064 -30.384 1.00 82.09 273 THR B C 1
ATOM 5281 O O . THR B 1 273 ? 39.816 -0.957 -29.842 1.00 77.70 273 THR B O 1
ATOM 5285 N N . ALA B 1 274 ? 38.857 -2.413 -31.261 1.00 75.30 274 ALA B N 1
ATOM 5286 C CA . ALA B 1 274 ? 37.782 -1.493 -31.586 1.00 65.51 274 ALA B CA 1
ATOM 5287 C C . ALA B 1 274 ? 36.868 -1.269 -30.391 1.00 67.95 274 ALA B C 1
ATOM 5288 O O . ALA B 1 274 ? 36.492 -0.135 -30.100 1.00 62.87 274 ALA B O 1
ATOM 5290 N N . GLY B 1 275 ? 36.482 -2.340 -29.689 1.00 69.19 275 GLY B N 1
ATOM 5291 C CA . GLY B 1 275 ? 35.710 -2.157 -28.474 1.00 66.63 275 GLY B CA 1
ATOM 5292 C C . GLY B 1 275 ? 36.434 -1.263 -27.485 1.00 62.21 275 GLY B C 1
ATOM 5293 O O . GLY B 1 275 ? 35.835 -0.387 -26.867 1.00 61.61 275 GLY B O 1
ATOM 5294 N N . ALA B 1 276 ? 37.747 -1.467 -27.338 1.00 65.42 276 ALA B N 1
ATOM 5295 C CA . ALA B 1 276 ? 38.516 -0.609 -26.445 1.00 63.04 276 ALA B CA 1
ATOM 5296 C C . ALA B 1 276 ? 38.477 0.849 -26.894 1.00 60.07 276 ALA B C 1
ATOM 5297 O O . ALA B 1 276 ? 38.333 1.754 -26.074 1.00 57.07 276 ALA B O 1
ATOM 5299 N N . ILE B 1 277 ? 38.608 1.098 -28.194 1.00 60.16 277 ILE B N 1
ATOM 5300 C CA . ILE B 1 277 ? 38.576 2.481 -28.664 1.00 57.75 277 ILE B CA 1
ATOM 5301 C C . ILE B 1 277 ? 37.226 3.110 -28.349 1.00 54.88 277 ILE B C 1
ATOM 5302 O O . ILE B 1 277 ? 37.135 4.235 -27.846 1.00 51.98 277 ILE B O 1
ATOM 5307 N N . VAL B 1 278 ? 36.150 2.399 -28.660 1.00 54.26 278 VAL B N 1
ATOM 5308 C CA . VAL B 1 278 ? 34.826 2.960 -28.441 1.00 55.16 278 VAL B CA 1
ATOM 5309 C C . VAL B 1 278 ? 34.611 3.233 -26.968 1.00 51.34 278 VAL B C 1
ATOM 5310 O O . VAL B 1 278 ? 34.062 4.262 -26.583 1.00 49.91 278 VAL B O 1
ATOM 5314 N N . SER B 1 279 ? 35.023 2.297 -26.116 1.00 53.51 279 SER B N 1
ATOM 5315 C CA . SER B 1 279 ? 34.810 2.513 -24.694 1.00 55.89 279 SER B CA 1
ATOM 5316 C C . SER B 1 279 ? 35.595 3.721 -24.211 1.00 53.96 279 SER B C 1
ATOM 5317 O O . SER B 1 279 ? 35.083 4.533 -23.434 1.00 51.92 279 SER B O 1
ATOM 5320 N N . PHE B 1 280 ? 36.827 3.876 -24.683 1.00 53.25 280 PHE B N 1
ATOM 5321 C CA . PHE B 1 280 ? 37.615 5.020 -24.259 1.00 48.56 280 PHE B CA 1
ATOM 5322 C C . PHE B 1 280 ? 36.959 6.321 -24.689 1.00 47.75 280 PHE B C 1
ATOM 5323 O O . PHE B 1 280 ? 36.783 7.238 -23.884 1.00 47.12 280 PHE B O 1
ATOM 5331 N N . CYS B 1 281 ? 36.559 6.405 -25.958 1.00 46.47 281 CYS B N 1
ATOM 5332 C CA . CYS B 1 281 ? 35.965 7.631 -26.472 1.00 45.49 281 CYS B CA 1
ATOM 5333 C C . CYS B 1 281 ? 34.630 7.946 -25.797 1.00 47.10 281 CYS B C 1
ATOM 5334 O O . CYS B 1 281 ? 34.342 9.108 -25.493 1.00 46.74 281 CYS B O 1
ATOM 5337 N N . ALA B 1 282 ? 33.811 6.927 -25.534 1.00 44.54 282 ALA B N 1
ATOM 5338 C CA . ALA B 1 282 ? 32.532 7.173 -24.875 1.00 49.04 282 ALA B CA 1
ATOM 5339 C C . ALA B 1 282 ? 32.743 7.669 -23.448 1.00 47.71 282 ALA B C 1
ATOM 5340 O O . ALA B 1 282 ? 32.079 8.627 -23.001 1.00 44.34 282 ALA B O 1
ATOM 5342 N N . ALA B 1 283 ? 33.694 7.056 -22.727 1.00 45.60 283 ALA B N 1
ATOM 5343 C CA . ALA B 1 283 ? 34.058 7.579 -21.410 1.00 44.56 283 ALA B CA 1
ATOM 5344 C C . ALA B 1 283 ? 34.519 9.031 -21.495 1.00 46.99 283 ALA B C 1
ATOM 5345 O O . ALA B 1 283 ? 34.167 9.865 -20.646 1.00 42.93 283 ALA B O 1
ATOM 5347 N N . ALA B 1 284 ? 35.340 9.347 -22.498 1.00 42.73 284 ALA B N 1
ATOM 5348 C CA . ALA B 1 284 ? 35.842 10.704 -22.644 1.00 45.09 284 ALA B CA 1
ATOM 5349 C C . ALA B 1 284 ? 34.698 11.685 -22.809 1.00 39.62 284 ALA B C 1
ATOM 5350 O O . ALA B 1 284 ? 34.694 12.750 -22.193 1.00 40.95 284 ALA B O 1
ATOM 5352 N N . GLY B 1 285 ? 33.738 11.330 -23.614 1.00 41.62 285 GLY B N 1
ATOM 5353 C CA . GLY B 1 285 ? 32.582 12.207 -23.832 1.00 42.04 285 GLY B CA 1
ATOM 5354 C C . GLY B 1 285 ? 31.763 12.434 -22.573 1.00 45.28 285 GLY B C 1
ATOM 5355 O O . GLY B 1 285 ? 31.485 13.579 -22.306 1.00 44.41 285 GLY B O 1
ATOM 5356 N N A CYS B 1 286 ? 31.433 11.448 -21.863 0.68 43.61 286 CYS B N 1
ATOM 5357 N N B CYS B 1 286 ? 31.533 11.448 -21.863 0.32 45.51 286 CYS B N 1
ATOM 5358 C CA A CYS B 1 286 ? 30.735 11.652 -20.585 0.68 45.39 286 CYS B CA 1
ATOM 5359 C CA B CYS B 1 286 ? 30.835 11.652 -20.585 0.32 44.98 286 CYS B CA 1
ATOM 5360 C C A CYS B 1 286 ? 31.549 12.521 -19.641 0.68 39.26 286 CYS B C 1
ATOM 5361 C C B CYS B 1 286 ? 31.649 12.522 -19.640 0.32 40.92 286 CYS B C 1
ATOM 5362 O O A CYS B 1 286 ? 31.052 13.498 -19.068 0.68 39.10 286 CYS B O 1
ATOM 5363 O O B CYS B 1 286 ? 31.152 13.498 -19.068 0.32 40.13 286 CYS B O 1
ATOM 5368 N N . LEU B 1 287 ? 32.762 12.157 -19.368 1.00 41.46 287 LEU B N 1
ATOM 5369 C CA . LEU B 1 287 ? 33.624 12.847 -18.386 1.00 44.63 287 LEU B CA 1
ATOM 5370 C C . LEU B 1 287 ? 33.833 14.293 -18.803 1.00 45.79 287 LEU B C 1
ATOM 5371 O O . LEU B 1 287 ? 33.771 15.120 -17.940 1.00 44.19 287 LEU B O 1
ATOM 5376 N N . GLY B 1 288 ? 34.100 14.579 -20.052 1.00 44.19 288 GLY B N 1
ATOM 5377 C CA . GLY B 1 288 ? 34.246 15.973 -20.440 1.00 41.19 288 GLY B CA 1
ATOM 5378 C C . GLY B 1 288 ? 32.992 16.778 -20.149 1.00 47.69 288 GLY B C 1
ATOM 5379 O O . GLY B 1 288 ? 33.060 17.944 -19.689 1.00 44.87 288 GLY B O 1
ATOM 5380 N N . SER B 1 289 ? 31.832 16.167 -20.425 1.00 40.16 289 SER B N 1
ATOM 5381 C CA . SER B 1 289 ? 30.539 16.747 -20.089 1.00 40.21 289 SER B CA 1
ATOM 5382 C C . SER B 1 289 ? 30.472 17.155 -18.616 1.00 37.46 289 SER B C 1
ATOM 5383 O O . SER B 1 289 ? 29.849 18.167 -18.270 1.00 38.04 289 SER B O 1
ATOM 5386 N N . LEU B 1 290 ? 31.003 16.306 -17.728 1.00 43.47 290 LEU B N 1
ATOM 5387 C CA . LEU B 1 290 ? 31.046 16.673 -16.305 1.00 41.82 290 LEU B CA 1
ATOM 5388 C C . LEU B 1 290 ? 31.632 18.057 -16.104 1.00 41.09 290 LEU B C 1
ATOM 5389 O O . LEU B 1 290 ? 31.127 18.860 -15.306 1.00 39.18 290 LEU B O 1
ATOM 5394 N N . GLY B 1 291 ? 32.735 18.343 -16.800 1.00 37.61 291 GLY B N 1
ATOM 5395 C CA . GLY B 1 291 ? 33.359 19.645 -16.673 1.00 38.19 291 GLY B CA 1
ATOM 5396 C C . GLY B 1 291 ? 32.452 20.759 -17.145 1.00 37.74 291 GLY B C 1
ATOM 5397 O O . GLY B 1 291 ? 32.303 21.777 -16.462 1.00 35.81 291 GLY B O 1
ATOM 5398 N N . GLY B 1 292 ? 31.803 20.561 -18.307 1.00 35.49 292 GLY B N 1
ATOM 5399 C CA . GLY B 1 292 ? 30.947 21.618 -18.838 1.00 38.85 292 GLY B CA 1
ATOM 5400 C C . GLY B 1 292 ? 29.737 21.919 -17.950 1.00 35.22 292 GLY B C 1
ATOM 5401 O O . GLY B 1 292 ? 29.412 23.081 -17.680 1.00 35.61 292 GLY B O 1
ATOM 5402 N N . TRP B 1 293 ? 29.077 20.866 -17.468 1.00 34.49 293 TRP B N 1
ATOM 5403 C CA . TRP B 1 293 ? 27.880 21.065 -16.643 1.00 32.38 293 TRP B CA 1
ATOM 5404 C C . TRP B 1 293 ? 28.229 21.644 -15.287 1.00 34.34 293 TRP B C 1
ATOM 5405 O O . TRP B 1 293 ? 27.478 22.474 -14.761 1.00 33.92 293 TRP B O 1
ATOM 5416 N N . THR B 1 294 ? 29.383 21.278 -14.732 1.00 33.58 294 THR B N 1
ATOM 5417 C CA . THR B 1 294 ? 29.826 21.937 -13.508 1.00 34.71 294 THR B CA 1
ATOM 5418 C C . THR B 1 294 ? 30.134 23.418 -13.731 1.00 38.36 294 THR B C 1
ATOM 5419 O O . THR B 1 294 ? 29.792 24.277 -12.896 1.00 35.15 294 THR B O 1
ATOM 5423 N N . LEU B 1 295 ? 30.790 23.756 -14.858 1.00 35.16 295 LEU B N 1
ATOM 5424 C CA . LEU B 1 295 ? 30.980 25.152 -15.194 1.00 36.23 295 LEU B CA 1
ATOM 5425 C C . LEU B 1 295 ? 29.657 25.903 -15.192 1.00 34.74 295 LEU B C 1
ATOM 5426 O O . LEU B 1 295 ? 29.564 27.027 -14.673 1.00 34.75 295 LEU B O 1
ATOM 5431 N N . LEU B 1 296 ? 28.637 25.301 -15.813 1.00 38.36 296 LEU B N 1
ATOM 5432 C CA . LEU B 1 296 ? 27.358 25.974 -15.944 1.00 36.47 296 LEU B CA 1
ATOM 5433 C C . LEU B 1 296 ? 26.693 26.159 -14.584 1.00 31.81 296 LEU B C 1
ATOM 5434 O O . LEU B 1 296 ? 26.127 27.216 -14.318 1.00 35.30 296 LEU B O 1
ATOM 5439 N N . ALA B 1 297 ? 26.779 25.163 -13.712 1.00 32.35 297 ALA B N 1
ATOM 5440 C CA . ALA B 1 297 ? 26.256 25.341 -12.343 1.00 33.95 297 ALA B CA 1
ATOM 5441 C C . ALA B 1 297 ? 26.898 26.557 -11.675 1.00 34.26 297 ALA B C 1
ATOM 5442 O O . ALA B 1 297 ? 26.224 27.404 -11.069 1.00 33.55 297 ALA B O 1
ATOM 5444 N N . GLY B 1 298 ? 28.229 26.664 -11.788 1.00 33.19 298 GLY B N 1
ATOM 5445 C CA . GLY B 1 298 ? 28.922 27.801 -11.212 1.00 32.65 298 GLY B CA 1
ATOM 5446 C C . GLY B 1 298 ? 28.444 29.109 -11.803 1.00 38.43 298 GLY B C 1
ATOM 5447 O O . GLY B 1 298 ? 28.197 30.078 -11.080 1.00 35.90 298 GLY B O 1
ATOM 5448 N N . GLN B 1 299 ? 28.222 29.125 -13.123 1.00 36.53 299 GLN B N 1
ATOM 5449 C CA . GLN B 1 299 ? 27.888 30.378 -13.794 1.00 39.67 299 GLN B CA 1
ATOM 5450 C C . GLN B 1 299 ? 26.469 30.846 -13.467 1.00 35.72 299 GLN B C 1
ATOM 5451 O O . GLN B 1 299 ? 26.275 32.041 -13.208 1.00 38.39 299 GLN B O 1
ATOM 5457 N N . THR B 1 300 ? 25.488 29.944 -13.524 1.00 36.93 300 THR B N 1
ATOM 5458 C CA . THR B 1 300 ? 24.111 30.339 -13.225 1.00 36.24 300 THR B CA 1
ATOM 5459 C C . THR B 1 300 ? 24.025 30.824 -11.775 1.00 32.82 300 THR B C 1
ATOM 5460 O O . THR B 1 300 ? 23.471 31.895 -11.510 1.00 34.34 300 THR B O 1
ATOM 5464 N N . ALA B 1 301 ? 24.638 30.078 -10.834 1.00 34.70 301 ALA B N 1
ATOM 5465 C CA . ALA B 1 301 ? 24.572 30.516 -9.435 1.00 39.41 301 ALA B CA 1
ATOM 5466 C C . ALA B 1 301 ? 25.266 31.851 -9.216 1.00 39.03 301 ALA B C 1
ATOM 5467 O O . ALA B 1 301 ? 24.787 32.680 -8.432 1.00 36.68 301 ALA B O 1
ATOM 5469 N N . LYS B 1 302 ? 26.428 32.080 -9.864 1.00 38.15 302 LYS B N 1
ATOM 5470 C CA . LYS B 1 302 ? 27.124 33.344 -9.720 1.00 38.60 302 LYS B CA 1
ATOM 5471 C C . LYS B 1 302 ? 26.275 34.497 -10.255 1.00 37.60 302 LYS B C 1
ATOM 5472 O O . LYS B 1 302 ? 26.148 35.531 -9.603 1.00 39.77 302 LYS B O 1
ATOM 5478 N N . ALA B 1 303 ? 25.628 34.306 -11.416 1.00 39.68 303 ALA B N 1
ATOM 5479 C CA . ALA B 1 303 ? 24.810 35.385 -11.983 1.00 43.56 303 ALA B CA 1
ATOM 5480 C C . ALA B 1 303 ? 23.626 35.722 -11.062 1.00 38.17 303 ALA B C 1
ATOM 5481 O O . ALA B 1 303 ? 23.356 36.908 -10.768 1.00 42.42 303 ALA B O 1
ATOM 5483 N N . ALA B 1 304 ? 22.946 34.690 -10.564 1.00 36.15 304 ALA B N 1
ATOM 5484 C CA . ALA B 1 304 ? 21.805 34.924 -9.680 1.00 35.09 304 ALA B CA 1
ATOM 5485 C C . ALA B 1 304 ? 22.272 35.607 -8.385 1.00 35.92 304 ALA B C 1
ATOM 5486 O O . ALA B 1 304 ? 21.670 36.587 -7.931 1.00 40.07 304 ALA B O 1
ATOM 5488 N N . ALA B 1 305 ? 23.360 35.103 -7.783 1.00 37.92 305 ALA B N 1
ATOM 5489 C CA . ALA B 1 305 ? 23.886 35.710 -6.556 1.00 39.93 305 ALA B CA 1
ATOM 5490 C C . ALA B 1 305 ? 24.329 37.160 -6.762 1.00 44.36 305 ALA B C 1
ATOM 5491 O O . ALA B 1 305 ? 24.168 37.994 -5.869 1.00 42.98 305 ALA B O 1
ATOM 5493 N N . ASP B 1 306 ? 24.935 37.467 -7.921 1.00 40.09 306 ASP B N 1
ATOM 5494 C CA . ASP B 1 306 ? 25.306 38.829 -8.263 1.00 45.43 306 ASP B CA 1
ATOM 5495 C C . ASP B 1 306 ? 24.096 39.763 -8.256 1.00 45.26 306 ASP B C 1
ATOM 5496 O O . ASP B 1 306 ? 24.246 40.954 -7.955 1.00 49.11 306 ASP B O 1
ATOM 5501 N N . ASP B 1 307 ? 22.912 39.251 -8.614 1.00 44.79 307 ASP B N 1
ATOM 5502 C CA . ASP B 1 307 ? 21.708 40.073 -8.517 1.00 50.08 307 ASP B CA 1
ATOM 5503 C C . ASP B 1 307 ? 21.013 39.968 -7.167 1.00 47.38 307 ASP B C 1
ATOM 5504 O O . ASP B 1 307 ? 19.907 40.495 -7.015 1.00 51.42 307 ASP B O 1
ATOM 5509 N N . GLY B 1 308 ? 21.646 39.344 -6.183 1.00 48.14 308 GLY B N 1
ATOM 5510 C CA . GLY B 1 308 ? 21.001 39.196 -4.892 1.00 47.49 308 GLY B CA 1
ATOM 5511 C C . GLY B 1 308 ? 19.876 38.187 -4.889 1.00 44.21 308 GLY B C 1
ATOM 5512 O O . GLY B 1 308 ? 18.928 38.305 -4.100 1.00 44.96 308 GLY B O 1
ATOM 5513 N N . LEU B 1 309 ? 19.900 37.209 -5.790 1.00 40.16 309 LEU B N 1
ATOM 5514 C CA . LEU B 1 309 ? 18.816 36.242 -5.905 1.00 40.25 309 LEU B CA 1
ATOM 5515 C C . LEU B 1 309 ? 19.298 34.819 -5.624 1.00 41.59 309 LEU B C 1
ATOM 5516 O O . LEU B 1 309 ? 18.670 33.849 -6.018 1.00 39.41 309 LEU B O 1
ATOM 5521 N N . PHE B 1 310 ? 20.409 34.677 -4.886 1.00 40.08 310 PHE B N 1
ATOM 5522 C CA . PHE B 1 310 ? 20.923 33.356 -4.524 1.00 39.63 310 PHE B CA 1
ATOM 5523 C C . PHE B 1 310 ? 21.963 33.648 -3.462 1.00 42.51 310 PHE B C 1
ATOM 5524 O O . PHE B 1 310 ? 22.431 34.785 -3.382 1.00 41.26 310 PHE B O 1
ATOM 5532 N N . PRO B 1 311 ? 22.336 32.694 -2.615 1.00 38.10 311 PRO B N 1
ATOM 5533 C CA . PRO B 1 311 ? 23.189 33.060 -1.460 1.00 43.26 311 PRO B CA 1
ATOM 5534 C C . PRO B 1 311 ? 24.494 33.676 -1.939 1.00 41.48 311 PRO B C 1
ATOM 5535 O O . PRO B 1 311 ? 25.123 33.178 -2.908 1.00 39.41 311 PRO B O 1
ATOM 5539 N N . PRO B 1 312 ? 24.923 34.757 -1.287 1.00 46.64 312 PRO B N 1
ATOM 5540 C CA . PRO B 1 312 ? 26.094 35.531 -1.755 1.00 44.28 312 PRO B CA 1
ATOM 5541 C C . PRO B 1 312 ? 27.372 34.740 -1.855 1.00 43.45 312 PRO B C 1
ATOM 5542 O O . PRO B 1 312 ? 28.247 35.121 -2.654 1.00 41.96 312 PRO B O 1
ATOM 5546 N N . ILE B 1 313 ? 27.529 33.644 -1.100 1.00 42.76 313 ILE B N 1
ATOM 5547 C CA . ILE B 1 313 ? 28.744 32.845 -1.246 1.00 41.70 313 ILE B CA 1
ATOM 5548 C C . ILE B 1 313 ? 28.933 32.395 -2.690 1.00 36.78 313 ILE B C 1
ATOM 5549 O O . ILE B 1 313 ? 30.076 32.205 -3.129 1.00 41.00 313 ILE B O 1
ATOM 5554 N N . PHE B 1 314 ? 27.846 32.218 -3.456 1.00 36.12 314 PHE B N 1
ATOM 5555 C CA . PHE B 1 314 ? 27.952 31.787 -4.853 1.00 36.00 314 PHE B CA 1
ATOM 5556 C C . PHE B 1 314 ? 28.477 32.873 -5.792 1.00 37.36 314 PHE B C 1
ATOM 5557 O O . PHE B 1 314 ? 28.791 32.533 -6.951 1.00 38.13 314 PHE B O 1
ATOM 5565 N N . ALA B 1 315 ? 28.615 34.102 -5.331 1.00 40.15 315 ALA B N 1
ATOM 5566 C CA . ALA B 1 315 ? 29.165 35.221 -6.093 1.00 41.27 315 ALA B CA 1
ATOM 5567 C C . ALA B 1 315 ? 30.586 35.549 -5.647 1.00 43.43 315 ALA B C 1
ATOM 5568 O O . ALA B 1 315 ? 31.209 36.486 -6.178 1.00 44.54 315 ALA B O 1
ATOM 5570 N N . ARG B 1 316 ? 31.103 34.842 -4.652 1.00 43.32 316 ARG B N 1
ATOM 5571 C CA . ARG B 1 316 ? 32.480 35.062 -4.225 1.00 46.09 316 ARG B CA 1
ATOM 5572 C C . ARG B 1 316 ? 33.441 34.504 -5.275 1.00 43.99 316 ARG B C 1
ATOM 5573 O O . ARG B 1 316 ? 33.319 33.332 -5.676 1.00 43.38 316 ARG B O 1
ATOM 5581 N N . VAL B 1 317 ? 34.371 35.336 -5.734 1.00 43.52 317 VAL B N 1
ATOM 5582 C CA . VAL B 1 317 ? 35.270 34.974 -6.821 1.00 46.07 317 VAL B CA 1
ATOM 5583 C C . VAL B 1 317 ? 36.725 35.208 -6.440 1.00 42.76 317 VAL B C 1
ATOM 5584 O O . VAL B 1 317 ? 37.094 36.132 -5.694 1.00 47.09 317 VAL B O 1
ATOM 5588 N N . ASN B 1 318 ? 37.600 34.405 -7.061 1.00 47.22 318 ASN B N 1
ATOM 5589 C CA . ASN B 1 318 ? 39.028 34.680 -6.994 1.00 52.27 318 ASN B CA 1
ATOM 5590 C C . ASN B 1 318 ? 39.362 35.818 -7.952 1.00 59.03 318 ASN B C 1
ATOM 5591 O O . ASN B 1 318 ? 38.479 36.388 -8.598 1.00 52.02 318 ASN B O 1
ATOM 5596 N N . LYS B 1 319 ? 40.651 36.147 -8.057 1.00 54.71 319 LYS B N 1
ATOM 5597 C CA . LYS B 1 319 ? 41.065 37.306 -8.852 1.00 62.56 319 LYS B CA 1
ATOM 5598 C C . LYS B 1 319 ? 40.677 37.141 -10.318 1.00 61.87 319 LYS B C 1
ATOM 5599 O O . LYS B 1 319 ? 40.514 38.145 -11.029 1.00 63.97 319 LYS B O 1
ATOM 5605 N N . ALA B 1 320 ? 40.510 35.913 -10.782 1.00 53.90 320 ALA B N 1
ATOM 5606 C CA . ALA B 1 320 ? 40.099 35.675 -12.160 1.00 58.35 320 ALA B CA 1
ATOM 5607 C C . ALA B 1 320 ? 38.596 35.723 -12.356 1.00 55.19 320 ALA B C 1
ATOM 5608 O O . ALA B 1 320 ? 38.126 35.487 -13.474 1.00 54.51 320 ALA B O 1
ATOM 5610 N N . GLY B 1 321 ? 37.813 35.983 -11.310 1.00 45.97 321 GLY B N 1
ATOM 5611 C CA . GLY B 1 321 ? 36.365 35.886 -11.473 1.00 46.10 321 GLY B CA 1
ATOM 5612 C C . GLY B 1 321 ? 35.750 34.490 -11.429 1.00 47.71 321 GLY B C 1
ATOM 5613 O O . GLY B 1 321 ? 34.566 34.341 -11.757 1.00 44.78 321 GLY B O 1
ATOM 5614 N N . THR B 1 322 ? 36.502 33.457 -11.047 1.00 46.30 322 THR B N 1
ATOM 5615 C CA . THR B 1 322 ? 35.968 32.115 -10.897 1.00 42.38 322 THR B CA 1
ATOM 5616 C C . THR B 1 322 ? 35.220 31.979 -9.577 1.00 43.33 322 THR B C 1
ATOM 5617 O O . THR B 1 322 ? 35.773 32.360 -8.530 1.00 40.39 322 THR B O 1
ATOM 5621 N N . PRO B 1 323 ? 33.978 31.480 -9.593 1.00 40.35 323 PRO B N 1
ATOM 5622 C CA . PRO B 1 323 ? 33.225 31.274 -8.312 1.00 43.80 323 PRO B CA 1
ATOM 5623 C C . PRO B 1 323 ? 33.702 30.023 -7.574 1.00 38.72 323 PRO B C 1
ATOM 5624 O O . PRO B 1 323 ? 33.070 28.967 -7.577 1.00 39.97 323 PRO B O 1
ATOM 5628 N N . VAL B 1 324 ? 34.860 30.165 -6.903 1.00 40.15 324 VAL B N 1
ATOM 5629 C CA . VAL B 1 324 ? 35.555 28.993 -6.384 1.00 38.32 324 VAL B CA 1
ATOM 5630 C C . VAL B 1 324 ? 34.735 28.334 -5.285 1.00 39.99 324 VAL B C 1
ATOM 5631 O O . VAL B 1 324 ? 34.551 27.109 -5.270 1.00 38.22 324 VAL B O 1
ATOM 5635 N N . ALA B 1 325 ? 34.259 29.138 -4.335 1.00 38.79 325 ALA B N 1
ATOM 5636 C CA . ALA B 1 325 ? 33.434 28.591 -3.269 1.00 41.03 325 ALA B CA 1
ATOM 5637 C C . ALA B 1 325 ? 32.165 27.938 -3.823 1.00 39.14 325 ALA B C 1
ATOM 5638 O O . ALA B 1 325 ? 31.751 26.882 -3.345 1.00 38.35 325 ALA B O 1
ATOM 5640 N N . GLY B 1 326 ? 31.538 28.537 -4.846 1.00 35.98 326 GLY B N 1
ATOM 5641 C CA . GLY B 1 326 ? 30.321 27.957 -5.413 1.00 36.00 326 GLY B CA 1
ATOM 5642 C C . GLY B 1 326 ? 30.585 26.625 -6.096 1.00 40.73 326 GLY B C 1
ATOM 5643 O O . GLY B 1 326 ? 29.773 25.697 -6.024 1.00 37.86 326 GLY B O 1
ATOM 5644 N N . LEU B 1 327 ? 31.751 26.506 -6.751 1.00 38.12 327 LEU B N 1
ATOM 5645 C CA . LEU B 1 327 ? 32.150 25.236 -7.343 1.00 38.23 327 LEU B CA 1
ATOM 5646 C C . LEU B 1 327 ? 32.436 24.197 -6.274 1.00 37.20 327 LEU B C 1
ATOM 5647 O O . LEU B 1 327 ? 32.091 23.031 -6.436 1.00 33.95 327 LEU B O 1
ATOM 5652 N N . ILE B 1 328 ? 33.066 24.605 -5.166 1.00 36.80 328 ILE B N 1
ATOM 5653 C CA . ILE B 1 328 ? 33.329 23.667 -4.072 1.00 36.35 328 ILE B CA 1
ATOM 5654 C C . ILE B 1 328 ? 32.017 23.179 -3.456 1.00 36.24 328 ILE B C 1
ATOM 5655 O O . ILE B 1 328 ? 31.874 21.986 -3.125 1.00 34.62 328 ILE B O 1
ATOM 5660 N N . ILE B 1 329 ? 31.053 24.084 -3.267 1.00 35.78 329 ILE B N 1
ATOM 5661 C CA . ILE B 1 329 ? 29.737 23.728 -2.730 1.00 35.22 329 ILE B CA 1
ATOM 5662 C C . ILE B 1 329 ? 29.066 22.699 -3.638 1.00 38.78 329 ILE B C 1
ATOM 5663 O O . ILE B 1 329 ? 28.522 21.691 -3.176 1.00 34.81 329 ILE B O 1
ATOM 5668 N N . VAL B 1 330 ? 29.101 22.942 -4.950 1.00 33.92 330 VAL B N 1
ATOM 5669 C CA . VAL B 1 330 ? 28.590 21.970 -5.917 1.00 36.32 330 VAL B CA 1
ATOM 5670 C C . VAL B 1 330 ? 29.337 20.637 -5.812 1.00 33.56 330 VAL B C 1
ATOM 5671 O O . VAL B 1 330 ? 28.725 19.567 -5.869 1.00 34.54 330 VAL B O 1
ATOM 5675 N N . GLY B 1 331 ? 30.669 20.665 -5.662 1.00 34.15 331 GLY B N 1
ATOM 5676 C CA . GLY B 1 331 ? 31.414 19.437 -5.459 1.00 33.45 331 GLY B CA 1
ATOM 5677 C C . GLY B 1 331 ? 30.920 18.668 -4.254 1.00 38.13 331 GLY B C 1
ATOM 5678 O O . GLY B 1 331 ? 30.765 17.437 -4.301 1.00 39.21 331 GLY B O 1
ATOM 5679 N N . ILE B 1 332 ? 30.641 19.392 -3.154 1.00 36.90 332 ILE B N 1
ATOM 5680 C CA . ILE B 1 332 ? 30.198 18.737 -1.927 1.00 37.86 332 ILE B CA 1
ATOM 5681 C C . ILE B 1 332 ? 28.818 18.116 -2.125 1.00 36.51 332 ILE B C 1
ATOM 5682 O O . ILE B 1 332 ? 28.572 16.963 -1.734 1.00 37.36 332 ILE B O 1
ATOM 5687 N N . LEU B 1 333 ? 27.906 18.880 -2.720 1.00 35.32 333 LEU B N 1
ATOM 5688 C CA . LEU B 1 333 ? 26.553 18.381 -2.966 1.00 38.79 333 LEU B CA 1
ATOM 5689 C C . LEU B 1 333 ? 26.577 17.139 -3.870 1.00 37.01 333 LEU B C 1
ATOM 5690 O O . LEU B 1 333 ? 25.898 16.135 -3.588 1.00 39.58 333 LEU B O 1
ATOM 5695 N N . MET B 1 334 ? 27.376 17.183 -4.940 1.00 35.98 334 MET B N 1
ATOM 5696 C CA . MET B 1 334 ? 27.480 16.025 -5.822 1.00 36.45 334 MET B CA 1
ATOM 5697 C C . MET B 1 334 ? 28.051 14.827 -5.087 1.00 37.91 334 MET B C 1
ATOM 5698 O O . MET B 1 334 ? 27.608 13.708 -5.322 1.00 38.90 334 MET B O 1
ATOM 5703 N N . THR B 1 335 ? 29.062 15.025 -4.232 1.00 37.96 335 THR B N 1
ATOM 5704 C CA . THR B 1 335 ? 29.613 13.921 -3.443 1.00 41.47 335 THR B CA 1
ATOM 5705 C C . THR B 1 335 ? 28.546 13.248 -2.600 1.00 44.15 335 THR B C 1
ATOM 5706 O O . THR B 1 335 ? 28.403 12.004 -2.590 1.00 44.55 335 THR B O 1
ATOM 5710 N N . ILE B 1 336 ? 27.791 14.061 -1.854 1.00 42.04 336 ILE B N 1
ATOM 5711 C CA . ILE B 1 336 ? 26.764 13.507 -0.982 1.00 47.68 336 ILE B CA 1
ATOM 5712 C C . ILE B 1 336 ? 25.812 12.637 -1.792 1.00 48.58 336 ILE B C 1
ATOM 5713 O O . ILE B 1 336 ? 25.499 11.499 -1.418 1.00 48.07 336 ILE B O 1
ATOM 5718 N N . PHE B 1 337 ? 25.342 13.159 -2.929 1.00 45.15 337 PHE B N 1
ATOM 5719 C CA . PHE B 1 337 ? 24.402 12.352 -3.708 1.00 49.38 337 PHE B CA 1
ATOM 5720 C C . PHE B 1 337 ? 25.075 11.229 -4.490 1.00 49.21 337 PHE B C 1
ATOM 5721 O O . PHE B 1 337 ? 24.439 10.189 -4.709 1.00 52.91 337 PHE B O 1
ATOM 5729 N N . GLN B 1 338 ? 26.358 11.364 -4.844 1.00 45.28 338 GLN B N 1
ATOM 5730 C CA . GLN B 1 338 ? 27.095 10.272 -5.465 1.00 45.64 338 GLN B CA 1
ATOM 5731 C C . GLN B 1 338 ? 27.088 9.048 -4.577 1.00 57.69 338 GLN B C 1
ATOM 5732 O O . GLN B 1 338 ? 27.245 7.927 -5.080 1.00 60.20 338 GLN B O 1
ATOM 5738 N N . LEU B 1 339 ? 26.941 9.240 -3.269 1.00 52.37 339 LEU B N 1
ATOM 5739 C CA . LEU B 1 339 ? 26.827 8.057 -2.417 1.00 60.54 339 LEU B CA 1
ATOM 5740 C C . LEU B 1 339 ? 25.744 7.074 -2.881 1.00 63.94 339 LEU B C 1
ATOM 5741 O O . LEU B 1 339 ? 25.728 5.920 -2.438 1.00 66.47 339 LEU B O 1
ATOM 5746 N N . SER B 1 340 ? 24.859 7.495 -3.789 1.00 60.80 340 SER B N 1
ATOM 5747 C CA . SER B 1 340 ? 23.757 6.629 -4.209 1.00 62.86 340 SER B CA 1
ATOM 5748 C C . SER B 1 340 ? 24.215 5.429 -5.030 1.00 68.86 340 SER B C 1
ATOM 5749 O O . SER B 1 340 ? 23.477 4.443 -5.107 1.00 63.37 340 SER B O 1
ATOM 5752 N N . SER B 1 341 ? 25.402 5.485 -5.649 1.00 66.34 341 SER B N 1
ATOM 5753 C CA . SER B 1 341 ? 25.886 4.388 -6.488 1.00 72.63 341 SER B CA 1
ATOM 5754 C C . SER B 1 341 ? 26.508 3.239 -5.686 1.00 69.48 341 SER B C 1
ATOM 5755 O O . SER B 1 341 ? 27.077 2.319 -6.290 1.00 67.26 341 SER B O 1
ATOM 5758 N N . ILE B 1 342 ? 26.405 3.254 -4.353 1.00 69.89 342 ILE B N 1
ATOM 5759 C CA . ILE B 1 342 ? 27.087 2.242 -3.543 1.00 74.02 342 ILE B CA 1
ATOM 5760 C C . ILE B 1 342 ? 26.393 0.885 -3.613 1.00 85.60 342 ILE B C 1
ATOM 5761 O O . ILE B 1 342 ? 27.020 -0.142 -3.318 1.00 97.88 342 ILE B O 1
ATOM 5766 N N . SER B 1 343 ? 25.125 0.848 -4.003 1.00 81.01 343 SER B N 1
ATOM 5767 C CA . SER B 1 343 ? 24.395 -0.409 -4.110 1.00 74.80 343 SER B CA 1
ATOM 5768 C C . SER B 1 343 ? 23.317 -0.247 -5.170 1.00 71.25 343 SER B C 1
ATOM 5769 O O . SER B 1 343 ? 22.901 0.878 -5.479 1.00 65.39 343 SER B O 1
ATOM 5772 N N . PRO B 1 344 ? 22.852 -1.349 -5.757 1.00 75.27 344 PRO B N 1
ATOM 5773 C CA . PRO B 1 344 ? 21.713 -1.244 -6.684 1.00 80.60 344 PRO B CA 1
ATOM 5774 C C . PRO B 1 344 ? 20.520 -0.521 -6.070 1.00 83.21 344 PRO B C 1
ATOM 5775 O O . PRO B 1 344 ? 19.897 0.326 -6.733 1.00 81.80 344 PRO B O 1
ATOM 5779 N N . ASN B 1 345 ? 20.211 -0.813 -4.797 1.00 75.79 345 ASN B N 1
ATOM 5780 C CA . ASN B 1 345 ? 19.062 -0.201 -4.133 1.00 74.81 345 ASN B CA 1
ATOM 5781 C C . ASN B 1 345 ? 19.257 1.295 -3.914 1.00 71.48 345 ASN B C 1
ATOM 5782 O O . ASN B 1 345 ? 18.330 2.089 -4.145 1.00 73.65 345 ASN B O 1
ATOM 5787 N N . ALA B 1 346 ? 20.447 1.701 -3.466 1.00 70.14 346 ALA B N 1
ATOM 5788 C CA . ALA B 1 346 ? 20.735 3.127 -3.362 1.00 67.95 346 ALA B CA 1
ATOM 5789 C C . ALA B 1 346 ? 20.522 3.829 -4.704 1.00 70.87 346 ALA B C 1
ATOM 5790 O O . ALA B 1 346 ? 19.923 4.917 -4.765 1.00 68.64 346 ALA B O 1
ATOM 5792 N N . THR B 1 347 ? 20.983 3.200 -5.795 1.00 78.26 347 THR B N 1
ATOM 5793 C CA . THR B 1 347 ? 20.901 3.804 -7.126 1.00 79.25 347 THR B CA 1
ATOM 5794 C C . THR B 1 347 ? 19.455 3.955 -7.585 1.00 80.72 347 THR B C 1
ATOM 5795 O O . THR B 1 347 ? 19.067 5.002 -8.125 1.00 75.05 347 THR B O 1
ATOM 5799 N N . LYS B 1 348 ? 18.639 2.914 -7.393 1.00 79.98 348 LYS B N 1
ATOM 5800 C CA . LYS B 1 348 ? 17.231 3.060 -7.751 1.00 83.70 348 LYS B CA 1
ATOM 5801 C C . LYS B 1 348 ? 16.562 4.160 -6.925 1.00 81.57 348 LYS B C 1
ATOM 5802 O O . LYS B 1 348 ? 15.770 4.944 -7.458 1.00 75.42 348 LYS B O 1
ATOM 5808 N N . GLU B 1 349 ? 16.897 4.266 -5.634 1.00 85.59 349 GLU B N 1
ATOM 5809 C CA . GLU B 1 349 ? 16.343 5.365 -4.843 1.00 88.81 349 GLU B CA 1
ATOM 5810 C C . GLU B 1 349 ? 16.694 6.721 -5.455 1.00 86.38 349 GLU B C 1
ATOM 5811 O O . GLU B 1 349 ? 15.829 7.589 -5.619 1.00 90.23 349 GLU B O 1
ATOM 5817 N N . PHE B 1 350 ? 17.965 6.926 -5.808 1.00 78.96 350 PHE B N 1
ATOM 5818 C CA . PHE B 1 350 ? 18.344 8.206 -6.398 1.00 76.83 350 PHE B CA 1
ATOM 5819 C C . PHE B 1 350 ? 17.749 8.421 -7.799 1.00 73.63 350 PHE B C 1
ATOM 5820 O O . PHE B 1 350 ? 17.685 9.571 -8.275 1.00 65.84 350 PHE B O 1
ATOM 5828 N N . GLY B 1 351 ? 17.298 7.342 -8.449 1.00 76.60 351 GLY B N 1
ATOM 5829 C CA . GLY B 1 351 ? 16.771 7.452 -9.806 1.00 75.81 351 GLY B CA 1
ATOM 5830 C C . GLY B 1 351 ? 15.637 8.453 -9.967 1.00 70.96 351 GLY B C 1
ATOM 5831 O O . GLY B 1 351 ? 15.565 9.164 -10.979 1.00 66.09 351 GLY B O 1
ATOM 5832 N N . LEU B 1 352 ? 14.694 8.485 -9.012 1.00 71.96 352 LEU B N 1
ATOM 5833 C CA . LEU B 1 352 ? 13.587 9.433 -9.147 1.00 76.61 352 LEU B CA 1
ATOM 5834 C C . LEU B 1 352 ? 14.085 10.869 -9.094 1.00 68.88 352 LEU B C 1
ATOM 5835 O O . LEU B 1 352 ? 13.618 11.725 -9.856 1.00 72.61 352 LEU B O 1
ATOM 5840 N N . VAL B 1 353 ? 15.035 11.155 -8.196 1.00 61.47 353 VAL B N 1
ATOM 5841 C CA . VAL B 1 353 ? 15.624 12.487 -8.136 1.00 55.62 353 VAL B CA 1
ATOM 5842 C C . VAL B 1 353 ? 16.250 12.867 -9.473 1.00 59.65 353 VAL B C 1
ATOM 5843 O O . VAL B 1 353 ? 16.093 13.998 -9.953 1.00 56.03 353 VAL B O 1
ATOM 5847 N N . SER B 1 354 ? 16.983 11.930 -10.087 1.00 57.49 354 SER B N 1
ATOM 5848 C CA . SER B 1 354 ? 17.625 12.221 -11.374 1.00 56.43 354 SER B CA 1
ATOM 5849 C C . SER B 1 354 ? 16.589 12.530 -12.456 1.00 47.74 354 SER B C 1
ATOM 5850 O O . SER B 1 354 ? 16.727 13.495 -13.227 1.00 48.22 354 SER B O 1
ATOM 5853 N N . SER B 1 355 ? 15.538 11.706 -12.535 1.00 46.34 355 SER B N 1
ATOM 5854 C CA . SER B 1 355 ? 14.542 11.911 -13.585 1.00 55.35 355 SER B CA 1
ATOM 5855 C C . SER B 1 355 ? 13.805 13.223 -13.377 1.00 54.55 355 SER B C 1
ATOM 5856 O O . SER B 1 355 ? 13.674 14.050 -14.296 1.00 55.04 355 SER B O 1
ATOM 5859 N N . VAL B 1 356 ? 13.362 13.459 -12.141 1.00 54.35 356 VAL B N 1
ATOM 5860 C CA . VAL B 1 356 ? 12.754 14.737 -11.795 1.00 47.37 356 VAL B CA 1
ATOM 5861 C C . VAL B 1 356 ? 13.621 15.900 -12.243 1.00 46.54 356 VAL B C 1
ATOM 5862 O O . VAL B 1 356 ? 13.156 16.828 -12.929 1.00 45.92 356 VAL B O 1
ATOM 5866 N N . SER B 1 357 ? 14.920 15.909 -11.852 1.00 43.28 357 SER B N 1
ATOM 5867 C CA . SER B 1 357 ? 15.735 17.071 -12.122 1.00 43.86 357 SER B CA 1
ATOM 5868 C C . SER B 1 357 ? 15.954 17.299 -13.615 1.00 37.09 357 SER B C 1
ATOM 5869 O O . SER B 1 357 ? 16.248 18.425 -14.010 1.00 43.19 357 SER B O 1
ATOM 5872 N N . VAL B 1 358 ? 15.785 16.264 -14.441 1.00 42.56 358 VAL B N 1
ATOM 5873 C CA . VAL B 1 358 ? 15.881 16.509 -15.890 1.00 47.13 358 VAL B CA 1
ATOM 5874 C C . VAL B 1 358 ? 14.760 17.441 -16.365 1.00 39.73 358 VAL B C 1
ATOM 5875 O O . VAL B 1 358 ? 14.955 18.308 -17.226 1.00 40.94 358 VAL B O 1
ATOM 5879 N N . ILE B 1 359 ? 13.553 17.258 -15.811 1.00 37.17 359 ILE B N 1
ATOM 5880 C CA . ILE B 1 359 ? 12.411 18.097 -16.168 1.00 39.41 359 ILE B CA 1
ATOM 5881 C C . ILE B 1 359 ? 12.672 19.554 -15.847 1.00 40.94 359 ILE B C 1
ATOM 5882 O O . ILE B 1 359 ? 12.175 20.454 -16.549 1.00 41.94 359 ILE B O 1
ATOM 5887 N N . PHE B 1 360 ? 13.460 19.833 -14.779 1.00 39.07 360 PHE B N 1
ATOM 5888 C CA . PHE B 1 360 ? 13.706 21.206 -14.341 1.00 37.33 360 PHE B CA 1
ATOM 5889 C C . PHE B 1 360 ? 14.154 22.094 -15.474 1.00 40.93 360 PHE B C 1
ATOM 5890 O O . PHE B 1 360 ? 13.781 23.268 -15.523 1.00 37.92 360 PHE B O 1
ATOM 5898 N N . THR B 1 361 ? 15.039 21.574 -16.327 1.00 36.26 361 THR B N 1
ATOM 5899 C CA . THR B 1 361 ? 15.643 22.369 -17.385 1.00 38.95 361 THR B CA 1
ATOM 5900 C C . THR B 1 361 ? 14.609 22.994 -18.309 1.00 33.34 361 THR B C 1
ATOM 5901 O O . THR B 1 361 ? 14.893 24.043 -18.917 1.00 37.15 361 THR B O 1
ATOM 5905 N N . LEU B 1 362 ? 13.457 22.356 -18.480 1.00 35.15 362 LEU B N 1
ATOM 5906 C CA . LEU B 1 362 ? 12.495 22.853 -19.456 1.00 39.42 362 LEU B CA 1
ATOM 5907 C C . LEU B 1 362 ? 11.873 24.172 -19.030 1.00 42.68 362 LEU B C 1
ATOM 5908 O O . LEU B 1 362 ? 11.376 24.907 -19.892 1.00 37.79 362 LEU B O 1
ATOM 5913 N N . VAL B 1 363 ? 11.858 24.484 -17.733 1.00 36.39 363 VAL B N 1
ATOM 5914 C CA . VAL B 1 363 ? 11.294 25.765 -17.312 1.00 36.77 363 VAL B CA 1
ATOM 5915 C C . VAL B 1 363 ? 12.218 26.898 -17.771 1.00 33.42 363 VAL B C 1
ATOM 5916 O O . VAL B 1 363 ? 11.710 27.896 -18.312 1.00 37.55 363 VAL B O 1
ATOM 5920 N N . PRO B 1 364 ? 13.558 26.855 -17.539 1.00 33.17 364 PRO B N 1
ATOM 5921 C CA . PRO B 1 364 ? 14.460 27.810 -18.212 1.00 35.73 364 PRO B CA 1
ATOM 5922 C C . PRO B 1 364 ? 14.209 27.947 -19.708 1.00 33.07 364 PRO B C 1
ATOM 5923 O O . PRO B 1 364 ? 14.153 29.094 -20.187 1.00 32.77 364 PRO B O 1
ATOM 5927 N N . TYR B 1 365 ? 14.035 26.835 -20.433 1.00 35.11 365 TYR B N 1
ATOM 5928 C CA . TYR B 1 365 ? 13.742 26.909 -21.877 1.00 36.19 365 TYR B CA 1
ATOM 5929 C C . TYR B 1 365 ? 12.468 27.694 -22.138 1.00 34.90 365 TYR B C 1
ATOM 5930 O O . TYR B 1 365 ? 12.435 28.601 -22.980 1.00 37.49 365 TYR B O 1
ATOM 5939 N N . LEU B 1 366 ? 11.397 27.324 -21.442 1.00 33.50 366 LEU B N 1
ATOM 5940 C CA . LEU B 1 366 ? 10.105 27.970 -21.635 1.00 34.81 366 LEU B CA 1
ATOM 5941 C C . LEU B 1 366 ? 10.230 29.477 -21.421 1.00 34.61 366 LEU B C 1
ATOM 5942 O O . LEU B 1 366 ? 9.715 30.289 -22.211 1.00 36.41 366 LEU B O 1
ATOM 5947 N N . TYR B 1 367 ? 10.915 29.880 -20.343 1.00 35.28 367 TYR B N 1
ATOM 5948 C CA . TYR B 1 367 ? 10.997 31.303 -20.047 1.00 33.61 367 TYR B CA 1
ATOM 5949 C C . TYR B 1 367 ? 11.894 32.032 -21.040 1.00 35.90 367 TYR B C 1
ATOM 5950 O O . TYR B 1 367 ? 11.681 33.219 -21.273 1.00 38.87 367 TYR B O 1
ATOM 5959 N N . THR B 1 368 ? 12.904 31.353 -21.586 1.00 34.03 368 THR B N 1
ATOM 5960 C CA . THR B 1 368 ? 13.754 31.971 -22.598 1.00 35.03 368 THR B CA 1
ATOM 5961 C C . THR B 1 368 ? 12.954 32.227 -23.870 1.00 38.05 368 THR B C 1
ATOM 5962 O O . THR B 1 368 ? 13.072 33.302 -24.476 1.00 37.07 368 THR B O 1
ATOM 5966 N N . CYS B 1 369 ? 12.096 31.265 -24.259 1.00 32.89 369 CYS B N 1
ATOM 5967 C CA . CYS B 1 369 ? 11.152 31.491 -25.365 1.00 37.29 369 CYS B CA 1
ATOM 5968 C C . CYS B 1 369 ? 10.248 32.689 -25.090 1.00 40.30 369 CYS B C 1
ATOM 5969 O O . CYS B 1 369 ? 10.012 33.531 -25.969 1.00 39.56 369 CYS B O 1
ATOM 5972 N N . ALA B 1 370 ? 9.707 32.782 -23.860 1.00 36.71 370 ALA B N 1
ATOM 5973 C CA . ALA B 1 370 ? 8.856 33.914 -23.547 1.00 38.34 370 ALA B CA 1
ATOM 5974 C C . ALA B 1 370 ? 9.647 35.212 -23.609 1.00 34.95 370 ALA B C 1
ATOM 5975 O O . ALA B 1 370 ? 9.158 36.217 -24.145 1.00 38.98 370 ALA B O 1
ATOM 5977 N N . ALA B 1 371 ? 10.853 35.202 -23.034 1.00 35.87 371 ALA B N 1
ATOM 5978 C CA . ALA B 1 371 ? 11.682 36.399 -22.950 1.00 38.52 371 ALA B CA 1
ATOM 5979 C C . ALA B 1 371 ? 12.012 36.926 -24.329 1.00 39.83 371 ALA B C 1
ATOM 5980 O O . ALA B 1 371 ? 12.002 38.133 -24.551 1.00 41.19 371 ALA B O 1
ATOM 5982 N N . LEU B 1 372 ? 12.300 36.043 -25.275 1.00 38.35 372 LEU B N 1
ATOM 5983 C CA . LEU B 1 372 ? 12.631 36.528 -26.618 1.00 42.22 372 LEU B CA 1
ATOM 5984 C C . LEU B 1 372 ? 11.499 37.384 -27.184 1.00 42.59 372 LEU B C 1
ATOM 5985 O O . LEU B 1 372 ? 11.724 38.507 -27.668 1.00 42.91 372 LEU B O 1
ATOM 5990 N N . LEU B 1 373 ? 10.248 36.926 -27.049 1.00 38.79 373 LEU B N 1
ATOM 5991 C CA . LEU B 1 373 ? 9.136 37.707 -27.589 1.00 41.16 373 LEU B CA 1
ATOM 5992 C C . LEU B 1 373 ? 8.911 38.982 -26.783 1.00 43.04 373 LEU B C 1
ATOM 5993 O O . LEU B 1 373 ? 8.846 40.090 -27.349 1.00 45.65 373 LEU B O 1
ATOM 5998 N N . LEU B 1 374 ? 8.866 38.846 -25.446 1.00 38.72 374 LEU B N 1
ATOM 5999 C CA . LEU B 1 374 ? 8.480 39.948 -24.574 1.00 44.14 374 LEU B CA 1
ATOM 6000 C C . LEU B 1 374 ? 9.544 41.040 -24.537 1.00 44.52 374 LEU B C 1
ATOM 6001 O O . LEU B 1 374 ? 9.204 42.209 -24.336 1.00 45.89 374 LEU B O 1
ATOM 6006 N N . LEU B 1 375 ? 10.817 40.680 -24.688 1.00 43.96 375 LEU B N 1
ATOM 6007 C CA . LEU B 1 375 ? 11.920 41.638 -24.671 1.00 46.59 375 LEU B CA 1
ATOM 6008 C C . LEU B 1 375 ? 12.334 42.090 -26.062 1.00 51.20 375 LEU B C 1
ATOM 6009 O O . LEU B 1 375 ? 12.649 43.272 -26.247 1.00 51.29 375 LEU B O 1
ATOM 6014 N N . GLY B 1 376 ? 12.368 41.200 -27.048 1.00 46.06 376 GLY B N 1
ATOM 6015 C CA . GLY B 1 376 ? 12.930 41.514 -28.337 1.00 52.22 376 GLY B CA 1
ATOM 6016 C C . GLY B 1 376 ? 11.955 41.908 -29.425 1.00 54.76 376 GLY B C 1
ATOM 6017 O O . GLY B 1 376 ? 12.406 42.145 -30.551 1.00 57.27 376 GLY B O 1
ATOM 6018 N N . HIS B 1 377 ? 10.640 41.995 -29.143 1.00 49.44 377 HIS B N 1
ATOM 6019 C CA . HIS B 1 377 ? 9.700 42.358 -30.203 1.00 51.11 377 HIS B CA 1
ATOM 6020 C C . HIS B 1 377 ? 10.138 43.593 -30.986 1.00 58.70 377 HIS B C 1
ATOM 6021 O O . HIS B 1 377 ? 9.863 43.702 -32.188 1.00 59.03 377 HIS B O 1
ATOM 6028 N N . GLY B 1 378 ? 10.765 44.557 -30.313 1.00 59.25 378 GLY B N 1
ATOM 6029 C CA . GLY B 1 378 ? 11.204 45.760 -30.999 1.00 66.98 378 GLY B CA 1
ATOM 6030 C C . GLY B 1 378 ? 12.326 45.541 -31.993 1.00 69.80 378 GLY B C 1
ATOM 6031 O O . GLY B 1 378 ? 12.582 46.431 -32.814 1.00 73.17 378 GLY B O 1
ATOM 6032 N N . HIS B 1 379 ? 12.982 44.385 -31.949 1.00 64.92 379 HIS B N 1
ATOM 6033 C CA . HIS B 1 379 ? 14.065 44.066 -32.864 1.00 71.39 379 HIS B CA 1
ATOM 6034 C C . HIS B 1 379 ? 13.646 43.135 -33.998 1.00 74.13 379 HIS B C 1
ATOM 6035 O O . HIS B 1 379 ? 14.509 42.724 -34.783 1.00 85.35 379 HIS B O 1
ATOM 6042 N N . PHE B 1 380 ? 12.363 42.778 -34.107 1.00 69.20 380 PHE B N 1
ATOM 6043 C CA . PHE B 1 380 ? 11.969 41.782 -35.101 1.00 63.64 380 PHE B CA 1
ATOM 6044 C C . PHE B 1 380 ? 11.816 42.396 -36.488 1.00 72.89 380 PHE B C 1
ATOM 6045 O O . PHE B 1 380 ? 12.238 41.799 -37.487 1.00 77.33 380 PHE B O 1
ATOM 6053 N N . GLY B 1 381 ? 11.200 43.569 -36.566 1.00 74.36 381 GLY B N 1
ATOM 6054 C CA . GLY B 1 381 ? 10.934 44.244 -37.821 1.00 78.82 381 GLY B CA 1
ATOM 6055 C C . GLY B 1 381 ? 10.053 43.402 -38.719 1.00 79.32 381 GLY B C 1
ATOM 6056 O O . GLY B 1 381 ? 9.145 42.679 -38.270 1.00 81.41 381 GLY B O 1
ATOM 6057 N N . LYS B 1 382 ? 10.368 43.450 -40.015 1.00 76.07 382 LYS B N 1
ATOM 6058 C CA . LYS B 1 382 ? 9.515 42.830 -41.021 1.00 81.04 382 LYS B CA 1
ATOM 6059 C C . LYS B 1 382 ? 9.446 41.319 -40.874 1.00 77.30 382 LYS B C 1
ATOM 6060 O O . LYS B 1 382 ? 8.552 40.689 -41.451 1.00 78.79 382 LYS B O 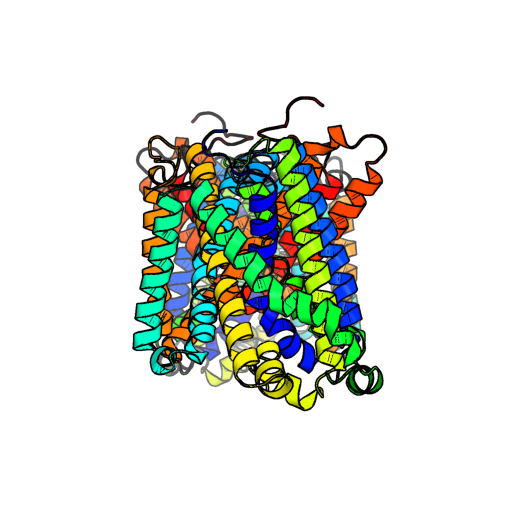1
ATOM 6066 N N . ALA B 1 383 ? 10.375 40.722 -40.133 1.00 73.17 383 ALA B N 1
ATOM 6067 C CA . ALA B 1 383 ? 10.419 39.284 -39.939 1.00 70.92 383 ALA B CA 1
ATOM 6068 C C . ALA B 1 383 ? 9.718 38.844 -38.655 1.00 68.58 383 ALA B C 1
ATOM 6069 O O . ALA B 1 383 ? 9.938 37.714 -38.202 1.00 67.68 383 ALA B O 1
ATOM 6071 N N . ARG B 1 384 ? 8.875 39.708 -38.068 1.00 66.58 384 ARG B N 1
ATOM 6072 C CA . ARG B 1 384 ? 8.053 39.301 -36.930 1.00 64.21 384 ARG B CA 1
ATOM 6073 C C . ARG B 1 384 ? 7.398 37.938 -37.120 1.00 59.41 384 ARG B C 1
ATOM 6074 O O . ARG B 1 384 ? 7.503 37.099 -36.219 1.00 56.78 384 ARG B O 1
ATOM 6082 N N . PRO B 1 385 ? 6.733 37.639 -38.244 1.00 59.93 385 PRO B N 1
ATOM 6083 C CA . PRO B 1 385 ? 6.104 36.309 -38.356 1.00 59.42 385 PRO B CA 1
ATOM 6084 C C . PRO B 1 385 ? 7.080 35.159 -38.150 1.00 60.41 385 PRO B C 1
ATOM 6085 O O . PRO B 1 385 ? 6.768 34.223 -37.410 1.00 59.38 385 PRO B O 1
ATOM 6089 N N . ALA B 1 386 ? 8.268 35.219 -38.768 1.00 60.49 386 ALA B N 1
ATOM 6090 C CA . ALA B 1 386 ? 9.230 34.122 -38.620 1.00 60.12 386 ALA B CA 1
ATOM 6091 C C . ALA B 1 386 ? 9.636 33.922 -37.157 1.00 54.22 386 ALA B C 1
ATOM 6092 O O . ALA B 1 386 ? 9.572 32.803 -36.627 1.00 53.88 386 ALA B O 1
ATOM 6094 N N . TYR B 1 387 ? 10.028 35.001 -36.475 1.00 55.81 387 TYR B N 1
ATOM 6095 C CA . TYR B 1 387 ? 10.235 34.921 -35.030 1.00 55.68 387 TYR B CA 1
ATOM 6096 C C . TYR B 1 387 ? 9.055 34.241 -34.349 1.00 55.88 387 TYR B C 1
ATOM 6097 O O . TYR B 1 387 ? 9.219 33.252 -33.616 1.00 50.84 387 TYR B O 1
ATOM 6106 N N . LEU B 1 388 ? 7.836 34.739 -34.612 1.00 50.17 388 LEU B N 1
ATOM 6107 C CA . LEU B 1 388 ? 6.710 34.198 -33.874 1.00 50.64 388 LEU B CA 1
ATOM 6108 C C . LEU B 1 388 ? 6.574 32.719 -34.181 1.00 52.46 388 LEU B C 1
ATOM 6109 O O . LEU B 1 388 ? 6.271 31.918 -33.297 1.00 46.57 388 LEU B O 1
ATOM 6114 N N . ALA B 1 389 ? 6.837 32.332 -35.434 1.00 52.41 389 ALA B N 1
ATOM 6115 C CA . ALA B 1 389 ? 6.683 30.927 -35.776 1.00 49.50 389 ALA B CA 1
ATOM 6116 C C . ALA B 1 389 ? 7.774 30.094 -35.115 1.00 42.62 389 ALA B C 1
ATOM 6117 O O . ALA B 1 389 ? 7.500 29.032 -34.536 1.00 46.19 389 ALA B O 1
ATOM 6119 N N . VAL B 1 390 ? 9.024 30.569 -35.165 1.00 42.47 390 VAL B N 1
ATOM 6120 C CA . VAL B 1 390 ? 10.092 29.721 -34.657 1.00 41.85 390 VAL B CA 1
ATOM 6121 C C . VAL B 1 390 ? 9.930 29.582 -33.163 1.00 45.22 390 VAL B C 1
ATOM 6122 O O . VAL B 1 390 ? 10.016 28.483 -32.595 1.00 42.37 390 VAL B O 1
ATOM 6126 N N . THR B 1 391 ? 9.611 30.693 -32.505 1.00 41.98 391 THR B N 1
ATOM 6127 C CA . THR B 1 391 ? 9.429 30.624 -31.069 1.00 44.58 391 THR B CA 1
ATOM 6128 C C . THR B 1 391 ? 8.265 29.718 -30.743 1.00 42.13 391 THR B C 1
ATOM 6129 O O . THR B 1 391 ? 8.324 28.952 -29.778 1.00 38.13 391 THR B O 1
ATOM 6133 N N . THR B 1 392 ? 7.229 29.712 -31.581 1.00 42.23 392 THR B N 1
ATOM 6134 C CA . THR B 1 392 ? 6.107 28.831 -31.284 1.00 39.73 392 THR B CA 1
ATOM 6135 C C . THR B 1 392 ? 6.540 27.382 -31.384 1.00 43.22 392 THR B C 1
ATOM 6136 O O . THR B 1 392 ? 6.226 26.567 -30.505 1.00 39.43 392 THR B O 1
ATOM 6140 N N . ILE B 1 393 ? 7.364 27.061 -32.394 1.00 36.68 393 ILE B N 1
ATOM 6141 C CA . ILE B 1 393 ? 7.911 25.722 -32.488 1.00 33.55 393 ILE B CA 1
ATOM 6142 C C . ILE B 1 393 ? 8.681 25.391 -31.215 1.00 38.21 393 ILE B C 1
ATOM 6143 O O . ILE B 1 393 ? 8.502 24.317 -30.618 1.00 38.39 393 ILE B O 1
ATOM 6148 N N . ALA B 1 394 ? 9.497 26.337 -30.749 1.00 37.99 394 ALA B N 1
ATOM 6149 C CA . ALA B 1 394 ? 10.306 26.074 -29.564 1.00 35.86 394 ALA B CA 1
ATOM 6150 C C . ALA B 1 394 ? 9.423 25.829 -28.352 1.00 35.72 394 ALA B C 1
ATOM 6151 O O . ALA B 1 394 ? 9.694 24.896 -27.574 1.00 37.53 394 ALA B O 1
ATOM 6153 N N . PHE B 1 395 ? 8.309 26.579 -28.229 1.00 38.21 395 PHE B N 1
ATOM 6154 C CA . PHE B 1 395 ? 7.385 26.353 -27.118 1.00 38.53 395 PHE B CA 1
ATOM 6155 C C . PHE B 1 395 ? 6.817 24.944 -27.180 1.00 42.80 395 PHE B C 1
ATOM 6156 O O . PHE B 1 395 ? 6.753 24.234 -26.164 1.00 35.21 395 PHE B O 1
ATOM 6164 N N . LEU B 1 396 ? 6.438 24.511 -28.390 1.00 38.01 396 LEU B N 1
ATOM 6165 C CA . LEU B 1 396 ? 5.860 23.179 -28.550 1.00 37.29 396 LEU B CA 1
ATOM 6166 C C . LEU B 1 396 ? 6.865 22.124 -28.168 1.00 36.28 396 LEU B C 1
ATOM 6167 O O . LEU B 1 396 ? 6.524 21.131 -27.495 1.00 38.56 396 LEU B O 1
ATOM 6172 N N . TYR B 1 397 ? 8.126 22.353 -28.534 1.00 35.29 397 TYR B N 1
ATOM 6173 C CA . TYR B 1 397 ? 9.151 21.397 -28.206 1.00 38.88 397 TYR B CA 1
ATOM 6174 C C . TYR B 1 397 ? 9.176 21.169 -26.705 1.00 43.96 397 TYR B C 1
ATOM 6175 O O . TYR B 1 397 ? 9.168 20.019 -26.235 1.00 37.46 397 TYR B O 1
ATOM 6184 N N . CYS B 1 398 ? 9.141 22.264 -25.935 1.00 37.34 398 CYS B N 1
ATOM 6185 C CA . CYS B 1 398 ? 9.245 22.126 -24.486 1.00 41.06 398 CYS B CA 1
ATOM 6186 C C . CYS B 1 398 ? 8.002 21.451 -23.924 1.00 33.50 398 CYS B C 1
ATOM 6187 O O . CYS B 1 398 ? 8.113 20.491 -23.138 1.00 37.44 398 CYS B O 1
ATOM 6190 N N . ILE B 1 399 ? 6.827 21.842 -24.420 1.00 37.37 399 ILE B N 1
ATOM 6191 C CA . ILE B 1 399 ? 5.594 21.308 -23.853 1.00 34.61 399 ILE B CA 1
ATOM 6192 C C . ILE B 1 399 ? 5.492 19.829 -24.175 1.00 41.27 399 ILE B C 1
ATOM 6193 O O . ILE B 1 399 ? 5.169 18.999 -23.307 1.00 37.96 399 ILE B O 1
ATOM 6198 N N A TRP B 1 400 ? 5.793 19.475 -25.433 0.56 36.18 400 TRP B N 1
ATOM 6199 N N B TRP B 1 400 ? 5.801 19.458 -25.414 0.44 36.83 400 TRP B N 1
ATOM 6200 C CA A TRP B 1 400 ? 5.745 18.083 -25.863 0.56 37.26 400 TRP B CA 1
ATOM 6201 C CA B TRP B 1 400 ? 5.645 18.059 -25.743 0.44 37.42 400 TRP B CA 1
ATOM 6202 C C A TRP B 1 400 ? 6.667 17.226 -25.013 0.56 38.61 400 TRP B C 1
ATOM 6203 C C B TRP B 1 400 ? 6.665 17.205 -24.996 0.44 38.91 400 TRP B C 1
ATOM 6204 O O A TRP B 1 400 ? 6.298 16.105 -24.628 0.56 37.43 400 TRP B O 1
ATOM 6205 O O B TRP B 1 400 ? 6.346 16.061 -24.634 0.44 38.28 400 TRP B O 1
ATOM 6226 N N . ALA B 1 401 ? 7.858 17.744 -24.678 1.00 36.75 401 ALA B N 1
ATOM 6227 C CA . ALA B 1 401 ? 8.791 16.954 -23.882 1.00 34.14 401 ALA B CA 1
ATOM 6228 C C . ALA B 1 401 ? 8.133 16.558 -22.557 1.00 37.07 401 ALA B C 1
ATOM 6229 O O . ALA B 1 401 ? 8.203 15.390 -22.133 1.00 39.07 401 ALA B O 1
ATOM 6231 N N . VAL B 1 402 ? 7.440 17.501 -21.930 1.00 35.94 402 VAL B N 1
ATOM 6232 C CA . VAL B 1 402 ? 6.755 17.190 -20.672 1.00 38.60 402 VAL B CA 1
ATOM 6233 C C . VAL B 1 402 ? 5.553 16.305 -20.922 1.00 39.55 402 VAL B C 1
ATOM 6234 O O . VAL B 1 402 ? 5.264 15.395 -20.125 1.00 40.44 402 VAL B O 1
ATOM 6238 N N . VAL B 1 403 ? 4.845 16.522 -22.033 1.00 40.00 403 VAL B N 1
ATOM 6239 C CA . VAL B 1 403 ? 3.611 15.774 -22.236 1.00 48.81 403 VAL B CA 1
ATOM 6240 C C . VAL B 1 403 ? 3.920 14.286 -22.267 1.00 47.14 403 VAL B C 1
ATOM 6241 O O . VAL B 1 403 ? 3.103 13.454 -21.844 1.00 45.70 403 VAL B O 1
ATOM 6245 N N . GLY B 1 404 ? 5.115 13.921 -22.726 1.00 39.66 404 GLY B N 1
ATOM 6246 C CA . GLY B 1 404 ? 5.505 12.538 -22.845 1.00 52.64 404 GLY B CA 1
ATOM 6247 C C . GLY B 1 404 ? 6.277 11.948 -21.687 1.00 52.58 404 GLY B C 1
ATOM 6248 O O . GLY B 1 404 ? 6.658 10.777 -21.759 1.00 56.66 404 GLY B O 1
ATOM 6249 N N . SER B 1 405 ? 6.498 12.710 -20.613 1.00 41.08 405 SER B N 1
ATOM 6250 C CA . SER B 1 405 ? 7.307 12.250 -19.490 1.00 43.64 405 SER B CA 1
ATOM 6251 C C . SER B 1 405 ? 6.465 11.418 -18.525 1.00 43.72 405 SER B C 1
ATOM 6252 O O . SER B 1 405 ? 5.232 11.401 -18.592 1.00 47.14 405 SER B O 1
ATOM 6255 N N . GLY B 1 406 ? 7.142 10.764 -17.582 1.00 42.69 406 GLY B N 1
ATOM 6256 C CA . GLY B 1 406 ? 6.433 10.031 -16.554 1.00 45.11 406 GLY B CA 1
ATOM 6257 C C . GLY B 1 406 ? 5.663 10.990 -15.664 1.00 37.37 406 GLY B C 1
ATOM 6258 O O . GLY B 1 406 ? 6.136 12.075 -15.323 1.00 38.07 406 GLY B O 1
ATOM 6259 N N . ALA B 1 407 ? 4.434 10.594 -15.303 1.00 41.28 407 ALA B N 1
ATOM 6260 C CA . ALA B 1 407 ? 3.615 11.487 -14.492 1.00 41.05 407 ALA B CA 1
ATOM 6261 C C . ALA B 1 407 ? 4.264 11.738 -13.126 1.00 38.90 407 ALA B C 1
ATOM 6262 O O . ALA B 1 407 ? 4.180 12.843 -12.600 1.00 37.42 407 ALA B O 1
ATOM 6264 N N . LYS B 1 408 ? 4.894 10.718 -12.541 1.00 42.69 408 LYS B N 1
ATOM 6265 C CA . LYS B 1 408 ? 5.479 10.901 -11.208 1.00 46.90 408 LYS B CA 1
ATOM 6266 C C . LYS B 1 408 ? 6.591 11.953 -11.244 1.00 41.67 408 LYS B C 1
ATOM 6267 O O . LYS B 1 408 ? 6.663 12.842 -10.373 1.00 37.55 408 LYS B O 1
ATOM 6273 N N . GLU B 1 409 ? 7.453 11.895 -12.281 1.00 36.53 409 GLU B N 1
ATOM 6274 C CA . GLU B 1 409 ? 8.514 12.894 -12.417 1.00 41.46 409 GLU B CA 1
ATOM 6275 C C . GLU B 1 409 ? 7.966 14.309 -12.586 1.00 38.45 409 GLU B C 1
ATOM 6276 O O . GLU B 1 409 ? 8.458 15.263 -11.960 1.00 36.04 409 GLU B O 1
ATOM 6282 N N . VAL B 1 410 ? 6.921 14.494 -13.411 1.00 32.49 410 VAL B N 1
ATOM 6283 C CA . VAL B 1 410 ? 6.358 15.816 -13.570 1.00 32.45 410 VAL B CA 1
ATOM 6284 C C . VAL B 1 410 ? 5.684 16.275 -12.280 1.00 29.69 410 VAL B C 1
ATOM 6285 O O . VAL B 1 410 ? 5.801 17.453 -11.904 1.00 31.43 410 VAL B O 1
ATOM 6289 N N A MET B 1 411 ? 4.998 15.372 -11.585 0.62 33.52 411 MET B N 1
ATOM 6290 N N B MET B 1 411 ? 5.013 15.380 -11.609 0.38 33.34 411 MET B N 1
ATOM 6291 C CA A MET B 1 411 ? 4.354 15.772 -10.334 0.62 32.40 411 MET B CA 1
ATOM 6292 C CA B MET B 1 411 ? 4.344 15.760 -10.346 0.38 32.37 411 MET B CA 1
ATOM 6293 C C A MET B 1 411 ? 5.378 16.330 -9.349 0.62 28.12 411 MET B C 1
ATOM 6294 C C B MET B 1 411 ? 5.377 16.291 -9.347 0.38 29.34 411 MET B C 1
ATOM 6295 O O A MET B 1 411 ? 5.189 17.413 -8.790 0.62 29.51 411 MET B O 1
ATOM 6296 O O B MET B 1 411 ? 5.187 17.393 -8.867 0.38 29.44 411 MET B O 1
ATOM 6305 N N . TRP B 1 412 ? 6.499 15.622 -9.164 1.00 34.14 412 TRP B N 1
ATOM 6306 C CA . TRP B 1 412 ? 7.498 16.126 -8.213 1.00 34.66 412 TRP B CA 1
ATOM 6307 C C . TRP B 1 412 ? 8.185 17.394 -8.695 1.00 36.54 412 TRP B C 1
ATOM 6308 O O . TRP B 1 412 ? 8.600 18.226 -7.872 1.00 32.82 412 TRP B O 1
ATOM 6319 N N . SER B 1 413 ? 8.234 17.622 -10.011 1.00 34.09 413 SER B N 1
ATOM 6320 C CA . SER B 1 413 ? 8.660 18.919 -10.508 1.00 33.02 413 SER B CA 1
ATOM 6321 C C . SER B 1 413 ? 7.694 20.049 -10.119 1.00 38.33 413 SER B C 1
ATOM 6322 O O . SER B 1 413 ? 8.127 21.149 -9.751 1.00 32.66 413 SER B O 1
ATOM 6325 N N . PHE B 1 414 ? 6.376 19.806 -10.231 1.00 29.54 414 PHE B N 1
ATOM 6326 C CA . PHE B 1 414 ? 5.361 20.749 -9.794 1.00 29.76 414 PHE B CA 1
ATOM 6327 C C . PHE B 1 414 ? 5.553 21.087 -8.307 1.00 27.09 414 PHE B C 1
ATOM 6328 O O . PHE B 1 414 ? 5.564 22.269 -7.924 1.00 31.77 414 PHE B O 1
ATOM 6336 N N . VAL B 1 415 ? 5.694 20.045 -7.474 1.00 30.66 415 VAL B N 1
ATOM 6337 C CA . VAL B 1 415 ? 5.921 20.251 -6.036 1.00 35.37 415 VAL B CA 1
ATOM 6338 C C . VAL B 1 415 ? 7.157 21.115 -5.824 1.00 32.91 415 VAL B C 1
ATOM 6339 O O . VAL B 1 415 ? 7.160 22.034 -5.002 1.00 31.06 415 VAL B O 1
ATOM 6343 N N . THR B 1 416 ? 8.221 20.856 -6.588 1.00 34.56 416 THR B N 1
ATOM 6344 C CA . THR B 1 416 ? 9.437 21.648 -6.440 1.00 35.47 416 THR B CA 1
ATOM 6345 C C . THR B 1 416 ? 9.168 23.118 -6.718 1.00 33.87 416 THR B C 1
ATOM 6346 O O . THR B 1 416 ? 9.626 23.984 -5.973 1.00 34.37 416 THR B O 1
ATOM 6350 N N . LEU B 1 417 ? 8.426 23.433 -7.785 1.00 32.45 417 LEU B N 1
ATOM 6351 C CA . LEU B 1 417 ? 8.073 24.833 -8.029 1.00 32.84 417 LEU B CA 1
ATOM 6352 C C . LEU B 1 417 ? 7.326 25.436 -6.830 1.00 32.65 417 LEU B C 1
ATOM 6353 O O . LEU B 1 417 ? 7.563 26.591 -6.457 1.00 33.00 417 LEU B O 1
ATOM 6358 N N . MET B 1 418 ? 6.407 24.672 -6.229 1.00 32.22 418 MET B N 1
ATOM 6359 C CA . MET B 1 418 ? 5.676 25.214 -5.079 1.00 31.61 418 MET B CA 1
ATOM 6360 C C . MET B 1 418 ? 6.639 25.530 -3.931 1.00 28.94 418 MET B C 1
ATOM 6361 O O . MET B 1 418 ? 6.544 26.605 -3.295 1.00 32.66 418 MET B O 1
ATOM 6366 N N . VAL B 1 419 ? 7.552 24.598 -3.648 1.00 30.03 419 VAL B N 1
ATOM 6367 C CA . VAL B 1 419 ? 8.520 24.789 -2.555 1.00 34.61 419 VAL B CA 1
ATOM 6368 C C . VAL B 1 419 ? 9.355 26.022 -2.833 1.00 38.65 419 VAL B C 1
ATOM 6369 O O . VAL B 1 419 ? 9.639 26.822 -1.932 1.00 33.24 419 VAL B O 1
ATOM 6373 N N . ILE B 1 420 ? 9.802 26.170 -4.075 1.00 34.34 420 ILE B N 1
ATOM 6374 C CA . ILE B 1 420 ? 10.622 27.324 -4.450 1.00 37.05 420 ILE B CA 1
ATOM 6375 C C . ILE B 1 420 ? 9.861 28.627 -4.226 1.00 35.34 420 ILE B C 1
ATOM 6376 O O . ILE B 1 420 ? 10.443 29.621 -3.777 1.00 38.61 420 ILE B O 1
ATOM 6381 N N . THR B 1 421 ? 8.548 28.648 -4.524 1.00 34.60 421 THR B N 1
ATOM 6382 C CA . THR B 1 421 ? 7.753 29.850 -4.286 1.00 33.39 421 THR B CA 1
ATOM 6383 C C . THR B 1 421 ? 7.707 30.183 -2.794 1.00 33.92 421 THR B C 1
ATOM 6384 O O . THR B 1 421 ? 7.905 31.333 -2.397 1.00 35.29 421 THR B O 1
ATOM 6388 N N . ALA B 1 422 ? 7.473 29.164 -1.954 1.00 35.75 422 ALA B N 1
ATOM 6389 C CA . ALA B 1 422 ? 7.499 29.378 -0.503 1.00 37.14 422 ALA B CA 1
ATOM 6390 C C . ALA B 1 422 ? 8.866 29.895 -0.032 1.00 34.66 422 ALA B C 1
ATOM 6391 O O . ALA B 1 422 ? 8.934 30.807 0.803 1.00 35.07 422 ALA B O 1
ATOM 6393 N N . MET B 1 423 ? 9.950 29.302 -0.530 1.00 33.89 423 MET B N 1
ATOM 6394 C CA . MET B 1 423 ? 11.293 29.686 -0.108 1.00 36.27 423 MET B CA 1
ATOM 6395 C C . MET B 1 423 ? 11.574 31.125 -0.488 1.00 36.88 423 MET B C 1
ATOM 6396 O O . MET B 1 423 ? 12.130 31.889 0.303 1.00 36.86 423 MET B O 1
ATOM 6401 N N . TYR B 1 424 ? 11.190 31.519 -1.708 1.00 38.37 424 TYR B N 1
ATOM 6402 C CA . TYR B 1 424 ? 11.351 32.908 -2.112 1.00 38.17 424 TYR B CA 1
ATOM 6403 C C . TYR B 1 424 ? 10.611 33.845 -1.161 1.00 36.28 424 TYR B C 1
ATOM 6404 O O . TYR B 1 424 ? 11.162 34.854 -0.702 1.00 40.27 424 TYR B O 1
ATOM 6413 N N . ALA B 1 425 ? 9.348 33.548 -0.882 1.00 36.49 425 ALA B N 1
ATOM 6414 C CA . ALA B 1 425 ? 8.557 34.419 -0.025 1.00 38.37 425 ALA B CA 1
ATOM 6415 C C . ALA B 1 425 ? 9.164 34.535 1.365 1.00 35.34 425 ALA B C 1
ATOM 6416 O O . ALA B 1 425 ? 9.239 35.630 1.921 1.00 39.77 425 ALA B O 1
ATOM 6418 N N . LEU B 1 426 ? 9.579 33.404 1.948 1.00 37.99 426 LEU B N 1
ATOM 6419 C CA . LEU B 1 426 ? 10.102 33.434 3.318 1.00 38.84 426 LEU B CA 1
ATOM 6420 C C . LEU B 1 426 ? 11.491 34.059 3.392 1.00 40.79 426 LEU B C 1
ATOM 6421 O O . LEU B 1 426 ? 11.839 34.688 4.396 1.00 44.52 426 LEU B O 1
ATOM 6426 N N . ASN B 1 427 ? 12.303 33.902 2.359 1.00 40.51 427 ASN B N 1
ATOM 6427 C CA . ASN B 1 427 ? 13.653 34.436 2.438 1.00 44.96 427 ASN B CA 1
ATOM 6428 C C . ASN B 1 427 ? 13.785 35.856 1.896 1.00 44.93 427 ASN B C 1
ATOM 6429 O O . ASN B 1 427 ? 14.714 36.564 2.287 1.00 45.38 427 ASN B O 1
ATOM 6434 N N . TYR B 1 428 ? 12.890 36.317 1.025 1.00 45.50 428 TYR B N 1
ATOM 6435 C CA . TYR B 1 428 ? 13.094 37.603 0.365 1.00 44.85 428 TYR B CA 1
ATOM 6436 C C . TYR B 1 428 ? 12.091 38.682 0.749 1.00 46.70 428 TYR B C 1
ATOM 6437 O O . TYR B 1 428 ? 12.243 39.836 0.317 1.00 49.98 428 TYR B O 1
ATOM 6446 N N . ASN B 1 429 ? 11.082 38.376 1.555 1.00 43.27 429 ASN B N 1
ATOM 6447 C CA . ASN B 1 429 ? 10.207 39.457 1.987 1.00 45.64 429 ASN B CA 1
ATOM 6448 C C . ASN B 1 429 ? 11.033 40.532 2.695 1.00 49.95 429 ASN B C 1
ATOM 6449 O O . ASN B 1 429 ? 12.024 40.240 3.379 1.00 52.09 429 ASN B O 1
ATOM 6454 N N . ARG B 1 430 ? 10.664 41.794 2.456 1.00 54.22 430 ARG B N 1
ATOM 6455 C CA . ARG B 1 430 ? 11.368 42.974 2.940 1.00 61.66 430 ARG B CA 1
ATOM 6456 C C . ARG B 1 430 ? 12.571 43.370 2.091 1.00 56.17 430 ARG B C 1
ATOM 6457 O O . ARG B 1 430 ? 13.154 44.439 2.295 1.00 65.16 430 ARG B O 1
ATOM 6465 N N . LEU B 1 431 ? 12.948 42.510 1.149 1.00 52.19 431 LEU B N 1
ATOM 6466 C CA . LEU B 1 431 ? 14.033 42.807 0.216 1.00 57.32 431 LEU B CA 1
ATOM 6467 C C . LEU B 1 431 ? 13.381 42.960 -1.159 1.00 52.64 431 LEU B C 1
ATOM 6468 O O . LEU B 1 431 ? 13.691 43.914 -1.897 1.00 56.25 431 LEU B O 1
ATOM 6473 N N . HIS B 1 432 ? 12.461 42.060 -1.458 1.00 50.02 432 HIS B N 1
ATOM 6474 C CA . HIS B 1 432 ? 11.667 42.064 -2.693 1.00 52.18 432 HIS B CA 1
ATOM 6475 C C . HIS B 1 432 ? 10.858 43.345 -2.817 1.00 55.62 432 HIS B C 1
ATOM 6476 O O . HIS B 1 432 ? 10.193 43.773 -1.868 1.00 55.87 432 HIS B O 1
ATOM 6483 N N . LYS B 1 433 ? 10.936 43.964 -3.990 1.00 52.24 433 LYS B N 1
ATOM 6484 C CA . LYS B 1 433 ? 10.170 45.162 -4.287 1.00 55.29 433 LYS B CA 1
ATOM 6485 C C . LYS B 1 433 ? 9.006 44.755 -5.184 1.00 52.91 433 LYS B C 1
ATOM 6486 O O . LYS B 1 433 ? 9.164 43.947 -6.098 1.00 51.55 433 LYS B O 1
ATOM 6492 N N . ASN B 1 434 ? 7.839 45.259 -4.873 1.00 53.54 434 ASN B N 1
ATOM 6493 C CA . ASN B 1 434 ? 6.633 44.842 -5.567 1.00 55.40 434 ASN B CA 1
ATOM 6494 C C . ASN B 1 434 ? 6.331 45.787 -6.722 1.00 49.90 434 ASN B C 1
ATOM 6495 O O . ASN B 1 434 ? 6.489 46.992 -6.588 1.00 51.39 434 ASN B O 1
ATOM 6500 N N . PRO B 1 435 ? 5.889 45.272 -7.873 1.00 53.61 435 PRO B N 1
ATOM 6501 C CA . PRO B 1 435 ? 5.482 46.192 -8.955 1.00 55.09 435 PRO B CA 1
ATOM 6502 C C . PRO B 1 435 ? 4.317 47.085 -8.575 1.00 48.76 435 PRO B C 1
ATOM 6503 O O . PRO B 1 435 ? 4.253 48.234 -9.019 1.00 53.49 435 PRO B O 1
ATOM 6507 N N . TYR B 1 436 ? 3.366 46.610 -7.775 1.00 51.01 436 TYR B N 1
ATOM 6508 C CA . TYR B 1 436 ? 2.226 47.434 -7.372 1.00 57.42 436 TYR B CA 1
ATOM 6509 C C . TYR B 1 436 ? 2.098 47.361 -5.857 1.00 53.17 436 TYR B C 1
ATOM 6510 O O . TYR B 1 436 ? 1.254 46.619 -5.324 1.00 49.21 436 TYR B O 1
ATOM 6519 N N . PRO B 1 437 ? 2.922 48.103 -5.125 1.00 54.73 437 PRO B N 1
ATOM 6520 C CA . PRO B 1 437 ? 2.926 47.965 -3.666 1.00 59.69 437 PRO B CA 1
ATOM 6521 C C . PRO B 1 437 ? 1.680 48.547 -3.025 1.00 55.21 437 PRO B C 1
ATOM 6522 O O . PRO B 1 437 ? 0.974 49.402 -3.574 1.00 57.30 437 PRO B O 1
ATOM 6526 N N . LEU B 1 438 ? 1.437 48.066 -1.810 1.00 53.71 438 LEU B N 1
ATOM 6527 C CA . LEU B 1 438 ? 0.488 48.687 -0.910 1.00 54.80 438 LEU B CA 1
ATOM 6528 C C . LEU B 1 438 ? 0.973 50.060 -0.443 1.00 66.22 438 LEU B C 1
ATOM 6529 O O . LEU B 1 438 ? 2.169 50.352 -0.417 1.00 71.21 438 LEU B O 1
ATOM 6534 N N . ASP B 1 439 ? 0.028 50.888 -0.022 1.00 71.35 439 ASP B N 1
ATOM 6535 C CA . ASP B 1 439 ? 0.371 52.170 0.583 1.00 80.57 439 ASP B CA 1
ATOM 6536 C C . ASP B 1 439 ? 1.179 51.961 1.865 1.00 83.44 439 ASP B C 1
ATOM 6537 O O . ASP B 1 439 ? 1.137 50.903 2.505 1.00 74.85 439 ASP B O 1
ATOM 6542 N N . ALA B 1 440 ? 1.925 52.998 2.232 1.00 93.55 440 ALA B N 1
ATOM 6543 C CA . ALA B 1 440 ? 2.737 52.956 3.436 1.00 103.39 440 ALA B CA 1
ATOM 6544 C C . ALA B 1 440 ? 1.853 52.735 4.662 1.00 107.68 440 ALA B C 1
ATOM 6545 O O . ALA B 1 440 ? 0.767 53.320 4.761 1.00 114.75 440 ALA B O 1
ATOM 6547 N N . PRO B 1 441 ? 2.284 51.888 5.613 1.00 100.77 441 PRO B N 1
ATOM 6548 C CA . PRO B 1 441 ? 1.567 51.528 6.842 1.00 93.11 441 PRO B CA 1
ATOM 6549 C C . PRO B 1 441 ? 0.804 52.689 7.468 1.00 89.29 441 PRO B C 1
ATOM 6550 O O . PRO B 1 441 ? 1.369 53.775 7.630 1.00 88.18 441 PRO B O 1
#

GO terms:
  GO:0043862 arginine:agmatine antiporter activity (F, IDA)
  GO:0005886 plasma membrane (C, IDA)
  GO:1990451 cellular stress response to acidic pH (P, IMP)

Foldseek 3Di:
DQVQFDEQLLLLLLLQLLLQALCLQCLLLLLLLFALLLLVLLVLLLLLLLLLLQLQLVLCLVPLAAQFLLVLLCVQPNLLRSLLLLVLLLLLLLLLLLVLLLSLLVLVCLVVVVCVALVNVLVVSLVLLVVLLVQCQVHPNRLSVLLSVLSVLLCVLLVVLLPPLVVQFDVVQRVVGHGNNPDPSVVSSLSSNLRSLLSNPSLRLCSNVSVRHDPRSPRSSVSSSSSSVVNSSSRSSRSSSLSRRDHSVVSNPDPRSSLVVQCVPVHVVRSVSNSNSSSSSSSSSSNSSLNSSLRNQLSCLVVVSHPVLSVDADPSRRSSSSSVVSSVVSSVLSCLSNDPVSVVVSVLVSQLSSLSNLSSSLSSLVSCCSVPVVPCPPNVVVSVVSSVSNNVSSVSNVVSGDPVSVVVNVVVSVVSSVVCCVPCVVPDDDPDDDPDD/DVQFAEQLLLLLLLQLLLQALVLQCLLQLLLLFALLLLVLLVLLLLQLLLLLLLQLVLCLVPLDAQFLLVLLCVQPNQLVSLLLLVLLLLLLLLLLLVLLLSLLVLVCLVVVCCVQLVVVLVVSLVLLVVLLVQCLVHDNRLSVLLSVLSVLLVPLLVCCLPVLVVQFDVCQRVVGHGNNPDPSVVSSLSSNLSSLLSNPSLCLLSNVSVRHPPSSPSSSVSSSSSSVVNSSSNSSRSSSLSRRDHSVCSNPDSRSSLVCQCVPVHVVRSVSNSSSSSSSSSSSSNSSLNSSLRNQLSCLVVVSHPVLSVDADPVRRSSSSSVVSSVVSSVLSVQSNDPVSVVVCVLVNLLSSLSNLSSSLSSLVSCCSPVVVVCPPNVVVSVVSSVSNNCSSVSNVVSGDPSSVVVNVVVSVVSSVVCCVPCPVPDDDPDDDDDD

Nearest PDB structures (foldseek):
  7o82-assembly1_B  TM=1.002E+00  e=2.580E-54  Escherichia coli O157:H7
  3ob6-assembly1_B  TM=9.902E-01  e=9.654E-51  Escherichia coli
  3l1l-assembly1_A-2  TM=9.523E-01  e=1.899E-44  Escherichia coli O157:H7
  9h76-assembly1_A  TM=8.201E-01  e=3.548E-14  Carnobacterium sp. AT7
  3gi9-assembly1_C  TM=7.732E-01  e=2.204E-11  Methanocaldococcus jannaschii

Sequence (873 aa):
ADAHKVGLIPVTLMVSGNIMGSGVFLLPANLASTGGIAIYGWLVTIIGALGLSMVYAKMSFLDPSPGGSYAYARRCFGPFLGYQTNVLYWLACWIGNIAMMVVIGVGYLSYFFPILKDPLVLTITCVVVLWIFVLLNIVGPKMITRVQAVATVLALIPIVGIAVFGWFWFRGETYMAAWNVSGLGTFGAIQSTLNVTLWSSFIGVESASVAAGVVKNPKRNVPIATIGGVLIAAVCYVLSTTAIMGMIPNAALRVSASPFGDAARMALGDTAGAIVSFCAAAGCCLGSLGGWTLLAGQTAKAAADDGLFPPIFARVNKAGTPVAGLIIVGILMTIFQLSSISPNATKEFGLVSSVSVIFTLVPYLYTCAALLLLGHGHFGKARPAYLAVTTIAFLYCIWWAVVGSGAKEVMMWSFVTLMVITAMYALNYNRLHKNPYPLDAPDAHKVGLIPVTLMVSGNIMGSGVFLLPANLASTGGIAIYGWLVTIIGALGLSMVYAKMSFLDPSPGGSYAYARRCFGPFLGYQTNVLYWLACWIGNIAMMVVIGVGYLSYFFPILKDPLVLTITCVVVLWIFVLLNIVGPKMITRVQAVATVLALIPIVGIAVFGWFWFRGETYMAAWNVSGLGTFGAIQSTLNVTLWSSFIGVESASVAAGVVKNPKRNVPIATIGGVLIAAVCYVLSTTAIMGMIPNAALRVSASPFGDAARMALGDTAGAIVSFCAAAGCCLGSLGGWTLLAGQTAKAAADDGLFPPIFARVNKAGTPVAGLIIVGILMTIFQLSSISPNATKEFGLVSSVSVIFTLVPYLYTCAALLLLGHGHFGKARPAYLAVTTIAFLYCIWWAVVGSGAKEVMMWSFVTLMVITAMYALNYNRLHKNPYPLDAP

Secondary structure (DSSP, 8-state):
-GGG-B-HHHHHHHHHHHHHTTGGGTHHHHHHTT-TTHHHHHHHHHHHHHHHHHHHHHHHHH---TTTHHHHHHHHH-HHHHHHHHHHHHHHHHHHHHHHHHHHHHHHTTT-GGGGSHHHHHHHHHHHHHHHHHHHHH-HHHHHHHHHHHHHHHHHHHHHHHHHGGGT--HHHHHHTS--SSS-HHHHHHHHHHHHGGGGTTTTHHHHTGGGBSSHHHHHHHHHHHHHHHHHHHHHHHHHHHHHHS-HHHHHH-SSHHHHHHHTTT-HHHHHHHHHHHHHHHHHHHHHHHHHHHHHHHHHHHTTSS-GGGG---TT---HHHHHHHHHHHHHHGGGGGSHHHHHHHHHHHHHHHHHTHHHHHHHHHHHHHHHGGGTGGGHHHHHHHHHHHHHHHHHHHHTS-HHHHHHHHHHHHHHHHHHHHHHTTTSPPSSPPPP-/--SPBPHHHHHHHHHHHHHTTGGGTHHHHHTTT-TTHHHHHHHHHHHHHHHHHHHHHHHHH---TTTHHHHHHHHH-HHHHHHHHHHHHHHHHHHHHHHHHHHHHHHTTT-GGGGSHHHHHHHHHHHHHHHHHHHHH-HHHHHHHHHHHHHHHHHHHHHHHHHGGGS--HHHHHHTS--SSS-HHHHHHHHHHHHGGGGTTTTHHHHTGGGBSSHHHHHHHHHHHHHHHHHHHHHHHHHHHHHHS-HHHHHH-SSHHHHHHHTTT-HHHHHHHHHHHHHHHHHHHHHHHHHHHHHHHHHHHTTSS-GGGG---TT---HHHHHHHHHHHHHHHGGGGSHHHHHHHHHHHHHHHHHTHHHHHHHHHHHHHHHGGGTGGGHHHHHHHHHHHHHHHHHHHHTS-HHHHHHHHHHHHHHHHHHHHHHTTTSPPSSPPPP-

Organism: Escherichia coli (strain K12) (NCBI:txid83333)

B-factor: mean 53.39, std 21.1, range [26.28, 181.35]

Solvent-accessible surface area: 32033 Å² total; per-residue (Å²): 105,127,77,77,56,4,25,48,118,35,1,18,22,2,0,0,6,5,13,8,6,15,32,3,1,49,6,0,19,76,2,0,52,6,0,1,2,0,57,94,0,1,107,52,0,30,85,6,2,42,2,1,0,72,1,0,6,49,0,0,93,21,7,32,22,65,1,0,1,2,11,0,0,43,55,0,16,3,34,6,3,0,13,10,0,0,12,1,2,21,38,12,2,10,10,27,1,2,43,25,0,42,54,0,0,33,24,40,6,78,79,122,93,116,16,137,65,50,98,42,25,7,98,32,0,31,80,15,3,68,80,18,0,100,40,2,38,99,7,12,97,71,0,3,164,44,2,14,90,10,6,78,54,10,26,89,12,0,62,24,46,8,77,118,2,89,150,148,47,120,30,132,38,19,110,91,11,69,53,55,30,79,89,57,77,139,20,0,30,34,30,0,0,66,43,0,5,53,16,3,27,0,1,0,0,0,0,0,0,2,23,21,1,112,89,34,113,152,5,0,20,77,0,0,58,20,0,0,76,58,0,5,80,9,2,31,62,0,0,22,0,4,13,1,53,41,84,27,75,49,3,111,126,16,89,24,3,7,6,52,26,16,117,156,72,144,32,95,95,11,0,22,85,11,9,105,2,0,2,15,6,0,27,2,1,1,0,1,23,2,9,0,0,2,8,1,1,43,7,0,10,84,61,49,10,20,66,93,66,13,24,147,73,61,221,37,31,6,5,38,28,1,4,67,39,1,1,86,51,0,34,96,69,0,102,16,6,71,37,107,114,23,63,168,132,20,28,71,59,18,49,12,2,60,5,11,4,1,6,0,1,6,15,0,0,0,0,3,0,0,10,0,56,42,58,11,59,213,47,46,91,56,45,43,57,43,1,45,64,0,2,100,9,0,20,81,2,0,52,27,21,41,21,139,38,0,12,92,2,4,9,30,25,3,59,3,3,8,66,2,0,58,98,28,5,143,123,15,163,22,69,84,80,26,131,96,122,110,84,103,75,2,23,48,128,32,0,20,21,2,0,0,6,5,12,9,5,18,31,2,1,42,7,0,19,73,0,0,58,5,0,1,2,2,56,96,0,3,106,51,0,30,88,5,1,38,5,2,0,84,1,0,7,47,0,0,91,23,9,35,20,68,1,0,1,2,12,0,0,47,56,0,14,2,37,5,5,0,13,10,0,0,10,2,3,21,36,12,2,8,14,29,1,4,44,21,0,41,54,0,0,30,21,41,11,76,79,127,102,99,17,159,57,48,98,42,24,6,99,34,0,31,78,15,2,66,79,16,0,99,40,2,38,99,6,16,62,73,0,2,140,48,2,14,96,10,7,77,54,12,28,87,15,0,63,28,28,6,81,140,3,94,147,136,44,118,34,132,38,20,109,91,10,70,54,49,30,81,90,56,75,140,21,0,30,34,32,0,0,65,42,0,6,50,14,4,32,0,1,0,0,0,0,0,0,1,21,20,1,93,78,33,97,131,6,0,18,78,0,0,55,20,0,0,82,59,0,5,84,8,2,30,61,0,2,24,0,1,14,1,61,30,85,26,73,48,2,103,130,19,90,25,0,9,6,51,28,16,111,150,70,127,33,83,91,14,0,22,89,13,8,101,3,0,2,14,7,0,27,1,0,0,0,0,22,2,9,0,0,2,8,1,1,49,8,0,9,86,60,46,9,19,67,111,65,12,26,149,67,58,210,38,29,8,4,35,13,2,3,69,43,0,0,86,45,0,34,94,76,0,101,17,6,69,38,97,112,26,66,163,141,20,29,64,62,21,50,12,2,60,5,10,3,2,6,0,2,5,15,0,0,0,0,3,0,0,10,0,57,41,62,10,57,211,47,44,92,56,48,42,54,42,1,42,62,0,2,96,12,0,21,83,2,0,50,25,22,40,21,118,37,0,13,83,2,4,9,29,24,4,59,3,3,8,70,2,0,58,98,31,4,147,128,17,182,26,71,83,82,27,128,94,122

Radius of gyration: 29.72 Å; Cα contacts (8 Å, |Δi|>4): 1676; chains: 2; bounding box: 82×61×68 Å

InterPro domains:
  IPR002293 Amino acid/polyamine transporter I [PF13520] (11-403)
  IPR050367 Amino acid-polyamine-organocation superfamily [PTHR42770] (1-433)